Protein 8Z1E (pdb70)

Organism: Human cytomegalovirus (strain AD169) (NCBI:txid10360)

Foldseek 3Di:
DVVLVVLLVLLVVLLVLLVVLLVVLVVLVVLLCVQPWALLLVLLLVLLSVLLVQLSVLVNQQSPSPCFPVDALLNLLVSQLSNQLSVLLNQQSVLVLLVLQLVCVLVPHGGHVSDDVVSNVVSVVSSVVSNVVSNVLSVVSSVAKDADDLHGGTGGALVCLVVVCVSSCCRRCNPSVVVSVVVVVVQCPDPSNPLNVLSVVLVVVVSVLSCVQPPQQSVLSNVCVPVDVDDPSRVVNSVNVVSNSNCSRVSSVCSQVSSHSCSVVSSVVSVVVVVPPD/DVVLVVLLVVLVVLLVLLVVLLVVLVVLVVLLCVQPFALLLVLLLVLLSVLLVQLSVLVNQQSCSPCFPVCALLNLLVSQLSNQLSVLLNQQSVLVLLVLQLVCVLVPHGGHVRDDPVSNVVSVVSSVVSNVVSNVLSVVSSVFKDADDLHGGTDGDLVCLVVVCVSSCCRRPNPSVVVVVVVVVVQCPDPSNPLNVLSVVLVVVVSVLSCVQPCQQSVLSNVCVPVDVDDPSRVVNSVSVVSNSNCSRVSSVCSQVSSHSCSVVSSVVSVVVVVPPD/DVVLVVLLVVLVVLLVLLVVLLVVLVVLVVLLCVQPFALLLVLLLVLLSVLLVQLSVLVNQQSPSPCFPVCALQNLLVSQLSNQLSVLLNQQSVLVLLVLQLVCVLVPHGGHVRDDPVSNVVSVVSSVVSNVVSNVLSVVSSVFKDADDLHGGTDGDLVCLVVVCVSSCCRRPNPSVVVVVVVVVVQCPDPSNPLNVLSVVLVVVVSVLSVQQPCQQSVLSNVCVPVDVDDPSRVVNSVSVVSNSNCSRVSSVCSQVSSHSCSVVSSVVSVVVVVPPD

Secondary structure (DSSP, 8-state):
-HHHHHHHHHHHHHHHHHHHHHHHHHHHHHHTTSS---HHHHHHHHHHHHHHHHHHHHHHHHTTSS-TTT--HHHHHHHHHHHHHHHHHHHHHHHHHHHHHHHHHHTT--SGGG--HHHHHHHHHHHHHHHHHHHHHTHHHHSS-EE-SSSSSEE--GGGHHHHHHHHHIIIIIHHHHHHHHHHHHHTTSSTTTTSHHHHHHHHHHHHHHHHHHHHHHHHHHHHHHH----HHHHHHHHHHHHHHTHHHHTTHHHHHTSSSSHHHHHHHHHHHHHHT-/-HHHHHHHHHHHHHHHHHHHHHHHHHHHHHHTTSS---HHHHHHHHHHHHHHHHHHHHHHHHTTSS-TTT--HHHHHHHHHHHHHHHHHHHHHHHHHHHHHHHHHHHT--SGGG--HHHHHHHHHHHHHHHHHHHHHHHHHHTT-EE-SSSSSEE--GGGHHHHHHHHHIIIIIHHHHHHHHHHHHHHTSSTTTTTHHHHHHHHHHHHHHHHHHHHHHHHHHHHHHH----HHHHHHHHHHHHHHTHHHHTTHHHHHTTSSSHHHHHHHHHHHHHHT-/-HHHHHHHHHHHHHHHHHHHHHHHHHHHHHHTTSS---HHHHHHHHHHHHHHHHHHHHHHHHTTSS-TTS--HHHHHHHHHHHHHHHHHHHHHHHHHHHHHHHHHHTT--SGGG--HHHHHHHHHHHHHHHHHHHHHHHHHHTT-EE-SSSSSEE--GGGHHHHHHHHHIIIIIHHHHHHHHHHHHHHTSSTTTTSHHHHHHHHHHHHHHHHHHHHHHHHHHHHHHH----HHHHHHHHHHHHHHTHHHHTTHHHHHTTSS-HHHHHHHHHHHHHHT-

InterPro domains:
  IPR017452 GPCR, rhodopsin-like, 7TM [PS50262] (53-295)
  IPR057757 UL78-like, Herpesvirus [PF25707] (33-412)

Sequence (834 aa):
SADRAASDLLIGMFGSVSLVNLLTIIGCLWVLRVTRPPVSVMIFTWNLVLSQFFSILATMLSKGIMLRGALNLSLCRLVLFVDDVGLYSTALFFLFLILDRLSAISYGRDLWHHETRENAGVALYAVAFAWVLSIVAAVPTAATGSLDYRWLGCQIPIQYAAVDLTIKMWFLLGAPMIAVLANVVELAYSDRRDHVWSYVGRVCTFYVTCLMLFVPYYCFRVLRGVLQGFGIMDYVELATRTLLTMRLGILPLFIIAFFSREPTKDLDDSFDYLVERCSADRAASDLLIGMFGSVSLVNLLTIIGCLWVLRVTRPPVSVMIFTWNLVLSQFFSILATMLSKGIMLRGALNLSLCRLVLFVDDVGLYSTALFFLFLILDRLSAISYGRDLWHHETRENAGVALYAVAFAWVLSIVAAVPTAATGSLDYRWLGCQIPIQYAAVDLTIKMWFLLGAPMIAVLANVVELAYSDRRDHVWSYVGRVCTFYVTCLMLFVPYYCFRVLRGVLQGFGIMDYVELATRTLLTMRLGILPLFIIAFFSREPTKDLDDSFDYLVERCSADRAASDLLIGMFGSVSLVNLLTIIGCLWVLRVTRPPVSVMIFTWNLVLSQFFSILATMLSKGIMLRGALNLSLCRLVLFVDDVGLYSTALFFLFLILDRLSAISYGRDLWHHETRENAGVALYAVAFAWVLSIVAAVPTAATGSLDYRWLGCQIPIQYAAVDLTIKMWFLLGAPMIAVLANVVELAYSDRRDHVWSYVGRVCTFYVTCLMLFVPYYCFRVLRGVLQGFGIMDYVELATRTLLTMRLGILPLFIIAFFSREPTKDLDDSFDYLVERC

Solvent-accessible surface area: 32072 Å² total; per-residue (Å²): 112,84,64,66,63,61,20,34,135,64,11,19,99,53,3,67,78,4,71,91,42,2,104,82,7,57,33,17,10,148,34,1,115,47,47,138,20,6,64,0,0,72,30,1,2,93,28,0,12,86,0,3,85,75,3,7,84,1,10,24,36,9,28,0,56,142,55,128,85,55,16,91,84,86,68,0,57,104,10,16,39,40,18,5,5,0,5,1,0,9,11,1,0,0,0,1,0,0,5,7,2,0,4,0,2,11,49,40,52,19,92,119,104,70,35,63,192,59,3,18,22,12,2,107,37,0,7,53,7,0,47,51,3,0,73,7,3,0,10,13,11,14,19,21,1,32,51,13,179,91,33,74,12,3,26,19,30,67,138,91,4,36,57,11,4,31,20,6,17,20,0,8,5,0,12,0,3,12,20,2,2,24,27,5,5,12,3,2,4,1,107,48,39,103,112,1,44,60,0,8,41,38,2,30,67,4,5,61,21,8,28,113,6,8,31,48,8,18,13,20,14,9,58,40,34,47,105,164,119,48,39,142,56,9,91,52,8,36,52,12,68,15,64,9,4,67,9,1,13,55,5,0,102,26,0,23,22,0,10,31,82,86,15,105,58,31,45,59,62,1,112,65,112,34,112,87,88,103,113,83,63,69,60,62,16,33,134,64,9,20,97,57,3,70,80,4,73,92,42,2,106,83,9,56,34,12,10,148,22,1,110,45,46,136,17,9,65,0,0,75,29,2,2,94,28,0,12,86,0,3,85,73,2,7,80,2,0,24,36,2,27,0,57,145,53,125,86,66,17,95,83,86,70,0,54,104,5,13,38,39,14,6,6,0,6,0,0,10,12,1,0,1,0,1,0,0,5,6,3,0,3,0,2,12,50,42,54,17,91,125,104,70,39,52,192,59,3,20,23,12,2,109,32,0,11,49,4,0,46,52,3,0,71,8,2,0,10,12,7,16,22,21,1,32,53,17,179,98,25,73,10,10,28,22,30,65,142,92,4,34,56,8,5,30,16,7,15,22,0,9,5,0,12,1,5,13,22,3,2,23,21,5,4,9,2,2,3,1,105,43,37,102,113,2,43,60,0,6,40,40,2,29,67,5,6,70,14,7,28,103,4,9,30,49,18,19,13,24,16,7,55,44,33,47,100,160,116,50,37,143,50,9,87,56,6,35,56,13,47,15,63,10,2,66,7,0,13,50,5,0,100,27,0,24,21,0,12,31,86,83,11,103,60,29,40,60,62,1,93,61,109,68,112,85,88,92,117,85,71,64,60,61,16,32,130,65,8,21,94,52,4,68,81,4,73,91,44,2,107,83,10,59,33,21,10,150,23,1,112,49,47,132,11,8,61,0,0,74,30,1,2,94,27,0,11,81,0,2,89,72,3,8,83,1,7,23,38,7,33,0,55,145,52,124,86,66,16,94,86,85,75,0,55,104,6,14,38,37,20,5,6,0,5,1,0,9,12,1,0,1,0,2,0,0,5,6,3,0,3,0,0,4,50,36,52,16,88,131,106,69,38,51,192,60,3,20,22,11,2,110,38,0,7,53,7,0,45,53,1,0,73,8,3,0,11,13,8,16,25,22,1,31,50,16,177,94,24,72,9,5,20,20,31,65,137,93,8,37,55,20,5,32,18,6,16,21,0,8,5,0,12,1,3,14,20,4,3,23,20,4,5,12,2,3,3,1,104,38,38,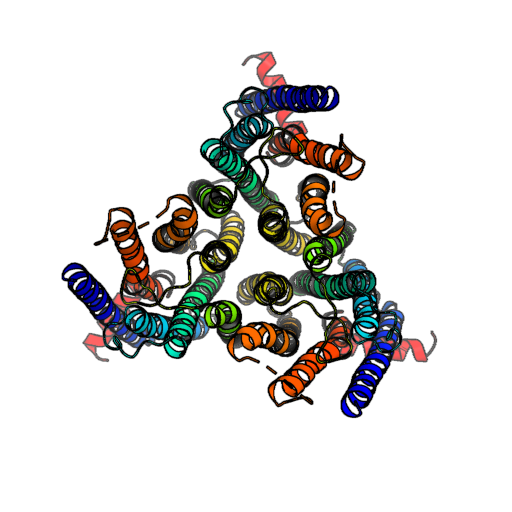116,79,1,43,62,1,6,44,39,4,30,67,6,6,62,23,7,33,108,6,6,31,46,14,17,13,25,21,10,58,42,32,48,96,162,112,50,34,147,52,10,85,56,8,34,58,12,59,17,59,10,2,76,8,0,13,55,4,0,104,26,0,23,19,0,10,31,78,85,13,104,58,30,46,60,61,1,112,61,111,68,103,86,87,96

B-factor: mean 86.21, std 21.49, range [36.6, 154.12]

Radius of gyration: 27.65 Å; Cα contacts (8 Å, |Δi|>4): 1024; chains: 3; bounding box: 77×76×58 Å

Structure (mmCIF, N/CA/C/O backbone):
data_8Z1E
#
_entry.id   8Z1E
#
_cell.length_a   1.00
_cell.length_b   1.00
_cell.length_c   1.00
_cell.angle_alpha   90.00
_cell.angle_beta   90.00
_cell.angle_gamma   90.00
#
_symmetry.space_group_name_H-M   'P 1'
#
loop_
_atom_site.group_PDB
_atom_site.id
_atom_site.type_symbol
_atom_site.label_atom_id
_atom_site.label_alt_id
_atom_site.label_comp_id
_atom_site.label_asym_id
_atom_site.label_entity_id
_atom_site.label_seq_id
_atom_site.pdbx_PDB_ins_code
_atom_site.Cartn_x
_atom_site.Cartn_y
_atom_site.Cartn_z
_atom_site.occupancy
_atom_site.B_iso_or_equiv
_atom_site.auth_seq_id
_atom_site.auth_comp_id
_atom_site.auth_asym_id
_atom_site.auth_atom_id
_atom_site.pdbx_PDB_model_num
ATOM 1 N N . SER A 1 1 ? 164.272 117.323 165.768 1.00 129.83 34 SER A N 1
ATOM 2 C CA . SER A 1 1 ? 164.713 118.417 164.910 1.00 129.78 34 SER A CA 1
ATOM 3 C C . SER A 1 1 ? 165.505 117.891 163.718 1.00 130.17 34 SER A C 1
ATOM 4 O O . SER A 1 1 ? 165.903 118.656 162.840 1.00 128.71 34 SER A O 1
ATOM 7 N N . ALA A 1 2 ? 165.737 116.576 163.700 1.00 132.71 35 ALA A N 1
ATOM 8 C CA . ALA A 1 2 ? 166.445 115.965 162.580 1.00 132.74 35 ALA A CA 1
ATOM 9 C C . ALA A 1 2 ? 165.653 116.078 161.284 1.00 132.78 35 ALA A C 1
ATOM 10 O O . ALA A 1 2 ? 166.238 116.309 160.220 1.00 131.35 35 ALA A O 1
ATOM 12 N N . ASP A 1 3 ? 164.330 115.912 161.352 1.00 132.40 36 ASP A N 1
ATOM 13 C CA . ASP A 1 3 ? 163.505 116.035 160.155 1.00 132.06 36 ASP A CA 1
ATOM 14 C C . ASP A 1 3 ? 163.533 117.456 159.607 1.00 130.38 36 ASP A C 1
ATOM 15 O O . ASP A 1 3 ? 163.506 117.659 158.387 1.00 130.40 36 ASP A O 1
ATOM 20 N N . ARG A 1 4 ? 163.580 118.454 160.494 1.00 125.61 37 ARG A N 1
ATOM 21 C CA . ARG A 1 4 ? 163.637 119.842 160.044 1.00 123.86 37 ARG A CA 1
ATOM 22 C C . ARG A 1 4 ? 164.908 120.113 159.249 1.00 124.35 37 ARG A C 1
ATOM 23 O O . ARG A 1 4 ? 164.876 120.821 158.236 1.00 125.80 37 ARG A O 1
ATOM 31 N N . ALA A 1 5 ? 166.040 119.566 159.699 1.00 128.08 38 ALA A N 1
ATOM 32 C CA . ALA A 1 5 ? 167.285 119.726 158.956 1.00 128.67 38 ALA A CA 1
ATOM 33 C C . ALA A 1 5 ? 167.196 119.071 157.583 1.00 128.84 38 ALA A C 1
ATOM 34 O O . ALA A 1 5 ? 167.698 119.618 156.594 1.00 127.74 38 ALA A O 1
ATOM 36 N N . ALA A 1 6 ? 166.567 117.896 157.505 1.00 126.46 39 ALA A N 1
ATOM 37 C CA . ALA A 1 6 ? 166.368 117.248 156.213 1.00 125.57 39 ALA A CA 1
ATOM 38 C C . ALA A 1 6 ? 165.429 118.061 155.330 1.00 125.53 39 ALA A C 1
ATOM 39 O O . ALA A 1 6 ? 165.586 118.088 154.104 1.00 127.03 39 ALA A O 1
ATOM 41 N N . SER A 1 7 ? 164.441 118.723 155.937 1.00 122.14 40 SER A N 1
ATOM 42 C CA . SER A 1 7 ? 163.528 119.562 155.168 1.00 120.44 40 SER A CA 1
ATOM 43 C C . SER A 1 7 ? 164.265 120.720 154.509 1.00 119.35 40 SER A C 1
ATOM 44 O O . SER A 1 7 ? 163.989 121.065 153.354 1.00 118.76 40 SER A O 1
ATOM 47 N N . ASP A 1 8 ? 165.202 121.338 155.231 1.00 120.74 41 ASP A N 1
ATOM 48 C CA . ASP A 1 8 ? 165.990 122.420 154.650 1.00 119.11 41 ASP A CA 1
ATOM 49 C C . ASP A 1 8 ? 166.842 121.919 153.491 1.00 120.59 41 ASP A C 1
ATOM 50 O O . ASP A 1 8 ? 166.997 122.612 152.478 1.00 122.37 41 ASP A O 1
ATOM 55 N N . LEU A 1 9 ? 167.410 120.718 153.625 1.00 124.30 42 LEU A N 1
ATOM 56 C CA . LEU A 1 9 ? 168.232 120.162 152.555 1.00 125.58 42 LEU A CA 1
ATOM 57 C C . LEU A 1 9 ? 167.408 119.902 151.300 1.00 125.04 42 LEU A C 1
ATOM 58 O O . LEU A 1 9 ? 167.864 120.174 150.183 1.00 120.33 42 LEU A O 1
ATOM 63 N N . LEU A 1 10 ? 166.196 119.368 151.462 1.00 123.63 43 LEU A N 1
ATOM 64 C CA . LEU A 1 10 ? 165.349 119.085 150.306 1.00 120.54 43 LEU A CA 1
ATOM 65 C C . LEU A 1 10 ? 164.941 120.371 149.597 1.00 121.19 43 LEU A C 1
ATOM 66 O O . LEU A 1 10 ? 164.985 120.455 148.364 1.00 122.83 43 LEU A O 1
ATOM 71 N N . ILE A 1 11 ? 164.538 121.386 150.363 1.00 118.72 44 ILE A N 1
ATOM 72 C CA . ILE A 1 11 ? 164.151 122.658 149.762 1.00 117.58 44 ILE A CA 1
ATOM 73 C C . ILE A 1 11 ? 165.368 123.367 149.181 1.00 118.85 44 ILE A C 1
ATOM 74 O O . ILE A 1 11 ? 165.304 123.944 148.089 1.00 121.08 44 ILE A O 1
ATOM 79 N N . GLY A 1 12 ? 166.493 123.336 149.898 1.00 122.29 45 GLY A N 1
ATOM 80 C CA . GLY A 1 12 ? 167.699 123.969 149.389 1.00 123.63 45 GLY A CA 1
ATOM 81 C C . GLY A 1 12 ? 168.198 123.333 148.106 1.00 126.67 45 GLY A C 1
ATOM 82 O O . GLY A 1 12 ? 168.627 124.029 147.182 1.00 125.86 45 GLY A O 1
ATOM 83 N N . MET A 1 13 ? 168.155 122.000 148.033 1.00 124.95 46 MET A N 1
ATOM 84 C CA . MET A 1 13 ? 168.550 121.313 146.808 1.00 124.24 46 MET A CA 1
ATOM 85 C C . MET A 1 13 ? 167.607 121.650 145.659 1.00 121.70 46 MET A C 1
ATOM 86 O O . MET A 1 13 ? 168.053 121.864 144.525 1.00 119.41 46 MET A O 1
ATOM 91 N N . PHE A 1 14 ? 166.301 121.703 145.934 1.00 115.74 47 PHE A N 1
ATOM 92 C CA . PHE A 1 14 ? 165.339 122.061 144.897 1.00 116.12 47 PHE A CA 1
ATOM 93 C C . PHE A 1 14 ? 165.563 123.485 144.403 1.00 118.78 47 PHE A C 1
ATOM 94 O O . PHE A 1 14 ? 165.477 123.753 143.199 1.00 120.54 47 PHE A O 1
ATOM 102 N N . GLY A 1 15 ? 165.846 124.413 145.319 1.00 112.14 48 GLY A N 1
ATOM 103 C CA . GLY A 1 15 ? 166.101 125.784 144.911 1.00 109.72 48 GLY A CA 1
ATOM 104 C C . GLY A 1 15 ? 167.370 125.930 144.095 1.00 113.43 48 GLY A C 1
ATOM 105 O O . GLY A 1 15 ? 167.401 126.670 143.108 1.00 113.44 48 GLY A O 1
ATOM 106 N N . SER A 1 16 ? 168.436 125.235 144.497 1.00 115.18 49 SER A N 1
ATOM 107 C CA . SER A 1 16 ? 169.673 125.269 143.723 1.00 115.19 49 SER A CA 1
ATOM 108 C C . SER A 1 16 ? 169.478 124.639 142.350 1.00 116.06 49 SER A C 1
ATOM 109 O O . SER A 1 16 ? 170.015 125.130 141.350 1.00 112.29 49 SER A O 1
ATOM 112 N N . VAL A 1 17 ? 168.720 123.542 142.284 1.00 108.47 50 VAL A N 1
ATOM 113 C CA . VAL A 1 17 ? 168.389 122.943 140.994 1.00 105.26 50 VAL A CA 1
ATOM 114 C C . VAL A 1 17 ? 167.546 123.905 140.166 1.00 103.36 50 VAL A C 1
ATOM 115 O O . VAL A 1 17 ? 167.780 124.083 138.964 1.00 103.33 50 VAL A O 1
ATOM 119 N N . SER A 1 18 ? 166.559 124.546 140.797 1.00 102.09 51 SER A N 1
ATOM 120 C CA . SER A 1 18 ? 165.714 125.497 140.082 1.00 100.83 51 SER A CA 1
ATOM 121 C C . SER A 1 18 ? 166.513 126.705 139.611 1.00 99.34 51 SER A C 1
ATOM 122 O O . SER A 1 18 ? 166.279 127.223 138.513 1.00 101.88 51 SER A O 1
ATOM 125 N N . LEU A 1 19 ? 167.453 127.176 140.434 1.00 95.39 52 LEU A N 1
ATOM 126 C CA . LEU A 1 19 ? 168.290 128.303 140.035 1.00 95.28 52 LEU A CA 1
ATOM 127 C C . LEU A 1 19 ? 169.137 127.957 138.818 1.00 97.42 52 LEU A C 1
ATOM 128 O O . LEU A 1 19 ? 169.308 128.786 137.917 1.00 98.59 52 LEU A O 1
ATOM 133 N N . VAL A 1 20 ? 169.682 126.738 138.777 1.00 96.58 53 VAL A N 1
ATOM 134 C CA . VAL A 1 20 ? 170.450 126.301 137.614 1.00 98.86 53 VAL A CA 1
ATOM 135 C C . VAL A 1 20 ? 169.559 126.249 136.379 1.00 98.32 53 VAL A C 1
ATOM 136 O O . VAL A 1 20 ? 169.959 126.672 135.287 1.00 92.04 53 VAL A O 1
ATOM 140 N N . ASN A 1 21 ? 168.336 125.734 136.533 1.00 98.10 54 ASN A N 1
ATOM 141 C CA . ASN A 1 21 ? 167.410 125.667 135.407 1.00 91.06 54 ASN A CA 1
ATOM 142 C C . ASN A 1 21 ? 167.079 127.056 134.877 1.00 90.31 54 ASN A C 1
ATOM 143 O O . ASN A 1 21 ? 167.026 127.266 133.660 1.00 95.81 54 ASN A O 1
ATOM 148 N N . LEU A 1 22 ? 166.853 128.018 135.775 1.00 86.21 55 LEU A N 1
ATOM 149 C CA . LEU A 1 22 ? 166.539 129.376 135.342 1.00 86.85 55 LEU A CA 1
ATOM 150 C C . LEU A 1 22 ? 167.698 129.993 134.569 1.00 88.99 55 LEU A C 1
ATOM 151 O O . LEU A 1 22 ? 167.483 130.684 133.566 1.00 88.30 55 LEU A O 1
ATOM 156 N N . LEU A 1 23 ? 168.932 129.760 135.021 1.00 88.76 56 LEU A N 1
ATOM 157 C CA . LEU A 1 23 ? 170.091 130.274 134.299 1.00 86.29 56 LEU A CA 1
ATOM 158 C C . LEU A 1 23 ? 170.202 129.642 132.918 1.00 84.92 56 LEU A C 1
ATOM 159 O O . LEU A 1 23 ? 170.633 130.295 131.960 1.00 84.44 56 LEU A O 1
ATOM 164 N N . THR A 1 24 ? 169.829 128.366 132.798 1.00 89.81 57 THR A N 1
ATOM 165 C CA . THR A 1 24 ? 169.800 127.725 131.487 1.00 92.88 57 THR A CA 1
ATOM 166 C C . THR A 1 24 ? 168.777 128.388 130.574 1.00 89.43 57 THR A C 1
ATOM 167 O O . THR A 1 24 ? 169.036 128.592 129.383 1.00 89.65 57 THR A O 1
ATOM 171 N N . ILE A 1 25 ? 167.606 128.734 131.116 1.00 85.70 58 ILE A N 1
ATOM 172 C CA . ILE A 1 25 ? 166.592 129.419 130.320 1.00 85.89 58 ILE A CA 1
ATOM 173 C C . ILE A 1 25 ? 167.087 130.795 129.893 1.00 87.93 58 ILE A C 1
ATOM 174 O O . ILE A 1 25 ? 166.855 131.227 128.758 1.00 96.25 58 ILE A O 1
ATOM 179 N N . ILE A 1 26 ? 167.769 131.507 130.794 1.00 78.80 59 ILE A N 1
ATOM 180 C CA . ILE A 1 26 ? 168.324 132.813 130.448 1.00 79.92 59 ILE A CA 1
ATOM 181 C C . ILE A 1 26 ? 169.332 132.674 129.316 1.00 86.44 59 ILE A C 1
ATOM 182 O O . ILE A 1 26 ? 169.325 133.448 128.351 1.00 86.83 59 ILE A O 1
ATOM 187 N N . GLY A 1 27 ? 170.216 131.679 129.416 1.00 88.21 60 GLY A N 1
ATOM 188 C CA . GLY A 1 27 ? 171.150 131.424 128.332 1.00 86.63 60 GLY A CA 1
ATOM 189 C C . GLY A 1 27 ? 170.459 130.962 127.065 1.00 86.74 60 GLY A C 1
ATOM 190 O O . GLY A 1 27 ? 170.824 131.374 125.961 1.00 87.92 60 GLY A O 1
ATOM 191 N N . CYS A 1 28 ? 169.452 130.097 127.205 1.00 87.80 61 CYS A N 1
ATOM 192 C CA . CYS A 1 28 ? 168.721 129.615 126.037 1.00 87.88 61 CYS A CA 1
ATOM 193 C C . CYS A 1 28 ? 167.964 130.745 125.351 1.00 88.04 61 CYS A C 1
ATOM 194 O O . CYS A 1 28 ? 167.905 130.801 124.118 1.00 92.06 61 CYS A O 1
ATOM 197 N N . LEU A 1 29 ? 167.370 131.650 126.132 1.00 83.84 62 LEU A N 1
ATOM 198 C CA . LEU A 1 29 ? 166.702 132.806 125.542 1.00 82.96 62 LEU A CA 1
ATOM 199 C C . LEU A 1 29 ? 167.703 133.726 124.855 1.00 87.79 62 LEU A C 1
ATOM 200 O O . LEU A 1 29 ? 167.389 134.345 123.832 1.00 92.08 62 LEU A O 1
ATOM 205 N N . TRP A 1 30 ? 168.913 133.836 125.410 1.00 93.69 63 TRP A N 1
ATOM 206 C CA . TRP A 1 30 ? 169.931 134.689 124.806 1.00 97.79 63 TRP A CA 1
ATOM 207 C C . TRP A 1 30 ? 170.347 134.171 123.435 1.00 99.76 63 TRP A C 1
ATOM 208 O O . TRP A 1 30 ? 170.488 134.952 122.486 1.00 99.77 63 TRP A O 1
ATOM 219 N N . VAL A 1 31 ? 170.545 132.856 123.307 1.00 95.72 64 VAL A N 1
ATOM 220 C CA . VAL A 1 31 ? 170.948 132.281 122.024 1.00 93.78 64 VAL A CA 1
ATOM 221 C C . VAL A 1 31 ? 169.796 132.166 121.043 1.00 93.36 64 VAL A C 1
ATOM 222 O O . VAL A 1 31 ? 170.028 131.869 119.865 1.00 95.67 64 VAL A O 1
ATOM 226 N N . LEU A 1 32 ? 168.561 132.386 121.490 1.00 88.85 65 LEU A N 1
ATOM 227 C CA . LEU A 1 32 ? 167.406 132.362 120.603 1.00 86.06 65 LEU A CA 1
ATOM 228 C C . LEU A 1 32 ? 167.170 133.695 119.907 1.00 92.10 65 LEU A C 1
ATOM 229 O O . LEU A 1 32 ? 166.244 133.796 119.096 1.00 93.08 65 LEU A O 1
ATOM 234 N N . ARG A 1 33 ? 167.977 134.716 120.204 1.00 101.17 66 ARG A N 1
ATOM 235 C CA . ARG A 1 33 ? 167.801 136.017 119.572 1.00 101.75 66 ARG A CA 1
ATOM 236 C C . ARG A 1 33 ? 168.239 136.020 118.114 1.00 104.65 66 ARG A C 1
ATOM 237 O O . ARG A 1 33 ? 167.845 136.923 117.367 1.00 102.51 66 ARG A O 1
ATOM 245 N N . VAL A 1 34 ? 169.045 135.043 117.692 1.00 103.65 67 VAL A N 1
ATOM 246 C CA . VAL A 1 34 ? 169.461 134.983 116.294 1.00 99.83 67 VAL A CA 1
ATOM 247 C C . VAL A 1 34 ? 168.268 134.680 115.396 1.00 98.67 67 VAL A C 1
ATOM 248 O O . VAL A 1 34 ? 168.134 135.249 114.306 1.00 100.12 67 VAL A O 1
ATOM 252 N N . THR A 1 35 ? 167.387 133.782 115.832 1.00 98.15 68 THR A N 1
ATOM 253 C CA . THR A 1 35 ? 166.080 133.606 115.201 1.00 102.08 68 THR A CA 1
ATOM 254 C C . THR A 1 35 ? 165.191 134.717 115.737 1.00 101.84 68 THR A C 1
ATOM 255 O O . THR A 1 35 ? 164.320 134.499 116.581 1.00 101.99 68 THR A O 1
ATOM 259 N N . ARG A 1 36 ? 165.431 135.929 115.235 1.00 103.20 69 ARG A N 1
ATOM 260 C CA . ARG A 1 36 ? 164.901 137.181 115.763 1.00 103.11 69 ARG A CA 1
ATOM 261 C C . ARG A 1 36 ? 163.397 137.116 115.998 1.00 102.66 69 ARG A C 1
ATOM 262 O O . ARG A 1 36 ? 162.610 137.080 115.044 1.00 102.81 69 ARG A O 1
ATOM 270 N N . PRO A 1 37 ? 162.969 137.099 117.257 1.00 90.46 70 PRO A N 1
ATOM 271 C CA . PRO A 1 37 ? 161.547 137.008 117.563 1.00 91.63 70 PRO A CA 1
ATOM 272 C C . PRO A 1 37 ? 160.925 138.389 117.647 1.00 89.69 70 PRO A C 1
ATOM 273 O O . PRO A 1 37 ? 161.643 139.400 117.672 1.00 91.04 70 PRO A O 1
ATOM 277 N N . PRO A 1 38 ? 159.598 138.481 117.681 1.00 79.38 71 PRO A N 1
ATOM 278 C CA . PRO A 1 38 ? 158.958 139.786 117.863 1.00 79.21 71 PRO A CA 1
ATOM 279 C C . PRO A 1 38 ? 159.281 140.377 119.226 1.00 78.64 71 PRO A C 1
ATOM 280 O O . PRO A 1 38 ? 159.555 139.668 120.197 1.00 81.60 71 PRO A O 1
ATOM 284 N N . VAL A 1 39 ? 159.256 141.711 119.281 1.00 76.98 72 VAL A N 1
ATOM 285 C CA . VAL A 1 39 ? 159.522 142.414 120.533 1.00 73.60 72 VAL A CA 1
ATOM 286 C C . VAL A 1 39 ? 158.490 142.041 121.588 1.00 76.45 72 VAL A C 1
ATOM 287 O O . VAL A 1 39 ? 158.796 142.011 122.786 1.00 80.22 72 VAL A O 1
ATOM 291 N N . SER A 1 40 ? 157.261 141.734 121.165 1.00 69.84 73 SER A N 1
ATOM 292 C CA . SER A 1 40 ? 156.225 141.337 122.114 1.00 66.90 73 SER A CA 1
ATOM 293 C C . SER A 1 40 ? 156.615 140.069 122.864 1.00 68.89 73 SER A C 1
ATOM 294 O O . SER A 1 40 ? 156.405 139.968 124.077 1.00 74.39 73 SER A O 1
ATOM 297 N N . VAL A 1 41 ? 157.179 139.087 122.157 1.00 70.15 74 VAL A N 1
ATOM 298 C CA . VAL A 1 41 ? 157.635 137.865 122.815 1.00 62.67 74 VAL A CA 1
ATOM 299 C C . VAL A 1 41 ? 158.799 138.166 123.751 1.00 64.13 74 VAL A C 1
ATOM 300 O O . VAL A 1 41 ? 158.870 137.640 124.869 1.00 70.59 74 VAL A O 1
ATOM 304 N N . MET A 1 42 ? 159.726 139.021 123.313 1.00 77.58 75 MET A N 1
ATOM 305 C CA . MET A 1 42 ? 160.893 139.341 124.130 1.00 74.61 75 MET A CA 1
ATOM 306 C C . MET A 1 42 ? 160.487 140.031 125.427 1.00 78.68 75 MET A C 1
ATOM 307 O O . MET A 1 42 ? 161.055 139.761 126.491 1.00 81.34 75 MET A O 1
ATOM 312 N N . ILE A 1 43 ? 159.508 140.934 125.355 1.00 66.52 76 ILE A N 1
ATOM 313 C CA . ILE A 1 43 ? 159.063 141.649 126.550 1.00 58.93 76 ILE A CA 1
ATOM 314 C C . ILE A 1 43 ? 158.443 140.680 127.550 1.00 58.75 76 ILE A C 1
ATOM 315 O O . ILE A 1 43 ? 158.725 140.735 128.752 1.00 67.44 76 ILE A O 1
ATOM 320 N N . PHE A 1 44 ? 157.590 139.774 127.066 1.00 55.48 77 PHE A N 1
ATOM 321 C CA . PHE A 1 44 ? 156.911 138.843 127.963 1.00 48.85 77 PHE A CA 1
ATOM 322 C C . PHE A 1 44 ? 157.879 137.827 128.555 1.00 61.72 77 PHE A C 1
ATOM 323 O O . PHE A 1 44 ? 157.837 137.548 129.758 1.00 73.27 77 PHE A O 1
ATOM 331 N N . THR A 1 45 ? 158.755 137.256 127.724 1.00 66.68 78 THR A N 1
ATOM 332 C CA . THR A 1 45 ? 159.656 136.212 128.202 1.00 56.25 78 THR A CA 1
ATOM 333 C C . THR A 1 45 ? 160.659 136.754 129.212 1.00 62.18 78 THR A C 1
ATOM 334 O O . THR A 1 45 ? 160.933 136.107 130.229 1.00 67.93 78 THR A O 1
ATOM 338 N N . TRP A 1 46 ? 161.224 137.935 128.949 1.00 67.18 79 TRP A N 1
ATOM 339 C CA . TRP A 1 46 ? 162.216 138.493 129.863 1.00 62.84 79 TRP A CA 1
ATOM 340 C C . TRP A 1 46 ? 161.583 138.910 131.184 1.00 64.14 79 TRP A C 1
ATOM 341 O O . TRP A 1 46 ? 162.210 138.792 132.242 1.00 67.05 79 TRP A O 1
ATOM 352 N N . ASN A 1 47 ? 160.345 139.405 131.144 1.00 60.93 80 ASN A N 1
ATOM 353 C CA . ASN A 1 47 ? 159.647 139.728 132.384 1.00 52.88 80 ASN A CA 1
ATOM 354 C C . ASN A 1 47 ? 159.299 138.467 133.161 1.00 58.54 80 ASN A C 1
ATOM 355 O O . ASN A 1 47 ? 159.251 138.485 134.396 1.00 69.13 80 ASN A O 1
ATOM 360 N N . LEU A 1 48 ? 159.043 137.363 132.455 1.00 58.37 81 LEU A N 1
ATOM 361 C CA . LEU A 1 48 ? 158.839 136.087 133.131 1.00 57.07 81 LEU A CA 1
ATOM 362 C C . LEU A 1 48 ? 160.098 135.653 133.868 1.00 62.81 81 LEU A C 1
ATOM 363 O O . LEU A 1 48 ? 160.026 135.171 135.003 1.00 71.17 81 LEU A O 1
ATOM 368 N N . VAL A 1 49 ? 161.263 135.825 133.239 1.00 57.86 82 VAL A N 1
ATOM 369 C CA . VAL A 1 49 ? 162.524 135.452 133.875 1.00 50.64 82 VAL A CA 1
ATOM 370 C C . VAL A 1 49 ? 162.735 136.257 135.150 1.00 64.93 82 VAL A C 1
ATOM 371 O O . VAL A 1 49 ? 163.144 135.716 136.185 1.00 73.13 82 VAL A O 1
ATOM 375 N N . LEU A 1 50 ? 162.453 137.561 135.100 1.00 66.57 83 LEU A N 1
ATOM 376 C CA . LEU A 1 50 ? 162.553 138.386 136.299 1.00 63.63 83 LEU A CA 1
ATOM 377 C C . LEU A 1 50 ? 161.558 137.936 137.361 1.00 68.18 83 LEU A C 1
ATOM 378 O O . LEU A 1 50 ? 161.877 137.923 138.556 1.00 73.65 83 LEU A O 1
ATOM 383 N N . SER A 1 51 ? 160.342 137.572 136.946 1.00 65.31 84 SER A N 1
ATOM 384 C CA . SER A 1 51 ? 159.339 137.112 137.901 1.00 61.18 84 SER A CA 1
ATOM 385 C C . SER A 1 51 ? 159.753 135.800 138.557 1.00 68.50 84 SER A C 1
ATOM 386 O O . SER A 1 51 ? 159.559 135.615 139.764 1.00 73.23 84 SER A O 1
ATOM 389 N N . GLN A 1 52 ? 160.317 134.873 137.778 1.00 67.12 85 GLN A N 1
ATOM 390 C CA . GLN A 1 52 ? 160.753 133.600 138.345 1.00 64.18 85 GLN A CA 1
ATOM 391 C C . GLN A 1 52 ? 161.890 133.796 139.338 1.00 70.49 85 GLN A C 1
ATOM 392 O O . GLN A 1 52 ? 161.963 133.095 140.354 1.00 78.08 85 GLN A O 1
ATOM 398 N N . PHE A 1 53 ? 162.795 134.736 139.056 1.00 68.21 86 PHE A N 1
ATOM 399 C CA . PHE A 1 53 ? 163.912 134.981 139.963 1.00 73.41 86 PHE A CA 1
ATOM 400 C C . PHE A 1 53 ? 163.425 135.496 141.311 1.00 79.03 86 PHE A C 1
ATOM 401 O O . PHE A 1 53 ? 163.964 135.120 142.358 1.00 78.79 86 PHE A O 1
ATOM 409 N N . PHE A 1 54 ? 162.413 136.367 141.306 1.00 82.20 87 PHE A N 1
ATOM 410 C CA . PHE A 1 54 ? 161.848 136.849 142.562 1.00 74.78 87 PHE A CA 1
ATOM 411 C C . PHE A 1 54 ? 161.217 135.714 143.356 1.00 72.55 87 PHE A C 1
ATOM 412 O O . PHE A 1 54 ? 161.389 135.630 144.577 1.00 80.09 87 PHE A O 1
ATOM 420 N N . SER A 1 55 ? 160.476 134.833 142.679 1.00 76.40 88 SER A N 1
ATOM 421 C CA . SER A 1 55 ? 159.835 133.719 143.371 1.00 77.05 88 SER A CA 1
ATOM 422 C C . SER A 1 55 ? 160.866 132.754 143.941 1.00 76.85 88 SER A C 1
ATOM 423 O O . SER A 1 55 ? 160.708 132.258 145.062 1.00 85.33 88 SER A O 1
ATOM 426 N N . ILE A 1 56 ? 161.926 132.469 143.181 1.00 76.46 89 ILE A N 1
ATOM 427 C CA . ILE A 1 56 ? 162.966 131.559 143.657 1.00 75.69 89 ILE A CA 1
ATOM 428 C C . ILE A 1 56 ? 163.685 132.158 144.860 1.00 77.09 89 ILE A C 1
ATOM 429 O O . ILE A 1 56 ? 163.929 131.478 145.864 1.00 77.91 89 ILE A O 1
ATOM 434 N N . LEU A 1 57 ? 164.035 133.443 144.774 1.00 81.66 90 LEU A N 1
ATOM 435 C CA . LEU A 1 57 ? 164.762 134.090 145.861 1.00 79.29 90 LEU A CA 1
ATOM 436 C C . LEU A 1 57 ? 163.919 134.170 147.128 1.00 82.15 90 LEU A C 1
ATOM 437 O O . LEU A 1 57 ? 164.424 133.949 148.234 1.00 85.64 90 LEU A O 1
ATOM 442 N N . ALA A 1 58 ? 162.630 134.489 146.988 1.00 84.42 91 ALA A N 1
ATOM 443 C CA . ALA A 1 58 ? 161.779 134.646 148.163 1.00 79.23 91 ALA A CA 1
ATOM 444 C C . ALA A 1 58 ? 161.414 133.298 148.773 1.00 81.29 91 ALA A C 1
ATOM 445 O O . ALA A 1 58 ? 161.219 133.197 149.990 1.00 88.81 91 ALA A O 1
ATOM 447 N N . THR A 1 59 ? 161.304 132.256 147.946 1.00 85.01 92 THR A N 1
ATOM 448 C CA . THR A 1 59 ? 160.977 130.931 148.467 1.00 86.10 92 THR A CA 1
ATOM 449 C C . THR A 1 59 ? 162.072 130.419 149.394 1.00 87.43 92 THR A C 1
ATOM 450 O O . THR A 1 59 ? 161.784 129.824 150.439 1.00 92.12 92 THR A O 1
ATOM 454 N N . MET A 1 60 ? 163.337 130.649 149.032 1.00 94.82 93 MET A N 1
ATOM 455 C CA . MET A 1 60 ? 164.439 130.234 149.894 1.00 94.92 93 MET A CA 1
ATOM 456 C C . MET A 1 60 ? 164.388 130.953 151.236 1.00 100.29 93 MET A C 1
ATOM 457 O O . MET A 1 60 ? 164.607 130.340 152.287 1.00 103.86 93 MET A O 1
ATOM 462 N N . LEU A 1 61 ? 164.101 132.256 151.222 1.00 89.43 94 LEU A N 1
ATOM 463 C CA . LEU A 1 61 ? 163.957 132.990 152.474 1.00 88.18 94 LEU A CA 1
ATOM 464 C C . LEU A 1 61 ? 162.703 132.567 153.228 1.00 87.92 94 LEU A C 1
ATOM 465 O O . LEU A 1 61 ? 162.692 132.580 154.464 1.00 90.01 94 LEU A O 1
ATOM 470 N N . SER A 1 62 ? 161.642 132.197 152.506 1.00 91.26 95 SER A N 1
ATOM 471 C CA . SER A 1 62 ? 160.416 131.749 153.158 1.00 90.64 95 SER A CA 1
ATOM 472 C C . SER A 1 62 ? 160.643 130.463 153.942 1.00 93.23 95 SER A C 1
ATOM 473 O O . SER A 1 62 ? 160.120 130.305 155.051 1.00 99.90 95 SER A O 1
ATOM 476 N N . LYS A 1 63 ? 161.418 129.533 153.384 1.00 105.10 96 LYS A N 1
ATOM 477 C CA . LYS A 1 63 ? 161.725 128.290 154.081 1.00 105.25 96 LYS A CA 1
ATOM 478 C C . LYS A 1 63 ? 162.783 128.468 155.160 1.00 105.25 96 LYS A C 1
ATOM 479 O O . LYS A 1 63 ? 163.041 127.520 155.910 1.00 104.97 96 LYS A O 1
ATOM 481 N N . GLY A 1 64 ? 163.394 129.644 155.259 1.00 117.02 97 GLY A N 1
ATOM 482 C CA . GLY A 1 64 ? 164.429 129.876 156.250 1.00 118.09 97 GLY A CA 1
ATOM 483 C C . GLY A 1 64 ? 165.691 129.071 156.027 1.00 121.71 97 GLY A C 1
ATOM 484 O O . GLY A 1 64 ? 166.233 128.500 156.982 1.00 123.09 97 GLY A O 1
ATOM 485 N N . ILE A 1 65 ? 166.168 129.001 154.783 1.00 122.67 98 ILE A N 1
ATOM 486 C CA . ILE A 1 65 ? 167.389 128.252 154.495 1.00 122.97 98 ILE A CA 1
ATOM 487 C C . ILE A 1 65 ? 168.583 128.894 155.189 1.00 126.14 98 ILE A C 1
ATOM 488 O O . ILE A 1 65 ? 169.420 128.207 155.788 1.00 126.60 98 ILE A O 1
ATOM 493 N N . MET A 1 66 ? 168.680 130.221 155.123 1.00 137.89 99 MET A N 1
ATOM 494 C CA . MET A 1 66 ? 169.798 130.941 155.720 1.00 138.25 99 MET A CA 1
ATOM 495 C C . MET A 1 66 ? 169.393 132.061 156.666 1.00 137.20 99 MET A C 1
ATOM 496 O O . MET A 1 66 ? 170.283 132.699 157.242 1.00 138.28 99 MET A O 1
ATOM 501 N N . LEU A 1 67 ? 168.100 132.326 156.851 1.00 135.12 100 LEU A N 1
ATOM 502 C CA . LEU A 1 67 ? 167.644 133.419 157.698 1.00 137.18 100 LEU A CA 1
ATOM 503 C C . LEU A 1 67 ? 167.007 132.940 158.998 1.00 137.15 100 LEU A C 1
ATOM 504 O O . LEU A 1 67 ? 166.270 133.705 159.632 1.00 137.35 100 LEU A O 1
ATOM 509 N N . ARG A 1 68 ? 167.265 131.701 159.406 1.00 142.55 101 ARG A N 1
ATOM 510 C CA . ARG A 1 68 ? 166.731 131.209 160.668 1.00 143.96 101 ARG A CA 1
ATOM 511 C C . ARG A 1 68 ? 167.342 131.970 161.838 1.00 143.89 101 ARG A C 1
ATOM 512 O O . ARG A 1 68 ? 168.539 132.270 161.851 1.00 142.77 101 ARG A O 1
ATOM 520 N N . GLY A 1 69 ? 166.507 132.283 162.826 1.00 141.33 102 GLY A N 1
ATOM 521 C CA . GLY A 1 69 ? 166.948 133.042 163.979 1.00 142.54 102 GLY A CA 1
ATOM 522 C C . GLY A 1 69 ? 166.600 134.511 163.873 1.00 142.82 102 GLY A C 1
ATOM 523 O O . GLY A 1 69 ? 166.202 135.136 164.861 1.00 143.35 102 GLY A O 1
ATOM 524 N N . ALA A 1 70 ? 166.747 135.074 162.676 1.00 128.65 103 ALA A N 1
ATOM 525 C CA . ALA A 1 70 ? 166.407 136.465 162.416 1.00 127.58 103 ALA A CA 1
ATOM 526 C C . ALA A 1 70 ? 165.038 136.629 161.771 1.00 126.73 103 ALA A C 1
ATOM 527 O O . ALA A 1 70 ? 164.639 137.759 161.476 1.00 126.21 103 ALA A O 1
ATOM 529 N N . LEU A 1 71 ? 164.311 135.536 161.549 1.00 120.93 104 LEU A N 1
ATOM 530 C CA . LEU A 1 71 ? 163.008 135.583 160.887 1.00 120.56 104 LEU A CA 1
ATOM 531 C C . LEU A 1 71 ? 161.972 136.086 161.884 1.00 119.74 104 LEU A C 1
ATOM 532 O O . LEU A 1 71 ? 161.397 135.321 162.659 1.00 120.69 104 LEU A O 1
ATOM 537 N N . ASN A 1 72 ? 161.734 137.392 161.865 1.00 118.15 105 ASN A N 1
ATOM 538 C CA . ASN A 1 72 ? 160.735 138.018 162.711 1.00 117.38 105 ASN A CA 1
ATOM 539 C C . ASN A 1 72 ? 159.442 138.208 161.920 1.00 119.75 105 ASN A C 1
ATOM 540 O O . ASN A 1 72 ? 159.311 137.753 160.780 1.00 122.98 105 ASN A O 1
ATOM 545 N N . LEU A 1 73 ? 158.466 138.880 162.534 1.00 110.78 106 LEU A N 1
ATOM 546 C CA . LEU A 1 73 ? 157.212 139.156 161.840 1.00 110.94 106 LEU A CA 1
ATOM 547 C C . LEU A 1 73 ? 157.427 140.083 160.651 1.00 110.45 106 LEU A C 1
ATOM 548 O O . LEU A 1 73 ? 156.821 139.891 159.590 1.00 110.56 106 LEU A O 1
ATOM 553 N N . SER A 1 74 ? 158.281 141.097 160.809 1.00 102.90 107 SER A N 1
ATOM 554 C CA . SER A 1 74 ? 158.508 142.055 159.732 1.00 102.55 107 SER A CA 1
ATOM 555 C C . SER A 1 74 ? 159.121 141.380 158.510 1.00 99.96 107 SER A C 1
ATOM 556 O O . SER A 1 74 ? 158.703 141.629 157.374 1.00 96.47 107 SER A O 1
ATOM 559 N N . LEU A 1 75 ? 160.119 140.521 158.725 1.00 98.49 108 LEU A N 1
ATOM 560 C CA . LEU A 1 75 ? 160.760 139.846 157.602 1.00 93.66 108 LEU A CA 1
ATOM 561 C C . LEU A 1 75 ? 159.842 138.797 156.988 1.00 95.79 108 LEU A C 1
ATOM 562 O O . LEU A 1 75 ? 159.827 138.614 155.766 1.00 104.50 108 LEU A O 1
ATOM 567 N N . CYS A 1 76 ? 159.072 138.094 157.822 1.00 93.28 109 CYS A N 1
ATOM 568 C CA . CYS A 1 76 ? 158.152 137.085 157.305 1.00 94.17 109 CYS A CA 1
ATOM 569 C C . CYS A 1 76 ? 157.073 137.717 156.434 1.00 93.24 109 CYS A C 1
ATOM 570 O O . CYS A 1 76 ? 156.713 137.171 155.385 1.00 93.47 109 CYS A O 1
ATOM 573 N N . ARG A 1 77 ? 156.541 138.866 156.855 1.00 84.17 110 ARG A N 1
ATOM 574 C CA . ARG A 1 77 ? 155.554 139.563 156.038 1.00 83.12 110 ARG A CA 1
ATOM 575 C C . ARG A 1 77 ? 156.167 140.057 154.733 1.00 84.77 110 ARG A C 1
ATOM 576 O O . ARG A 1 77 ? 155.536 139.980 153.673 1.00 83.94 110 ARG A O 1
ATOM 584 N N . LEU A 1 78 ? 157.396 140.576 154.793 1.00 83.24 111 LEU A N 1
ATOM 585 C CA . LEU A 1 78 ? 158.054 141.066 153.585 1.00 76.51 111 LEU A CA 1
ATOM 586 C C . LEU A 1 78 ? 158.372 139.929 152.623 1.00 71.66 111 LEU A C 1
ATOM 587 O O . LEU A 1 78 ? 158.203 140.071 151.406 1.00 77.03 111 LEU A O 1
ATOM 592 N N . VAL A 1 79 ? 158.841 138.795 153.147 1.00 71.90 112 VAL A N 1
ATOM 593 C CA . VAL A 1 79 ? 159.191 137.666 152.290 1.00 68.73 112 VAL A CA 1
ATOM 594 C C . VAL A 1 79 ? 157.947 137.088 151.628 1.00 72.70 112 VAL A C 1
ATOM 595 O O . VAL A 1 79 ? 157.952 136.779 150.430 1.00 80.13 112 VAL A O 1
ATOM 599 N N . LEU A 1 80 ? 156.861 136.934 152.390 1.00 72.41 113 LEU A N 1
ATOM 600 C CA . LEU A 1 80 ? 155.625 136.406 151.821 1.00 76.26 113 LEU A CA 1
ATOM 601 C C . LEU A 1 80 ? 155.064 137.338 150.755 1.00 81.71 113 LEU A C 1
ATOM 602 O O . LEU A 1 80 ? 154.413 136.887 149.806 1.00 78.62 113 LEU A O 1
ATOM 607 N N . PHE A 1 81 ? 155.296 138.643 150.901 1.00 76.12 114 PHE A N 1
ATOM 608 C CA . PHE A 1 81 ? 154.854 139.593 149.886 1.00 67.66 114 PHE A CA 1
ATOM 609 C C . PHE A 1 81 ? 155.606 139.386 148.578 1.00 68.83 114 PHE A C 1
ATOM 610 O O . PHE A 1 81 ? 155.004 139.350 147.499 1.00 74.57 114 PHE A O 1
ATOM 618 N N . VAL A 1 82 ? 156.931 139.244 148.657 1.00 64.63 115 VAL A N 1
ATOM 619 C CA . VAL A 1 82 ? 157.742 139.105 147.450 1.00 60.36 115 VAL A CA 1
ATOM 620 C C . VAL A 1 82 ? 157.435 137.790 146.746 1.00 69.15 115 VAL A C 1
ATOM 621 O O . VAL A 1 82 ? 157.370 137.729 145.513 1.00 81.11 115 VAL A O 1
ATOM 625 N N . ASP A 1 83 ? 157.240 136.718 147.517 1.00 72.00 116 ASP A N 1
ATOM 626 C CA . ASP A 1 83 ? 156.971 135.415 146.917 1.00 73.44 116 ASP A CA 1
ATOM 627 C C . ASP A 1 83 ? 155.646 135.415 146.164 1.00 72.41 116 ASP A C 1
ATOM 628 O O . ASP A 1 83 ? 155.547 134.837 145.076 1.00 76.45 116 ASP A O 1
ATOM 633 N N . ASP A 1 84 ? 154.618 136.056 146.724 1.00 69.21 117 ASP A N 1
ATOM 634 C CA . ASP A 1 84 ? 153.327 136.102 146.045 1.00 64.65 117 ASP A CA 1
ATOM 635 C C . ASP A 1 84 ? 153.343 137.060 144.861 1.00 69.31 117 ASP A C 1
ATOM 636 O O . ASP A 1 84 ? 152.564 136.884 143.918 1.00 76.22 117 ASP A O 1
ATOM 641 N N . VAL A 1 85 ? 154.209 138.076 144.888 1.00 62.25 118 VAL A N 1
ATOM 642 C CA . VAL A 1 85 ? 154.337 138.969 143.738 1.00 57.18 118 VAL A CA 1
ATOM 643 C C . VAL A 1 85 ? 154.822 138.190 142.522 1.00 62.28 118 VAL A C 1
ATOM 644 O O . VAL A 1 85 ? 154.279 138.322 141.419 1.00 69.83 118 VAL A O 1
ATOM 648 N N . GLY A 1 86 ? 155.850 137.360 142.708 1.00 57.00 119 GLY A N 1
ATOM 649 C CA . GLY A 1 86 ? 156.293 136.497 141.627 1.00 59.20 119 GLY A CA 1
ATOM 650 C C . GLY A 1 86 ? 155.264 135.444 141.264 1.00 59.60 119 GLY A C 1
ATOM 651 O O . GLY A 1 86 ? 155.129 135.068 140.098 1.00 68.45 119 GLY A O 1
ATOM 652 N N . LEU A 1 87 ? 154.532 134.945 142.263 1.00 62.22 120 LEU A N 1
ATOM 653 C CA . LEU A 1 87 ? 153.498 133.947 142.007 1.00 52.60 120 LEU A CA 1
ATOM 654 C C . LEU A 1 87 ? 152.374 134.525 141.155 1.00 58.08 120 LEU A C 1
ATOM 655 O O . LEU A 1 87 ? 151.880 133.870 140.231 1.00 66.72 120 LEU A O 1
ATOM 660 N N . TYR A 1 88 ? 151.951 135.755 141.458 1.00 64.09 121 TYR A N 1
ATOM 661 C CA . TYR A 1 88 ? 150.863 136.367 140.703 1.00 58.96 121 TYR A CA 1
ATOM 662 C C . TYR A 1 88 ? 151.338 136.862 139.342 1.00 58.79 121 TYR A C 1
ATOM 663 O O . TYR A 1 88 ? 150.601 136.778 138.353 1.00 62.54 121 TYR A O 1
ATOM 672 N N . SER A 1 89 ? 152.562 137.393 139.275 1.00 54.17 122 SER A N 1
ATOM 673 C CA . SER A 1 89 ? 153.076 137.909 138.010 1.00 51.55 122 SER A CA 1
ATOM 674 C C . SER A 1 89 ? 153.240 136.797 136.983 1.00 64.63 122 SER A C 1
ATOM 675 O O . SER A 1 89 ? 152.935 136.985 135.800 1.00 76.11 122 SER A O 1
ATOM 678 N N . THR A 1 90 ? 153.726 135.632 137.416 1.00 57.00 123 THR A N 1
ATOM 679 C CA . THR A 1 90 ? 153.943 134.523 136.493 1.00 48.98 123 THR A CA 1
ATOM 680 C C . THR A 1 90 ? 152.633 134.082 135.851 1.00 53.76 123 THR A C 1
ATOM 681 O O . THR A 1 90 ? 152.580 133.806 134.647 1.00 65.37 123 THR A O 1
ATOM 685 N N . ALA A 1 91 ? 151.560 134.020 136.640 1.00 50.51 124 ALA A N 1
ATOM 686 C CA . ALA A 1 91 ? 150.260 133.636 136.098 1.00 51.59 124 ALA A CA 1
ATOM 687 C C . ALA A 1 91 ? 149.775 134.645 135.064 1.00 52.48 124 ALA A C 1
ATOM 688 O O . ALA A 1 91 ? 149.209 134.269 134.032 1.00 66.27 124 ALA A O 1
ATOM 690 N N . LEU A 1 92 ? 149.982 135.936 135.330 1.00 47.69 125 LEU A N 1
ATOM 691 C CA . LEU A 1 92 ? 149.533 136.963 134.394 1.00 47.24 125 LEU A CA 1
ATOM 692 C C . LEU A 1 92 ? 150.429 137.027 133.164 1.00 51.38 125 LEU A C 1
ATOM 693 O O . LEU A 1 92 ? 149.937 137.186 132.041 1.00 63.41 125 LEU A O 1
ATOM 698 N N . PHE A 1 93 ? 151.746 136.917 133.352 1.00 46.63 126 PHE A N 1
ATOM 699 C CA . PHE A 1 93 ? 152.659 136.947 132.213 1.00 43.00 126 PHE A CA 1
ATOM 700 C C . PHE A 1 93 ? 152.436 135.754 131.294 1.00 57.33 126 PHE A C 1
ATOM 701 O O . PHE A 1 93 ? 152.469 135.893 130.066 1.00 64.05 126 PHE A O 1
ATOM 709 N N . PHE A 1 94 ? 152.218 134.570 131.869 1.00 56.97 127 PHE A N 1
ATOM 710 C CA . PHE A 1 94 ? 151.961 133.391 131.050 1.00 43.62 127 PHE A CA 1
ATOM 711 C C . PHE A 1 94 ? 150.632 133.508 130.318 1.00 51.71 127 PHE A C 1
ATOM 712 O O . PHE A 1 94 ? 150.508 133.074 129.168 1.00 64.98 127 PHE A O 1
ATOM 720 N N . LEU A 1 95 ? 149.621 134.085 130.971 1.00 43.96 128 LEU A N 1
ATOM 721 C CA . LEU A 1 95 ? 148.325 134.261 130.324 1.00 41.54 128 LEU A CA 1
ATOM 722 C C . LEU A 1 95 ? 148.429 135.207 129.135 1.00 51.04 128 LEU A C 1
ATOM 723 O O . LEU A 1 95 ? 147.864 134.946 128.067 1.00 69.71 128 LEU A O 1
ATOM 728 N N . PHE A 1 96 ? 149.152 136.316 129.301 1.00 44.75 129 PHE A N 1
ATOM 729 C CA . PHE A 1 96 ? 149.280 137.279 128.213 1.00 43.30 129 PHE A CA 1
ATOM 730 C C . PHE A 1 96 ? 150.165 136.740 127.097 1.00 48.18 129 PHE A C 1
ATOM 731 O O . PHE A 1 96 ? 149.909 137.001 125.916 1.00 58.78 129 PHE A O 1
ATOM 739 N N . LEU A 1 97 ? 151.215 135.995 127.449 1.00 47.60 130 LEU A N 1
ATOM 740 C CA . LEU A 1 97 ? 152.063 135.388 126.429 1.00 47.84 130 LEU A CA 1
ATOM 741 C C . LEU A 1 97 ? 151.290 134.359 125.613 1.00 56.95 130 LEU A C 1
ATOM 742 O O . LEU A 1 97 ? 151.450 134.278 124.390 1.00 64.92 130 LEU A O 1
ATOM 747 N N . ILE A 1 98 ? 150.452 133.560 126.275 1.00 55.34 131 ILE A N 1
ATOM 748 C CA . ILE A 1 98 ? 149.644 132.571 125.566 1.00 42.69 131 ILE A CA 1
ATOM 749 C C . ILE A 1 98 ? 148.650 133.261 124.641 1.00 54.43 131 ILE A C 1
ATOM 750 O O . ILE A 1 98 ? 148.491 132.881 123.475 1.00 66.56 131 ILE A O 1
ATOM 755 N N . LEU A 1 99 ? 147.967 134.291 125.148 1.00 53.20 132 LEU A N 1
ATOM 756 C CA . LEU A 1 99 ? 146.977 134.995 124.338 1.00 51.05 132 LEU A CA 1
ATOM 757 C C . LEU A 1 99 ? 147.630 135.716 123.165 1.00 54.56 132 LEU A C 1
ATOM 758 O O . LEU A 1 99 ? 147.074 135.750 122.061 1.00 48.21 132 LEU A O 1
ATOM 763 N N . ASP A 1 100 ? 148.803 136.311 123.388 1.00 53.59 133 ASP A N 1
ATOM 764 C CA . ASP A 1 100 ? 149.508 136.993 122.308 1.00 58.35 133 ASP A CA 1
ATOM 765 C C . ASP A 1 100 ? 149.921 136.013 121.217 1.00 70.44 133 ASP A C 1
ATOM 766 O O . ASP A 1 100 ? 149.788 136.303 120.023 1.00 74.04 133 ASP A O 1
ATOM 771 N N . ARG A 1 101 ? 150.423 134.841 121.610 1.00 61.69 134 ARG A N 1
ATOM 772 C CA . ARG A 1 101 ? 150.905 133.881 120.623 1.00 57.52 134 ARG A CA 1
ATOM 773 C C . ARG A 1 101 ? 149.755 133.164 119.930 1.00 59.76 134 ARG A C 1
ATOM 774 O O . ARG A 1 101 ? 149.852 132.832 118.744 1.00 61.28 134 ARG A O 1
ATOM 782 N N . LEU A 1 102 ? 148.662 132.906 120.651 1.00 56.65 135 LEU A N 1
ATOM 783 C CA . LEU A 1 102 ? 147.513 132.249 120.036 1.00 46.63 135 LEU A CA 1
ATOM 784 C C . LEU A 1 102 ? 146.917 133.111 118.930 1.00 65.93 135 LEU A C 1
ATOM 785 O O . LEU A 1 102 ? 146.546 132.608 117.865 1.00 71.87 135 LEU A O 1
ATOM 790 N N . SER A 1 103 ? 146.816 134.419 119.170 1.00 71.64 136 SER A N 1
ATOM 791 C CA . SER A 1 103 ? 146.285 135.321 118.153 1.00 64.27 136 SER A CA 1
ATOM 792 C C . SER A 1 103 ? 147.273 135.500 117.008 1.00 63.00 136 SER A C 1
ATOM 793 O O . SER A 1 103 ? 146.883 135.547 115.836 1.00 66.74 136 SER A O 1
ATOM 796 N N . ALA A 1 104 ? 148.563 135.612 117.332 1.00 52.68 137 ALA A N 1
ATOM 797 C CA . ALA A 1 104 ? 149.570 135.839 116.300 1.00 50.71 137 ALA A CA 1
ATOM 798 C C . ALA A 1 104 ? 149.706 134.636 115.376 1.00 57.98 137 ALA A C 1
ATOM 799 O O . ALA A 1 104 ? 149.779 134.790 114.152 1.00 63.62 137 ALA A O 1
ATOM 801 N N . ILE A 1 105 ? 149.746 133.430 115.944 1.00 67.77 138 ILE A N 1
ATOM 802 C CA . ILE A 1 105 ? 149.927 132.230 115.133 1.00 66.91 138 ILE A CA 1
ATOM 803 C C . ILE A 1 105 ? 148.681 131.948 114.301 1.00 69.57 138 ILE A C 1
ATOM 804 O O . ILE A 1 105 ? 148.776 131.537 113.138 1.00 72.00 138 ILE A O 1
ATOM 809 N N . SER A 1 106 ? 147.496 132.168 114.877 1.00 65.97 139 SER A N 1
ATOM 810 C CA . SER A 1 106 ? 146.257 131.871 114.164 1.00 61.11 139 SER A CA 1
ATOM 811 C C . SER A 1 106 ? 146.116 132.726 112.911 1.00 70.23 139 SER A C 1
ATOM 812 O O . SER A 1 106 ? 145.680 132.236 111.863 1.00 78.45 139 SER A O 1
ATOM 815 N N . TYR A 1 107 ? 146.481 134.002 112.996 1.00 71.60 140 TYR A N 1
ATOM 816 C CA . TYR A 1 107 ? 146.368 134.902 111.857 1.00 66.84 140 TYR A CA 1
ATOM 817 C C . TYR A 1 107 ? 147.543 134.792 110.896 1.00 71.38 140 TYR A C 1
ATOM 818 O O . TYR A 1 107 ? 147.553 135.486 109.874 1.00 77.90 140 TYR A O 1
ATOM 827 N N . GLY A 1 108 ? 148.525 133.945 111.193 1.00 71.34 141 GLY A N 1
ATOM 828 C CA . GLY A 1 108 ? 149.660 133.765 110.313 1.00 74.07 141 GLY A CA 1
ATOM 829 C C . GLY A 1 108 ? 150.739 134.813 110.431 1.00 76.95 141 GLY A C 1
ATOM 830 O O . GLY A 1 108 ? 151.633 134.855 109.579 1.00 83.11 141 GLY A O 1
ATOM 831 N N . ARG A 1 109 ? 150.690 135.661 111.454 1.00 77.71 142 ARG A N 1
ATOM 832 C CA . ARG A 1 109 ? 151.675 136.720 111.659 1.00 79.16 142 ARG A CA 1
ATOM 833 C C . ARG A 1 109 ? 152.308 136.525 113.033 1.00 79.90 142 ARG A C 1
ATOM 834 O O . ARG A 1 109 ? 151.860 137.104 114.025 1.00 84.69 142 ARG A O 1
ATOM 842 N N . ASP A 1 110 ? 153.361 135.709 113.086 1.00 84.73 143 ASP A N 1
ATOM 843 C CA . ASP A 1 110 ? 154.069 135.429 114.326 1.00 81.69 143 ASP A CA 1
ATOM 844 C C . ASP A 1 110 ? 155.571 135.654 114.226 1.00 88.71 143 ASP A C 1
ATOM 845 O O . ASP A 1 110 ? 156.287 135.383 115.197 1.00 89.24 143 ASP A O 1
ATOM 850 N N . LEU A 1 111 ? 156.068 136.134 113.090 1.00 94.64 144 LEU A N 1
ATOM 851 C CA . LEU A 1 111 ? 157.492 136.353 112.902 1.00 93.51 144 LEU A CA 1
ATOM 852 C C . LEU A 1 111 ? 157.846 137.807 113.213 1.00 92.55 144 LEU A C 1
ATOM 853 O O . LEU A 1 111 ? 156.985 138.627 113.541 1.00 96.43 144 LEU A O 1
ATOM 858 N N . TRP A 1 112 ? 159.139 138.130 113.118 1.00 95.95 145 TRP A N 1
ATOM 859 C CA . TRP A 1 112 ? 159.586 139.486 113.424 1.00 94.19 145 TRP A CA 1
ATOM 860 C C . TRP A 1 112 ? 158.980 140.505 112.467 1.00 99.90 145 TRP A C 1
ATOM 861 O O . TRP A 1 112 ? 158.510 141.566 112.893 1.00 102.02 145 TRP A O 1
ATOM 872 N N . HIS A 1 113 ? 158.979 140.200 111.169 1.00 96.25 146 HIS A N 1
ATOM 873 C CA . HIS A 1 113 ? 158.548 141.138 110.142 1.00 93.30 146 HIS A CA 1
ATOM 874 C C . HIS A 1 113 ? 157.037 141.237 110.031 1.00 95.55 146 HIS A C 1
ATOM 875 O O . HIS A 1 113 ? 156.533 141.986 109.187 1.00 99.22 146 HIS A O 1
ATOM 882 N N . HIS A 1 114 ? 156.308 140.497 110.862 1.00 98.40 147 HIS A N 1
ATOM 883 C CA . HIS A 1 114 ? 154.856 140.521 110.857 1.00 96.21 147 HIS A CA 1
ATOM 884 C C . HIS A 1 114 ? 154.269 141.326 112.006 1.00 97.85 147 HIS A C 1
ATOM 885 O O . HIS A 1 114 ? 153.043 141.344 112.166 1.00 102.69 147 HIS A O 1
ATOM 892 N N . GLU A 1 115 ? 155.097 141.988 112.807 1.00 96.12 148 GLU A N 1
ATOM 893 C CA . GLU A 1 115 ? 154.637 142.791 113.927 1.00 99.57 148 GLU A CA 1
ATOM 894 C C . GLU A 1 115 ? 154.935 144.263 113.676 1.00 102.17 148 GLU A C 1
ATOM 895 O O . GLU A 1 115 ? 155.800 144.619 112.871 1.00 104.68 148 GLU A O 1
ATOM 901 N N . THR A 1 116 ? 154.202 145.117 114.378 1.00 100.24 149 THR A N 1
ATOM 902 C CA . THR A 1 116 ? 154.336 146.562 114.268 1.00 97.87 149 THR A CA 1
ATOM 903 C C . THR A 1 116 ? 154.676 147.150 115.634 1.00 98.63 149 THR A C 1
ATOM 904 O O . THR A 1 116 ? 154.821 146.435 116.628 1.00 96.72 149 THR A O 1
ATOM 908 N N . ARG A 1 117 ? 154.810 148.478 115.671 1.00 95.32 150 ARG A N 1
ATOM 909 C CA . ARG A 1 117 ? 155.066 149.159 116.935 1.00 94.97 150 ARG A CA 1
ATOM 910 C C . ARG A 1 117 ? 153.893 149.005 117.892 1.00 95.13 150 ARG A C 1
ATOM 911 O O . ARG A 1 117 ? 154.094 148.875 119.105 1.00 99.00 150 ARG A O 1
ATOM 919 N N . GLU A 1 118 ? 152.666 149.020 117.369 1.00 91.75 151 GLU A N 1
ATOM 920 C CA . GLU A 1 118 ? 151.493 148.932 118.230 1.00 90.73 151 GLU A CA 1
ATOM 921 C C . GLU A 1 118 ? 151.407 147.576 118.919 1.00 91.70 151 GLU A C 1
ATOM 922 O O . GLU A 1 118 ? 150.924 147.479 120.053 1.00 94.32 151 GLU A O 1
ATOM 928 N N . ASN A 1 119 ? 151.859 146.514 118.247 1.00 89.64 152 ASN A N 1
ATOM 929 C CA . ASN A 1 119 ? 151.905 145.204 118.891 1.00 87.96 152 ASN A CA 1
ATOM 930 C C . ASN A 1 119 ? 152.859 145.211 120.078 1.00 90.28 152 ASN A C 1
ATOM 931 O O . ASN A 1 119 ? 152.554 144.644 121.133 1.00 88.52 152 ASN A O 1
ATOM 936 N N . ALA A 1 120 ? 154.023 145.846 119.923 1.00 85.57 153 ALA A N 1
ATOM 937 C CA . ALA A 1 120 ? 154.965 145.948 121.032 1.00 84.12 153 ALA A CA 1
ATOM 938 C C . ALA A 1 120 ? 154.435 146.869 122.123 1.00 80.01 153 ALA A C 1
ATOM 939 O O . ALA A 1 120 ? 154.688 146.645 123.312 1.00 86.51 153 ALA A O 1
ATOM 941 N N . GLY A 1 121 ? 153.705 147.917 121.737 1.00 73.64 154 GLY A N 1
ATOM 942 C CA . GLY A 1 121 ? 153.163 148.834 122.727 1.00 79.34 154 GLY A CA 1
ATOM 943 C C . GLY A 1 121 ? 152.143 148.180 123.638 1.00 78.09 154 GLY A C 1
ATOM 944 O O . GLY A 1 121 ? 152.099 148.460 124.838 1.00 79.92 154 GLY A O 1
ATOM 945 N N . VAL A 1 122 ? 151.303 147.306 123.080 1.00 74.08 155 VAL A N 1
ATOM 946 C CA . VAL A 1 122 ? 150.328 146.586 123.894 1.00 76.16 155 VAL A CA 1
ATOM 947 C C . VAL A 1 122 ? 151.035 145.666 124.879 1.00 82.25 155 VAL A C 1
ATOM 948 O O . VAL A 1 122 ? 150.643 145.564 126.049 1.00 83.02 155 VAL A O 1
ATOM 952 N N . ALA A 1 123 ? 152.089 144.983 124.425 1.00 75.38 156 ALA A N 1
ATOM 953 C CA . ALA A 1 123 ? 152.831 144.089 125.307 1.00 68.56 156 ALA A CA 1
ATOM 954 C C . ALA A 1 123 ? 153.480 144.853 126.453 1.00 73.12 156 ALA A C 1
ATOM 955 O O . ALA A 1 123 ? 153.493 144.380 127.595 1.00 82.44 156 ALA A O 1
ATOM 957 N N . LEU A 1 124 ? 154.033 146.034 126.168 1.00 72.19 157 LEU A N 1
ATOM 958 C CA . LEU A 1 124 ? 154.654 146.832 127.220 1.00 67.45 157 LEU A CA 1
ATOM 959 C C . LEU A 1 124 ? 153.629 147.284 128.251 1.00 67.00 157 LEU A C 1
ATOM 960 O O . LEU A 1 124 ? 153.894 147.248 129.458 1.00 75.71 157 LEU A O 1
ATOM 965 N N . TYR A 1 125 ? 152.452 147.719 127.797 1.00 68.30 158 TYR A N 1
ATOM 966 C CA . TYR A 1 125 ? 151.422 148.162 128.730 1.00 69.11 158 TYR A CA 1
ATOM 967 C C . TYR A 1 125 ? 150.825 146.986 129.492 1.00 71.86 158 TYR A C 1
ATOM 968 O O . TYR A 1 125 ? 150.477 147.113 130.672 1.00 83.35 158 TYR A O 1
ATOM 977 N N . ALA A 1 126 ? 150.692 145.833 128.833 1.00 60.47 159 ALA A N 1
ATOM 978 C CA . ALA A 1 126 ? 150.176 144.649 129.513 1.00 60.55 159 ALA A CA 1
ATOM 979 C C . ALA A 1 126 ? 151.122 144.189 130.613 1.00 74.16 159 ALA A C 1
ATOM 980 O O . ALA A 1 126 ? 150.680 143.758 131.684 1.00 81.33 159 ALA A O 1
ATOM 982 N N . VAL A 1 127 ? 152.431 144.261 130.362 1.00 65.66 160 VAL A N 1
ATOM 983 C CA . VAL A 1 127 ? 153.411 143.887 131.378 1.00 57.59 160 VAL A CA 1
ATOM 984 C C . VAL A 1 127 ? 153.365 144.863 132.547 1.00 68.27 160 VAL A C 1
ATOM 985 O O . VAL A 1 127 ? 153.419 144.462 133.716 1.00 74.79 160 VAL A O 1
ATOM 989 N N . ALA A 1 128 ? 153.258 146.160 132.249 1.00 64.10 161 ALA A N 1
ATOM 990 C CA . ALA A 1 128 ? 153.231 147.161 133.310 1.00 55.30 161 ALA A CA 1
ATOM 991 C C . ALA A 1 128 ? 152.042 146.950 134.237 1.00 60.41 161 ALA A C 1
ATOM 992 O O . ALA A 1 128 ? 152.179 147.033 135.462 1.00 69.26 161 ALA A O 1
ATOM 994 N N . PHE A 1 129 ? 150.866 146.667 133.673 1.00 57.85 162 PHE A N 1
ATOM 995 C CA . PHE A 1 129 ? 149.707 146.370 134.509 1.00 63.28 162 PHE A CA 1
ATOM 996 C C . PHE A 1 129 ? 149.906 145.095 135.319 1.00 70.95 162 PHE A C 1
ATOM 997 O O . PHE A 1 129 ? 149.577 145.055 136.510 1.00 80.92 162 PHE A O 1
ATOM 1005 N N . ALA A 1 130 ? 150.433 144.040 134.695 1.00 54.40 163 ALA A N 1
ATOM 1006 C CA . ALA A 1 130 ? 150.575 142.770 135.400 1.00 55.00 163 ALA A CA 1
ATOM 1007 C C . ALA A 1 130 ? 151.519 142.901 136.589 1.00 55.98 163 ALA A C 1
ATOM 1008 O O . ALA A 1 130 ? 151.333 142.235 137.614 1.00 60.52 163 ALA A O 1
ATOM 1010 N N . TRP A 1 131 ? 152.543 143.748 136.471 1.00 55.00 164 TRP A N 1
ATOM 1011 C CA . TRP A 1 131 ? 153.422 144.004 137.607 1.00 50.72 164 TRP A CA 1
ATOM 1012 C C . TRP A 1 131 ? 152.690 144.767 138.705 1.00 55.57 164 TRP A C 1
ATOM 1013 O O . TRP A 1 131 ? 152.840 144.463 139.893 1.00 64.10 164 TRP A O 1
ATOM 1024 N N . VAL A 1 132 ? 151.892 145.766 138.323 1.00 62.11 165 VAL A N 1
ATOM 1025 C CA . VAL A 1 132 ? 151.198 146.586 139.312 1.00 60.47 165 VAL A CA 1
ATOM 1026 C C . VAL A 1 132 ? 150.094 145.791 139.999 1.00 57.85 165 VAL A C 1
ATOM 1027 O O . VAL A 1 132 ? 149.914 145.883 141.219 1.00 67.97 165 VAL A O 1
ATOM 1031 N N . LEU A 1 133 ? 149.334 145.006 139.232 1.00 58.49 166 LEU A N 1
ATOM 1032 C CA . LEU A 1 133 ? 148.268 144.206 139.830 1.00 64.89 166 LEU A CA 1
ATOM 1033 C C . LEU A 1 133 ? 148.828 143.181 140.807 1.00 71.70 166 LEU A C 1
ATOM 1034 O O . LEU A 1 133 ? 148.222 142.914 141.850 1.00 73.60 166 LEU A O 1
ATOM 1039 N N . SER A 1 134 ? 149.979 142.589 140.480 1.00 59.38 167 SER A N 1
ATOM 1040 C CA . SER A 1 134 ? 150.601 141.631 141.387 1.00 46.68 167 SER A CA 1
ATOM 1041 C C . SER A 1 134 ? 150.993 142.290 142.703 1.00 58.68 167 SER A C 1
ATOM 1042 O O . SER A 1 134 ? 150.827 141.698 143.775 1.00 65.92 167 SER A O 1
ATOM 1045 N N . ILE A 1 135 ? 151.524 143.513 142.642 1.00 58.05 168 ILE A N 1
ATOM 1046 C CA . ILE A 1 135 ? 151.861 144.240 143.864 1.00 52.39 168 ILE A CA 1
ATOM 1047 C C . ILE A 1 135 ? 150.603 144.521 144.676 1.00 57.79 168 ILE A C 1
ATOM 1048 O O . ILE A 1 135 ? 150.587 144.371 145.903 1.00 74.59 168 ILE A O 1
ATOM 1053 N N . VAL A 1 136 ? 149.530 144.938 144.001 1.00 54.58 169 VAL A N 1
ATOM 1054 C CA . VAL A 1 136 ? 148.280 145.232 144.696 1.00 55.52 169 VAL A CA 1
ATOM 1055 C C . VAL A 1 136 ? 147.678 143.961 145.281 1.00 61.03 169 VAL A C 1
ATOM 1056 O O . VAL A 1 136 ? 147.238 143.940 146.437 1.00 70.71 169 VAL A O 1
ATOM 1060 N N . ALA A 1 137 ? 147.650 142.881 144.497 1.00 65.85 170 ALA A N 1
ATOM 1061 C CA . ALA A 1 137 ? 147.071 141.630 144.971 1.00 62.14 170 ALA A CA 1
ATOM 1062 C C . ALA A 1 137 ? 147.880 141.003 146.097 1.00 64.80 170 ALA A C 1
ATOM 1063 O O . ALA A 1 137 ? 147.319 140.248 146.898 1.00 67.76 170 ALA A O 1
ATOM 1065 N N . ALA A 1 138 ? 149.177 141.291 146.175 1.00 65.27 171 ALA A N 1
ATOM 1066 C CA . ALA A 1 138 ? 150.015 140.777 147.248 1.00 61.82 171 ALA A CA 1
ATOM 1067 C C . ALA A 1 138 ? 150.061 141.700 148.457 1.00 63.71 171 ALA A C 1
ATOM 1068 O O . ALA A 1 138 ? 150.737 141.377 149.438 1.00 72.48 171 ALA A O 1
ATOM 1070 N N . VAL A 1 139 ? 149.386 142.848 148.401 1.00 68.60 172 VAL A N 1
ATOM 1071 C CA . VAL A 1 139 ? 149.292 143.708 149.581 1.00 72.58 172 VAL A CA 1
ATOM 1072 C C . VAL A 1 139 ? 148.523 143.041 150.718 1.00 77.05 172 VAL A C 1
ATOM 1073 O O . VAL A 1 139 ? 148.998 143.090 151.864 1.00 81.14 172 VAL A O 1
ATOM 1077 N N . PRO A 1 140 ? 147.352 142.421 150.493 1.00 74.49 173 PRO A N 1
ATOM 1078 C CA . PRO A 1 140 ? 146.660 141.774 151.624 1.00 74.48 173 PRO A CA 1
ATOM 1079 C C . PRO A 1 140 ? 147.477 140.695 152.313 1.00 81.38 173 PRO A C 1
ATOM 1080 O O . PRO A 1 140 ? 147.406 140.568 153.541 1.00 83.53 173 PRO A O 1
ATOM 1084 N N . THR A 1 141 ? 148.253 139.912 151.563 1.00 85.87 174 THR A N 1
ATOM 1085 C CA . THR A 1 141 ? 149.062 138.867 152.177 1.00 84.01 174 THR A CA 1
ATOM 1086 C C . THR A 1 141 ? 150.335 139.404 152.812 1.00 76.17 174 THR A C 1
ATOM 1087 O O . THR A 1 141 ? 151.010 138.660 153.532 1.00 77.36 174 THR A O 1
ATOM 1091 N N . ALA A 1 142 ? 150.684 140.665 152.560 1.00 70.84 175 ALA A N 1
ATOM 1092 C CA . ALA A 1 142 ? 151.795 141.300 153.254 1.00 73.66 175 ALA A CA 1
ATOM 1093 C C . ALA A 1 142 ? 151.401 141.831 154.623 1.00 76.94 175 ALA A C 1
ATOM 1094 O O . ALA A 1 142 ? 152.286 142.141 155.427 1.00 83.53 175 ALA A O 1
ATOM 1096 N N . ALA A 1 143 ? 150.104 141.945 154.905 1.00 83.63 176 ALA A N 1
ATOM 1097 C CA . ALA A 1 143 ? 149.612 142.431 156.185 1.00 86.35 176 ALA A CA 1
ATOM 1098 C C . ALA A 1 143 ? 149.014 141.322 157.041 1.00 85.37 176 ALA A C 1
ATOM 1099 O O . ALA A 1 143 ? 148.364 141.613 158.050 1.00 85.06 176 ALA A O 1
ATOM 1101 N N . THR A 1 144 ? 149.209 140.058 156.661 1.00 93.36 177 THR A N 1
ATOM 1102 C CA . THR A 1 144 ? 148.658 138.954 157.435 1.00 93.19 177 THR A CA 1
ATOM 1103 C C . THR A 1 144 ? 149.643 137.805 157.618 1.00 93.75 177 THR A C 1
ATOM 1104 O O . THR A 1 144 ? 149.264 136.777 158.190 1.00 96.65 177 THR A O 1
ATOM 1108 N N . GLY A 1 145 ? 150.884 137.940 157.158 1.00 92.18 178 GLY A N 1
ATOM 1109 C CA . GLY A 1 145 ? 151.855 136.883 157.346 1.00 90.02 178 GLY A CA 1
ATOM 1110 C C . GLY A 1 145 ? 152.256 136.721 158.798 1.00 95.14 178 GLY A C 1
ATOM 1111 O O . GLY A 1 145 ? 152.172 137.643 159.610 1.00 101.93 178 GLY A O 1
ATOM 1112 N N . SER A 1 146 ? 152.702 135.512 159.131 1.00 88.96 179 SER A N 1
ATOM 1113 C CA . SER A 1 146 ? 153.102 135.199 160.495 1.00 91.74 179 SER A CA 1
ATOM 1114 C C . SER A 1 146 ? 154.092 134.045 160.464 1.00 95.23 179 SER A C 1
ATOM 1115 O O . SER A 1 146 ? 154.212 133.328 159.469 1.00 96.96 179 SER A O 1
ATOM 1118 N N . LEU A 1 147 ? 154.804 133.875 161.573 1.00 101.68 180 LEU A N 1
ATOM 1119 C CA . LEU A 1 147 ? 155.787 132.807 161.674 1.00 98.11 180 LEU A CA 1
ATOM 1120 C C . LEU A 1 147 ? 155.103 131.451 161.791 1.00 103.22 180 LEU A C 1
ATOM 1121 O O . LEU A 1 147 ? 154.057 131.317 162.431 1.00 105.77 180 LEU A O 1
ATOM 1126 N N . ASP A 1 148 ? 155.701 130.443 161.163 1.00 110.75 181 ASP A N 1
ATOM 1127 C CA . ASP A 1 148 ? 155.256 129.066 161.316 1.00 106.54 181 ASP A CA 1
ATOM 1128 C C . ASP A 1 148 ? 155.959 128.441 162.513 1.00 107.91 181 ASP A C 1
ATOM 1129 O O . ASP A 1 148 ? 157.152 128.666 162.733 1.00 112.33 181 ASP A O 1
ATOM 1131 N N . TYR A 1 149 ? 155.210 127.661 163.293 1.00 113.86 182 TYR A N 1
ATOM 1132 C CA . TYR A 1 149 ? 155.743 127.078 164.514 1.00 115.79 182 TYR A CA 1
ATOM 1133 C C . TYR A 1 149 ? 155.894 125.566 164.463 1.00 115.58 182 TYR A C 1
ATOM 1134 O O . TYR A 1 149 ? 156.673 125.017 165.248 1.00 112.51 182 TYR A O 1
ATOM 1143 N N . ARG A 1 150 ? 155.175 124.880 163.574 1.00 117.95 183 ARG A N 1
ATOM 1144 C CA . ARG A 1 150 ? 155.447 123.465 163.346 1.00 115.21 183 ARG A CA 1
ATOM 1145 C C . ARG A 1 150 ? 156.813 123.287 162.697 1.00 114.03 183 ARG A C 1
ATOM 1146 O O . ARG A 1 150 ? 157.694 122.613 163.242 1.00 116.03 183 ARG A O 1
ATOM 1154 N N . TRP A 1 151 ? 157.006 123.892 161.531 1.00 112.29 184 TRP A N 1
ATOM 1155 C CA . TRP A 1 151 ? 158.317 124.030 160.920 1.00 114.14 184 TRP A CA 1
ATOM 1156 C C . TRP A 1 151 ? 158.882 125.408 161.245 1.00 117.29 184 TRP A C 1
ATOM 1157 O O . TRP A 1 151 ? 158.221 126.249 161.856 1.00 120.16 184 TRP A O 1
ATOM 1168 N N . LEU A 1 152 ? 160.127 125.635 160.829 1.00 120.16 185 LEU A N 1
ATOM 1169 C CA . LEU A 1 152 ? 160.818 126.889 161.102 1.00 119.22 185 LEU A CA 1
ATOM 1170 C C . LEU A 1 152 ? 160.815 127.827 159.899 1.00 117.77 185 LEU A C 1
ATOM 1171 O O . LEU A 1 152 ? 161.784 128.562 159.682 1.00 121.10 185 LEU A O 1
ATOM 1176 N N . GLY A 1 153 ? 159.745 127.818 159.119 1.00 104.45 186 GLY A N 1
ATOM 1177 C CA . GLY A 1 153 ? 159.621 128.647 157.933 1.00 104.04 186 GLY A CA 1
ATOM 1178 C C . GLY A 1 153 ? 158.837 129.915 158.197 1.00 103.07 186 GLY A C 1
ATOM 1179 O O . GLY A 1 153 ? 158.963 130.539 159.257 1.00 104.16 186 GLY A O 1
ATOM 1180 N N . CYS A 1 154 ? 158.019 130.300 157.220 1.00 97.24 187 CYS A N 1
ATOM 1181 C CA . CYS A 1 154 ? 157.225 131.524 157.313 1.00 92.64 187 CYS A CA 1
ATOM 1182 C C . CYS A 1 154 ? 156.018 131.353 156.400 1.00 92.28 187 CYS A C 1
ATOM 1183 O O . CYS A 1 154 ? 156.165 131.375 155.174 1.00 94.67 187 CYS A O 1
ATOM 1186 N N . GLN A 1 155 ? 154.838 131.176 156.992 1.00 92.21 188 GLN A N 1
ATOM 1187 C CA . GLN A 1 155 ? 153.637 130.846 156.237 1.00 94.42 188 GLN A CA 1
ATOM 1188 C C . GLN A 1 155 ? 152.447 131.630 156.772 1.00 94.69 188 GLN A C 1
ATOM 1189 O O . GLN A 1 155 ? 152.411 132.018 157.942 1.00 96.76 188 GLN A O 1
ATOM 1195 N N . ILE A 1 156 ? 151.476 131.857 155.897 1.00 87.60 189 ILE A N 1
ATOM 1196 C CA . ILE A 1 156 ? 150.252 132.572 156.280 1.00 84.11 189 ILE A CA 1
ATOM 1197 C C . ILE A 1 156 ? 149.463 131.721 157.269 1.00 88.60 189 ILE A C 1
ATOM 1198 O O . ILE A 1 156 ? 149.380 130.492 157.091 1.00 92.83 189 ILE A O 1
ATOM 1203 N N . PRO A 1 157 ? 148.891 132.306 158.323 1.00 86.69 190 PRO A N 1
ATOM 1204 C CA . PRO A 1 157 ? 148.163 131.506 159.317 1.00 84.99 190 PRO A CA 1
ATOM 1205 C C . PRO A 1 157 ? 146.973 130.779 158.710 1.00 84.50 190 PRO A C 1
ATOM 1206 O O . PRO A 1 157 ? 146.527 131.054 157.594 1.00 87.76 190 PRO A O 1
ATOM 1210 N N . ILE A 1 158 ? 146.449 129.825 159.483 1.00 93.50 191 ILE A N 1
ATOM 1211 C CA . ILE A 1 158 ? 145.366 128.977 158.999 1.00 96.52 191 ILE A CA 1
ATOM 1212 C C . ILE A 1 158 ? 144.019 129.690 158.996 1.00 96.01 191 ILE A C 1
ATOM 1213 O O . ILE A 1 158 ? 143.111 129.276 158.265 1.00 93.29 191 ILE A O 1
ATOM 1218 N N . GLN A 1 159 ? 143.858 130.755 159.786 1.00 92.00 192 GLN A N 1
ATOM 1219 C CA . GLN A 1 159 ? 142.592 131.476 159.799 1.00 90.35 192 GLN A CA 1
ATOM 1220 C C . GLN A 1 159 ? 142.364 132.266 158.518 1.00 93.15 192 GLN A C 1
ATOM 1221 O O . GLN A 1 159 ? 141.216 132.598 158.205 1.00 100.37 192 GLN A O 1
ATOM 1227 N N . TYR A 1 160 ? 143.425 132.574 157.776 1.00 87.07 193 TYR A N 1
ATOM 1228 C CA . TYR A 1 160 ? 143.322 133.256 156.495 1.00 84.21 193 TYR A CA 1
ATOM 1229 C C . TYR A 1 160 ? 143.501 132.309 155.316 1.00 83.66 193 TYR A C 1
ATOM 1230 O O . TYR A 1 160 ? 143.662 132.771 154.183 1.00 88.96 193 TYR A O 1
ATOM 1239 N N . ALA A 1 161 ? 143.485 130.996 155.560 1.00 79.13 194 ALA A N 1
ATOM 1240 C CA . ALA A 1 161 ? 143.690 130.035 154.482 1.00 78.62 194 ALA A CA 1
ATOM 1241 C C . ALA A 1 161 ? 142.562 130.095 153.459 1.00 83.98 194 ALA A C 1
ATOM 1242 O O . ALA A 1 161 ? 142.803 129.972 152.253 1.00 86.87 194 ALA A O 1
ATOM 1244 N N . ALA A 1 162 ? 141.323 130.269 153.923 1.00 82.67 195 ALA A N 1
ATOM 1245 C CA . ALA A 1 162 ? 140.189 130.335 153.007 1.00 79.05 195 ALA A CA 1
ATOM 1246 C C . ALA A 1 162 ? 140.300 131.539 152.080 1.00 79.04 195 ALA A C 1
ATOM 1247 O O . ALA A 1 162 ? 140.013 131.444 150.881 1.00 82.43 195 ALA A O 1
ATOM 1249 N N . VAL A 1 163 ? 140.709 132.687 152.623 1.00 76.73 196 VAL A N 1
ATOM 1250 C CA . VAL A 1 163 ? 140.885 133.877 151.797 1.00 75.74 196 VAL A CA 1
ATOM 1251 C C . VAL A 1 163 ? 142.075 133.709 150.862 1.00 80.17 196 VAL A C 1
ATOM 1252 O O . VAL A 1 163 ? 142.039 134.144 149.705 1.00 78.27 196 VAL A O 1
ATOM 1256 N N . ASP A 1 164 ? 143.150 133.084 151.348 1.00 82.43 197 ASP A N 1
ATOM 1257 C CA . ASP A 1 164 ? 144.340 132.896 150.523 1.00 72.80 197 ASP A CA 1
ATOM 1258 C C . ASP A 1 164 ? 144.049 132.006 149.322 1.00 72.68 197 ASP A C 1
ATOM 1259 O O . ASP A 1 164 ? 144.524 132.274 148.212 1.00 81.30 197 ASP A O 1
ATOM 1264 N N . LEU A 1 165 ? 143.278 130.935 149.524 1.00 65.96 198 LEU A N 1
ATOM 1265 C CA . LEU A 1 165 ? 142.948 130.043 148.417 1.00 67.54 198 LEU A CA 1
ATOM 1266 C C . LEU A 1 165 ? 142.089 130.746 147.375 1.00 71.70 198 LEU A C 1
ATOM 1267 O O . LEU A 1 165 ? 142.270 130.539 146.170 1.00 80.34 198 LEU A O 1
ATOM 1272 N N . THR A 1 166 ? 141.144 131.578 147.819 1.00 71.99 199 THR A N 1
ATOM 1273 C CA . THR A 1 166 ? 140.241 132.247 146.887 1.00 70.30 199 THR A CA 1
ATOM 1274 C C . THR A 1 166 ? 141.003 133.175 145.949 1.00 72.23 199 THR A C 1
ATOM 1275 O O . THR A 1 166 ? 140.764 133.182 144.736 1.00 84.10 199 THR A O 1
ATOM 1279 N N . ILE A 1 167 ? 141.930 133.964 146.493 1.00 61.04 200 ILE A N 1
ATOM 1280 C CA . ILE A 1 167 ? 142.721 134.863 145.656 1.00 63.02 200 ILE A CA 1
ATOM 1281 C C . ILE A 1 167 ? 143.638 134.068 144.738 1.00 65.24 200 ILE A C 1
ATOM 1282 O O . ILE A 1 167 ? 143.780 134.385 143.551 1.00 67.73 200 ILE A O 1
ATOM 1287 N N . LYS A 1 168 ? 144.278 133.025 145.272 1.00 70.22 201 LYS A N 1
ATOM 1288 C CA . LYS A 1 168 ? 145.188 132.219 144.465 1.00 66.09 201 LYS A CA 1
ATOM 1289 C C . LYS A 1 168 ? 144.447 131.486 143.354 1.00 69.39 201 LYS A C 1
ATOM 1290 O O . LYS A 1 168 ? 144.945 131.388 142.227 1.00 76.79 201 LYS A O 1
ATOM 1296 N N . MET A 1 169 ? 143.259 130.957 143.653 1.00 71.08 202 MET A N 1
ATOM 1297 C CA . MET A 1 169 ? 142.503 130.213 142.649 1.00 67.27 202 MET A CA 1
ATOM 1298 C C . MET A 1 169 ? 142.127 131.102 141.471 1.00 72.07 202 MET A C 1
ATOM 1299 O O . MET A 1 169 ? 142.235 130.692 140.309 1.00 77.25 202 MET A O 1
ATOM 1304 N N . TRP A 1 170 ? 141.682 132.328 141.751 1.00 61.66 203 TRP A N 1
ATOM 1305 C CA . TRP A 1 170 ? 141.300 133.245 140.681 1.00 58.72 203 TRP A CA 1
ATOM 1306 C C . TRP A 1 170 ? 142.509 133.656 139.850 1.00 60.68 203 TRP A C 1
ATOM 1307 O O . TRP A 1 170 ? 142.443 133.714 138.617 1.00 70.94 203 TRP A O 1
ATOM 1318 N N . PHE A 1 171 ? 143.627 133.954 140.514 1.00 63.05 204 PHE A N 1
ATOM 1319 C CA . PHE A 1 171 ? 144.806 134.440 139.806 1.00 66.64 204 PHE A CA 1
ATOM 1320 C C . PHE A 1 171 ? 145.489 133.354 138.988 1.00 67.79 204 PHE A C 1
ATOM 1321 O O . PHE A 1 171 ? 145.927 133.625 137.866 1.00 70.51 204 PHE A O 1
ATOM 1329 N N . LEU A 1 172 ? 145.595 132.139 139.520 1.00 64.24 205 LEU A N 1
ATOM 1330 C CA . LEU A 1 172 ? 146.339 131.069 138.867 1.00 64.48 205 LEU A CA 1
ATOM 1331 C C . LEU A 1 172 ? 145.522 130.306 137.834 1.00 68.80 205 LEU A C 1
ATOM 1332 O O . LEU A 1 172 ? 146.031 130.017 136.748 1.00 81.23 205 LEU A O 1
ATOM 1337 N N . LEU A 1 173 ? 144.268 129.960 138.143 1.00 68.48 206 LEU A N 1
ATOM 1338 C CA . LEU A 1 173 ? 143.453 129.210 137.195 1.00 75.60 206 LEU A CA 1
ATOM 1339 C C . LEU A 1 173 ? 142.025 129.731 137.079 1.00 77.62 206 LEU A C 1
ATOM 1340 O O . LEU A 1 173 ? 141.243 129.169 136.303 1.00 77.94 206 LEU A O 1
ATOM 1345 N N . GLY A 1 174 ? 141.652 130.769 137.818 1.00 73.67 207 GLY A N 1
ATOM 1346 C CA . GLY A 1 174 ? 140.307 131.295 137.712 1.00 67.17 207 GLY A CA 1
ATOM 1347 C C . GLY A 1 174 ? 140.107 132.154 136.482 1.00 68.86 207 GLY A C 1
ATOM 1348 O O . GLY A 1 174 ? 139.327 131.804 135.591 1.00 73.51 207 GLY A O 1
ATOM 1349 N N . ALA A 1 175 ? 140.806 133.283 136.422 1.00 66.00 208 ALA A N 1
ATOM 1350 C CA . ALA A 1 175 ? 140.707 134.199 135.293 1.00 61.39 208 ALA A CA 1
ATOM 1351 C C . ALA A 1 175 ? 141.540 133.754 134.091 1.00 71.08 208 ALA A C 1
ATOM 1352 O O . ALA A 1 175 ? 141.013 133.727 132.972 1.00 77.01 208 ALA A O 1
ATOM 1354 N N . PRO A 1 176 ? 142.829 133.414 134.253 1.00 78.01 209 PRO A N 1
ATOM 1355 C CA . PRO A 1 176 ? 143.625 133.067 133.062 1.00 78.68 209 PRO A CA 1
ATOM 1356 C C . PRO A 1 176 ? 143.123 131.843 132.321 1.00 66.31 209 PRO A C 1
ATOM 1357 O O . PRO A 1 176 ? 143.244 131.777 131.092 1.00 72.16 209 PRO A O 1
ATOM 1361 N N . MET A 1 177 ? 142.563 130.865 133.032 1.00 70.61 210 MET A N 1
ATOM 1362 C CA . MET A 1 177 ? 142.191 129.615 132.381 1.00 79.50 210 MET A CA 1
ATOM 1363 C C . MET A 1 177 ? 140.807 129.709 131.750 1.00 79.47 210 MET A C 1
ATOM 1364 O O . MET A 1 177 ? 140.514 129.005 130.778 1.00 84.43 210 MET A O 1
ATOM 1369 N N . ILE A 1 178 ? 139.940 130.569 132.291 1.00 69.25 211 ILE A N 1
ATOM 1370 C CA . ILE A 1 178 ? 138.665 130.843 131.633 1.00 70.14 211 ILE A CA 1
ATOM 1371 C C . ILE A 1 178 ? 138.887 131.661 130.367 1.00 76.52 211 ILE A C 1
ATOM 1372 O O . ILE A 1 178 ? 138.293 131.385 129.318 1.00 76.98 211 ILE A O 1
ATOM 1377 N N . ALA A 1 179 ? 139.750 132.679 130.444 1.00 72.39 212 ALA A N 1
ATOM 1378 C CA . ALA A 1 179 ? 140.013 133.523 129.283 1.00 65.99 212 ALA A CA 1
ATOM 1379 C C . ALA A 1 179 ? 140.671 132.734 128.158 1.00 70.30 212 ALA A C 1
ATOM 1380 O O . ALA A 1 179 ? 140.341 132.923 126.982 1.00 68.85 212 ALA A O 1
ATOM 1382 N N . VAL A 1 180 ? 141.613 131.853 128.499 1.00 69.88 213 VAL A N 1
ATOM 1383 C CA . VAL A 1 180 ? 142.260 131.026 127.484 1.00 57.96 213 VAL A CA 1
ATOM 1384 C C . VAL A 1 180 ? 141.258 130.058 126.867 1.00 63.14 213 VAL A C 1
ATOM 1385 O O . VAL A 1 180 ? 141.223 129.873 125.644 1.00 76.55 213 VAL A O 1
ATOM 1389 N N . LEU A 1 181 ? 140.424 129.431 127.699 1.00 60.85 214 LEU A N 1
ATOM 1390 C CA . LEU A 1 181 ? 139.431 128.492 127.186 1.00 58.72 214 LEU A CA 1
ATOM 1391 C C . LEU A 1 181 ? 138.398 129.195 126.315 1.00 67.47 214 LEU A C 1
ATOM 1392 O O . LEU A 1 181 ? 137.943 128.636 125.311 1.00 80.13 214 LEU A O 1
ATOM 1397 N N . ALA A 1 182 ? 138.007 130.416 126.688 1.00 57.30 215 ALA A N 1
ATOM 1398 C CA . ALA A 1 182 ? 137.050 131.163 125.879 1.00 53.03 215 ALA A CA 1
ATOM 1399 C C . ALA A 1 182 ? 137.617 131.472 124.499 1.00 64.24 215 ALA A C 1
ATOM 1400 O O . ALA A 1 182 ? 136.904 131.387 123.493 1.00 75.19 215 ALA A O 1
ATOM 1402 N N . ASN A 1 183 ? 138.898 131.842 124.433 1.00 65.35 216 ASN A N 1
ATOM 1403 C CA . ASN A 1 183 ? 139.522 132.117 123.143 1.00 61.03 216 ASN A CA 1
ATOM 1404 C C . ASN A 1 183 ? 139.693 130.843 122.326 1.00 66.18 216 ASN A C 1
ATOM 1405 O O . ASN A 1 183 ? 139.468 130.843 121.110 1.00 73.80 216 ASN A O 1
ATOM 1410 N N . VAL A 1 184 ? 140.096 129.749 122.975 1.00 63.98 217 VAL A N 1
ATOM 1411 C CA . VAL A 1 184 ? 140.321 128.495 122.261 1.00 53.12 217 VAL A CA 1
ATOM 1412 C C . VAL A 1 184 ? 139.014 127.958 121.690 1.00 64.46 217 VAL A C 1
ATOM 1413 O O . VAL A 1 184 ? 138.973 127.468 120.554 1.00 78.98 217 VAL A O 1
ATOM 1417 N N . VAL A 1 185 ? 137.928 128.041 122.462 1.00 69.66 218 VAL A N 1
ATOM 1418 C CA . VAL A 1 185 ? 136.635 127.548 121.992 1.00 67.81 218 VAL A CA 1
ATOM 1419 C C . VAL A 1 185 ? 136.197 128.306 120.745 1.00 61.47 218 VAL A C 1
ATOM 1420 O O . VAL A 1 185 ? 135.716 127.709 119.774 1.00 64.02 218 VAL A O 1
ATOM 1424 N N . GLU A 1 186 ? 136.357 129.630 120.751 1.00 70.22 219 GLU A N 1
ATOM 1425 C CA . GLU A 1 186 ? 136.080 130.414 119.552 1.00 72.56 219 GLU A CA 1
ATOM 1426 C C . GLU A 1 186 ? 137.024 130.036 118.418 1.00 72.60 219 GLU A C 1
ATOM 1427 O O . GLU A 1 186 ? 136.613 129.958 117.255 1.00 75.44 219 GLU A O 1
ATOM 1433 N N . LEU A 1 187 ? 138.297 129.796 118.740 1.00 72.54 220 LEU A N 1
ATOM 1434 C CA . LEU A 1 187 ? 139.286 129.454 117.725 1.00 69.24 220 LEU A CA 1
ATOM 1435 C C . LEU A 1 187 ? 139.040 128.080 117.115 1.00 67.14 220 LEU A C 1
ATOM 1436 O O . LEU A 1 187 ? 139.470 127.825 115.985 1.00 70.82 220 LEU A O 1
ATOM 1441 N N . ALA A 1 188 ? 138.358 127.189 117.837 1.00 63.76 221 ALA A N 1
ATOM 1442 C CA . ALA A 1 188 ? 138.157 125.829 117.352 1.00 61.71 221 ALA A CA 1
ATOM 1443 C C . ALA A 1 188 ? 137.185 125.757 116.182 1.00 73.10 221 ALA A C 1
ATOM 1444 O O . ALA A 1 188 ? 137.189 124.759 115.455 1.00 71.92 221 ALA A O 1
ATOM 1446 N N . TYR A 1 189 ? 136.354 126.779 115.984 1.00 74.28 222 TYR A N 1
ATOM 1447 C CA . TYR A 1 189 ? 135.369 126.784 114.912 1.00 63.99 222 TYR A CA 1
ATOM 1448 C C . TYR A 1 189 ? 135.652 127.827 113.842 1.00 68.98 222 TYR A C 1
ATOM 1449 O O . TYR A 1 189 ? 134.830 128.001 112.936 1.00 77.54 222 TYR A O 1
ATOM 1458 N N . SER A 1 190 ? 136.778 128.525 113.918 1.00 75.06 223 SER A N 1
ATOM 1459 C CA . SER A 1 190 ? 137.105 129.557 112.949 1.00 72.93 223 SER A CA 1
ATOM 1460 C C . SER A 1 190 ? 137.956 128.984 111.819 1.00 70.79 223 SER A C 1
ATOM 1461 O O . SER A 1 190 ? 138.462 127.862 111.890 1.00 73.81 223 SER A O 1
ATOM 1464 N N . ASP A 1 191 ? 138.103 129.774 110.755 1.00 84.21 224 ASP A N 1
ATOM 1465 C CA . ASP A 1 191 ? 138.954 129.372 109.642 1.00 84.98 224 ASP A CA 1
ATOM 1466 C C . ASP A 1 191 ? 140.432 129.413 110.004 1.00 91.91 224 ASP A C 1
ATOM 1467 O O . ASP A 1 191 ? 141.235 128.730 109.360 1.00 91.89 224 ASP A O 1
ATOM 1472 N N . ARG A 1 192 ? 140.805 130.194 111.018 1.00 89.09 225 ARG A N 1
ATOM 1473 C CA . ARG A 1 192 ? 142.191 130.283 111.477 1.00 81.82 225 ARG A CA 1
ATOM 1474 C C . ARG A 1 192 ? 142.443 129.208 112.537 1.00 79.47 225 ARG A C 1
ATOM 1475 O O . ARG A 1 192 ? 142.790 129.472 113.689 1.00 86.18 225 ARG A O 1
ATOM 1483 N N . ARG A 1 193 ? 142.268 127.960 112.107 1.00 80.77 226 ARG A N 1
ATOM 1484 C CA . ARG A 1 193 ? 142.295 126.813 113.006 1.00 82.93 226 ARG A CA 1
ATOM 1485 C C . ARG A 1 193 ? 143.355 125.775 112.659 1.00 89.39 226 ARG A C 1
ATOM 1486 O O . ARG A 1 193 ? 143.791 125.047 113.560 1.00 93.26 226 ARG A O 1
ATOM 1494 N N . ASP A 1 194 ? 143.819 125.715 111.409 1.00 93.55 227 ASP A N 1
ATOM 1495 C CA . ASP A 1 194 ? 144.675 124.613 110.979 1.00 95.28 227 ASP A CA 1
ATOM 1496 C C . ASP A 1 194 ? 145.987 124.571 111.755 1.00 97.61 227 ASP A C 1
ATOM 1497 O O . ASP A 1 194 ? 146.441 123.493 112.159 1.00 99.49 227 ASP A O 1
ATOM 1502 N N . HIS A 1 195 ? 146.611 125.725 111.979 1.00 96.12 228 HIS A N 1
ATOM 1503 C CA . HIS A 1 195 ? 147.950 125.792 112.557 1.00 94.84 228 HIS A CA 1
ATOM 1504 C C . HIS A 1 195 ? 147.945 126.348 113.979 1.00 96.36 228 HIS A C 1
ATOM 1505 O O . HIS A 1 195 ? 148.847 127.089 114.371 1.00 102.52 228 HIS A O 1
ATOM 1512 N N . VAL A 1 196 ? 146.936 125.995 114.774 1.00 79.12 229 VAL A N 1
ATOM 1513 C CA . VAL A 1 196 ? 146.857 126.426 116.164 1.00 74.31 229 VAL A CA 1
ATOM 1514 C C . VAL A 1 196 ? 146.808 125.262 117.138 1.00 82.43 229 VAL A C 1
ATOM 1515 O O . VAL A 1 196 ? 146.974 125.474 118.343 1.00 87.37 229 VAL A O 1
ATOM 1519 N N . TRP A 1 197 ? 146.587 124.038 116.660 1.00 82.03 230 TRP A N 1
ATOM 1520 C CA . TRP A 1 197 ? 146.400 122.913 117.568 1.00 77.33 230 TRP A CA 1
ATOM 1521 C C . TRP A 1 197 ? 147.710 122.431 118.175 1.00 79.47 230 TRP A C 1
ATOM 1522 O O . TRP A 1 197 ? 147.702 121.836 119.258 1.00 77.58 230 TRP A O 1
ATOM 1533 N N . SER A 1 198 ? 148.836 122.667 117.500 1.00 76.67 231 SER A N 1
ATOM 1534 C CA . SER A 1 198 ? 150.127 122.365 118.108 1.00 71.04 231 SER A CA 1
ATOM 1535 C C . SER A 1 198 ? 150.372 123.243 119.328 1.00 70.99 231 SER A C 1
ATOM 1536 O O . SER A 1 198 ? 150.912 122.780 120.339 1.00 71.00 231 SER A O 1
ATOM 1539 N N . TYR A 1 199 ? 149.982 124.517 119.248 1.00 68.13 232 TYR A N 1
ATOM 1540 C CA . TYR A 1 199 ? 150.144 125.420 120.382 1.00 64.94 232 TYR A CA 1
ATOM 1541 C C . TYR A 1 199 ? 149.098 125.156 121.459 1.00 67.93 232 TYR A C 1
ATOM 1542 O O . TYR A 1 199 ? 149.382 125.296 122.654 1.00 77.50 232 TYR A O 1
ATOM 1551 N N . VAL A 1 200 ? 147.882 124.781 121.055 1.00 63.31 233 VAL A N 1
ATOM 1552 C CA . VAL A 1 200 ? 146.819 124.524 122.023 1.00 63.48 233 VAL A CA 1
ATOM 1553 C C . VAL A 1 200 ? 147.166 123.319 122.889 1.00 69.35 233 VAL A C 1
ATOM 1554 O O . VAL A 1 200 ? 146.848 123.279 124.084 1.00 74.58 233 VAL A O 1
ATOM 1558 N N . GLY A 1 201 ? 147.833 122.322 122.307 1.00 65.52 234 GLY A N 1
ATOM 1559 C CA . GLY A 1 201 ? 148.272 121.186 123.099 1.00 65.48 234 GLY A CA 1
ATOM 1560 C C . GLY A 1 201 ? 149.272 121.572 124.171 1.00 67.64 234 GLY A C 1
ATOM 1561 O O . GLY A 1 201 ? 149.372 120.912 125.207 1.00 73.41 234 GLY A O 1
ATOM 1562 N N . ARG A 1 202 ? 150.029 122.647 123.936 1.00 65.86 235 ARG A N 1
ATOM 1563 C CA . ARG A 1 202 ? 151.007 123.092 124.924 1.00 66.67 235 ARG A CA 1
ATOM 1564 C C . ARG A 1 202 ? 150.340 123.829 126.079 1.00 65.12 235 ARG A C 1
ATOM 1565 O O . ARG A 1 202 ? 150.790 123.733 127.226 1.00 71.90 235 ARG A O 1
ATOM 1573 N N . VAL A 1 203 ? 149.270 124.577 125.801 1.00 55.92 236 VAL A N 1
ATOM 1574 C CA . VAL A 1 203 ? 148.608 125.310 126.875 1.00 60.77 236 VAL A CA 1
ATOM 1575 C C . VAL A 1 203 ? 147.707 124.385 127.680 1.00 74.93 236 VAL A C 1
ATOM 1576 O O . VAL A 1 203 ? 147.343 124.700 128.819 1.00 79.76 236 VAL A O 1
ATOM 1580 N N . CYS A 1 204 ? 147.332 123.237 127.114 1.00 76.43 237 CYS A N 1
ATOM 1581 C CA . CYS A 1 204 ? 146.519 122.278 127.856 1.00 66.61 237 CYS A CA 1
ATOM 1582 C C . CYS A 1 204 ? 147.341 121.587 128.936 1.00 71.29 237 CYS A C 1
ATOM 1583 O O . CYS A 1 204 ? 146.885 121.428 130.074 1.00 82.45 237 CYS A O 1
ATOM 1586 N N . THR A 1 205 ? 148.561 121.164 128.597 1.00 61.38 238 THR A N 1
ATOM 1587 C CA . THR A 1 205 ? 149.416 120.517 129.586 1.00 69.66 238 THR A CA 1
ATOM 1588 C C . THR A 1 205 ? 150.003 121.520 130.569 1.00 73.56 238 THR A C 1
ATOM 1589 O O . THR A 1 205 ? 150.388 121.142 131.681 1.00 71.52 238 THR A O 1
ATOM 1593 N N . PHE A 1 206 ? 150.090 122.794 130.181 1.00 66.54 239 PHE A N 1
ATOM 1594 C CA . PHE A 1 206 ? 150.634 123.801 131.085 1.00 56.75 239 PHE A CA 1
ATOM 1595 C C . PHE A 1 206 ? 149.681 124.081 132.238 1.00 61.50 239 PHE A C 1
ATOM 1596 O O . PHE A 1 206 ? 150.100 124.134 133.400 1.00 76.47 239 PHE A O 1
ATOM 1604 N N . TYR A 1 207 ? 148.394 124.265 131.939 1.00 59.40 240 TYR A N 1
ATOM 1605 C CA . TYR A 1 207 ? 147.434 124.560 132.997 1.00 62.91 240 TYR A CA 1
ATOM 1606 C C . TYR A 1 207 ? 147.116 123.325 133.826 1.00 66.95 240 TYR A C 1
ATOM 1607 O O . TYR A 1 207 ? 146.737 123.448 134.996 1.00 75.99 240 TYR A O 1
ATOM 1616 N N . VAL A 1 208 ? 147.253 122.133 133.242 1.00 62.03 241 VAL A N 1
ATOM 1617 C CA . VAL A 1 208 ? 147.162 120.909 134.033 1.00 57.86 241 VAL A CA 1
ATOM 1618 C C . VAL A 1 208 ? 148.316 120.837 135.024 1.00 70.45 241 VAL A C 1
ATOM 1619 O O . VAL A 1 208 ? 148.131 120.475 136.192 1.00 74.84 241 VAL A O 1
ATOM 1623 N N . THR A 1 209 ? 149.525 121.186 134.574 1.00 68.91 242 THR A N 1
ATOM 1624 C CA . THR A 1 209 ? 150.676 121.204 135.471 1.00 64.62 242 THR A CA 1
ATOM 1625 C C . THR A 1 209 ? 150.491 122.228 136.584 1.00 66.41 242 THR A C 1
ATOM 1626 O O . THR A 1 209 ? 150.809 121.955 137.747 1.00 77.72 242 THR A O 1
ATOM 1630 N N . CYS A 1 210 ? 149.981 123.414 136.247 1.00 63.69 243 CYS A N 1
ATOM 1631 C CA . CYS A 1 210 ? 149.685 124.409 137.273 1.00 64.05 243 CYS A CA 1
ATOM 1632 C C . CYS A 1 210 ? 148.605 123.909 138.222 1.00 69.25 243 CYS A C 1
ATOM 1633 O O . CYS A 1 210 ? 148.650 124.180 139.427 1.00 72.85 243 CYS A O 1
ATOM 1636 N N . LEU A 1 211 ? 147.621 123.181 137.693 1.00 71.05 244 LEU A N 1
ATOM 1637 C CA . LEU A 1 211 ? 146.560 122.632 138.530 1.00 62.66 244 LEU A CA 1
ATOM 1638 C C . LEU A 1 211 ? 147.108 121.601 139.509 1.00 66.18 244 LEU A C 1
ATOM 1639 O O . LEU A 1 211 ? 146.687 121.544 140.669 1.00 73.46 244 LEU A O 1
ATOM 1644 N N . MET A 1 212 ? 148.051 120.773 139.055 1.00 67.25 245 MET A N 1
ATOM 1645 C CA . MET A 1 212 ? 148.580 119.715 139.910 1.00 73.46 245 MET A CA 1
ATOM 1646 C C . MET A 1 212 ? 149.527 120.258 140.972 1.00 78.33 245 MET A C 1
ATOM 1647 O O . MET A 1 212 ? 149.688 119.641 142.030 1.00 82.96 245 MET A O 1
ATOM 1652 N N . LEU A 1 213 ? 150.166 121.400 140.712 1.00 74.42 246 LEU A N 1
ATOM 1653 C CA . LEU A 1 213 ? 151.155 121.923 141.647 1.00 68.58 246 LEU A CA 1
ATOM 1654 C C . LEU A 1 213 ? 150.544 122.855 142.687 1.00 73.41 246 LEU A C 1
ATOM 1655 O O . LEU A 1 213 ? 150.971 122.844 143.846 1.00 72.91 246 LEU A O 1
ATOM 1660 N N . PHE A 1 214 ? 149.554 123.659 142.301 1.00 75.71 247 PHE A N 1
ATOM 1661 C CA . PHE A 1 214 ? 149.025 124.696 143.178 1.00 73.58 247 PHE A CA 1
ATOM 1662 C C . PHE A 1 214 ? 147.861 124.212 144.035 1.00 75.87 247 PHE A C 1
ATOM 1663 O O . PHE A 1 214 ? 147.757 124.594 145.205 1.00 85.20 247 PHE A O 1
ATOM 1671 N N . VAL A 1 215 ? 146.981 123.385 143.470 1.00 73.14 248 VAL A N 1
ATOM 1672 C CA . VAL A 1 215 ? 145.760 122.997 144.181 1.00 73.12 248 VAL A CA 1
ATOM 1673 C C . VAL A 1 215 ? 146.044 122.246 145.479 1.00 81.29 248 VAL A C 1
ATOM 1674 O O . VAL A 1 215 ? 145.469 122.616 146.516 1.00 80.76 248 VAL A O 1
ATOM 1678 N N . PRO A 1 216 ? 146.888 121.201 145.506 1.00 78.33 2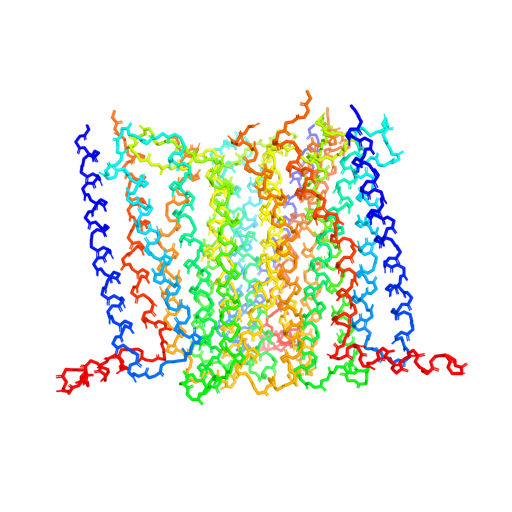49 PRO A N 1
ATOM 1679 C CA . PRO A 1 216 ? 146.992 120.399 146.740 1.00 71.52 249 PRO A CA 1
ATOM 1680 C C . PRO A 1 216 ? 147.419 121.180 147.972 1.00 68.85 249 PRO A C 1
ATOM 1681 O O . PRO A 1 216 ? 146.906 120.914 149.066 1.00 76.21 249 PRO A O 1
ATOM 1685 N N . TYR A 1 217 ? 148.342 122.134 147.839 1.00 73.75 250 TYR A N 1
ATOM 1686 C CA . TYR A 1 217 ? 148.856 122.817 149.023 1.00 78.31 250 TYR A CA 1
ATOM 1687 C C . TYR A 1 217 ? 147.810 123.738 149.637 1.00 80.91 250 TYR A C 1
ATOM 1688 O O . TYR A 1 217 ? 147.576 123.706 150.850 1.00 87.48 250 TYR A O 1
ATOM 1697 N N . TYR A 1 218 ? 147.170 124.571 148.815 1.00 75.10 251 TYR A N 1
ATOM 1698 C CA . TYR A 1 218 ? 146.224 125.543 149.353 1.00 75.90 251 TYR A CA 1
ATOM 1699 C C . TYR A 1 218 ? 144.925 124.884 149.793 1.00 82.30 251 TYR A C 1
ATOM 1700 O O . TYR A 1 218 ? 144.300 125.336 150.759 1.00 82.49 251 TYR A O 1
ATOM 1709 N N . CYS A 1 219 ? 144.500 123.823 149.102 1.00 80.56 252 CYS A N 1
ATOM 1710 C CA . CYS A 1 219 ? 143.307 123.099 149.526 1.00 75.49 252 CYS A CA 1
ATOM 1711 C C . CYS A 1 219 ? 143.530 122.407 150.864 1.00 79.78 252 CYS A C 1
ATOM 1712 O O . CYS A 1 219 ? 142.626 122.358 151.706 1.00 83.51 252 CYS A O 1
ATOM 1715 N N . PHE A 1 220 ? 144.728 121.859 151.077 1.00 78.61 253 PHE A N 1
ATOM 1716 C CA . PHE A 1 220 ? 145.027 121.208 152.348 1.00 82.24 253 PHE A CA 1
ATOM 1717 C C . PHE A 1 220 ? 145.055 122.211 153.494 1.00 86.04 253 PHE A C 1
ATOM 1718 O O . PHE A 1 220 ? 144.631 121.895 154.611 1.00 87.74 253 PHE A O 1
ATOM 1726 N N . ARG A 1 221 ? 145.563 123.420 153.240 1.00 85.67 254 ARG A N 1
ATOM 1727 C CA . ARG A 1 221 ? 145.630 124.430 154.292 1.00 79.82 254 ARG A CA 1
ATOM 1728 C C . ARG A 1 221 ? 144.240 124.782 154.806 1.00 85.75 254 ARG A C 1
ATOM 1729 O O . ARG A 1 221 ? 144.040 124.950 156.014 1.00 89.24 254 ARG A O 1
ATOM 1737 N N . VAL A 1 222 ? 143.268 124.905 153.901 1.00 80.58 255 VAL A N 1
ATOM 1738 C CA . VAL A 1 222 ? 141.890 125.138 154.317 1.00 77.57 255 VAL A CA 1
ATOM 1739 C C . VAL A 1 222 ? 141.347 123.927 155.065 1.00 77.86 255 VAL A C 1
ATOM 1740 O O . VAL A 1 222 ? 140.689 124.063 156.103 1.00 78.35 255 VAL A O 1
ATOM 1744 N N . LEU A 1 223 ? 141.622 122.723 154.557 1.00 87.52 256 LEU A N 1
ATOM 1745 C CA . LEU A 1 223 ? 141.097 121.512 155.179 1.00 88.61 256 LEU A CA 1
ATOM 1746 C C . LEU A 1 223 ? 141.737 121.242 156.535 1.00 95.78 256 LEU A C 1
ATOM 1747 O O . LEU A 1 223 ? 141.131 120.576 157.380 1.00 99.64 256 LEU A O 1
ATOM 1752 N N . ARG A 1 224 ? 142.954 121.741 156.762 1.00 99.31 257 ARG A N 1
ATOM 1753 C CA . ARG A 1 224 ? 143.617 121.524 158.043 1.00 92.84 257 ARG A CA 1
ATOM 1754 C C . ARG A 1 224 ? 142.913 122.239 159.188 1.00 95.08 257 ARG A C 1
ATOM 1755 O O . ARG A 1 224 ? 143.124 121.877 160.350 1.00 98.50 257 ARG A O 1
ATOM 1763 N N . GLY A 1 225 ? 142.081 123.238 158.890 1.00 101.75 258 GLY A N 1
ATOM 1764 C CA . GLY A 1 225 ? 141.356 123.939 159.934 1.00 102.21 258 GLY A CA 1
ATOM 1765 C C . GLY A 1 225 ? 140.253 123.124 160.575 1.00 102.67 258 GLY A C 1
ATOM 1766 O O . GLY A 1 225 ? 139.852 123.426 161.704 1.00 106.18 258 GLY A O 1
ATOM 1767 N N . VAL A 1 226 ? 139.753 122.101 159.883 1.00 98.41 259 VAL A N 1
ATOM 1768 C CA . VAL A 1 226 ? 138.708 121.250 160.424 1.00 98.94 259 VAL A CA 1
ATOM 1769 C C . VAL A 1 226 ? 139.209 119.848 160.754 1.00 101.81 259 VAL A C 1
ATOM 1770 O O . VAL A 1 226 ? 138.655 119.203 161.651 1.00 106.31 259 VAL A O 1
ATOM 1774 N N . LEU A 1 227 ? 140.236 119.354 160.058 1.00 101.56 260 LEU A N 1
ATOM 1775 C CA . LEU A 1 227 ? 140.787 118.044 160.379 1.00 99.60 260 LEU A CA 1
ATOM 1776 C C . LEU A 1 227 ? 141.632 118.069 161.645 1.00 101.10 260 LEU A C 1
ATOM 1777 O O . LEU A 1 227 ? 141.841 117.013 162.252 1.00 102.74 260 LEU A O 1
ATOM 1782 N N . GLN A 1 228 ? 142.114 119.242 162.049 1.00 110.95 261 GLN A N 1
ATOM 1783 C CA . GLN A 1 228 ? 142.926 119.405 163.254 1.00 113.79 261 GLN A CA 1
ATOM 1784 C C . GLN A 1 228 ? 144.154 118.498 163.241 1.00 112.29 261 GLN A C 1
ATOM 1785 O O . GLN A 1 228 ? 145.226 118.883 163.707 1.00 109.60 261 GLN A O 1
ATOM 1791 N N . GLY A 1 236 ? 156.213 115.668 168.936 1.00 116.62 269 GLY A N 1
ATOM 1792 C CA . GLY A 1 236 ? 156.816 115.674 167.616 1.00 118.33 269 GLY A CA 1
ATOM 1793 C C . GLY A 1 236 ? 155.805 115.838 166.498 1.00 117.67 269 GLY A C 1
ATOM 1794 O O . GLY A 1 236 ? 154.632 116.115 166.746 1.00 117.17 269 GLY A O 1
ATOM 1795 N N . PHE A 1 237 ? 156.264 115.666 165.262 1.00 113.23 270 PHE A N 1
ATOM 1796 C CA . PHE A 1 237 ? 155.382 115.793 164.112 1.00 111.67 270 PHE A CA 1
ATOM 1797 C C . PHE A 1 237 ? 154.442 114.596 164.019 1.00 113.61 270 PHE A C 1
ATOM 1798 O O . PHE A 1 237 ? 154.741 113.500 164.500 1.00 115.04 270 PHE A O 1
ATOM 1806 N N . GLY A 1 238 ? 153.315 114.815 163.353 1.00 114.59 271 GLY A N 1
ATOM 1807 C CA . GLY A 1 238 ? 152.358 113.719 163.160 1.00 114.43 271 GLY A CA 1
ATOM 1808 C C . GLY A 1 238 ? 152.104 113.515 161.684 1.00 111.74 271 GLY A C 1
ATOM 1809 O O . GLY A 1 238 ? 152.862 114.048 160.868 1.00 109.13 271 GLY A O 1
ATOM 1810 N N . ILE A 1 239 ? 151.058 112.770 161.362 1.00 110.60 272 ILE A N 1
ATOM 1811 C CA . ILE A 1 239 ? 150.748 112.519 159.958 1.00 110.34 272 ILE A CA 1
ATOM 1812 C C . ILE A 1 239 ? 150.252 113.790 159.278 1.00 111.03 272 ILE A C 1
ATOM 1813 O O . ILE A 1 239 ? 150.536 114.019 158.096 1.00 109.60 272 ILE A O 1
ATOM 1818 N N . MET A 1 240 ? 149.517 114.638 160.001 1.00 112.26 273 MET A N 1
ATOM 1819 C CA . MET A 1 240 ? 149.029 115.885 159.423 1.00 109.00 273 MET A CA 1
ATOM 1820 C C . MET A 1 240 ? 150.145 116.895 159.195 1.00 107.06 273 MET A C 1
ATOM 1821 O O . MET A 1 240 ? 149.940 117.871 158.466 1.00 105.73 273 MET A O 1
ATOM 1826 N N . ASP A 1 241 ? 151.314 116.690 159.800 1.00 107.85 274 ASP A N 1
ATOM 1827 C CA . ASP A 1 241 ? 152.440 117.596 159.613 1.00 104.59 274 ASP A CA 1
ATOM 1828 C C . ASP A 1 241 ? 153.332 117.193 158.448 1.00 107.81 274 ASP A C 1
ATOM 1829 O O . ASP A 1 241 ? 153.876 118.068 157.764 1.00 108.70 274 ASP A O 1
ATOM 1834 N N . TYR A 1 242 ? 153.501 115.891 158.210 1.00 108.10 275 TYR A N 1
ATOM 1835 C CA . TYR A 1 242 ? 154.335 115.450 157.097 1.00 105.87 275 TYR A CA 1
ATOM 1836 C C . TYR A 1 242 ? 153.628 115.648 155.762 1.00 104.72 275 TYR A C 1
ATOM 1837 O O . TYR A 1 242 ? 154.273 115.955 154.753 1.00 101.69 275 TYR A O 1
ATOM 1846 N N . VAL A 1 243 ? 152.306 115.469 155.733 1.00 101.48 276 VAL A N 1
ATOM 1847 C CA . VAL A 1 243 ? 151.561 115.707 154.501 1.00 99.17 276 VAL A CA 1
ATOM 1848 C C . VAL A 1 243 ? 151.586 117.187 154.140 1.00 99.33 276 VAL A C 1
ATOM 1849 O O . VAL A 1 243 ? 151.562 117.544 152.955 1.00 102.28 276 VAL A O 1
ATOM 1853 N N . GLU A 1 244 ? 151.639 118.071 155.140 1.00 95.90 277 GLU A N 1
ATOM 1854 C CA . GLU A 1 244 ? 151.788 119.494 154.857 1.00 90.64 277 GLU A CA 1
ATOM 1855 C C . GLU A 1 244 ? 153.107 119.775 154.152 1.00 95.68 277 GLU A C 1
ATOM 1856 O O . GLU A 1 244 ? 153.156 120.558 153.198 1.00 105.29 277 GLU A O 1
ATOM 1862 N N . LEU A 1 245 ? 154.191 119.147 154.612 1.00 93.03 278 LEU A N 1
ATOM 1863 C CA . LEU A 1 245 ? 155.467 119.276 153.918 1.00 93.75 278 LEU A CA 1
ATOM 1864 C C . LEU A 1 245 ? 155.419 118.613 152.547 1.00 92.47 278 LEU A C 1
ATOM 1865 O O . LEU A 1 245 ? 155.959 119.149 151.573 1.00 89.21 278 LEU A O 1
ATOM 1870 N N . ALA A 1 246 ? 154.775 117.446 152.452 1.00 85.61 279 ALA A N 1
ATOM 1871 C CA . ALA A 1 246 ? 154.692 116.748 151.174 1.00 84.30 279 ALA A CA 1
ATOM 1872 C C . ALA A 1 246 ? 153.920 117.565 150.147 1.00 84.71 279 ALA A C 1
ATOM 1873 O O . ALA A 1 246 ? 154.291 117.606 148.969 1.00 86.20 279 ALA A O 1
ATOM 1875 N N . THR A 1 247 ? 152.841 118.219 150.573 1.00 82.02 280 THR A N 1
ATOM 1876 C CA . THR A 1 247 ? 152.062 119.057 149.672 1.00 80.78 280 THR A CA 1
ATOM 1877 C C . THR A 1 247 ? 152.682 120.431 149.458 1.00 79.97 280 THR A C 1
ATOM 1878 O O . THR A 1 247 ? 152.259 121.145 148.543 1.00 84.65 280 THR A O 1
ATOM 1882 N N . ARG A 1 248 ? 153.668 120.816 150.268 1.00 88.25 281 ARG A N 1
ATOM 1883 C CA . ARG A 1 248 ? 154.347 122.095 150.098 1.00 86.01 281 ARG A CA 1
ATOM 1884 C C . ARG A 1 248 ? 155.534 121.989 149.150 1.00 88.06 281 ARG A C 1
ATOM 1885 O O . ARG A 1 248 ? 155.805 122.927 148.392 1.00 93.02 281 ARG A O 1
ATOM 1893 N N . THR A 1 249 ? 156.245 120.858 149.168 1.00 85.87 282 THR A N 1
ATOM 1894 C CA . THR A 1 249 ? 157.357 120.674 148.241 1.00 86.56 282 THR A CA 1
ATOM 1895 C C . THR A 1 249 ? 156.874 120.692 146.797 1.00 90.34 282 THR A C 1
ATOM 1896 O O . THR A 1 249 ? 157.582 121.176 145.907 1.00 92.80 282 THR A O 1
ATOM 1900 N N . LEU A 1 250 ? 155.669 120.172 146.546 1.00 90.28 283 LEU A N 1
ATOM 1901 C CA . LEU A 1 250 ? 155.094 120.245 145.206 1.00 82.13 283 LEU A CA 1
ATOM 1902 C C . LEU A 1 250 ? 154.983 121.689 144.735 1.00 80.25 283 LEU A C 1
ATOM 1903 O O . LEU A 1 250 ? 155.192 121.983 143.553 1.00 88.89 283 LEU A O 1
ATOM 1908 N N . LEU A 1 251 ? 154.651 122.604 145.647 1.00 73.83 284 LEU A N 1
ATOM 1909 C CA . LEU A 1 251 ? 154.643 124.021 145.301 1.00 76.33 284 LEU A CA 1
ATOM 1910 C C . LEU A 1 251 ? 156.048 124.513 144.977 1.00 79.75 284 LEU A C 1
ATOM 1911 O O . LEU A 1 251 ? 156.228 125.376 144.112 1.00 90.91 284 LEU A O 1
ATOM 1916 N N . THR A 1 252 ? 157.058 123.975 145.665 1.00 79.38 285 THR A N 1
ATOM 1917 C CA . THR A 1 252 ? 158.432 124.397 145.416 1.00 79.71 285 THR A CA 1
ATOM 1918 C C . THR A 1 252 ? 158.941 123.903 144.067 1.00 83.90 285 THR A C 1
ATOM 1919 O O . THR A 1 252 ? 159.768 124.573 143.439 1.00 94.07 285 THR A O 1
ATOM 1923 N N . MET A 1 253 ? 158.464 122.745 143.601 1.00 90.01 286 MET A N 1
ATOM 1924 C CA . MET A 1 253 ? 158.877 122.243 142.295 1.00 88.72 286 MET A CA 1
ATOM 1925 C C . MET A 1 253 ? 158.405 123.122 141.146 1.00 88.82 286 MET A C 1
ATOM 1926 O O . MET A 1 253 ? 158.886 122.946 140.022 1.00 94.86 286 MET A O 1
ATOM 1931 N N . ARG A 1 254 ? 157.477 124.050 141.392 1.00 73.61 287 ARG A N 1
ATOM 1932 C CA . ARG A 1 254 ? 157.057 124.976 140.349 1.00 72.82 287 ARG A CA 1
ATOM 1933 C C . ARG A 1 254 ? 158.196 125.870 139.880 1.00 80.53 287 ARG A C 1
ATOM 1934 O O . ARG A 1 254 ? 158.140 126.387 138.760 1.00 85.25 287 ARG A O 1
ATOM 1942 N N . LEU A 1 255 ? 159.227 126.060 140.705 1.00 85.07 288 LEU A N 1
ATOM 1943 C CA . LEU A 1 255 ? 160.359 126.893 140.321 1.00 84.36 288 LEU A CA 1
ATOM 1944 C C . LEU A 1 255 ? 161.262 126.225 139.294 1.00 87.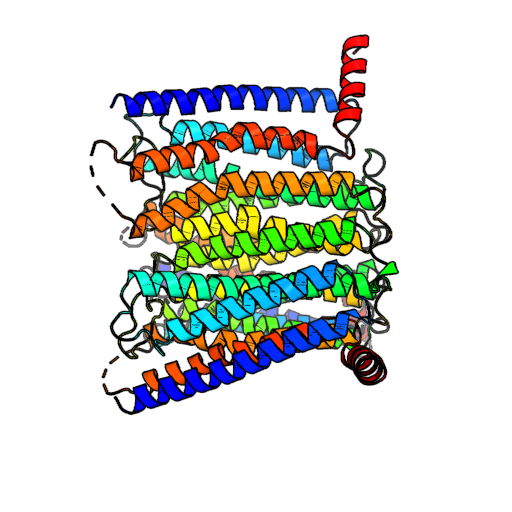25 288 LEU A C 1
ATOM 1945 O O . LEU A 1 255 ? 162.082 126.914 138.678 1.00 87.56 288 LEU A O 1
ATOM 1950 N N . GLY A 1 256 ? 161.142 124.914 139.100 1.00 81.84 289 GLY A N 1
ATOM 1951 C CA . GLY A 1 256 ? 161.957 124.217 138.126 1.00 84.11 289 GLY A CA 1
ATOM 1952 C C . GLY A 1 256 ? 161.170 123.709 136.937 1.00 84.58 289 GLY A C 1
ATOM 1953 O O . GLY A 1 256 ? 161.750 123.236 135.955 1.00 83.91 289 GLY A O 1
ATOM 1954 N N . ILE A 1 257 ? 159.847 123.800 137.012 1.00 73.21 290 ILE A N 1
ATOM 1955 C CA . ILE A 1 257 ? 158.965 123.339 135.946 1.00 73.42 290 ILE A CA 1
ATOM 1956 C C . ILE A 1 257 ? 158.427 124.504 135.126 1.00 79.23 290 ILE A C 1
ATOM 1957 O O . ILE A 1 257 ? 158.433 124.460 133.896 1.00 83.50 290 ILE A O 1
ATOM 1962 N N . LEU A 1 258 ? 157.952 125.552 135.797 1.00 76.36 291 LEU A N 1
ATOM 1963 C CA . LEU A 1 258 ? 157.437 126.718 135.083 1.00 70.66 291 LEU A CA 1
ATOM 1964 C C . LEU A 1 258 ? 158.462 127.378 134.166 1.00 68.08 291 LEU A C 1
ATOM 1965 O O . LEU A 1 258 ? 158.084 127.746 133.041 1.00 70.03 291 LEU A O 1
ATOM 1970 N N . PRO A 1 259 ? 159.729 127.575 134.556 1.00 71.79 292 PRO A N 1
ATOM 1971 C CA . PRO A 1 259 ? 160.688 128.162 133.604 1.00 72.50 292 PRO A CA 1
ATOM 1972 C C . PRO A 1 259 ? 160.856 127.351 132.332 1.00 70.60 292 PRO A C 1
ATOM 1973 O O . PRO A 1 259 ? 161.192 127.920 131.287 1.00 72.36 292 PRO A O 1
ATOM 1977 N N . LEU A 1 260 ? 160.641 126.035 132.387 1.00 70.14 293 LEU A N 1
ATOM 1978 C CA . LEU A 1 260 ? 160.702 125.225 131.178 1.00 64.64 293 LEU A CA 1
ATOM 1979 C C . LEU A 1 260 ? 159.582 125.559 130.203 1.00 64.49 293 LEU A C 1
ATOM 1980 O O . LEU A 1 260 ? 159.714 125.278 129.008 1.00 73.17 293 LEU A O 1
ATOM 1985 N N . PHE A 1 261 ? 158.488 126.148 130.682 1.00 61.36 294 PHE A N 1
ATOM 1986 C CA . PHE A 1 261 ? 157.382 126.538 129.820 1.00 63.45 294 PHE A CA 1
ATOM 1987 C C . PHE A 1 261 ? 157.576 127.907 129.186 1.00 73.25 294 PHE A C 1
ATOM 1988 O O . PHE A 1 261 ? 156.769 128.297 128.335 1.00 85.87 294 PHE A O 1
ATOM 1996 N N . ILE A 1 262 ? 158.613 128.647 129.582 1.00 68.31 295 ILE A N 1
ATOM 1997 C CA . ILE A 1 262 ? 158.917 129.911 128.918 1.00 59.82 295 ILE A CA 1
ATOM 1998 C C . ILE A 1 262 ? 159.310 129.663 127.468 1.00 67.59 295 ILE A C 1
ATOM 1999 O O . ILE A 1 262 ? 158.873 130.377 126.558 1.00 70.70 295 ILE A O 1
ATOM 2004 N N . ILE A 1 263 ? 160.137 128.645 127.231 1.00 72.96 296 ILE A N 1
ATOM 2005 C CA . ILE A 1 263 ? 160.533 128.313 125.867 1.00 73.28 296 ILE A CA 1
ATOM 2006 C C . ILE A 1 263 ? 159.431 127.541 125.150 1.00 75.76 296 ILE A C 1
ATOM 2007 O O . ILE A 1 263 ? 159.325 127.607 123.921 1.00 82.57 296 ILE A O 1
ATOM 2012 N N . ALA A 1 264 ? 158.598 126.805 125.890 1.00 58.53 297 ALA A N 1
ATOM 2013 C CA . ALA A 1 264 ? 157.511 126.063 125.261 1.00 55.35 297 ALA A CA 1
ATOM 2014 C C . ALA A 1 264 ? 156.515 126.993 124.585 1.00 66.24 297 ALA A C 1
ATOM 2015 O O . ALA A 1 264 ? 155.870 126.606 123.604 1.00 74.84 297 ALA A O 1
ATOM 2017 N N . PHE A 1 265 ? 156.375 128.216 125.090 1.00 62.38 298 PHE A N 1
ATOM 2018 C CA . PHE A 1 265 ? 155.487 129.215 124.514 1.00 63.18 298 PHE A CA 1
ATOM 2019 C C . PHE A 1 265 ? 156.235 130.261 123.698 1.00 63.64 298 PHE A C 1
ATOM 2020 O O . PHE A 1 265 ? 155.643 131.277 123.321 1.00 68.34 298 PHE A O 1
ATOM 2028 N N . PHE A 1 266 ? 157.522 130.038 123.423 1.00 68.41 299 PHE A N 1
ATOM 2029 C CA . PHE A 1 266 ? 158.323 131.047 122.739 1.00 67.42 299 PHE A CA 1
ATOM 2030 C C . PHE A 1 266 ? 157.830 131.290 121.318 1.00 80.11 299 PHE A C 1
ATOM 2031 O O . PHE A 1 266 ? 157.736 132.442 120.878 1.00 85.92 299 PHE A O 1
ATOM 2039 N N . SER A 1 267 ? 157.511 130.227 120.585 1.00 83.66 300 SER A N 1
ATOM 2040 C CA . SER A 1 267 ? 157.081 130.354 119.198 1.00 82.09 300 SER A CA 1
ATOM 2041 C C . SER A 1 267 ? 156.232 129.140 118.838 1.00 84.78 300 SER A C 1
ATOM 2042 O O . SER A 1 267 ? 155.808 128.375 119.710 1.00 83.32 300 SER A O 1
ATOM 2045 N N . ARG A 1 268 ? 155.976 128.971 117.539 1.00 89.47 301 ARG A N 1
ATOM 2046 C CA . ARG A 1 268 ? 155.128 127.876 117.080 1.00 86.74 301 ARG A CA 1
ATOM 2047 C C . ARG A 1 268 ? 155.783 126.523 117.334 1.00 91.07 301 ARG A C 1
ATOM 2048 O O . ARG A 1 268 ? 155.160 125.617 117.900 1.00 87.52 301 ARG A O 1
ATOM 2056 N N . GLU A 1 269 ? 157.040 126.367 116.924 1.00 98.47 302 GLU A N 1
ATOM 2057 C CA . GLU A 1 269 ? 157.796 125.129 117.114 1.00 97.26 302 GLU A CA 1
ATOM 2058 C C . GLU A 1 269 ? 159.147 125.479 117.721 1.00 95.43 302 GLU A C 1
ATOM 2059 O O . GLU A 1 269 ? 160.163 125.537 117.016 1.00 97.50 302 GLU A O 1
ATOM 2065 N N . PRO A 1 270 ? 159.191 125.733 119.031 1.00 92.66 303 PRO A N 1
ATOM 2066 C CA . PRO A 1 270 ? 160.466 126.117 119.658 1.00 92.81 303 PRO A CA 1
ATOM 2067 C C . PRO A 1 270 ? 161.545 125.055 119.554 1.00 96.45 303 PRO A C 1
ATOM 2068 O O . PRO A 1 270 ? 162.729 125.399 119.456 1.00 96.82 303 PRO A O 1
ATOM 2072 N N . THR A 1 271 ? 161.177 123.771 119.572 1.00 100.78 304 THR A N 1
ATOM 2073 C CA . THR A 1 271 ? 162.179 122.714 119.520 1.00 98.65 304 THR A CA 1
ATOM 2074 C C . THR A 1 271 ? 162.887 122.647 118.172 1.00 101.52 304 THR A C 1
ATOM 2075 O O . THR A 1 271 ? 163.974 122.067 118.088 1.00 103.85 304 THR A O 1
ATOM 2079 N N . LYS A 1 272 ? 162.302 123.226 117.124 1.00 103.77 305 LYS A N 1
ATOM 2080 C CA . LYS A 1 272 ? 162.949 123.274 115.818 1.00 100.84 305 LYS A CA 1
ATOM 2081 C C . LYS A 1 272 ? 163.737 124.561 115.619 1.00 101.88 305 LYS A C 1
ATOM 2082 O O . LYS A 1 272 ? 164.827 124.536 115.036 1.00 105.56 305 LYS A O 1
ATOM 2084 N N . ASP A 1 273 ? 163.203 125.690 116.091 1.00 105.23 306 ASP A N 1
ATOM 2085 C CA . ASP A 1 273 ? 163.932 126.950 115.995 1.00 105.29 306 ASP A CA 1
ATOM 2086 C C . ASP A 1 273 ? 165.166 126.944 116.888 1.00 106.27 306 ASP A C 1
ATOM 2087 O O . ASP A 1 273 ? 166.192 127.540 116.542 1.00 107.43 306 ASP A O 1
ATOM 2089 N N . LEU A 1 274 ? 165.081 126.283 118.044 1.00 107.22 307 LEU A N 1
ATOM 2090 C CA . LEU A 1 274 ? 166.225 126.218 118.947 1.00 107.51 307 LEU A CA 1
ATOM 2091 C C . LEU A 1 274 ? 167.385 125.455 118.320 1.00 108.39 307 LEU A C 1
ATOM 2092 O O . LEU A 1 274 ? 168.548 125.840 118.483 1.00 109.87 307 LEU A O 1
ATOM 2097 N N . ASP A 1 275 ? 167.088 124.366 117.605 1.00 103.30 308 ASP A N 1
ATOM 2098 C CA . ASP A 1 275 ? 168.147 123.591 116.967 1.00 103.52 308 ASP A CA 1
ATOM 2099 C C . ASP A 1 275 ? 168.882 124.417 115.920 1.00 106.52 308 ASP A C 1
ATOM 2100 O O . ASP A 1 275 ? 170.114 124.365 115.830 1.00 108.70 308 ASP A O 1
ATOM 2102 N N . ASP A 1 276 ? 168.142 125.185 115.115 1.00 112.62 309 ASP A N 1
ATOM 2103 C CA . ASP A 1 276 ? 168.779 126.048 114.126 1.00 113.35 309 ASP A CA 1
ATOM 2104 C C . ASP A 1 276 ? 169.617 127.130 114.795 1.00 113.88 309 ASP A C 1
ATOM 2105 O O . ASP A 1 276 ? 170.719 127.446 114.331 1.00 113.28 309 ASP A O 1
ATOM 2107 N N . SER A 1 277 ? 169.107 127.715 115.881 1.00 112.74 310 SER A N 1
ATOM 2108 C CA . SER A 1 277 ? 169.860 128.742 116.594 1.00 109.94 310 SER A CA 1
ATOM 2109 C C . SER A 1 277 ? 171.130 128.172 117.211 1.00 112.50 310 SER A C 1
ATOM 2110 O O . SER A 1 277 ? 172.193 128.801 117.150 1.00 113.47 310 SER A O 1
ATOM 2113 N N . PHE A 1 278 ? 171.041 126.984 117.813 1.00 119.63 311 PHE A N 1
ATOM 2114 C CA . PHE A 1 278 ? 172.205 126.405 118.476 1.00 117.47 311 PHE A CA 1
ATOM 2115 C C . PHE A 1 278 ? 173.231 125.908 117.466 1.00 118.70 311 PHE A C 1
ATOM 2116 O O . PHE A 1 278 ? 174.438 126.089 117.660 1.00 119.40 311 PHE A O 1
ATOM 2124 N N . ASP A 1 279 ? 172.771 125.274 116.384 1.00 124.50 312 ASP A N 1
ATOM 2125 C CA . ASP A 1 279 ? 173.695 124.781 115.367 1.00 125.20 312 ASP A CA 1
ATOM 2126 C C . ASP A 1 279 ? 174.432 125.919 114.675 1.00 124.52 312 ASP A C 1
ATOM 2127 O O . ASP A 1 279 ? 175.633 125.804 114.406 1.00 126.13 312 ASP A O 1
ATOM 2129 N N . TYR A 1 280 ? 173.737 127.017 114.374 1.00 122.38 313 TYR A N 1
ATOM 2130 C CA . TYR A 1 280 ? 174.394 128.150 113.733 1.00 123.00 313 TYR A CA 1
ATOM 2131 C C . TYR A 1 280 ? 175.349 128.859 114.685 1.00 126.75 313 TYR A C 1
ATOM 2132 O O . TYR A 1 280 ? 176.414 129.321 114.261 1.00 127.34 313 TYR A O 1
ATOM 2141 N N . LEU A 1 281 ? 174.987 128.958 115.967 1.00 129.52 314 LEU A N 1
ATOM 2142 C CA . LEU A 1 281 ? 175.832 129.647 116.935 1.00 128.03 314 LEU A CA 1
ATOM 2143 C C . LEU A 1 281 ? 177.168 128.946 117.145 1.00 128.87 314 LEU A C 1
ATOM 2144 O O . LEU A 1 281 ? 178.205 129.614 117.229 1.00 128.39 314 LEU A O 1
ATOM 2146 N N . VAL A 1 282 ? 177.170 127.614 117.234 1.00 131.85 315 VAL A N 1
ATOM 2147 C CA . VAL A 1 282 ? 178.415 126.894 117.475 1.00 131.19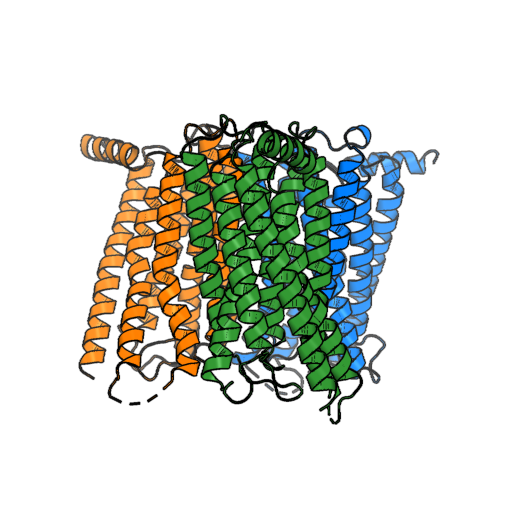 315 VAL A CA 1
ATOM 2148 C C . VAL A 1 282 ? 179.301 126.864 116.238 1.00 132.41 315 VAL A C 1
ATOM 2149 O O . VAL A 1 282 ? 180.496 126.565 116.347 1.00 131.27 315 VAL A O 1
ATOM 2153 N N . GLU A 1 283 ? 178.752 127.165 115.061 1.00 140.09 316 GLU A N 1
ATOM 2154 C CA . GLU A 1 283 ? 179.545 127.107 113.838 1.00 139.49 316 GLU A CA 1
ATOM 2155 C C . GLU A 1 283 ? 180.468 128.315 113.717 1.00 140.14 316 GLU A C 1
ATOM 2156 O O . GLU A 1 283 ? 181.695 128.181 113.775 1.00 140.68 316 GLU A O 1
ATOM 2158 N N . ARG A 1 284 ? 179.894 129.505 113.549 1.00 141.04 317 ARG A N 1
ATOM 2159 C CA . ARG A 1 284 ? 180.674 130.726 113.395 1.00 141.33 317 ARG A CA 1
ATOM 2160 C C . ARG A 1 284 ? 180.440 131.721 114.520 1.00 142.81 317 ARG A C 1
ATOM 2161 O O . ARG A 1 284 ? 181.405 132.194 115.133 1.00 141.33 317 ARG A O 1
ATOM 2163 N N . CYS A 1 285 ? 179.187 132.057 114.808 1.00 146.29 318 CYS A N 1
ATOM 2164 C CA . CYS A 1 285 ? 178.873 133.037 115.844 1.00 144.63 318 CYS A CA 1
ATOM 2165 C C . CYS A 1 285 ? 177.686 132.587 116.688 1.00 144.60 318 CYS A C 1
ATOM 2166 O O . CYS A 1 285 ? 176.580 133.111 116.548 1.00 143.88 318 CYS A O 1
ATOM 2169 N N . SER B 1 1 ? 106.284 123.470 165.771 1.00 136.08 34 SER B N 1
ATOM 2170 C CA . SER B 1 1 ? 107.053 122.567 164.922 1.00 137.05 34 SER B CA 1
ATOM 2171 C C . SER B 1 1 ? 106.238 122.127 163.711 1.00 137.58 34 SER B C 1
ATOM 2172 O O . SER B 1 1 ? 106.737 121.415 162.841 1.00 135.15 34 SER B O 1
ATOM 2175 N N . ALA B 1 2 ? 104.973 122.553 163.668 1.00 139.82 35 ALA B N 1
ATOM 2176 C CA . ALA B 1 2 ? 104.122 122.225 162.529 1.00 138.53 35 ALA B CA 1
ATOM 2177 C C . ALA B 1 2 ? 104.610 122.895 161.252 1.00 138.37 35 ALA B C 1
ATOM 2178 O O . ALA B 1 2 ? 104.528 122.299 160.171 1.00 138.06 35 ALA B O 1
ATOM 2180 N N . ASP B 1 3 ? 105.111 124.128 161.352 1.00 135.33 36 ASP B N 1
ATOM 2181 C CA . ASP B 1 3 ? 105.624 124.819 160.174 1.00 135.23 36 ASP B CA 1
ATOM 2182 C C . ASP B 1 3 ? 106.850 124.114 159.609 1.00 134.41 36 ASP B C 1
ATOM 2183 O O . ASP B 1 3 ? 107.044 124.074 158.389 1.00 135.36 36 ASP B O 1
ATOM 2188 N N . ARG B 1 4 ? 107.694 123.558 160.483 1.00 126.87 37 ARG B N 1
ATOM 2189 C CA . ARG B 1 4 ? 108.875 122.838 160.016 1.00 125.43 37 ARG B CA 1
ATOM 2190 C C . ARG B 1 4 ? 108.487 121.622 159.185 1.00 126.05 37 ARG B C 1
ATOM 2191 O O . ARG B 1 4 ? 109.116 121.335 158.160 1.00 127.81 37 ARG B O 1
ATOM 2199 N N . ALA B 1 5 ? 107.456 120.891 159.615 1.00 128.21 38 ALA B N 1
ATOM 2200 C CA . ALA B 1 5 ? 106.987 119.747 158.840 1.00 127.69 38 ALA B CA 1
ATOM 2201 C C . ALA B 1 5 ? 106.433 120.186 157.491 1.00 129.22 38 ALA B C 1
ATOM 2202 O O . ALA B 1 5 ? 106.647 119.514 156.475 1.00 130.17 38 ALA B O 1
ATOM 2204 N N . ALA B 1 6 ? 105.709 121.308 157.463 1.00 128.75 39 ALA B N 1
ATOM 2205 C CA . ALA B 1 6 ? 105.202 121.831 156.198 1.00 128.90 39 ALA B CA 1
ATOM 2206 C C . ALA B 1 6 ? 106.342 122.229 155.270 1.00 128.86 39 ALA B C 1
ATOM 2207 O O . ALA B 1 6 ? 106.291 121.965 154.063 1.00 128.79 39 ALA B O 1
ATOM 2209 N N . SER B 1 7 ? 107.378 122.871 155.815 1.00 122.70 40 SER B N 1
ATOM 2210 C CA . SER B 1 7 ? 108.544 123.215 155.008 1.00 119.83 40 SER B CA 1
ATOM 2211 C C . SER B 1 7 ? 109.249 121.963 154.502 1.00 119.99 40 SER B C 1
ATOM 2212 O O . SER B 1 7 ? 109.731 121.929 153.364 1.00 122.76 40 SER B O 1
ATOM 2215 N N . ASP B 1 8 ? 109.327 120.927 155.340 1.00 120.64 41 ASP B N 1
ATOM 2216 C CA . ASP B 1 8 ? 109.932 119.670 154.914 1.00 121.27 41 ASP B CA 1
ATOM 2217 C C . ASP B 1 8 ? 109.146 119.041 153.771 1.00 121.56 41 ASP B C 1
ATOM 2218 O O . ASP B 1 8 ? 109.733 118.515 152.818 1.00 121.41 41 ASP B O 1
ATOM 2223 N N . LEU B 1 9 ? 107.814 119.081 153.851 1.00 126.09 42 LEU B N 1
ATOM 2224 C CA . LEU B 1 9 ? 106.989 118.520 152.787 1.00 127.32 42 LEU B CA 1
ATOM 2225 C C . LEU B 1 9 ? 107.129 119.316 151.495 1.00 127.99 42 LEU B C 1
ATOM 2226 O O . LEU B 1 9 ? 107.184 118.736 150.403 1.00 123.87 42 LEU B O 1
ATOM 2231 N N . LEU B 1 10 ? 107.177 120.647 151.597 1.00 126.48 43 LEU B N 1
ATOM 2232 C CA . LEU B 1 10 ? 107.279 121.478 150.400 1.00 122.34 43 LEU B CA 1
ATOM 2233 C C . LEU B 1 10 ? 108.597 121.245 149.671 1.00 121.96 43 LEU B C 1
ATOM 2234 O O . LEU B 1 10 ? 108.623 121.148 148.439 1.00 124.65 43 LEU B O 1
ATOM 2239 N N . ILE B 1 11 ? 109.702 121.159 150.415 1.00 118.48 44 ILE B N 1
ATOM 2240 C CA . ILE B 1 11 ? 110.997 120.909 149.791 1.00 117.78 44 ILE B CA 1
ATOM 2241 C C . ILE B 1 11 ? 111.027 119.522 149.160 1.00 120.64 44 ILE B C 1
ATOM 2242 O O . ILE B 1 11 ? 111.514 119.347 148.036 1.00 122.24 44 ILE B O 1
ATOM 2247 N N . GLY B 1 12 ? 110.503 118.518 149.866 1.00 121.89 45 GLY B N 1
ATOM 2248 C CA . GLY B 1 12 ? 110.471 117.175 149.310 1.00 122.85 45 GLY B CA 1
ATOM 2249 C C . GLY B 1 12 ? 109.616 117.077 148.061 1.00 125.45 45 GLY B C 1
ATOM 2250 O O . GLY B 1 12 ? 109.969 116.376 147.109 1.00 124.94 45 GLY B O 1
ATOM 2251 N N . MET B 1 13 ? 108.475 117.771 148.051 1.00 122.03 46 MET B N 1
ATOM 2252 C CA . MET B 1 13 ? 107.625 117.780 146.865 1.00 120.05 46 MET B CA 1
ATOM 2253 C C . MET B 1 13 ? 108.337 118.426 145.683 1.00 119.51 46 MET B C 1
ATOM 2254 O O . MET B 1 13 ? 108.254 117.930 144.552 1.00 118.57 46 MET B O 1
ATOM 2259 N N . PHE B 1 14 ? 109.042 119.534 145.925 1.00 112.45 47 PHE B N 1
ATOM 2260 C CA . PHE B 1 14 ? 109.780 120.193 144.852 1.00 111.89 47 PHE B CA 1
ATOM 2261 C C . PHE B 1 14 ? 110.876 119.290 144.300 1.00 115.72 47 PHE B C 1
ATOM 2262 O O . PHE B 1 14 ? 111.082 119.222 143.083 1.00 117.39 47 PHE B O 1
ATOM 2270 N N . GLY B 1 15 ? 111.593 118.591 145.182 1.00 108.87 48 GLY B N 1
ATOM 2271 C CA . GLY B 1 15 ? 112.652 117.708 144.723 1.00 107.19 48 GLY B CA 1
ATOM 2272 C C . GLY B 1 15 ? 112.134 116.509 143.954 1.00 110.13 48 GLY B C 1
ATOM 2273 O O . GLY B 1 15 ? 112.726 116.103 142.950 1.00 112.12 48 GLY B O 1
ATOM 2274 N N . SER B 1 16 ? 111.030 115.918 144.417 1.00 108.74 49 SER B N 1
ATOM 2275 C CA . SER B 1 16 ? 110.431 114.806 143.688 1.00 108.09 49 SER B CA 1
ATOM 2276 C C . SER B 1 16 ? 109.957 115.250 142.310 1.00 111.56 49 SER B C 1
ATOM 2277 O O . SER B 1 16 ? 110.102 114.514 141.327 1.00 110.03 49 SER B O 1
ATOM 2280 N N . VAL B 1 17 ? 109.381 116.451 142.223 1.00 102.26 50 VAL B N 1
ATOM 2281 C CA . VAL B 1 17 ? 109.047 117.022 140.922 1.00 100.07 50 VAL B CA 1
ATOM 2282 C C . VAL B 1 17 ? 110.313 117.266 140.112 1.00 98.87 50 VAL B C 1
ATOM 2283 O O . VAL B 1 17 ? 110.372 116.961 138.914 1.00 98.12 50 VAL B O 1
ATOM 2287 N N . SER B 1 18 ? 111.349 117.811 140.755 1.00 96.11 51 SER B N 1
ATOM 2288 C CA . SER B 1 18 ? 112.604 118.077 140.057 1.00 94.91 51 SER B CA 1
ATOM 2289 C C . SER B 1 18 ? 113.271 116.786 139.601 1.00 93.20 51 SER B C 1
ATOM 2290 O O . SER B 1 18 ? 113.848 116.730 138.508 1.00 95.64 51 SER B O 1
ATOM 2293 N N . LEU B 1 19 ? 113.215 115.741 140.429 1.00 93.04 52 LEU B N 1
ATOM 2294 C CA . LEU B 1 19 ? 113.800 114.460 140.045 1.00 91.94 52 LEU B CA 1
ATOM 2295 C C . LEU B 1 19 ? 113.102 113.879 138.822 1.00 92.66 52 LEU B C 1
ATOM 2296 O O . LEU B 1 19 ? 113.756 113.322 137.933 1.00 94.65 52 LEU B O 1
ATOM 2301 N N . VAL B 1 20 ? 111.774 113.996 138.762 1.00 91.12 53 VAL B N 1
ATOM 2302 C CA . VAL B 1 20 ? 111.036 113.533 137.590 1.00 95.45 53 VAL B CA 1
ATOM 2303 C C . VAL B 1 20 ? 111.429 114.346 136.363 1.00 96.72 53 VAL B C 1
ATOM 2304 O O . VAL B 1 20 ? 111.596 113.801 135.265 1.00 91.20 53 VAL B O 1
ATOM 2308 N N . ASN B 1 21 ? 111.588 115.662 136.531 1.00 95.31 54 ASN B N 1
ATOM 2309 C CA . ASN B 1 21 ? 111.991 116.511 135.415 1.00 88.51 54 ASN B CA 1
ATOM 2310 C C . ASN B 1 21 ? 113.361 116.114 134.882 1.00 88.93 54 ASN B C 1
ATOM 2311 O O . ASN B 1 21 ? 113.567 116.056 133.665 1.00 93.44 54 ASN B O 1
ATOM 2316 N N . LEU B 1 22 ? 114.311 115.834 135.778 1.00 86.20 55 LEU B N 1
ATOM 2317 C CA . LEU B 1 22 ? 115.649 115.444 135.341 1.00 84.86 55 LEU B CA 1
ATOM 2318 C C . LEU B 1 22 ? 115.618 114.134 134.564 1.00 87.08 55 LEU B C 1
ATOM 2319 O O . LEU B 1 22 ? 116.325 113.985 133.561 1.00 86.24 55 LEU B O 1
ATOM 2324 N N . LEU B 1 23 ? 114.811 113.171 135.015 1.00 89.42 56 LEU B N 1
ATOM 2325 C CA . LEU B 1 23 ? 114.687 111.913 134.287 1.00 87.58 56 LEU B CA 1
ATOM 2326 C C . LEU B 1 23 ? 114.077 112.135 132.909 1.00 86.09 56 LEU B C 1
ATOM 2327 O O . LEU B 1 23 ? 114.425 111.439 131.947 1.00 86.49 56 LEU B O 1
ATOM 2332 N N . THR B 1 24 ? 113.156 113.095 132.795 1.00 86.88 57 THR B N 1
ATOM 2333 C CA . THR B 1 24 ? 112.607 113.440 131.489 1.00 90.15 57 THR B CA 1
ATOM 2334 C C . THR B 1 24 ? 113.683 114.017 130.577 1.00 86.10 57 THR B C 1
ATOM 2335 O O . THR B 1 24 ? 113.717 113.717 129.377 1.00 86.49 57 THR B O 1
ATOM 2339 N N . ILE B 1 25 ? 114.572 114.847 131.128 1.00 85.03 58 ILE B N 1
ATOM 2340 C CA . ILE B 1 25 ? 115.668 115.394 130.333 1.00 85.43 58 ILE B CA 1
ATOM 2341 C C . ILE B 1 25 ? 116.607 114.282 129.883 1.00 86.30 58 ILE B C 1
ATOM 2342 O O . ILE B 1 25 ? 117.088 114.281 128.744 1.00 95.93 58 ILE B O 1
ATOM 2347 N N . ILE B 1 26 ? 116.888 113.323 130.769 1.00 78.90 59 ILE B N 1
ATOM 2348 C CA . ILE B 1 26 ? 117.740 112.195 130.403 1.00 80.98 59 ILE B CA 1
ATOM 2349 C C . ILE B 1 26 ? 117.108 111.400 129.269 1.00 88.82 59 ILE B C 1
ATOM 2350 O O . ILE B 1 26 ? 117.781 111.029 128.299 1.00 86.54 59 ILE B O 1
ATOM 2355 N N . GLY B 1 27 ? 115.807 111.127 129.370 1.00 91.24 60 GLY B N 1
ATOM 2356 C CA . GLY B 1 27 ? 115.118 110.454 128.281 1.00 86.08 60 GLY B CA 1
ATOM 2357 C C . GLY B 1 27 ? 115.064 111.295 127.021 1.00 87.54 60 GLY B C 1
ATOM 2358 O O . GLY B 1 27 ? 115.207 110.777 125.911 1.00 89.96 60 GLY B O 1
ATOM 2359 N N . CYS B 1 28 ? 114.852 112.604 127.175 1.00 86.50 61 CYS B N 1
ATOM 2360 C CA . CYS B 1 28 ? 114.832 113.493 126.018 1.00 85.52 61 CYS B CA 1
ATOM 2361 C C . CYS B 1 28 ? 116.194 113.545 125.339 1.00 87.67 61 CYS B C 1
ATOM 2362 O O . CYS B 1 28 ? 116.282 113.562 124.107 1.00 91.19 61 CYS B O 1
ATOM 2365 N N . LEU B 1 29 ? 117.271 113.582 126.128 1.00 85.43 62 LEU B N 1
ATOM 2366 C CA . LEU B 1 29 ? 118.610 113.557 125.548 1.00 82.17 62 LEU B CA 1
ATOM 2367 C C . LEU B 1 29 ? 118.885 112.227 124.858 1.00 86.88 62 LEU B C 1
ATOM 2368 O O . LEU B 1 29 ? 119.580 112.181 123.837 1.00 93.31 62 LEU B O 1
ATOM 2373 N N . TRP B 1 30 ? 118.356 111.132 125.409 1.00 94.45 63 TRP B N 1
ATOM 2374 C CA . TRP B 1 30 ? 118.570 109.821 124.804 1.00 99.07 63 TRP B CA 1
ATOM 2375 C C . TRP B 1 30 ? 117.921 109.730 123.429 1.00 101.11 63 TRP B C 1
ATOM 2376 O O . TRP B 1 30 ? 118.523 109.206 122.485 1.00 102.98 63 TRP B O 1
ATOM 2387 N N . VAL B 1 31 ? 116.693 110.238 123.293 1.00 95.80 64 VAL B N 1
ATOM 2388 C CA . VAL B 1 31 ? 116.000 110.182 122.006 1.00 94.20 64 VAL B CA 1
ATOM 2389 C C . VAL B 1 31 ? 116.479 111.246 121.034 1.00 95.16 64 VAL B C 1
ATOM 2390 O O . VAL B 1 31 ? 116.116 111.197 119.853 1.00 98.60 64 VAL B O 1
ATOM 2394 N N . LEU B 1 32 ? 117.279 112.206 121.494 1.00 91.91 65 LEU B N 1
ATOM 2395 C CA . LEU B 1 32 ? 117.842 113.223 120.616 1.00 90.23 65 LEU B CA 1
ATOM 2396 C C . LEU B 1 32 ? 119.126 112.769 119.937 1.00 93.53 65 LEU B C 1
ATOM 2397 O O . LEU B 1 32 ? 119.679 113.522 119.128 1.00 95.84 65 LEU B O 1
ATOM 2402 N N . ARG B 1 33 ? 119.613 111.565 120.243 1.00 100.34 66 ARG B N 1
ATOM 2403 C CA . ARG B 1 33 ? 120.841 111.075 119.630 1.00 103.55 66 ARG B CA 1
ATOM 2404 C C . ARG B 1 33 ? 120.647 110.682 118.171 1.00 106.55 66 ARG B C 1
ATOM 2405 O O . ARG B 1 33 ? 121.635 110.580 117.436 1.00 104.82 66 ARG B O 1
ATOM 2413 N N . VAL B 1 34 ? 119.405 110.453 117.738 1.00 105.28 67 VAL B N 1
ATOM 2414 C CA . VAL B 1 34 ? 119.165 110.093 116.343 1.00 102.73 67 VAL B CA 1
ATOM 2415 C C . VAL B 1 34 ? 119.502 111.262 115.426 1.00 102.16 67 VAL B C 1
ATOM 2416 O O . VAL B 1 34 ? 120.100 111.078 114.358 1.00 103.00 67 VAL B O 1
ATOM 2420 N N . THR B 1 35 ? 119.129 112.477 115.820 1.00 102.57 68 THR B N 1
ATOM 2421 C CA . THR B 1 35 ? 119.598 113.687 115.149 1.00 106.32 68 THR B CA 1
ATOM 2422 C C . THR B 1 35 ? 121.022 113.923 115.630 1.00 104.75 68 THR B C 1
ATOM 2423 O O . THR B 1 35 ? 121.256 114.578 116.646 1.00 104.14 68 THR B O 1
ATOM 2427 N N . ARG B 1 36 ? 121.982 113.371 114.881 1.00 103.25 69 ARG B N 1
ATOM 2428 C CA . ARG B 1 36 ? 123.381 113.249 115.280 1.00 101.00 69 ARG B CA 1
ATOM 2429 C C . ARG B 1 36 ? 123.935 114.555 115.833 1.00 102.60 69 ARG B C 1
ATOM 2430 O O . ARG B 1 36 ? 124.129 115.520 115.083 1.00 104.80 69 ARG B O 1
ATOM 2438 N N . PRO B 1 37 ? 124.198 114.623 117.134 1.00 93.29 70 PRO B N 1
ATOM 2439 C CA . PRO B 1 37 ? 124.779 115.828 117.711 1.00 92.71 70 PRO B CA 1
ATOM 2440 C C . PRO B 1 37 ? 126.292 115.732 117.747 1.00 90.56 70 PRO B C 1
ATOM 2441 O O . PRO B 1 37 ? 126.853 114.626 117.717 1.00 91.94 70 PRO B O 1
ATOM 2445 N N . PRO B 1 38 ? 126.991 116.861 117.800 1.00 79.38 71 PRO B N 1
ATOM 2446 C CA . PRO B 1 38 ? 128.447 116.815 117.946 1.00 77.89 71 PRO B CA 1
ATOM 2447 C C . PRO B 1 38 ? 128.842 116.249 119.300 1.00 80.03 71 PRO B C 1
ATOM 2448 O O . PRO B 1 38 ? 128.104 116.336 120.283 1.00 84.68 71 PRO B O 1
ATOM 2452 N N . VAL B 1 39 ? 130.032 115.643 119.333 1.00 78.04 72 VAL B N 1
ATOM 2453 C CA . VAL B 1 39 ? 130.540 115.074 120.578 1.00 74.24 72 VAL B CA 1
ATOM 2454 C C . VAL B 1 39 ? 130.715 116.158 121.632 1.00 77.04 72 VAL B C 1
ATOM 2455 O O . VAL B 1 39 ? 130.552 115.903 122.832 1.00 81.40 72 VAL B O 1
ATOM 2459 N N . SER B 1 40 ? 131.028 117.385 121.207 1.00 74.38 73 SER B N 1
ATOM 2460 C CA . SER B 1 40 ? 131.178 118.484 122.156 1.00 72.03 73 SER B CA 1
ATOM 2461 C C . SER B 1 40 ? 129.881 118.744 122.911 1.00 73.06 73 SER B C 1
ATOM 2462 O O . SER B 1 40 ? 129.896 118.962 124.128 1.00 79.97 73 SER B O 1
ATOM 2465 N N . VAL B 1 41 ? 128.748 118.727 122.207 1.00 70.69 74 VAL B N 1
ATOM 2466 C CA . VAL B 1 41 ? 127.459 118.919 122.868 1.00 65.45 74 VAL B CA 1
ATOM 2467 C C . VAL B 1 41 ? 127.156 117.748 123.794 1.00 67.88 74 VAL B C 1
ATOM 2468 O O . VAL B 1 41 ? 126.665 117.934 124.914 1.00 75.58 74 VAL B O 1
ATOM 2472 N N . MET B 1 42 ? 127.448 116.525 123.346 1.00 77.56 75 MET B N 1
ATOM 2473 C CA . MET B 1 42 ? 127.164 115.345 124.158 1.00 77.62 75 MET B CA 1
ATOM 2474 C C . MET B 1 42 ? 127.973 115.355 125.449 1.00 80.96 75 MET B C 1
ATOM 2475 O O . MET B 1 42 ? 127.466 114.991 126.516 1.00 79.82 75 MET B O 1
ATOM 2480 N N . ILE B 1 43 ? 129.240 115.763 125.369 1.00 70.65 76 ILE B N 1
ATOM 2481 C CA . ILE B 1 43 ? 130.090 115.795 126.557 1.00 60.00 76 ILE B CA 1
ATOM 2482 C C . ILE B 1 43 ? 129.564 116.813 127.562 1.00 62.91 76 ILE B C 1
ATOM 2483 O O . ILE B 1 43 ? 129.496 116.546 128.767 1.00 73.69 76 ILE B O 1
ATOM 2488 N N . PHE B 1 44 ? 129.176 117.995 127.079 1.00 57.81 77 PHE B N 1
ATOM 2489 C CA . PHE B 1 44 ? 128.708 119.044 127.980 1.00 51.97 77 PHE B CA 1
ATOM 2490 C C . PHE B 1 44 ? 127.343 118.709 128.569 1.00 64.85 77 PHE B C 1
ATOM 2491 O O . PHE B 1 44 ? 127.121 118.881 129.773 1.00 75.57 77 PHE B O 1
ATOM 2499 N N . THR B 1 45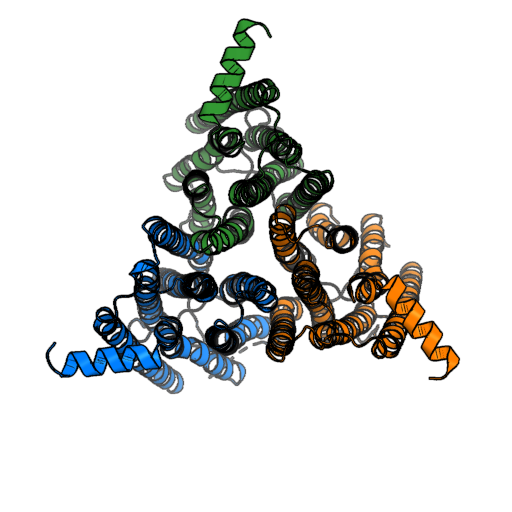 ? 126.414 118.236 127.736 1.00 67.88 78 THR B N 1
ATOM 2500 C CA . THR B 1 45 ? 125.058 117.977 128.212 1.00 58.17 78 THR B CA 1
ATOM 2501 C C . THR B 1 45 ? 125.022 116.831 129.216 1.00 62.84 78 THR B C 1
ATOM 2502 O O . THR B 1 45 ? 124.311 116.907 130.224 1.00 67.32 78 THR B O 1
ATOM 2506 N N . TRP B 1 46 ? 125.773 115.759 128.957 1.00 69.80 79 TRP B N 1
ATOM 2507 C CA . TRP B 1 46 ? 125.769 114.623 129.875 1.00 66.39 79 TRP B CA 1
ATOM 2508 C C . TRP B 1 46 ? 126.441 114.975 131.195 1.00 67.69 79 TRP B C 1
ATOM 2509 O O . TRP B 1 46 ? 126.011 114.513 132.258 1.00 68.98 79 TRP B O 1
ATOM 2520 N N . ASN B 1 47 ? 127.501 115.785 131.150 1.00 64.10 80 ASN B N 1
ATOM 2521 C CA . ASN B 1 47 ? 128.122 116.245 132.387 1.00 55.18 80 ASN B CA 1
ATOM 2522 C C . ASN B 1 47 ? 127.206 117.191 133.149 1.00 61.57 80 ASN B C 1
ATOM 2523 O O . ASN B 1 47 ? 127.259 117.242 134.383 1.00 69.78 80 ASN B O 1
ATOM 2528 N N . LEU B 1 48 ? 126.373 117.954 132.438 1.00 59.95 81 LEU B N 1
ATOM 2529 C CA . LEU B 1 48 ? 125.372 118.776 133.108 1.00 56.87 81 LEU B CA 1
ATOM 2530 C C . LEU B 1 48 ? 124.372 117.913 133.862 1.00 63.70 81 LEU B C 1
ATOM 2531 O O . LEU B 1 48 ? 124.004 118.226 134.999 1.00 71.07 81 LEU B O 1
ATOM 2536 N N . VAL B 1 49 ? 123.928 116.814 133.246 1.00 61.38 82 VAL B N 1
ATOM 2537 C CA . VAL B 1 49 ? 122.966 115.924 133.891 1.00 55.73 82 VAL B CA 1
ATOM 2538 C C . VAL B 1 49 ? 123.553 115.342 135.170 1.00 67.09 82 VAL B C 1
ATOM 2539 O O . VAL B 1 49 ? 122.875 115.261 136.202 1.00 71.61 82 VAL B O 1
ATOM 2543 N N . LEU B 1 50 ? 124.822 114.933 135.125 1.00 70.19 83 LEU B N 1
ATOM 2544 C CA . LEU B 1 50 ? 125.473 114.403 136.319 1.00 65.87 83 LEU B CA 1
ATOM 2545 C C . LEU B 1 50 ? 125.560 115.456 137.417 1.00 67.92 83 LEU B C 1
ATOM 2546 O O . LEU B 1 50 ? 125.347 115.153 138.596 1.00 76.90 83 LEU B O 1
ATOM 2551 N N . SER B 1 51 ? 125.877 116.700 137.050 1.00 66.45 84 SER B N 1
ATOM 2552 C CA . SER B 1 51 ? 125.972 117.764 138.045 1.00 68.36 84 SER B CA 1
ATOM 2553 C C . SER B 1 51 ? 124.613 118.073 138.661 1.00 73.98 84 SER B C 1
ATOM 2554 O O . SER B 1 51 ? 124.517 118.331 139.867 1.00 77.76 84 SER B O 1
ATOM 2557 N N . GLN B 1 52 ? 123.551 118.063 137.850 1.00 68.09 85 GLN B N 1
ATOM 2558 C CA . GLN B 1 52 ? 122.214 118.309 138.383 1.00 65.06 85 GLN B CA 1
ATOM 2559 C C . GLN B 1 52 ? 121.803 117.222 139.367 1.00 70.10 85 GLN B C 1
ATOM 2560 O O . GLN B 1 52 ? 121.159 117.506 140.383 1.00 75.01 85 GLN B O 1
ATOM 2566 N N . PHE B 1 53 ? 122.156 115.968 139.076 1.00 70.31 86 PHE B N 1
ATOM 2567 C CA . PHE B 1 53 ? 121.820 114.877 139.986 1.00 74.86 86 PHE B CA 1
ATOM 2568 C C . PHE B 1 53 ? 122.532 115.035 141.323 1.00 77.53 86 PHE B C 1
ATOM 2569 O O . PHE B 1 53 ? 121.956 114.747 142.378 1.00 79.79 86 PHE B O 1
ATOM 2577 N N . PHE B 1 54 ? 123.790 115.480 141.298 1.00 77.86 87 PHE B N 1
ATOM 2578 C CA . PHE B 1 54 ? 124.508 115.732 142.543 1.00 72.97 87 PHE B CA 1
ATOM 2579 C C . PHE B 1 54 ? 123.849 116.846 143.344 1.00 72.24 87 PHE B C 1
ATOM 2580 O O . PHE B 1 54 ? 123.708 116.743 144.568 1.00 77.76 87 PHE B O 1
ATOM 2588 N N . SER B 1 55 ? 123.442 117.925 142.671 1.00 79.34 88 SER B N 1
ATOM 2589 C CA . SER B 1 55 ? 122.812 119.040 143.369 1.00 78.68 88 SER B CA 1
ATOM 2590 C C . SER B 1 55 ? 121.461 118.640 143.948 1.00 78.75 88 SER B C 1
ATOM 2591 O O . SER B 1 55 ? 121.118 119.032 145.069 1.00 87.33 88 SER B O 1
ATOM 2594 N N . ILE B 1 56 ? 120.676 117.866 143.195 1.00 79.55 89 ILE B N 1
ATOM 2595 C CA . ILE B 1 56 ? 119.368 117.430 143.680 1.00 77.65 89 ILE B CA 1
ATOM 2596 C C . ILE B 1 56 ? 119.528 116.512 144.886 1.00 78.06 89 ILE B C 1
ATOM 2597 O O . ILE B 1 56 ? 118.827 116.653 145.895 1.00 80.26 89 ILE B O 1
ATOM 2602 N N . LEU B 1 57 ? 120.456 115.557 144.797 1.00 82.52 90 LEU B N 1
ATOM 2603 C CA . LEU B 1 57 ? 120.648 114.602 145.884 1.00 82.94 90 LEU B CA 1
ATOM 2604 C C . LEU B 1 57 ? 121.157 115.287 147.147 1.00 86.40 90 LEU B C 1
ATOM 2605 O O . LEU B 1 57 ? 120.719 114.963 148.257 1.00 90.26 90 LEU B O 1
ATOM 2610 N N . ALA B 1 58 ? 122.085 116.234 146.999 1.00 86.91 91 ALA B N 1
ATOM 2611 C CA . ALA B 1 58 ? 122.670 116.881 148.169 1.00 81.63 91 ALA B CA 1
ATOM 2612 C C . ALA B 1 58 ? 121.707 117.878 148.799 1.00 83.90 91 ALA B C 1
ATOM 2613 O O . ALA B 1 58 ? 121.748 118.103 150.014 1.00 90.67 91 ALA B O 1
ATOM 2615 N N . THR B 1 59 ? 120.840 118.494 147.991 1.00 88.66 92 THR B N 1
ATOM 2616 C CA . THR B 1 59 ? 119.900 119.476 148.525 1.00 89.92 92 THR B CA 1
ATOM 2617 C C . THR B 1 59 ? 118.937 118.836 149.518 1.00 91.30 92 THR B C 1
ATOM 2618 O O . THR B 1 59 ? 118.654 119.409 150.577 1.00 96.34 92 THR B O 1
ATOM 2622 N N . MET B 1 60 ? 118.429 117.645 149.198 1.00 94.58 93 MET B N 1
ATOM 2623 C CA . MET B 1 60 ? 117.482 116.985 150.090 1.00 96.72 93 MET B CA 1
ATOM 2624 C C . MET B 1 60 ? 118.149 116.575 151.396 1.00 103.15 93 MET B C 1
ATOM 2625 O O . MET B 1 60 ? 117.547 116.684 152.470 1.00 105.42 93 MET B O 1
ATOM 2630 N N . LEU B 1 61 ? 119.393 116.101 151.325 1.00 92.53 94 LEU B N 1
ATOM 2631 C CA . LEU B 1 61 ? 120.136 115.825 152.549 1.00 90.03 94 LEU B CA 1
ATOM 2632 C C . LEU B 1 61 ? 120.432 117.108 153.314 1.00 90.61 94 LEU B C 1
ATOM 2633 O O . LEU B 1 61 ? 120.474 117.097 154.550 1.00 93.69 94 LEU B O 1
ATOM 2638 N N . SER B 1 62 ? 120.641 118.217 152.600 1.00 93.59 95 SER B N 1
ATOM 2639 C CA . SER B 1 62 ? 120.849 119.503 153.259 1.00 92.98 95 SER B CA 1
ATOM 2640 C C . SER B 1 62 ? 119.600 119.949 154.009 1.00 96.80 95 SER B C 1
ATOM 2641 O O . SER B 1 62 ? 119.696 120.506 155.108 1.00 105.75 95 SER B O 1
ATOM 2644 N N . LYS B 1 63 ? 118.421 119.715 153.432 1.00 105.03 96 LYS B N 1
ATOM 2645 C CA . LYS B 1 63 ? 117.173 120.087 154.085 1.00 106.12 96 LYS B CA 1
ATOM 2646 C C . LYS B 1 63 ? 116.748 119.091 155.154 1.00 105.81 96 LYS B C 1
ATOM 2647 O O . LYS B 1 63 ? 115.756 119.341 155.847 1.00 105.59 96 LYS B O 1
ATOM 2649 N N . GLY B 1 64 ? 117.465 117.982 155.306 1.00 119.59 97 GLY B N 1
ATOM 2650 C CA . GLY B 1 64 ? 117.100 116.981 156.293 1.00 121.22 97 GLY B CA 1
ATOM 2651 C C . GLY B 1 64 ? 115.792 116.277 156.007 1.00 124.16 97 GLY B C 1
ATOM 2652 O O . GLY B 1 64 ? 114.972 116.110 156.919 1.00 126.22 97 GLY B O 1
ATOM 2653 N N . ILE B 1 65 ? 115.570 115.869 154.756 1.00 122.73 98 ILE B N 1
ATOM 2654 C CA . ILE B 1 65 ? 114.333 115.173 154.407 1.00 124.07 98 ILE B CA 1
ATOM 2655 C C . ILE B 1 65 ? 114.237 113.851 155.158 1.00 128.14 98 ILE B C 1
ATOM 2656 O O . ILE B 1 65 ? 113.184 113.500 155.704 1.00 128.96 98 ILE B O 1
ATOM 2661 N N . MET B 1 66 ? 115.336 113.098 155.200 1.00 141.19 99 MET B N 1
ATOM 2662 C CA . MET B 1 66 ? 115.348 111.793 155.849 1.00 142.31 99 MET B CA 1
ATOM 2663 C C . MET B 1 66 ? 116.513 111.572 156.802 1.00 142.52 99 MET B C 1
ATOM 2664 O O . MET B 1 66 ? 116.601 110.484 157.384 1.00 144.25 99 MET B O 1
ATOM 2669 N N . LEU B 1 67 ? 117.404 112.546 156.986 1.00 137.22 100 LEU B N 1
ATOM 2670 C CA . LEU B 1 67 ? 118.558 112.388 157.859 1.00 138.61 100 LEU B CA 1
ATOM 2671 C C . LEU B 1 67 ? 118.462 113.225 159.130 1.00 138.03 100 LEU B C 1
ATOM 2672 O O . LEU B 1 67 ? 119.493 113.502 159.755 1.00 137.63 100 LEU B O 1
ATOM 2677 N N . ARG B 1 68 ? 117.260 113.636 159.524 1.00 140.14 101 ARG B N 1
ATOM 2678 C CA . ARG B 1 68 ? 117.104 114.392 160.758 1.00 140.55 101 ARG B CA 1
ATOM 2679 C C . ARG B 1 68 ? 117.460 113.526 161.960 1.00 140.38 101 ARG B C 1
ATOM 2680 O O . ARG B 1 68 ? 117.084 112.353 162.036 1.00 140.56 101 ARG B O 1
ATOM 2688 N N . GLY B 1 69 ? 118.192 114.113 162.903 1.00 141.65 102 GLY B N 1
ATOM 2689 C CA . GLY B 1 69 ? 118.636 113.389 164.077 1.00 143.15 102 GLY B CA 1
ATOM 2690 C C . GLY B 1 69 ? 120.067 112.907 163.959 1.00 143.76 102 GLY B C 1
ATOM 2691 O O . GLY B 1 69 ? 120.814 112.912 164.942 1.00 143.35 102 GLY B O 1
ATOM 2692 N N . ALA B 1 70 ? 120.458 112.484 162.759 1.00 133.34 103 ALA B N 1
ATOM 2693 C CA . ALA B 1 70 ? 121.814 112.028 162.492 1.00 131.84 103 ALA B CA 1
ATOM 2694 C C . ALA B 1 70 ? 122.672 113.084 161.810 1.00 131.19 103 ALA B C 1
ATOM 2695 O O . ALA B 1 70 ? 123.828 112.802 161.477 1.00 130.06 103 ALA B O 1
ATOM 2697 N N . LEU B 1 71 ? 122.142 114.286 161.597 1.00 123.67 104 LEU B N 1
ATOM 2698 C CA . LEU B 1 71 ? 122.867 115.351 160.905 1.00 122.08 104 LEU B CA 1
ATOM 2699 C C . LEU B 1 71 ? 123.831 116.003 161.887 1.00 122.41 104 LEU B C 1
ATOM 2700 O O . LEU B 1 71 ? 123.484 116.939 162.608 1.00 124.36 104 LEU B O 1
ATOM 2705 N N . ASN B 1 72 ? 125.062 115.500 161.916 1.00 120.03 105 ASN B N 1
ATOM 2706 C CA . ASN B 1 72 ? 126.103 116.063 162.760 1.00 118.87 105 ASN B CA 1
ATOM 2707 C C . ASN B 1 72 ? 126.911 117.083 161.957 1.00 120.58 105 ASN B C 1
ATOM 2708 O O . ASN B 1 72 ? 126.574 117.418 160.819 1.00 124.31 105 ASN B O 1
ATOM 2713 N N . LEU B 1 73 ? 127.990 117.595 162.552 1.00 109.81 106 LEU B N 1
ATOM 2714 C CA . LEU B 1 73 ? 128.844 118.542 161.841 1.00 110.23 106 LEU B CA 1
ATOM 2715 C C . LEU B 1 73 ? 129.556 117.878 160.670 1.00 108.93 106 LEU B C 1
ATOM 2716 O O . LEU B 1 73 ? 129.718 118.489 159.608 1.00 107.62 106 LEU B O 1
ATOM 2721 N N . SER B 1 74 ? 129.997 116.630 160.847 1.00 105.01 107 SER B N 1
ATOM 2722 C CA . SER B 1 74 ? 130.704 115.932 159.778 1.00 104.35 107 SER B CA 1
ATOM 2723 C C . SER B 1 74 ? 129.803 115.729 158.566 1.00 102.78 107 SER B C 1
ATOM 2724 O O . SER B 1 74 ? 130.229 115.920 157.421 1.00 99.07 107 SER B O 1
ATOM 2727 N N . LEU B 1 75 ? 128.550 115.337 158.800 1.00 100.45 108 LEU B N 1
ATOM 2728 C CA . LEU B 1 75 ? 127.616 115.156 157.694 1.00 95.35 108 LEU B CA 1
ATOM 2729 C C . LEU B 1 75 ? 127.207 116.495 157.096 1.00 95.87 108 LEU B C 1
ATOM 2730 O O . LEU B 1 75 ? 126.987 116.601 155.884 1.00 101.64 108 LEU B O 1
ATOM 2735 N N . CYS B 1 76 ? 127.094 117.528 157.933 1.00 98.00 109 CYS B N 1
ATOM 2736 C CA . CYS B 1 76 ? 126.686 118.841 157.442 1.00 98.73 109 CYS B CA 1
ATOM 2737 C C . CYS B 1 76 ? 127.723 119.418 156.486 1.00 97.70 109 CYS B C 1
ATOM 2738 O O . CYS B 1 76 ? 127.376 119.989 155.445 1.00 98.23 109 CYS B O 1
ATOM 2741 N N . ARG B 1 77 ? 129.006 119.284 156.827 1.00 85.95 110 ARG B N 1
ATOM 2742 C CA . ARG B 1 77 ? 130.060 119.795 155.958 1.00 82.73 110 ARG B CA 1
ATOM 2743 C C . ARG B 1 77 ? 130.128 119.014 154.651 1.00 85.30 110 ARG B C 1
ATOM 2744 O O . ARG B 1 77 ? 130.326 119.598 153.580 1.00 84.89 110 ARG B O 1
ATOM 2752 N N . LEU B 1 78 ? 129.977 117.689 154.721 1.00 82.08 111 LEU B N 1
ATOM 2753 C CA . LEU B 1 78 ? 130.037 116.870 153.515 1.00 78.22 111 LEU B CA 1
ATOM 2754 C C . LEU B 1 78 ? 128.881 117.180 152.573 1.00 74.88 111 LEU B C 1
ATOM 2755 O O . LEU B 1 78 ? 129.071 117.268 151.354 1.00 78.44 111 LEU B O 1
ATOM 2760 N N . VAL B 1 79 ? 127.674 117.340 153.118 1.00 72.03 112 VAL B N 1
ATOM 2761 C CA . VAL B 1 79 ? 126.510 117.613 152.281 1.00 69.20 112 VAL B CA 1
ATOM 2762 C C . VAL B 1 79 ? 126.626 118.985 151.627 1.00 73.60 112 VAL B C 1
ATOM 2763 O O . VAL B 1 79 ? 126.338 119.145 150.435 1.00 83.41 112 VAL B O 1
ATOM 2767 N N . LEU B 1 80 ? 127.052 119.994 152.390 1.00 74.28 113 LEU B N 1
ATOM 2768 C CA . LEU B 1 80 ? 127.204 121.332 151.829 1.00 78.03 113 LEU B CA 1
ATOM 2769 C C . LEU B 1 80 ? 128.289 121.365 150.761 1.00 85.85 113 LEU B C 1
ATOM 2770 O O . LEU B 1 80 ? 128.212 122.151 149.810 1.00 83.96 113 LEU B O 1
ATOM 2775 N N . PHE B 1 81 ? 129.316 120.525 150.907 1.00 76.21 114 PHE B N 1
ATOM 2776 C CA . PHE B 1 81 ? 130.361 120.453 149.891 1.00 67.20 114 PHE B CA 1
ATOM 2777 C C . PHE B 1 81 ? 129.823 119.885 148.584 1.00 66.18 114 PHE B C 1
ATOM 2778 O O . PHE B 1 81 ? 130.099 120.422 147.506 1.00 75.06 114 PHE B O 1
ATOM 2786 N N . VAL B 1 82 ? 129.050 118.800 148.661 1.00 62.83 115 VAL B N 1
ATOM 2787 C CA . VAL B 1 82 ? 128.535 118.160 147.453 1.00 61.89 115 VAL B CA 1
ATOM 2788 C C . VAL B 1 82 ? 127.544 119.075 146.746 1.00 70.61 115 VAL B C 1
ATOM 2789 O O . VAL B 1 82 ? 127.500 119.133 145.511 1.00 80.40 115 VAL B O 1
ATOM 2793 N N . ASP B 1 83 ? 126.734 119.803 147.518 1.00 75.02 116 ASP B N 1
ATOM 2794 C CA . ASP B 1 83 ? 125.741 120.694 146.925 1.00 75.18 116 ASP B CA 1
ATOM 2795 C C . ASP B 1 83 ? 126.423 121.786 146.108 1.00 77.26 116 ASP B C 1
ATOM 2796 O O . ASP B 1 83 ? 126.031 122.052 144.965 1.00 84.20 116 ASP B O 1
ATOM 2801 N N . ASP B 1 84 ? 127.467 122.407 146.661 1.00 70.88 117 ASP B N 1
ATOM 2802 C CA . ASP B 1 84 ? 128.138 123.488 145.946 1.00 69.75 117 ASP B CA 1
ATOM 2803 C C . ASP B 1 84 ? 128.930 122.965 144.755 1.00 71.49 117 ASP B C 1
ATOM 2804 O O . ASP B 1 84 ? 129.134 123.692 143.777 1.00 78.31 117 ASP B O 1
ATOM 2809 N N . VAL B 1 85 ? 129.399 121.717 144.821 1.00 63.39 118 VAL B N 1
ATOM 2810 C CA . VAL B 1 85 ? 130.099 121.130 143.681 1.00 61.87 118 VAL B CA 1
ATOM 2811 C C . VAL B 1 85 ? 129.170 121.064 142.475 1.00 63.97 118 VAL B C 1
ATOM 2812 O O . VAL B 1 85 ? 129.543 121.446 141.360 1.00 66.84 118 VAL B O 1
ATOM 2816 N N . GLY B 1 86 ? 127.942 120.589 142.683 1.00 61.89 119 GLY B N 1
ATOM 2817 C CA . GLY B 1 86 ? 126.951 120.648 141.622 1.00 65.36 119 GLY B CA 1
ATOM 2818 C C . GLY B 1 86 ? 126.543 122.070 141.288 1.00 64.07 119 GLY B C 1
ATOM 2819 O O . GLY B 1 86 ? 126.279 122.396 140.129 1.00 73.93 119 GLY B O 1
ATOM 2820 N N . LEU B 1 87 ? 126.480 122.933 142.304 1.00 62.90 120 LEU B N 1
ATOM 2821 C CA . LEU B 1 87 ? 126.129 124.333 142.081 1.00 57.75 120 LEU B CA 1
ATOM 2822 C C . LEU B 1 87 ? 127.183 125.036 141.234 1.00 61.82 120 LEU B C 1
ATOM 2823 O O . LEU B 1 87 ? 126.854 125.811 140.329 1.00 69.74 120 LEU B O 1
ATOM 2828 N N . TYR B 1 88 ? 128.462 124.782 141.519 1.00 69.57 121 TYR B N 1
ATOM 2829 C CA . TYR B 1 88 ? 129.531 125.439 140.775 1.00 61.25 121 TYR B CA 1
ATOM 2830 C C . TYR B 1 88 ? 129.720 124.814 139.398 1.00 61.58 121 TYR B C 1
ATOM 2831 O O . TYR B 1 88 ? 129.994 125.521 138.421 1.00 62.13 121 TYR B O 1
ATOM 2840 N N . SER B 1 89 ? 129.590 123.488 139.302 1.00 61.83 122 SER B N 1
ATOM 2841 C CA . SER B 1 89 ? 129.801 122.812 138.025 1.00 55.51 122 SER B CA 1
ATOM 2842 C C . SER B 1 89 ? 128.756 123.225 136.998 1.00 66.27 122 SER B C 1
ATOM 2843 O O . SER B 1 89 ? 129.071 123.391 135.814 1.00 74.07 122 SER B O 1
ATOM 2846 N N . THR B 1 90 ? 127.505 123.389 137.431 1.00 58.91 123 THR B N 1
ATOM 2847 C CA . THR B 1 90 ? 126.435 123.749 136.506 1.00 50.76 123 THR B CA 1
ATOM 2848 C C . THR B 1 90 ? 126.708 125.098 135.851 1.00 54.34 123 THR B C 1
ATOM 2849 O O . THR B 1 90 ? 126.487 125.274 134.648 1.00 66.98 123 THR B O 1
ATOM 2853 N N . ALA B 1 91 ? 127.202 126.063 136.630 1.00 50.05 124 ALA B N 1
ATOM 2854 C CA . ALA B 1 91 ? 127.509 127.379 136.078 1.00 52.42 124 ALA B CA 1
ATOM 2855 C C . ALA B 1 91 ? 128.611 127.294 135.030 1.00 55.61 124 ALA B C 1
ATOM 2856 O O . ALA B 1 91 ? 128.550 127.963 133.992 1.00 68.15 124 ALA B O 1
ATOM 2858 N N . LEU B 1 92 ? 129.636 126.479 135.288 1.00 53.64 125 LEU B N 1
ATOM 2859 C CA . LEU B 1 92 ? 130.739 126.360 134.339 1.00 54.48 125 LEU B CA 1
ATOM 2860 C C . LEU B 1 92 ? 130.340 125.545 133.116 1.00 54.09 125 LEU B C 1
ATOM 2861 O O . LEU B 1 92 ? 130.706 125.891 131.988 1.00 64.60 125 LEU B O 1
ATOM 2866 N N . PHE B 1 93 ? 129.599 124.452 133.318 1.00 48.68 126 PHE B N 1
ATOM 2867 C CA . PHE B 1 93 ? 129.164 123.639 132.187 1.00 46.41 126 PHE B CA 1
ATOM 2868 C C . PHE B 1 93 ? 128.223 124.416 131.278 1.00 55.46 126 PHE B C 1
ATOM 2869 O O . PHE B 1 93 ? 128.307 124.312 130.049 1.00 63.49 126 PHE B O 1
ATOM 2877 N N . PHE B 1 94 ? 127.310 125.193 131.863 1.00 51.54 127 PHE B N 1
ATOM 2878 C CA . PHE B 1 94 ? 126.410 126.010 131.056 1.00 42.14 127 PHE B CA 1
ATOM 2879 C C . PHE B 1 94 ? 127.171 127.110 130.329 1.00 52.03 127 PHE B C 1
ATOM 2880 O O . PHE B 1 94 ? 126.845 127.448 129.186 1.00 66.63 127 PHE B O 1
ATOM 2888 N N . LEU B 1 95 ? 128.183 127.688 130.979 1.00 45.93 128 LEU B N 1
ATOM 2889 C CA . LEU B 1 95 ? 128.982 128.725 130.334 1.00 40.96 128 LEU B CA 1
ATOM 2890 C C . LEU B 1 95 ? 129.740 128.169 129.135 1.00 50.47 128 LEU B C 1
ATOM 2891 O O . LEU B 1 95 ? 129.773 128.786 128.065 1.00 71.19 128 LEU B O 1
ATOM 2896 N N . PHE B 1 96 ? 130.358 126.998 129.296 1.00 45.96 129 PHE B N 1
ATOM 2897 C CA . PHE B 1 96 ? 131.127 126.417 128.201 1.00 43.25 129 PHE B CA 1
ATOM 2898 C C . PHE B 1 96 ? 130.216 125.930 127.082 1.00 47.63 129 PHE B C 1
ATOM 2899 O O . PHE B 1 96 ? 130.566 126.036 125.902 1.00 58.09 129 PHE B O 1
ATOM 2907 N N . LEU B 1 97 ? 129.048 125.389 127.432 1.00 47.17 130 LEU B N 1
ATOM 2908 C CA . LEU B 1 97 ? 128.093 124.972 126.410 1.00 47.67 130 LEU B CA 1
ATOM 2909 C C . LEU B 1 97 ? 127.598 126.164 125.601 1.00 58.01 130 LEU B C 1
ATOM 2910 O O . LEU B 1 97 ? 127.449 126.074 124.377 1.00 68.67 130 LEU B O 1
ATOM 2915 N N . ILE B 1 98 ? 127.333 127.288 126.269 1.00 55.16 131 ILE B N 1
ATOM 2916 C CA . ILE B 1 98 ? 126.890 128.490 125.566 1.00 41.04 131 ILE B CA 1
ATOM 2917 C C . ILE B 1 98 ? 127.989 129.002 124.644 1.00 52.90 131 ILE B C 1
ATOM 2918 O O . ILE B 1 98 ? 127.742 129.341 123.481 1.00 64.96 131 ILE B O 1
ATOM 2923 N N . LEU B 1 99 ? 129.224 129.062 125.151 1.00 49.20 132 LEU B N 1
ATOM 2924 C CA . LEU B 1 99 ? 130.335 129.553 124.341 1.00 47.03 132 LEU B CA 1
ATOM 2925 C C . LEU B 1 99 ? 130.617 128.627 123.165 1.00 54.76 132 LEU B C 1
ATOM 2926 O O . LEU B 1 99 ? 130.922 129.091 122.060 1.00 49.74 132 LEU B O 1
ATOM 2931 N N . ASP B 1 100 ? 130.533 127.314 123.386 1.00 57.90 133 ASP B N 1
ATOM 2932 C CA . ASP B 1 100 ? 130.764 126.361 122.305 1.00 58.15 133 ASP B CA 1
ATOM 2933 C C . ASP B 1 100 ? 129.714 126.507 121.211 1.00 70.67 133 ASP B C 1
ATOM 2934 O O . ASP B 1 100 ? 130.035 126.474 120.018 1.00 74.20 133 ASP B O 1
ATOM 2939 N N . ARG B 1 101 ? 128.449 126.673 121.600 1.00 61.73 134 ARG B N 1
ATOM 2940 C CA . ARG B 1 101 ? 127.381 126.752 120.609 1.00 53.02 134 ARG B CA 1
ATOM 2941 C C . ARG B 1 101 ? 127.355 128.110 119.920 1.00 55.86 134 ARG B C 1
ATOM 2942 O O . ARG B 1 101 ? 127.034 128.199 118.731 1.00 61.36 134 ARG B O 1
ATOM 2950 N N . LEU B 1 102 ? 127.680 129.180 120.649 1.00 52.83 135 LEU B N 1
ATOM 2951 C CA . LEU B 1 102 ? 127.701 130.507 120.041 1.00 44.33 135 LEU B CA 1
ATOM 2952 C C . LEU B 1 102 ? 128.756 130.589 118.945 1.00 62.70 135 LEU B C 1
ATOM 2953 O O . LEU B 1 102 ? 128.520 131.175 117.882 1.00 67.32 135 LEU B O 1
ATOM 2958 N N . SER B 1 103 ? 129.932 130.009 119.190 1.00 69.48 136 SER B N 1
ATOM 2959 C CA . SER B 1 103 ? 130.988 130.018 118.183 1.00 63.19 136 SER B CA 1
ATOM 2960 C C . SER B 1 103 ? 130.650 129.090 117.024 1.00 62.32 136 SER B C 1
ATOM 2961 O O . SER B 1 103 ? 130.916 129.409 115.859 1.00 67.10 136 SER B O 1
ATOM 2964 N N . ALA B 1 104 ? 130.066 127.929 117.326 1.00 53.73 137 ALA B N 1
ATOM 2965 C CA . ALA B 1 104 ? 129.768 126.957 116.280 1.00 52.45 137 ALA B CA 1
ATOM 2966 C C . ALA B 1 104 ? 128.659 127.449 115.359 1.00 59.74 137 ALA B C 1
ATOM 2967 O O . ALA B 1 104 ? 128.764 127.335 114.133 1.00 64.88 137 ALA B O 1
ATOM 2969 N N . ILE B 1 105 ? 127.585 127.994 115.932 1.00 67.34 138 ILE B N 1
ATOM 2970 C CA . ILE B 1 105 ? 126.454 128.436 115.123 1.00 63.47 138 ILE B CA 1
ATOM 2971 C C . ILE B 1 105 ? 126.831 129.655 114.289 1.00 68.58 138 ILE B C 1
ATOM 2972 O O . ILE B 1 105 ? 126.422 129.779 113.128 1.00 71.56 138 ILE B O 1
ATOM 2977 N N . SER B 1 106 ? 127.617 130.569 114.862 1.00 65.20 139 SER B N 1
ATOM 2978 C CA . SER B 1 106 ? 127.988 131.785 114.143 1.00 61.44 139 SER B CA 1
ATOM 2979 C C . SER B 1 106 ? 128.810 131.470 112.900 1.00 70.27 139 SER B C 1
ATOM 2980 O O . SER B 1 106 ? 128.601 132.070 111.840 1.00 77.35 139 SER B O 1
ATOM 2983 N N . TYR B 1 107 ? 129.746 130.531 113.008 1.00 74.08 140 TYR B N 1
ATOM 2984 C CA . TYR B 1 107 ? 130.600 130.174 111.883 1.00 71.41 140 TYR B CA 1
ATOM 2985 C C . TYR B 1 107 ? 129.927 129.220 110.907 1.00 77.15 140 TYR B C 1
ATOM 2986 O O . TYR B 1 107 ? 130.515 128.912 109.864 1.00 82.11 140 TYR B O 1
ATOM 2995 N N . GLY B 1 108 ? 128.722 128.747 111.212 1.00 78.50 141 GLY B N 1
ATOM 2996 C CA . GLY B 1 108 ? 128.006 127.867 110.315 1.00 79.60 141 GLY B CA 1
ATOM 2997 C C . GLY B 1 108 ? 128.361 126.404 110.423 1.00 81.56 141 GLY B C 1
ATOM 2998 O O . GLY B 1 108 ? 127.908 125.612 109.590 1.00 87.71 141 GLY B O 1
ATOM 2999 N N . ARG B 1 109 ? 129.155 126.016 111.417 1.00 81.34 142 ARG B N 1
ATOM 3000 C CA . ARG B 1 109 ? 129.551 124.625 111.620 1.00 83.29 142 ARG B CA 1
ATOM 3001 C C . ARG B 1 109 ? 129.068 124.194 113.003 1.00 83.34 142 ARG B C 1
ATOM 3002 O O . ARG B 1 109 ? 129.807 124.274 113.986 1.00 85.75 142 ARG B O 1
ATOM 3010 N N . ASP B 1 110 ? 127.822 123.728 113.070 1.00 87.70 143 ASP B N 1
ATOM 3011 C CA . ASP B 1 110 ? 127.231 123.259 114.313 1.00 83.09 143 ASP B CA 1
ATOM 3012 C C . ASP B 1 110 ? 126.650 121.857 114.206 1.00 88.29 143 ASP B C 1
ATOM 3013 O O . ASP B 1 110 ? 126.065 121.369 115.180 1.00 88.06 143 ASP B O 1
ATOM 3018 N N . LEU B 1 111 ? 126.789 121.200 113.060 1.00 95.60 144 LEU B N 1
ATOM 3019 C CA . LEU B 1 111 ? 126.246 119.867 112.860 1.00 93.90 144 LEU B CA 1
ATOM 3020 C C . LEU B 1 111 ? 127.296 118.807 113.185 1.00 94.16 144 LEU B C 1
ATOM 3021 O O . LEU B 1 111 ? 128.453 119.108 113.485 1.00 99.26 144 LEU B O 1
ATOM 3026 N N . TRP B 1 112 ? 126.871 117.542 113.128 1.00 97.76 145 TRP B N 1
ATOM 3027 C CA . TRP B 1 112 ? 127.767 116.443 113.474 1.00 96.95 145 TRP B CA 1
ATOM 3028 C C . TRP B 1 112 ? 128.933 116.341 112.496 1.00 98.97 145 TRP B C 1
ATOM 3029 O O . TRP B 1 112 ? 130.073 116.097 112.907 1.00 98.88 145 TRP B O 1
ATOM 3040 N N . HIS B 1 113 ? 128.670 116.527 111.203 1.00 97.57 146 HIS B N 1
ATOM 3041 C CA . HIS B 1 113 ? 129.698 116.422 110.175 1.00 96.46 146 HIS B CA 1
ATOM 3042 C C . HIS B 1 113 ? 130.519 117.695 110.026 1.00 97.19 146 HIS B C 1
ATOM 3043 O O . HIS B 1 113 ? 131.231 117.847 109.027 1.00 97.48 146 HIS B O 1
ATOM 3050 N N . HIS B 1 114 ? 130.435 118.607 110.992 1.00 100.16 147 HIS B N 1
ATOM 3051 C CA . HIS B 1 114 ? 131.175 119.858 110.952 1.00 97.08 147 HIS B CA 1
ATOM 3052 C C . HIS B 1 114 ? 132.191 119.987 112.076 1.00 98.27 147 HIS B C 1
ATOM 3053 O O . HIS B 1 114 ? 132.832 121.038 112.193 1.00 103.22 147 HIS B O 1
ATOM 3060 N N . GLU B 1 115 ? 132.355 118.961 112.903 1.00 97.40 148 GLU B N 1
ATOM 3061 C CA . GLU B 1 115 ? 133.289 118.988 114.016 1.00 100.04 148 GLU B CA 1
ATOM 3062 C C . GLU B 1 115 ? 134.420 117.996 113.779 1.00 102.72 148 GLU B C 1
ATOM 3063 O O . GLU B 1 115 ? 134.264 116.994 113.076 1.00 105.92 148 GLU B O 1
ATOM 3069 N N . THR B 1 116 ? 135.569 118.296 114.370 1.00 98.78 149 THR B N 1
ATOM 3070 C CA . THR B 1 116 ? 136.766 117.477 114.252 1.00 96.49 149 THR B CA 1
ATOM 3071 C C . THR B 1 116 ? 137.088 116.847 115.603 1.00 98.61 149 THR B C 1
ATOM 3072 O O . THR B 1 116 ? 136.394 117.065 116.599 1.00 96.13 149 THR B O 1
ATOM 3076 N N . ARG B 1 117 ? 138.157 116.047 115.627 1.00 98.01 150 ARG B N 1
ATOM 3077 C CA . ARG B 1 117 ? 138.603 115.454 116.882 1.00 95.32 150 ARG B CA 1
ATOM 3078 C C . ARG B 1 117 ? 139.082 116.520 117.857 1.00 93.68 150 ARG B C 1
ATOM 3079 O O . ARG B 1 117 ? 138.912 116.370 119.072 1.00 99.08 150 ARG B O 1
ATOM 3087 N N . GLU B 1 118 ? 139.680 117.598 117.347 1.00 87.19 151 GLU B N 1
ATOM 3088 C CA . GLU B 1 118 ? 140.183 118.651 118.221 1.00 86.88 151 GLU B CA 1
ATOM 3089 C C . GLU B 1 118 ? 139.047 119.379 118.928 1.00 89.42 151 GLU B C 1
ATOM 3090 O O . GLU B 1 118 ? 139.207 119.828 120.069 1.00 93.73 151 GLU B O 1
ATOM 3096 N N . ASN B 1 119 ? 137.896 119.518 118.265 1.00 87.31 152 ASN B N 1
ATOM 3097 C CA . ASN B 1 119 ? 136.740 120.126 118.918 1.00 85.04 152 ASN B CA 1
ATOM 3098 C C . ASN B 1 119 ? 136.277 119.291 120.103 1.00 89.74 152 ASN B C 1
ATOM 3099 O O . ASN B 1 119 ? 135.946 119.833 121.164 1.00 86.82 152 ASN B O 1
ATOM 3104 N N . ALA B 1 120 ? 136.242 117.966 119.941 1.00 87.44 153 ALA B N 1
ATOM 3105 C CA . ALA B 1 120 ? 135.855 117.093 121.044 1.00 84.23 153 ALA B CA 1
ATOM 3106 C C . ALA B 1 120 ? 136.894 117.114 122.157 1.00 81.36 153 ALA B C 1
ATOM 3107 O O . ALA B 1 120 ? 136.547 117.039 123.341 1.00 87.70 153 ALA B O 1
ATOM 3109 N N . GLY B 1 121 ? 138.175 117.205 121.796 1.00 71.82 154 GLY B N 1
ATOM 3110 C CA . GLY B 1 121 ? 139.220 117.229 122.807 1.00 76.53 154 GLY B CA 1
ATOM 3111 C C . GLY B 1 121 ? 139.139 118.446 123.708 1.00 75.88 154 GLY B C 1
ATOM 3112 O O . GLY B 1 121 ? 139.376 118.354 124.915 1.00 81.40 154 GLY B O 1
ATOM 3113 N N . VAL B 1 122 ? 138.812 119.605 123.133 1.00 68.77 155 VAL B N 1
ATOM 3114 C CA . VAL B 1 122 ? 138.670 120.819 123.933 1.00 74.65 155 VAL B CA 1
ATOM 3115 C C . VAL B 1 122 ? 137.503 120.685 124.902 1.00 80.99 155 VAL B C 1
ATOM 3116 O O . VAL B 1 122 ? 137.595 121.090 126.068 1.00 83.03 155 VAL B O 1
ATOM 3120 N N . ALA B 1 123 ? 136.388 120.116 124.438 1.00 74.54 156 ALA B N 1
ATOM 3121 C CA . ALA B 1 123 ? 135.227 119.945 125.305 1.00 70.22 156 ALA B CA 1
ATOM 3122 C C . ALA B 1 123 ? 135.537 119.017 126.472 1.00 73.32 156 ALA B C 1
ATOM 3123 O O . ALA B 1 123 ? 135.125 119.278 127.608 1.00 82.26 156 ALA B O 1
ATOM 3125 N N . LEU B 1 124 ? 136.255 117.922 126.211 1.00 68.82 157 LEU B N 1
ATOM 3126 C CA . LEU B 1 124 ? 136.648 117.023 127.292 1.00 61.58 157 LEU B CA 1
ATOM 3127 C C . LEU B 1 124 ? 137.610 117.709 128.253 1.00 65.09 157 LEU B C 1
ATOM 3128 O O . LEU B 1 124 ? 137.503 117.546 129.474 1.00 76.14 157 LEU B O 1
ATOM 3133 N N . TYR B 1 125 ? 138.561 118.477 127.719 1.00 69.94 158 TYR B N 1
ATOM 3134 C CA . TYR B 1 125 ? 139.505 119.195 128.569 1.00 70.33 158 TYR B CA 1
ATOM 3135 C C . TYR B 1 125 ? 138.805 120.280 129.378 1.00 72.26 158 TYR B C 1
ATOM 3136 O O . TYR B 1 125 ? 139.137 120.505 130.547 1.00 83.05 158 TYR B O 1
ATOM 3145 N N . ALA B 1 126 ? 137.836 120.969 128.770 1.00 61.88 159 ALA B N 1
ATOM 3146 C CA . ALA B 1 126 ? 137.090 121.992 129.495 1.00 62.71 159 ALA B CA 1
ATOM 3147 C C . ALA B 1 126 ? 136.230 121.377 130.592 1.00 76.49 159 ALA B C 1
ATOM 3148 O O . ALA B 1 126 ? 136.083 121.957 131.674 1.00 84.07 159 ALA B O 1
ATOM 3150 N N . VAL B 1 127 ? 135.644 120.208 130.328 1.00 67.02 160 VAL B N 1
ATOM 3151 C CA . VAL B 1 127 ? 134.811 119.544 131.328 1.00 56.92 160 VAL B CA 1
ATOM 3152 C C . VAL B 1 127 ? 135.656 119.102 132.517 1.00 64.94 160 VAL B C 1
ATOM 3153 O O . VAL B 1 127 ? 135.259 119.260 133.677 1.00 75.77 160 VAL B O 1
ATOM 3157 N N . ALA B 1 128 ? 136.838 118.543 132.244 1.00 62.67 161 ALA B N 1
ATOM 3158 C CA . ALA B 1 128 ? 137.710 118.099 133.326 1.00 58.38 161 ALA B CA 1
ATOM 3159 C C . ALA B 1 128 ? 138.141 119.268 134.202 1.00 61.69 161 ALA B C 1
ATOM 3160 O O . ALA B 1 128 ? 138.191 119.147 135.431 1.00 65.64 161 ALA B O 1
ATOM 3162 N N . PHE B 1 129 ? 138.459 120.410 133.587 1.00 62.22 162 PHE B N 1
ATOM 3163 C CA . PHE B 1 129 ? 138.829 121.590 134.361 1.00 64.62 162 PHE B CA 1
ATOM 3164 C C . PHE B 1 129 ? 137.669 122.080 135.218 1.00 72.01 162 PHE B C 1
ATOM 3165 O O . PHE B 1 129 ? 137.861 122.442 136.385 1.00 83.59 162 PHE B O 1
ATOM 3173 N N . ALA B 1 130 ? 136.459 122.102 134.657 1.00 55.16 163 ALA B N 1
ATOM 3174 C CA . ALA B 1 130 ? 135.313 122.615 135.400 1.00 55.27 163 ALA B CA 1
ATOM 3175 C C . ALA B 1 130 ? 135.006 121.748 136.614 1.00 59.66 163 ALA B C 1
ATOM 3176 O O . ALA B 1 130 ? 134.618 122.261 137.670 1.00 64.20 163 ALA B O 1
ATOM 3178 N N . TRP B 1 131 ? 135.165 120.430 136.482 1.00 53.95 164 TRP B N 1
ATOM 3179 C CA . TRP B 1 131 ? 134.946 119.541 137.619 1.00 49.14 164 TRP B CA 1
ATOM 3180 C C . TRP B 1 131 ? 135.968 119.796 138.720 1.00 56.08 164 TRP B C 1
ATOM 3181 O O . TRP B 1 131 ? 135.621 119.848 139.904 1.00 65.15 164 TRP B O 1
ATOM 3192 N N . VAL B 1 132 ? 137.239 119.959 138.346 1.00 61.94 165 VAL B N 1
ATOM 3193 C CA . VAL B 1 132 ? 138.285 120.157 139.346 1.00 61.04 165 VAL B CA 1
ATOM 3194 C C . VAL B 1 132 ? 138.159 121.529 139.997 1.00 60.66 165 VAL B C 1
ATOM 3195 O O . VAL B 1 132 ? 138.325 121.669 141.214 1.00 72.34 165 VAL B O 1
ATOM 3199 N N . LEU B 1 133 ? 137.870 122.562 139.202 1.00 56.26 166 LEU B N 1
ATOM 3200 C CA . LEU B 1 133 ? 137.708 123.900 139.764 1.00 61.30 166 LEU B CA 1
ATOM 3201 C C . LEU B 1 133 ? 136.525 123.956 140.722 1.00 70.80 166 LEU B C 1
ATOM 3202 O O . LEU B 1 133 ? 136.576 124.658 141.739 1.00 73.34 166 LEU B O 1
ATOM 3207 N N . SER B 1 134 ? 135.447 123.233 140.410 1.00 61.83 167 SER B N 1
ATOM 3208 C CA . SER B 1 134 ? 134.299 123.189 141.308 1.00 50.88 167 SER B CA 1
ATOM 3209 C C . SER B 1 134 ? 134.665 122.554 142.643 1.00 61.41 167 SER B C 1
ATOM 3210 O O . SER B 1 134 ? 134.222 123.016 143.701 1.00 73.24 167 SER B O 1
ATOM 3213 N N . ILE B 1 135 ? 135.465 121.485 142.615 1.00 57.28 168 ILE B N 1
ATOM 3214 C CA . ILE B 1 135 ? 135.901 120.846 143.854 1.00 54.15 168 ILE B CA 1
ATOM 3215 C C . ILE B 1 135 ? 136.747 121.810 144.677 1.00 60.73 168 ILE B C 1
ATOM 3216 O O . ILE B 1 135 ? 136.580 121.927 145.896 1.00 75.34 168 ILE B O 1
ATOM 3221 N N . VAL B 1 136 ? 137.672 122.512 144.019 1.00 55.69 169 VAL B N 1
ATOM 3222 C CA . VAL B 1 136 ? 138.537 123.454 144.725 1.00 60.60 169 VAL B CA 1
ATOM 3223 C C . VAL B 1 136 ? 137.722 124.607 145.298 1.00 66.07 169 VAL B C 1
ATOM 3224 O O . VAL B 1 136 ? 137.916 125.012 146.450 1.00 72.50 169 VAL B O 1
ATOM 3228 N N . ALA B 1 137 ? 136.796 125.153 144.505 1.00 64.94 170 ALA B N 1
ATOM 3229 C CA . ALA B 1 137 ? 135.996 126.281 144.970 1.00 61.41 170 ALA B CA 1
ATOM 3230 C C . ALA B 1 137 ? 135.062 125.886 146.106 1.00 64.08 170 ALA B C 1
ATOM 3231 O O . ALA B 1 137 ? 134.698 126.734 146.928 1.00 69.27 170 ALA B O 1
ATOM 3233 N N . ALA B 1 138 ? 134.661 124.616 146.169 1.00 64.25 171 ALA B N 1
ATOM 3234 C CA . ALA B 1 138 ? 133.780 124.149 147.230 1.00 60.23 171 ALA B CA 1
ATOM 3235 C C . ALA B 1 138 ? 134.533 123.680 148.467 1.00 63.54 171 ALA B C 1
ATOM 3236 O O . ALA B 1 138 ? 133.893 123.367 149.476 1.00 73.53 171 ALA B O 1
ATOM 3238 N N . VAL B 1 139 ? 135.865 123.613 148.410 1.00 71.06 172 VAL B N 1
ATOM 3239 C CA . VAL B 1 139 ? 136.642 123.242 149.595 1.00 74.67 172 VAL B CA 1
ATOM 3240 C C . VAL B 1 139 ? 136.454 124.228 150.744 1.00 77.96 172 VAL B C 1
ATOM 3241 O O . VAL B 1 139 ? 136.254 123.779 151.884 1.00 79.85 172 VAL B O 1
ATOM 3245 N N . PRO B 1 140 ? 136.515 125.554 150.537 1.00 75.90 173 PRO B N 1
ATOM 3246 C CA . PRO B 1 140 ? 136.307 126.462 151.680 1.00 74.97 173 PRO B CA 1
ATOM 3247 C C . PRO B 1 140 ? 134.972 126.269 152.376 1.00 80.51 173 PRO B C 1
ATOM 3248 O O . PRO B 1 140 ? 134.897 126.407 153.603 1.00 81.95 173 PRO B O 1
ATOM 3252 N N . THR B 1 141 ? 133.916 125.949 151.630 1.00 84.99 174 THR B N 1
ATOM 3253 C CA . THR B 1 141 ? 132.610 125.718 152.233 1.00 81.87 174 THR B CA 1
ATOM 3254 C C . THR B 1 141 ? 132.563 124.433 153.050 1.00 76.76 174 THR B C 1
ATOM 3255 O O . THR B 1 141 ? 131.851 124.381 154.059 1.00 84.65 174 THR B O 1
ATOM 3259 N N . ALA B 1 142 ? 133.347 123.421 152.682 1.00 71.35 175 ALA B N 1
ATOM 3260 C CA . ALA B 1 142 ? 133.370 122.182 153.446 1.00 75.63 175 ALA B CA 1
ATOM 3261 C C . ALA B 1 142 ? 134.091 122.332 154.775 1.00 80.23 175 ALA B C 1
ATOM 3262 O O . ALA B 1 142 ? 133.949 121.465 155.644 1.00 87.96 175 ALA B O 1
ATOM 3264 N N . ALA B 1 143 ? 134.863 123.401 154.950 1.00 82.87 176 ALA B N 1
ATOM 3265 C CA . ALA B 1 143 ? 135.560 123.669 156.199 1.00 84.68 176 ALA B CA 1
ATOM 3266 C C . ALA B 1 143 ? 134.858 124.710 157.060 1.00 84.96 176 ALA B C 1
ATOM 3267 O O . ALA B 1 143 ? 135.402 125.102 158.096 1.00 86.28 176 ALA B O 1
ATOM 3269 N N . THR B 1 144 ? 133.671 125.171 156.660 1.00 90.19 177 THR B N 1
ATOM 3270 C CA . THR B 1 144 ? 132.948 126.173 157.429 1.00 89.65 177 THR B CA 1
ATOM 3271 C C . THR B 1 144 ? 131.472 125.856 157.621 1.00 91.24 177 THR B C 1
ATOM 3272 O O . THR B 1 144 ? 130.770 126.651 158.254 1.00 93.59 177 THR B O 1
ATOM 3276 N N . GLY B 1 145 ? 130.980 124.733 157.105 1.00 90.77 178 GLY B N 1
ATOM 3277 C CA . GLY B 1 145 ? 129.581 124.401 157.269 1.00 89.47 178 GLY B CA 1
ATOM 3278 C C . GLY B 1 145 ? 129.219 124.119 158.714 1.00 95.68 178 GLY B C 1
ATOM 3279 O O . GLY B 1 145 ? 130.043 123.703 159.528 1.00 104.26 178 GLY B O 1
ATOM 3280 N N . SER B 1 146 ? 127.950 124.356 159.036 1.00 88.12 179 SER B N 1
ATOM 3281 C CA . SER B 1 146 ? 127.464 124.163 160.395 1.00 88.74 179 SER B CA 1
ATOM 3282 C C . SER B 1 146 ? 125.968 123.888 160.350 1.00 94.26 179 SER B C 1
ATOM 3283 O O . SER B 1 146 ? 125.299 124.135 159.345 1.00 97.82 179 SER B O 1
ATOM 3286 N N . LEU B 1 147 ? 125.453 123.370 161.461 1.00 102.11 180 LEU B N 1
ATOM 3287 C CA . LEU B 1 147 ? 124.047 123.014 161.562 1.00 98.50 180 LEU B CA 1
ATOM 3288 C C . LEU B 1 147 ? 123.168 124.255 161.644 1.00 104.55 180 LEU B C 1
ATOM 3289 O O . LEU B 1 147 ? 123.572 125.299 162.163 1.00 106.09 180 LEU B O 1
ATOM 3294 N N . ASP B 1 148 ? 121.953 124.129 161.120 1.00 113.80 181 ASP B N 1
ATOM 3295 C CA . ASP B 1 148 ? 120.935 125.160 161.263 1.00 109.37 181 ASP B CA 1
ATOM 3296 C C . ASP B 1 148 ? 120.149 124.927 162.545 1.00 108.32 181 ASP B C 1
ATOM 3297 O O . ASP B 1 148 ? 119.837 123.786 162.898 1.00 112.72 181 ASP B O 1
ATOM 3302 N N . TYR B 1 149 ? 119.834 126.017 163.247 1.00 115.07 182 TYR B N 1
ATOM 3303 C CA . TYR B 1 149 ? 119.105 125.924 164.503 1.00 119.41 182 TYR B CA 1
ATOM 3304 C C . TYR B 1 149 ? 117.720 126.549 164.459 1.00 119.50 182 TYR B C 1
ATOM 3305 O O . TYR B 1 149 ? 116.860 126.152 165.251 1.00 116.62 182 TYR B O 1
ATOM 3314 N N . ARG B 1 150 ? 117.480 127.511 163.567 1.00 120.51 183 ARG B N 1
ATOM 3315 C CA . ARG B 1 150 ? 116.116 127.971 163.332 1.00 117.77 183 ARG B CA 1
ATOM 3316 C C . ARG B 1 150 ? 115.293 126.873 162.672 1.00 117.14 183 ARG B C 1
ATOM 3317 O O . ARG B 1 150 ? 114.240 126.472 163.181 1.00 119.99 183 ARG B O 1
ATOM 3325 N N . TRP B 1 151 ? 115.768 126.369 161.540 1.00 112.95 184 TRP B N 1
ATOM 3326 C CA . TRP B 1 151 ? 115.236 125.166 160.921 1.00 113.43 184 TRP B CA 1
ATOM 3327 C C . TRP B 1 151 ? 116.156 123.990 161.228 1.00 117.20 184 TRP B C 1
ATOM 3328 O O . TRP B 1 151 ? 117.214 124.140 161.843 1.00 120.70 184 TRP B O 1
ATOM 3339 N N . LEU B 1 152 ? 115.741 122.804 160.791 1.00 119.14 185 LEU B N 1
ATOM 3340 C CA . LEU B 1 152 ? 116.488 121.576 161.057 1.00 118.73 185 LEU B CA 1
ATOM 3341 C C . LEU B 1 152 ? 117.317 121.138 159.857 1.00 118.02 185 LEU B C 1
ATOM 3342 O O . LEU B 1 152 ? 117.502 119.940 159.626 1.00 120.55 185 LEU B O 1
ATOM 3347 N N . GLY B 1 153 ? 117.832 122.088 159.081 1.00 108.57 186 GLY B N 1
ATOM 3348 C CA . GLY B 1 153 ? 118.617 121.761 157.906 1.00 108.44 186 GLY B CA 1
ATOM 3349 C C . GLY B 1 153 ? 120.101 122.024 158.060 1.00 106.78 186 GLY B C 1
ATOM 3350 O O . GLY B 1 153 ? 120.629 122.017 159.175 1.00 108.00 186 GLY B O 1
ATOM 3351 N N . CYS B 1 154 ? 120.785 122.259 156.942 1.00 99.45 187 CYS B N 1
ATOM 3352 C CA . CYS B 1 154 ? 122.216 122.534 156.941 1.00 91.73 187 CYS B CA 1
ATOM 3353 C C . CYS B 1 154 ? 122.469 123.802 156.140 1.00 95.17 187 CYS B C 1
ATOM 3354 O O . CYS B 1 154 ? 121.976 123.934 155.017 1.00 101.66 187 CYS B O 1
ATOM 3357 N N . GLN B 1 155 ? 123.233 124.728 156.716 1.00 92.73 188 GLN B N 1
ATOM 3358 C CA . GLN B 1 155 ? 123.480 126.012 156.074 1.00 94.36 188 GLN B CA 1
ATOM 3359 C C . GLN B 1 155 ? 124.728 126.651 156.670 1.00 95.63 188 GLN B C 1
ATOM 3360 O O . GLN B 1 155 ? 125.033 126.473 157.852 1.00 98.10 188 GLN B O 1
ATOM 3366 N N . ILE B 1 156 ? 125.447 127.383 155.828 1.00 89.13 189 ILE B N 1
ATOM 3367 C CA . ILE B 1 156 ? 126.704 128.021 156.238 1.00 88.37 189 ILE B CA 1
ATOM 3368 C C . ILE B 1 156 ? 126.399 129.151 157.215 1.00 91.28 189 ILE B C 1
ATOM 3369 O O . ILE B 1 156 ? 125.439 129.912 156.994 1.00 96.34 189 ILE B O 1
ATOM 3374 N N . PRO B 1 157 ? 127.160 129.295 158.302 1.00 83.68 190 PRO B N 1
ATOM 3375 C CA . PRO B 1 157 ? 126.838 130.309 159.312 1.00 80.91 190 PRO B CA 1
ATOM 3376 C C . PRO B 1 157 ? 126.837 131.720 158.743 1.00 83.85 190 PRO B C 1
ATOM 3377 O O . PRO B 1 157 ? 127.502 132.028 157.752 1.00 86.41 190 PRO B O 1
ATOM 3381 N N . ILE B 1 158 ? 126.062 132.585 159.403 1.00 93.65 191 ILE B N 1
ATOM 3382 C CA . ILE B 1 158 ? 125.864 133.952 158.939 1.00 96.05 191 ILE B CA 1
ATOM 3383 C C . ILE B 1 158 ? 127.159 134.758 158.944 1.00 94.66 191 ILE B C 1
ATOM 3384 O O . ILE B 1 158 ? 127.305 135.693 158.148 1.00 91.61 191 ILE B O 1
ATOM 3389 N N . GLN B 1 159 ? 128.113 134.418 159.815 1.00 91.19 192 GLN B N 1
ATOM 3390 C CA . GLN B 1 159 ? 129.374 135.149 159.854 1.00 89.68 192 GLN B CA 1
ATOM 3391 C C . GLN B 1 159 ? 130.197 134.956 158.587 1.00 93.83 192 GLN B C 1
ATOM 3392 O O . GLN B 1 159 ? 131.058 135.791 158.290 1.00 99.34 192 GLN B O 1
ATOM 3398 N N . TYR B 1 160 ? 129.955 133.882 157.838 1.00 89.70 193 TYR B N 1
ATOM 3399 C CA . TYR B 1 160 ? 130.624 133.641 156.568 1.00 84.22 193 TYR B CA 1
ATOM 3400 C C . TYR B 1 160 ? 129.735 133.951 155.371 1.00 83.61 193 TYR B C 1
ATOM 3401 O O . TYR B 1 160 ? 130.075 133.574 154.246 1.00 86.36 193 TYR B O 1
ATOM 3410 N N . ALA B 1 161 ? 128.599 134.620 155.590 1.00 82.81 194 ALA B N 1
ATOM 3411 C CA . ALA B 1 161 ? 127.677 134.898 154.493 1.00 83.04 194 ALA B CA 1
ATOM 3412 C C . ALA B 1 161 ? 128.294 135.840 153.467 1.00 86.12 194 ALA B C 1
ATOM 3413 O O . ALA B 1 161 ? 128.083 135.673 152.260 1.00 87.90 194 ALA B O 1
ATOM 3415 N N . ALA B 1 162 ? 129.048 136.841 153.925 1.00 84.65 195 ALA B N 1
ATOM 3416 C CA . ALA B 1 162 ? 129.660 137.793 153.003 1.00 80.61 195 ALA B CA 1
ATOM 3417 C C . ALA B 1 162 ? 130.659 137.104 152.082 1.00 80.73 195 ALA B C 1
ATOM 3418 O O . ALA B 1 162 ? 130.719 137.395 150.882 1.00 85.61 195 ALA B O 1
ATOM 3420 N N . VAL B 1 163 ? 131.459 136.188 152.631 1.00 75.70 196 VAL B N 1
ATOM 3421 C CA . VAL B 1 163 ? 132.412 135.447 151.811 1.00 73.43 196 VAL B CA 1
ATOM 3422 C C . VAL B 1 163 ? 131.682 134.491 150.876 1.00 76.96 196 VAL B C 1
ATOM 3423 O O . VAL B 1 163 ? 132.090 134.294 149.725 1.00 74.48 196 VAL B O 1
ATOM 3427 N N . ASP B 1 164 ? 130.597 133.877 151.355 1.00 82.12 197 ASP B N 1
ATOM 3428 C CA . ASP B 1 164 ? 129.845 132.941 150.526 1.00 72.94 197 ASP B CA 1
ATOM 3429 C C . ASP B 1 164 ? 129.215 133.641 149.329 1.00 72.04 197 ASP B C 1
ATOM 3430 O O . ASP B 1 164 ? 129.209 133.100 148.217 1.00 79.31 197 ASP B O 1
ATOM 3435 N N . LEU B 1 165 ? 128.670 134.842 149.537 1.00 64.19 198 LEU B N 1
ATOM 3436 C CA . LEU B 1 165 ? 128.060 135.578 148.434 1.00 65.75 198 LEU B CA 1
ATOM 3437 C C . LEU B 1 165 ? 129.097 135.975 147.392 1.00 72.21 198 LEU B C 1
ATOM 3438 O O . LEU B 1 165 ? 128.823 135.935 146.188 1.00 81.28 198 LEU B O 1
ATOM 3443 N N . THR B 1 166 ? 130.293 136.368 147.837 1.00 73.25 199 THR B N 1
ATOM 3444 C CA . THR B 1 166 ? 131.326 136.810 146.905 1.00 70.91 199 THR B CA 1
ATOM 3445 C C . THR B 1 166 ? 131.734 135.687 145.960 1.00 74.90 199 THR B C 1
ATOM 3446 O O . THR B 1 166 ? 131.864 135.895 144.748 1.00 86.05 199 THR B O 1
ATOM 3450 N N . ILE B 1 167 ? 131.938 134.482 146.497 1.00 66.24 200 ILE B N 1
ATOM 3451 C CA . ILE B 1 167 ? 132.313 133.350 145.655 1.00 64.97 200 ILE B CA 1
ATOM 3452 C C . ILE B 1 167 ? 131.167 132.974 144.725 1.00 68.52 200 ILE B C 1
ATOM 3453 O O . ILE B 1 167 ? 131.375 132.708 143.535 1.00 73.67 200 ILE B O 1
ATOM 3458 N N . LYS B 1 168 ? 129.941 132.942 145.252 1.00 70.24 201 LYS B N 1
ATOM 3459 C CA . LYS B 1 168 ? 128.790 132.579 144.432 1.00 67.49 201 LYS B CA 1
ATOM 3460 C C . LYS B 1 168 ? 128.536 133.610 143.338 1.00 71.04 201 LYS B C 1
ATOM 3461 O O . LYS B 1 168 ? 128.204 133.251 142.203 1.00 75.92 201 LYS B O 1
ATOM 3467 N N . MET B 1 169 ? 128.679 134.897 143.662 1.00 72.26 202 MET B N 1
ATOM 3468 C CA . MET B 1 169 ? 128.424 135.943 142.675 1.00 67.41 202 MET B CA 1
ATOM 3469 C C . MET B 1 169 ? 129.390 135.846 141.501 1.00 73.43 202 MET B C 1
ATOM 3470 O O . MET B 1 169 ? 128.981 135.964 140.340 1.00 79.68 202 MET B O 1
ATOM 3475 N N . TRP B 1 170 ? 130.676 135.633 141.781 1.00 64.58 203 TRP B N 1
ATOM 3476 C CA . TRP B 1 170 ? 131.662 135.516 140.711 1.00 62.02 203 TRP B CA 1
ATOM 3477 C C . TRP B 1 170 ? 131.457 134.234 139.915 1.00 62.08 203 TRP B C 1
ATOM 3478 O O . TRP B 1 170 ? 131.592 134.219 138.686 1.00 70.33 203 TRP B O 1
ATOM 3489 N N . PHE B 1 171 ? 131.135 133.139 140.604 1.00 64.71 204 PHE B N 1
ATOM 3490 C CA . PHE B 1 171 ? 131.064 131.843 139.943 1.00 65.95 204 PHE B CA 1
ATOM 3491 C C . PHE B 1 171 ? 129.787 131.672 139.132 1.00 66.90 204 PHE B C 1
ATOM 3492 O O . PHE B 1 171 ? 129.812 131.007 138.091 1.00 68.70 204 PHE B O 1
ATOM 3500 N N . LEU B 1 172 ? 128.675 132.253 139.578 1.00 67.73 205 LEU B N 1
ATOM 3501 C CA . LEU B 1 172 ? 127.384 132.086 138.920 1.00 66.69 205 LEU B CA 1
ATOM 3502 C C . LEU B 1 172 ? 127.051 133.208 137.948 1.00 68.13 205 LEU B C 1
ATOM 3503 O O . LEU B 1 172 ? 126.449 132.951 136.902 1.00 78.23 205 LEU B O 1
ATOM 3508 N N . LEU B 1 173 ? 127.416 134.450 138.268 1.00 68.13 206 LEU B N 1
ATOM 3509 C CA . LEU B 1 173 ? 127.069 135.578 137.416 1.00 72.54 206 LEU B CA 1
ATOM 3510 C C . LEU B 1 173 ? 128.237 136.504 137.109 1.00 77.55 206 LEU B C 1
ATOM 3511 O O . LEU B 1 173 ? 128.162 137.247 136.128 1.00 79.15 206 LEU B O 1
ATOM 3516 N N . GLY B 1 174 ? 129.302 136.491 137.904 1.00 75.28 207 GLY B N 1
ATOM 3517 C CA . GLY B 1 174 ? 130.412 137.390 137.670 1.00 67.47 207 GLY B CA 1
ATOM 3518 C C . GLY B 1 174 ? 131.231 137.031 136.449 1.00 69.96 207 GLY B C 1
ATOM 3519 O O . GLY B 1 174 ? 131.279 137.792 135.480 1.00 74.18 207 GLY B O 1
ATOM 3520 N N . ALA B 1 175 ? 131.878 135.871 136.482 1.00 68.50 208 ALA B N 1
ATOM 3521 C CA . ALA B 1 175 ? 132.740 135.433 135.391 1.00 63.85 208 ALA B CA 1
ATOM 3522 C C . ALA B 1 175 ? 131.968 134.855 134.205 1.00 72.32 208 ALA B C 1
ATOM 3523 O O . ALA B 1 175 ? 132.233 135.254 133.064 1.00 80.12 208 ALA B O 1
ATOM 3525 N N . PRO B 1 176 ? 131.029 133.916 134.405 1.00 76.13 209 PRO B N 1
ATOM 3526 C CA . PRO B 1 176 ? 130.400 133.280 133.233 1.00 78.12 209 PRO B CA 1
ATOM 3527 C C . PRO B 1 176 ? 129.646 134.239 132.331 1.00 68.77 209 PRO B C 1
ATOM 3528 O O . PRO B 1 176 ? 129.609 134.031 131.113 1.00 78.95 209 PRO B O 1
ATOM 3532 N N . MET B 1 177 ? 129.041 135.289 132.884 1.00 66.54 210 MET B N 1
ATOM 3533 C CA . MET B 1 177 ? 128.186 136.134 132.060 1.00 78.59 210 MET B CA 1
ATOM 3534 C C . MET B 1 177 ? 128.906 137.391 131.586 1.00 80.23 210 MET B C 1
ATOM 3535 O O . MET B 1 177 ? 128.438 138.053 130.653 1.00 82.50 210 MET B O 1
ATOM 3540 N N . ILE B 1 178 ? 130.039 137.737 132.200 1.00 72.95 211 ILE B N 1
ATOM 3541 C CA . ILE B 1 178 ? 130.899 138.763 131.614 1.00 71.18 211 ILE B CA 1
ATOM 3542 C C . ILE B 1 178 ? 131.567 138.228 130.354 1.00 77.08 211 ILE B C 1
ATOM 3543 O O . ILE B 1 178 ? 131.652 138.923 129.334 1.00 79.41 211 ILE B O 1
ATOM 3548 N N . ALA B 1 179 ? 132.043 136.982 130.403 1.00 71.96 212 ALA B N 1
ATOM 3549 C CA . ALA B 1 179 ? 132.639 136.366 129.221 1.00 67.36 212 ALA B CA 1
ATOM 3550 C C . ALA B 1 179 ? 131.609 136.180 128.115 1.00 68.28 212 ALA B C 1
ATOM 3551 O O . ALA B 1 179 ? 131.917 136.365 126.932 1.00 67.91 212 ALA B O 1
ATOM 3553 N N . VAL B 1 180 ? 130.382 135.800 128.479 1.00 67.81 213 VAL B N 1
ATOM 3554 C CA . VAL B 1 180 ? 129.326 135.640 127.484 1.00 59.99 213 VAL B CA 1
ATOM 3555 C C . VAL B 1 180 ? 128.958 136.987 126.874 1.00 66.01 213 VAL B C 1
ATOM 3556 O O . VAL B 1 180 ? 128.796 137.109 125.654 1.00 75.82 213 VAL B O 1
ATOM 3560 N N . LEU B 1 181 ? 128.829 138.020 127.710 1.00 66.59 214 LEU B N 1
ATOM 3561 C CA . LEU B 1 181 ? 128.473 139.342 127.202 1.00 60.77 214 LEU B CA 1
ATOM 3562 C C . LEU B 1 181 ? 129.579 139.918 126.327 1.00 68.00 214 LEU B C 1
ATOM 3563 O O . LEU B 1 181 ? 129.300 140.596 125.333 1.00 80.68 214 LEU B O 1
ATOM 3568 N N . ALA B 1 182 ? 130.841 139.670 126.687 1.00 58.70 215 ALA B N 1
ATOM 3569 C CA . ALA B 1 182 ? 131.948 140.146 125.865 1.00 56.46 215 ALA B CA 1
ATOM 3570 C C . ALA B 1 182 ? 131.941 139.483 124.494 1.00 67.05 215 ALA B C 1
ATOM 3571 O O . ALA B 1 182 ? 132.199 140.139 123.477 1.00 75.07 215 ALA B O 1
ATOM 3573 N N . ASN B 1 183 ? 131.658 138.180 124.445 1.00 67.22 216 ASN B N 1
ATOM 3574 C CA . ASN B 1 183 ? 131.595 137.484 123.164 1.00 61.99 216 ASN B CA 1
ATOM 3575 C C . ASN B 1 183 ? 130.397 137.943 122.342 1.00 67.56 216 ASN B C 1
ATOM 3576 O O . ASN B 1 183 ? 130.506 138.128 121.124 1.00 74.81 216 ASN B O 1
ATOM 3581 N N . VAL B 1 184 ? 129.244 138.128 122.989 1.00 65.64 217 VAL B N 1
ATOM 3582 C CA . VAL B 1 184 ? 128.043 138.545 122.272 1.00 54.92 217 VAL B CA 1
ATOM 3583 C C . VAL B 1 184 ? 128.217 139.946 121.699 1.00 65.32 217 VAL B C 1
ATOM 3584 O O . VAL B 1 184 ? 127.806 140.223 120.566 1.00 80.84 217 VAL B O 1
ATOM 3588 N N . VAL B 1 185 ? 128.830 140.850 122.468 1.00 69.48 218 VAL B N 1
ATOM 3589 C CA . VAL B 1 185 ? 129.033 142.219 121.999 1.00 68.22 218 VAL B CA 1
ATOM 3590 C C . VAL B 1 185 ? 129.897 142.230 120.744 1.00 62.53 218 VAL B C 1
ATOM 3591 O O . VAL B 1 185 ? 129.594 142.928 119.769 1.00 63.42 218 VAL B O 1
ATOM 3595 N N . GLU B 1 186 ? 130.985 141.456 120.746 1.00 73.52 219 GLU B N 1
ATOM 3596 C CA . GLU B 1 186 ? 131.803 141.327 119.545 1.00 74.24 219 GLU B CA 1
ATOM 3597 C C . GLU B 1 186 ? 131.037 140.645 118.420 1.00 75.08 219 GLU B C 1
ATOM 3598 O O . GLU B 1 186 ? 131.167 141.035 117.254 1.00 76.56 219 GLU B O 1
ATOM 3604 N N . LEU B 1 187 ? 130.237 139.628 118.748 1.00 72.94 220 LEU B N 1
ATOM 3605 C CA . LEU B 1 187 ? 129.459 138.928 117.732 1.00 68.52 220 LEU B CA 1
ATOM 3606 C C . LEU B 1 187 ? 128.387 139.822 117.121 1.00 66.28 220 LEU B C 1
ATOM 3607 O O . LEU B 1 187 ? 127.986 139.608 115.972 1.00 70.72 220 LEU B O 1
ATOM 3612 N N . ALA B 1 188 ? 127.914 140.820 117.868 1.00 64.43 221 ALA B N 1
ATOM 3613 C CA . ALA B 1 188 ? 126.825 141.664 117.394 1.00 63.70 221 ALA B CA 1
ATOM 3614 C C . ALA B 1 188 ? 127.234 142.556 116.229 1.00 73.84 221 ALA B C 1
ATOM 3615 O O . ALA B 1 188 ? 126.371 142.955 115.441 1.00 74.24 221 ALA B O 1
ATOM 3617 N N . TYR B 1 189 ? 128.519 142.883 116.103 1.00 72.62 222 TYR B N 1
ATOM 3618 C CA . TYR B 1 189 ? 129.000 143.754 115.041 1.00 63.20 222 TYR B CA 1
ATOM 3619 C C . TYR B 1 189 ? 129.759 143.012 113.951 1.00 65.34 222 TYR B C 1
ATOM 3620 O O . TYR B 1 189 ? 130.361 143.658 113.088 1.00 71.24 222 TYR B O 1
ATOM 3629 N N . SER B 1 190 ? 129.754 141.685 113.965 1.00 75.64 223 SER B N 1
ATOM 3630 C CA . SER B 1 190 ? 130.494 140.909 112.985 1.00 75.74 223 SER B CA 1
ATOM 3631 C C . SER B 1 190 ? 129.580 140.462 111.848 1.00 73.17 223 SER B C 1
ATOM 3632 O O . SER B 1 190 ? 128.354 140.565 111.919 1.00 76.41 223 SER B O 1
ATOM 3635 N N . ASP B 1 191 ? 130.200 139.965 110.776 1.00 82.12 224 ASP B N 1
ATOM 3636 C CA . ASP B 1 191 ? 129.436 139.426 109.658 1.00 83.76 224 ASP B CA 1
ATOM 3637 C C . ASP B 1 191 ? 128.741 138.120 110.016 1.00 90.05 224 ASP B C 1
ATOM 3638 O O . ASP B 1 191 ? 127.689 137.813 109.445 1.00 88.91 224 ASP B O 1
ATOM 3643 N N . ARG B 1 192 ? 129.306 137.349 110.945 1.00 88.45 225 ARG B N 1
ATOM 3644 C CA . ARG B 1 192 ? 128.699 136.103 111.416 1.00 81.28 225 ARG B CA 1
ATOM 3645 C C . ARG B 1 192 ? 127.691 136.424 112.520 1.00 78.70 225 ARG B C 1
ATOM 3646 O O . ARG B 1 192 ? 127.875 136.118 113.698 1.00 82.29 225 ARG B O 1
ATOM 3654 N N . ARG B 1 193 ? 126.598 137.061 112.103 1.00 82.24 226 ARG B N 1
ATOM 3655 C CA . ARG B 1 193 ? 125.613 137.605 113.029 1.00 82.14 226 ARG B CA 1
ATOM 3656 C C . ARG B 1 193 ? 124.174 137.222 112.710 1.00 88.93 226 ARG B C 1
ATOM 3657 O O . ARG B 1 193 ? 123.354 137.168 113.636 1.00 94.41 226 ARG B O 1
ATOM 3665 N N . ASP B 1 194 ? 123.849 136.907 111.454 1.00 92.73 227 ASP B N 1
ATOM 3666 C CA . ASP B 1 194 ? 122.453 136.749 111.055 1.00 96.11 227 ASP B CA 1
ATOM 3667 C C . ASP B 1 194 ? 121.765 135.619 111.813 1.00 96.68 227 ASP B C 1
ATOM 3668 O O . ASP B 1 194 ? 120.619 135.768 112.252 1.00 97.13 227 ASP B O 1
ATOM 3673 N N . HIS B 1 195 ? 122.441 134.485 111.980 1.00 94.55 228 HIS B N 1
ATOM 3674 C CA . HIS B 1 195 ? 121.824 133.278 112.523 1.00 95.75 228 HIS B CA 1
ATOM 3675 C C . HIS B 1 195 ? 122.259 132.993 113.958 1.00 95.85 228 HIS B C 1
ATOM 3676 O O . HIS B 1 195 ? 122.355 131.838 114.371 1.00 102.00 228 HIS B O 1
ATOM 3683 N N . VAL B 1 196 ? 122.518 134.037 114.742 1.00 79.05 229 VAL B N 1
ATOM 3684 C CA . VAL B 1 196 ? 122.911 133.870 116.137 1.00 76.69 229 VAL B CA 1
ATOM 3685 C C . VAL B 1 196 ? 121.941 134.518 117.112 1.00 82.84 229 VAL B C 1
ATOM 3686 O O . VAL B 1 196 ? 122.032 134.246 118.318 1.00 85.71 229 VAL B O 1
ATOM 3690 N N . TRP B 1 197 ? 121.017 135.359 116.646 1.00 83.91 230 TRP B N 1
ATOM 3691 C CA . TRP B 1 197 ? 120.154 136.088 117.567 1.00 77.11 230 TRP B CA 1
ATOM 3692 C C . TRP B 1 197 ? 119.073 135.204 118.172 1.00 79.73 230 TRP B C 1
ATOM 3693 O O . TRP B 1 197 ? 118.563 135.514 119.254 1.00 78.58 230 TRP B O 1
ATOM 3704 N N . SER B 1 198 ? 118.706 134.113 117.498 1.00 75.95 231 SER B N 1
ATOM 3705 C CA . SER B 1 198 ? 117.796 133.151 118.107 1.00 69.64 231 SER B CA 1
ATOM 3706 C C . SER B 1 198 ? 118.432 132.501 119.328 1.00 70.02 231 SER B C 1
ATOM 3707 O O . SER B 1 198 ? 117.765 132.286 120.347 1.00 70.40 231 SER B O 1
ATOM 3710 N N . TYR B 1 199 ? 119.724 132.180 119.242 1.00 68.68 232 TYR B N 1
ATOM 3711 C CA . TYR B 1 199 ? 120.425 131.589 120.377 1.00 68.56 232 TYR B CA 1
ATOM 3712 C C . TYR B 1 199 ? 120.728 132.629 121.449 1.00 69.10 232 TYR B C 1
ATOM 3713 O O . TYR B 1 199 ? 120.705 132.318 122.645 1.00 79.62 232 TYR B O 1
ATOM 3722 N N . VAL B 1 200 ? 121.022 133.865 121.041 1.00 65.74 233 VAL B N 1
ATOM 3723 C CA . VAL B 1 200 ? 121.339 134.915 122.006 1.00 66.24 233 VAL B CA 1
ATOM 3724 C C . VAL B 1 200 ? 120.123 135.228 122.870 1.00 71.71 233 VAL B C 1
ATOM 3725 O O . VAL B 1 200 ? 120.250 135.526 124.064 1.00 76.41 233 VAL B O 1
ATOM 3729 N N . GLY B 1 201 ? 118.926 135.157 122.288 1.00 68.34 234 GLY B N 1
ATOM 3730 C CA . GLY B 1 201 ? 117.724 135.356 123.079 1.00 67.43 234 GLY B CA 1
ATOM 3731 C C . GLY B 1 201 ? 117.548 134.297 124.151 1.00 69.77 234 GLY B C 1
ATOM 3732 O O . GLY B 1 201 ? 116.933 134.548 125.190 1.00 77.16 234 GLY B O 1
ATOM 3733 N N . ARG B 1 202 ? 118.081 133.097 123.912 1.00 68.48 235 ARG B N 1
ATOM 3734 C CA . ARG B 1 202 ? 117.966 132.027 124.898 1.00 67.82 235 ARG B CA 1
ATOM 3735 C C . ARG B 1 202 ? 118.945 132.221 126.050 1.00 67.76 235 ARG B C 1
ATOM 3736 O O . ARG B 1 202 ? 118.637 131.879 127.197 1.00 75.48 235 ARG B O 1
ATOM 3744 N N . VAL B 1 203 ? 120.134 132.758 125.767 1.00 58.43 236 VAL B N 1
ATOM 3745 C CA . VAL B 1 203 ? 121.106 132.949 126.838 1.00 62.34 236 VAL B CA 1
ATOM 3746 C C . VAL B 1 203 ? 120.768 134.190 127.653 1.00 76.88 236 VAL B C 1
ATOM 3747 O O . VAL B 1 203 ? 121.210 134.327 128.800 1.00 81.00 236 VAL B O 1
ATOM 3751 N N . CYS B 1 204 ? 119.986 135.111 127.087 1.00 77.77 237 CYS B N 1
ATOM 3752 C CA . CYS B 1 204 ? 119.573 136.292 127.838 1.00 68.96 237 CYS B CA 1
ATOM 3753 C C . CYS B 1 204 ? 118.563 135.926 128.918 1.00 73.11 237 CYS B C 1
ATOM 3754 O O . CYS B 1 204 ? 118.663 136.388 130.060 1.00 83.44 237 CYS B O 1
ATOM 3757 N N . THR B 1 205 ? 117.577 135.093 128.574 1.00 61.41 238 THR B N 1
ATOM 3758 C CA . THR B 1 205 ? 116.584 134.684 129.562 1.00 69.07 238 THR B CA 1
ATOM 3759 C C . THR B 1 205 ? 117.148 133.660 130.538 1.00 73.31 238 THR B C 1
ATOM 3760 O O . THR B 1 205 ? 116.619 133.507 131.645 1.00 70.91 238 THR B O 1
ATOM 3764 N N . PHE B 1 206 ? 118.207 132.947 130.150 1.00 67.82 239 PHE B N 1
ATOM 3765 C CA . PHE B 1 206 ? 118.804 131.970 131.054 1.00 59.86 239 PHE B CA 1
ATOM 3766 C C . PHE B 1 206 ? 119.512 132.653 132.215 1.00 62.46 239 PHE B C 1
ATOM 3767 O O . PHE B 1 206 ? 119.339 132.262 133.374 1.00 77.74 239 PHE B O 1
ATOM 3775 N N . TYR B 1 207 ? 120.317 133.677 131.924 1.00 60.07 240 TYR B N 1
ATOM 3776 C CA . TYR B 1 207 ? 121.044 134.356 132.989 1.00 64.58 240 TYR B CA 1
ATOM 3777 C C . TYR B 1 207 ? 120.127 135.243 133.818 1.00 68.02 240 TYR B C 1
ATOM 3778 O O . TYR B 1 207 ? 120.409 135.492 134.994 1.00 77.39 240 TYR B O 1
ATOM 3787 N N . VAL B 1 208 ? 119.035 135.733 133.227 1.00 66.07 241 VAL B N 1
ATOM 3788 C CA . VAL B 1 208 ? 118.021 136.432 134.013 1.00 61.33 241 VAL B CA 1
ATOM 3789 C C . VAL B 1 208 ? 117.371 135.473 135.001 1.00 71.59 241 VAL B C 1
ATOM 3790 O O . VAL B 1 208 ? 117.143 135.818 136.168 1.00 73.50 241 VAL B O 1
ATOM 3794 N N . THR B 1 209 ? 117.064 134.253 134.552 1.00 71.14 242 THR B N 1
ATOM 3795 C CA . THR B 1 209 ? 116.505 133.249 135.451 1.00 66.88 242 THR B CA 1
ATOM 3796 C C . THR B 1 209 ? 117.485 132.899 136.563 1.00 70.02 242 THR B C 1
ATOM 3797 O O . THR B 1 209 ? 117.096 132.782 137.730 1.00 79.78 242 THR B O 1
ATOM 3801 N N . CYS B 1 210 ? 118.764 132.732 136.221 1.00 67.05 243 CYS B N 1
ATOM 3802 C CA . CYS B 1 210 ? 119.774 132.481 137.244 1.00 65.13 243 CYS B CA 1
ATOM 3803 C C . CYS B 1 210 ? 119.922 133.679 138.172 1.00 68.50 243 CYS B C 1
ATOM 3804 O O . CYS B 1 210 ? 120.143 133.519 139.377 1.00 72.30 243 CYS B O 1
ATOM 3807 N N . LEU B 1 211 ? 119.809 134.890 137.623 1.00 74.85 244 LEU B N 1
ATOM 3808 C CA . LEU B 1 211 ? 119.933 136.095 138.435 1.00 66.86 244 LEU B CA 1
ATOM 3809 C C . LEU B 1 211 ? 118.804 136.194 139.455 1.00 68.52 244 LEU B C 1
ATOM 3810 O O . LEU B 1 211 ? 119.025 136.583 140.606 1.00 73.09 244 LEU B O 1
ATOM 3815 N N . MET B 1 212 ? 117.582 135.845 139.048 1.00 72.73 245 MET B N 1
ATOM 3816 C CA . MET B 1 212 ? 116.434 136.005 139.934 1.00 77.63 245 MET B CA 1
ATOM 3817 C C . MET B 1 212 ? 116.249 134.824 140.879 1.00 80.95 245 MET B C 1
ATOM 3818 O O . MET B 1 212 ? 115.370 134.875 141.745 1.00 84.48 245 MET B O 1
ATOM 3823 N N . LEU B 1 213 ? 117.053 133.770 140.742 1.00 77.50 246 LEU B N 1
ATOM 3824 C CA . LEU B 1 213 ? 116.950 132.622 141.634 1.00 72.32 246 LEU B CA 1
ATOM 3825 C C . LEU B 1 213 ? 118.044 132.593 142.691 1.00 78.59 246 LEU B C 1
ATOM 3826 O O . LEU B 1 213 ? 117.786 132.175 143.826 1.00 78.03 246 LEU B O 1
ATOM 3831 N N . PHE B 1 214 ? 119.257 133.026 142.351 1.00 78.12 247 PHE B N 1
ATOM 3832 C CA . PHE B 1 214 ? 120.394 132.978 143.262 1.00 74.72 247 PHE B CA 1
ATOM 3833 C C . PHE B 1 214 ? 120.554 134.246 144.088 1.00 77.04 247 PHE B C 1
ATOM 3834 O O . PHE B 1 214 ? 120.936 134.171 145.259 1.00 84.79 247 PHE B O 1
ATOM 3842 N N . VAL B 1 215 ? 120.279 135.411 143.497 1.00 76.19 248 VAL B N 1
ATOM 3843 C CA . VAL B 1 215 ? 120.499 136.674 144.204 1.00 76.04 248 VAL B CA 1
ATOM 3844 C C . VAL B 1 215 ? 119.648 136.80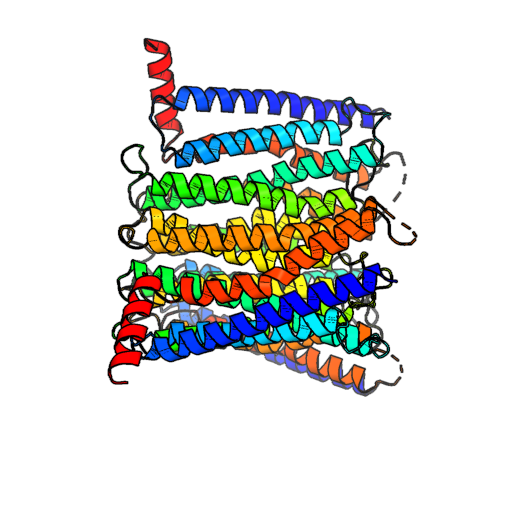1 145.464 1.00 84.23 248 VAL B C 1
ATOM 3845 O O . VAL B 1 215 ? 120.200 137.154 146.519 1.00 84.14 248 VAL B O 1
ATOM 3849 N N . PRO B 1 216 ? 118.330 136.544 145.441 1.00 79.35 249 PRO B N 1
ATOM 3850 C CA . PRO B 1 216 ? 117.522 136.840 146.640 1.00 72.56 249 PRO B CA 1
ATOM 3851 C C . PRO B 1 216 ? 117.965 136.106 147.895 1.00 73.06 249 PRO B C 1
ATOM 3852 O O . PRO B 1 216 ? 117.845 136.657 148.995 1.00 78.30 249 PRO B O 1
ATOM 3856 N N . TYR B 1 217 ? 118.473 134.879 147.772 1.00 77.37 250 TYR B N 1
ATOM 3857 C CA . TYR B 1 217 ? 118.826 134.116 148.966 1.00 76.34 250 TYR B CA 1
ATOM 3858 C C . TYR B 1 217 ? 120.124 134.618 149.585 1.00 79.05 250 TYR B C 1
ATOM 3859 O O . TYR B 1 217 ? 120.155 134.996 150.761 1.00 89.62 250 TYR B O 1
ATOM 3868 N N . TYR B 1 218 ? 121.209 134.621 148.810 1.00 75.75 251 TYR B N 1
ATOM 3869 C CA . TYR B 1 218 ? 122.512 134.970 149.367 1.00 78.78 251 TYR B CA 1
ATOM 3870 C C . TYR B 1 218 ? 122.574 136.431 149.794 1.00 84.11 251 TYR B C 1
ATOM 3871 O O . TYR B 1 218 ? 123.242 136.755 150.782 1.00 84.33 251 TYR B O 1
ATOM 3880 N N . CYS B 1 219 ? 121.897 137.322 149.067 1.00 82.27 252 CYS B N 1
ATOM 3881 C CA . CYS B 1 219 ? 121.850 138.721 149.479 1.00 78.23 252 CYS B CA 1
ATOM 3882 C C . CYS B 1 219 ? 121.123 138.876 150.808 1.00 82.83 252 CYS B C 1
ATOM 3883 O O . CYS B 1 219 ? 121.534 139.673 151.660 1.00 86.24 252 CYS B O 1
ATOM 3886 N N . PHE B 1 220 ? 120.035 138.129 151.004 1.00 80.69 253 PHE B N 1
ATOM 3887 C CA . PHE B 1 220 ? 119.326 138.187 152.278 1.00 82.70 253 PHE B CA 1
ATOM 3888 C C . PHE B 1 220 ? 120.178 137.635 153.414 1.00 85.78 253 PHE B C 1
ATOM 3889 O O . PHE B 1 220 ? 120.115 138.134 154.542 1.00 89.96 253 PHE B O 1
ATOM 3897 N N . ARG B 1 221 ? 120.967 136.591 153.140 1.00 84.23 254 ARG B N 1
ATOM 3898 C CA . ARG B 1 221 ? 121.822 136.014 154.173 1.00 81.37 254 ARG B CA 1
ATOM 3899 C C . ARG B 1 221 ? 122.827 137.030 154.701 1.00 87.21 254 ARG B C 1
ATOM 3900 O O . ARG B 1 221 ? 123.058 137.112 155.912 1.00 87.13 254 ARG B O 1
ATOM 3908 N N . VAL B 1 222 ? 123.437 137.809 153.808 1.00 83.15 255 VAL B N 1
ATOM 3909 C CA . VAL B 1 222 ? 124.361 138.849 154.247 1.00 80.90 255 VAL B CA 1
ATOM 3910 C C . VAL B 1 222 ? 123.614 139.933 155.013 1.00 79.90 255 VAL B C 1
ATOM 3911 O O . VAL B 1 222 ? 124.083 140.417 156.050 1.00 79.90 255 VAL B O 1
ATOM 3915 N N . LEU B 1 223 ? 122.435 140.322 154.523 1.00 85.82 256 LEU B N 1
ATOM 3916 C CA . LEU B 1 223 ? 121.682 141.399 155.156 1.00 88.27 256 LEU B CA 1
ATOM 3917 C C . LEU B 1 223 ? 121.137 140.994 156.519 1.00 95.98 256 LEU B C 1
ATOM 3918 O O . LEU B 1 223 ? 120.887 141.861 157.364 1.00 98.90 256 LEU B O 1
ATOM 3923 N N . ARG B 1 224 ? 120.942 139.694 156.755 1.00 101.45 257 ARG B N 1
ATOM 3924 C CA . ARG B 1 224 ? 120.406 139.246 158.036 1.00 94.34 257 ARG B CA 1
ATOM 3925 C C . ARG B 1 224 ? 121.370 139.501 159.187 1.00 95.98 257 ARG B C 1
ATOM 3926 O O . ARG B 1 224 ? 120.945 139.507 160.347 1.00 98.16 257 ARG B O 1
ATOM 3934 N N . GLY B 1 225 ? 122.655 139.713 158.896 1.00 101.32 258 GLY B N 1
ATOM 3935 C CA . GLY B 1 225 ? 123.619 139.988 159.946 1.00 101.56 258 GLY B CA 1
ATOM 3936 C C . GLY B 1 225 ? 123.447 141.340 160.604 1.00 103.30 258 GLY B C 1
ATOM 3937 O O . GLY B 1 225 ? 123.916 141.533 161.730 1.00 107.43 258 GLY B O 1
ATOM 3938 N N . VAL B 1 226 ? 122.789 142.279 159.929 1.00 97.93 259 VAL B N 1
ATOM 3939 C CA . VAL B 1 226 ? 122.550 143.602 160.488 1.00 97.23 259 VAL B CA 1
ATOM 3940 C C . VAL B 1 226 ? 121.076 143.865 160.769 1.00 100.28 259 VAL B C 1
ATOM 3941 O O . VAL B 1 226 ? 120.770 144.701 161.633 1.00 104.88 259 VAL B O 1
ATOM 3945 N N . LEU B 1 227 ? 120.157 143.191 160.075 1.00 101.83 260 LEU B N 1
ATOM 3946 C CA . LEU B 1 227 ? 118.738 143.360 160.362 1.00 100.57 260 LEU B CA 1
ATOM 3947 C C . LEU B 1 227 ? 118.324 142.660 161.649 1.00 104.85 260 LEU B C 1
ATOM 3948 O O . LEU B 1 227 ? 117.328 143.060 162.261 1.00 105.08 260 LEU B O 1
ATOM 3953 N N . GLN B 1 228 ? 119.063 141.633 162.064 1.00 117.89 261 GLN B N 1
ATOM 3954 C CA . GLN B 1 228 ? 118.784 140.888 163.291 1.00 118.32 261 GLN B CA 1
ATOM 3955 C C . GLN B 1 228 ? 117.366 140.324 163.305 1.00 117.30 261 GLN B C 1
ATOM 3956 O O . GLN B 1 228 ? 117.151 139.167 163.666 1.00 114.53 261 GLN B O 1
ATOM 3962 N N . GLY B 1 236 ? 109.035 131.228 168.938 1.00 119.65 269 GLY B N 1
ATOM 3963 C CA . GLY B 1 236 ? 108.758 130.662 167.631 1.00 120.62 269 GLY B CA 1
ATOM 3964 C C . GLY B 1 236 ? 109.369 131.456 166.493 1.00 120.70 269 GLY B C 1
ATOM 3965 O O . GLY B 1 236 ? 110.193 132.343 166.716 1.00 119.62 269 GLY B O 1
ATOM 3966 N N . PHE B 1 237 ? 108.965 131.134 165.268 1.00 119.06 270 PHE B N 1
ATOM 3967 C CA . PHE B 1 237 ? 109.480 131.833 164.102 1.00 117.40 270 PHE B CA 1
ATOM 3968 C C . PHE B 1 237 ? 108.900 133.240 164.016 1.00 118.30 270 PHE B C 1
ATOM 3969 O O . PHE B 1 237 ? 107.799 133.517 164.497 1.00 120.92 270 PHE B O 1
ATOM 3977 N N . GLY B 1 238 ? 109.652 134.113 163.357 1.00 113.46 271 GLY B N 1
ATOM 3978 C CA . GLY B 1 238 ? 109.175 135.487 163.163 1.00 113.71 271 GLY B CA 1
ATOM 3979 C C . GLY B 1 238 ? 109.169 135.821 161.689 1.00 112.96 271 GLY B C 1
ATOM 3980 O O . GLY B 1 238 ? 109.349 134.912 160.870 1.00 110.00 271 GLY B O 1
ATOM 3981 N N . ILE B 1 239 ? 108.974 137.091 161.370 1.00 111.94 272 ILE B N 1
ATOM 3982 C CA . ILE B 1 239 ? 108.911 137.487 159.968 1.00 111.31 272 ILE B CA 1
ATOM 3983 C C . ILE B 1 239 ? 110.260 137.286 159.288 1.00 111.62 272 ILE B C 1
ATOM 3984 O O . ILE B 1 239 ? 110.319 136.927 158.106 1.00 111.01 272 ILE B O 1
ATOM 3989 N N . MET B 1 240 ? 111.361 137.501 160.013 1.00 112.96 273 MET B N 1
ATOM 3990 C CA . MET B 1 240 ? 112.686 137.317 159.433 1.00 110.67 273 MET B CA 1
ATOM 3991 C C . MET B 1 240 ? 113.014 135.851 159.184 1.00 109.53 273 MET B C 1
ATOM 3992 O O . MET B 1 240 ? 113.925 135.558 158.402 1.00 107.84 273 MET B O 1
ATOM 3997 N N . ASP B 1 241 ? 112.302 134.927 159.829 1.00 110.97 274 ASP B N 1
ATOM 3998 C CA . ASP B 1 241 ? 112.534 133.504 159.617 1.00 106.35 274 ASP B CA 1
ATOM 3999 C C . ASP B 1 241 ? 111.717 132.940 158.465 1.00 107.37 274 ASP B C 1
ATOM 4000 O O . ASP B 1 241 ? 112.171 132.007 157.793 1.00 109.16 274 ASP B O 1
ATOM 4005 N N . TYR B 1 242 ? 110.521 133.480 158.221 1.00 106.22 275 TYR B N 1
ATOM 4006 C CA . TYR B 1 242 ? 109.702 132.988 157.119 1.00 104.49 275 TYR B CA 1
ATOM 4007 C C . TYR B 1 242 ? 110.214 133.497 155.778 1.00 103.77 275 TYR B C 1
ATOM 4008 O O . TYR B 1 242 ? 110.139 132.786 154.769 1.00 102.03 275 TYR B O 1
ATOM 4017 N N . VAL B 1 243 ? 110.730 134.728 155.742 1.00 104.67 276 VAL B N 1
ATOM 4018 C CA . VAL B 1 243 ? 111.303 135.247 154.505 1.00 103.57 276 VAL B CA 1
ATOM 4019 C C . VAL B 1 243 ? 112.559 134.470 154.131 1.00 102.87 276 VAL B C 1
ATOM 4020 O O . VAL B 1 243 ? 112.839 134.265 152.943 1.00 107.97 276 VAL B O 1
ATOM 4024 N N . GLU B 1 244 ? 113.334 134.023 155.124 1.00 95.56 277 GLU B N 1
ATOM 4025 C CA . GLU B 1 244 ? 114.482 133.170 154.836 1.00 92.63 277 GLU B CA 1
ATOM 4026 C C . GLU B 1 244 ? 114.043 131.872 154.174 1.00 95.02 277 GLU B C 1
ATOM 4027 O O . GLU B 1 244 ? 114.675 131.409 153.218 1.00 103.75 277 GLU B O 1
ATOM 4033 N N . LEU B 1 245 ? 112.964 131.266 154.673 1.00 94.08 278 LEU B N 1
ATOM 4034 C CA . LEU B 1 245 ? 112.411 130.085 154.018 1.00 94.91 278 LEU B CA 1
ATOM 4035 C C . LEU B 1 245 ? 111.872 130.426 152.635 1.00 94.46 278 LEU B C 1
ATOM 4036 O O . LEU B 1 245 ? 112.066 129.665 151.680 1.00 90.65 278 LEU B O 1
ATOM 4041 N N . ALA B 1 246 ? 111.192 131.569 152.509 1.00 87.99 279 ALA B N 1
ATOM 4042 C CA . ALA B 1 246 ? 110.618 131.953 151.223 1.00 85.64 279 ALA B CA 1
ATOM 4043 C C . ALA B 1 246 ? 111.701 132.167 150.175 1.00 84.86 279 ALA B C 1
ATOM 4044 O O . ALA B 1 246 ? 111.543 131.764 149.017 1.00 86.02 279 ALA B O 1
ATOM 4046 N N . THR B 1 247 ? 112.808 132.799 150.560 1.00 81.94 280 THR B N 1
ATOM 4047 C CA . THR B 1 247 ? 113.913 133.012 149.636 1.00 80.01 280 THR B CA 1
ATOM 4048 C C . THR B 1 247 ? 114.803 131.786 149.486 1.00 79.45 280 THR B C 1
ATOM 4049 O O . THR B 1 247 ? 115.665 131.772 148.601 1.00 84.61 280 THR B O 1
ATOM 4053 N N . ARG B 1 248 ? 114.620 130.765 150.324 1.00 90.45 281 ARG B N 1
ATOM 4054 C CA . ARG B 1 248 ? 115.364 129.519 150.188 1.00 86.16 281 ARG B CA 1
ATOM 4055 C C . ARG B 1 248 ? 114.716 128.562 149.199 1.00 89.34 281 ARG B C 1
ATOM 4056 O O . ARG B 1 248 ? 115.428 127.862 148.470 1.00 91.26 281 ARG B O 1
ATOM 4064 N N . THR B 1 249 ? 113.382 128.519 149.154 1.00 90.35 282 THR B N 1
ATOM 4065 C CA . THR B 1 249 ? 112.707 127.670 148.178 1.00 88.45 282 THR B CA 1
ATOM 4066 C C . THR B 1 249 ? 112.997 128.131 146.756 1.00 87.87 282 THR B C 1
ATOM 4067 O O . THR B 1 249 ? 113.106 127.308 145.841 1.00 88.86 282 THR B O 1
ATOM 4071 N N . LEU B 1 250 ? 113.127 129.446 146.552 1.00 90.23 283 LEU B N 1
ATOM 4072 C CA . LEU B 1 250 ? 113.498 129.958 145.236 1.00 83.80 283 LEU B CA 1
ATOM 4073 C C . LEU B 1 250 ? 114.823 129.369 144.774 1.00 83.04 283 LEU B C 1
ATOM 4074 O O . LEU B 1 250 ? 115.003 129.079 143.586 1.00 91.73 283 LEU B O 1
ATOM 4079 N N . LEU B 1 251 ? 115.766 129.186 145.700 1.00 76.45 284 LEU B N 1
ATOM 4080 C CA . LEU B 1 251 ? 116.995 128.476 145.378 1.00 77.80 284 LEU B CA 1
ATOM 4081 C C . LEU B 1 251 ? 116.735 127.020 145.020 1.00 81.73 284 LEU B C 1
ATOM 4082 O O . LEU B 1 251 ? 117.369 126.498 144.099 1.00 90.47 284 LEU B O 1
ATOM 4087 N N . THR B 1 252 ? 115.816 126.357 145.722 1.00 82.91 285 THR B N 1
ATOM 4088 C CA . THR B 1 252 ? 115.499 124.961 145.447 1.00 82.13 285 THR B CA 1
ATOM 4089 C C . THR B 1 252 ? 114.800 124.767 144.108 1.00 85.75 285 THR B C 1
ATOM 4090 O O . THR B 1 252 ? 114.961 123.712 143.484 1.00 93.72 285 THR B O 1
ATOM 4094 N N . MET B 1 253 ? 114.038 125.759 143.642 1.00 90.26 286 MET B N 1
ATOM 4095 C CA . MET B 1 253 ? 113.371 125.643 142.350 1.00 87.32 286 MET B CA 1
ATOM 4096 C C . MET B 1 253 ? 114.343 125.623 141.180 1.00 86.37 286 MET B C 1
ATOM 4097 O O . MET B 1 253 ? 113.926 125.307 140.061 1.00 93.24 286 MET B O 1
ATOM 4102 N N . ARG B 1 254 ? 115.617 125.957 141.401 1.00 73.78 287 ARG B N 1
ATOM 4103 C CA . ARG B 1 254 ? 116.600 125.861 140.329 1.00 74.74 287 ARG B CA 1
ATOM 4104 C C . ARG B 1 254 ? 116.810 124.424 139.874 1.00 80.93 287 ARG B C 1
ATOM 4105 O O . ARG B 1 254 ? 117.281 124.202 138.754 1.00 86.94 287 ARG B O 1
ATOM 4113 N N . LEU B 1 255 ? 116.465 123.445 140.711 1.00 83.55 288 LEU B N 1
ATOM 4114 C CA . LEU B 1 255 ? 116.617 122.044 140.343 1.00 84.05 288 LEU B CA 1
ATOM 4115 C C . LEU B 1 255 ? 115.588 121.588 139.318 1.00 88.53 288 LEU B C 1
ATOM 4116 O O . LEU B 1 255 ? 115.753 120.508 138.742 1.00 88.05 288 LEU B O 1
ATOM 4121 N N . GLY B 1 256 ? 114.538 122.371 139.081 1.00 86.50 289 GLY B N 1
ATOM 4122 C CA . GLY B 1 256 ? 113.529 122.005 138.107 1.00 86.14 289 GLY B CA 1
ATOM 4123 C C . GLY B 1 256 ? 113.494 122.925 136.905 1.00 86.85 289 GLY B C 1
ATOM 4124 O O . GLY B 1 256 ? 112.856 122.612 135.895 1.00 86.63 289 GLY B O 1
ATOM 4125 N N . ILE B 1 257 ? 114.174 124.061 137.000 1.00 71.86 290 ILE B N 1
ATOM 4126 C CA . ILE B 1 257 ? 114.217 125.044 135.923 1.00 71.97 290 ILE B CA 1
ATOM 4127 C C . ILE B 1 257 ? 115.496 124.919 135.106 1.00 79.13 290 ILE B C 1
ATOM 4128 O O . ILE B 1 257 ? 115.460 124.944 133.876 1.00 83.68 290 ILE B O 1
ATOM 4133 N N . LEU B 1 258 ? 116.638 124.788 135.779 1.00 75.81 291 LEU B N 1
ATOM 4134 C CA . LEU B 1 258 ? 117.905 124.638 135.068 1.00 70.11 291 LEU B CA 1
ATOM 4135 C C . LEU B 1 258 ? 117.960 123.409 134.165 1.00 70.03 291 LEU B C 1
ATOM 4136 O O . LEU B 1 258 ? 118.466 123.539 133.037 1.00 70.08 291 LEU B O 1
ATOM 4141 N N . PRO B 1 259 ? 117.496 122.219 134.570 1.00 72.53 292 PRO B N 1
ATOM 4142 C CA . PRO B 1 259 ? 117.529 121.082 133.633 1.00 72.31 292 PRO B CA 1
ATOM 4143 C C . PRO B 1 259 ? 116.749 121.325 132.354 1.00 70.81 292 PRO B C 1
ATOM 4144 O O . PRO B 1 259 ? 117.080 120.737 131.317 1.00 69.82 292 PRO B O 1
ATOM 4148 N N . LEU B 1 260 ? 115.717 122.170 132.392 1.00 72.86 293 LEU B N 1
ATOM 4149 C CA . LEU B 1 260 ? 114.987 122.503 131.175 1.00 63.86 293 LEU B CA 1
ATOM 4150 C C . LEU B 1 260 ? 115.834 123.304 130.196 1.00 64.68 293 LEU B C 1
ATOM 4151 O O . LEU B 1 260 ? 115.522 123.323 129.001 1.00 73.74 293 LEU B O 1
ATOM 4156 N N . PHE B 1 261 ? 116.890 123.963 130.670 1.00 62.98 294 PHE B N 1
ATOM 4157 C CA . PHE B 1 261 ? 117.759 124.750 129.808 1.00 65.35 294 PHE B CA 1
ATOM 4158 C C . PHE B 1 261 ? 118.844 123.923 129.135 1.00 76.59 294 PHE B C 1
ATOM 4159 O O . PHE B 1 261 ? 119.547 124.447 128.264 1.00 87.49 294 PHE B O 1
ATOM 4167 N N . ILE B 1 262 ? 119.008 122.656 129.519 1.00 71.09 295 ILE B N 1
ATOM 4168 C CA . ILE B 1 262 ? 119.966 121.795 128.832 1.00 60.85 295 ILE B CA 1
ATOM 4169 C C . ILE B 1 262 ? 119.539 121.577 127.387 1.00 67.91 295 ILE B C 1
ATOM 4170 O O . ILE B 1 262 ? 120.353 121.667 126.461 1.00 69.43 295 ILE B O 1
ATOM 4175 N N . ILE B 1 263 ? 118.255 121.290 127.173 1.00 72.45 296 ILE B N 1
ATOM 4176 C CA . ILE B 1 263 ? 117.735 121.152 125.817 1.00 71.17 296 ILE B CA 1
ATOM 4177 C C . ILE B 1 263 ? 117.683 122.501 125.108 1.00 76.02 296 ILE B C 1
ATOM 4178 O O . ILE B 1 263 ? 117.935 122.579 123.900 1.00 84.89 296 ILE B O 1
ATOM 4183 N N . ALA B 1 264 ? 117.372 123.579 125.833 1.00 58.70 297 ALA B N 1
ATOM 4184 C CA . ALA B 1 264 ? 117.283 124.895 125.206 1.00 58.21 297 ALA B CA 1
ATOM 4185 C C . ALA B 1 264 ? 118.605 125.311 124.574 1.00 64.45 297 ALA B C 1
ATOM 4186 O O . ALA B 1 264 ? 118.614 126.096 123.619 1.00 71.88 297 ALA B O 1
ATOM 4188 N N . PHE B 1 265 ? 119.723 124.804 125.087 1.00 59.33 298 PHE B N 1
ATOM 4189 C CA . PHE B 1 265 ? 121.040 125.073 124.530 1.00 65.50 298 PHE B CA 1
ATOM 4190 C C . PHE B 1 265 ? 121.582 123.905 123.716 1.00 65.80 298 PHE B C 1
ATOM 4191 O O . PHE B 1 265 ? 122.763 123.909 123.357 1.00 65.68 298 PHE B O 1
ATOM 4199 N N . PHE B 1 266 ? 120.748 122.905 123.423 1.00 70.53 299 PHE B N 1
ATOM 4200 C CA . PHE B 1 266 ? 121.228 121.713 122.731 1.00 66.82 299 PHE B CA 1
ATOM 4201 C C . PHE B 1 266 ? 121.701 122.034 121.319 1.00 77.56 299 PHE B C 1
ATOM 4202 O O . PHE B 1 266 ? 122.745 121.537 120.882 1.00 85.12 299 PHE B O 1
ATOM 4210 N N . SER B 1 267 ? 120.954 122.857 120.591 1.00 83.05 300 SER B N 1
ATOM 4211 C CA . SER B 1 267 ? 121.289 123.180 119.209 1.00 84.59 300 SER B CA 1
ATOM 4212 C C . SER B 1 267 ? 120.646 124.517 118.854 1.00 86.66 300 SER B C 1
ATOM 4213 O O . SER B 1 267 ? 120.180 125.253 119.730 1.00 86.90 300 SER B O 1
ATOM 4216 N N . ARG B 1 268 ? 120.627 124.832 117.557 1.00 87.67 301 ARG B N 1
ATOM 4217 C CA . ARG B 1 268 ? 120.085 126.110 117.105 1.00 85.75 301 ARG B CA 1
ATOM 4218 C C . ARG B 1 268 ? 118.585 126.196 117.359 1.00 89.95 301 ARG B C 1
ATOM 4219 O O . ARG B 1 268 ? 118.097 127.176 117.933 1.00 83.58 301 ARG B O 1
ATOM 4227 N N . GLU B 1 269 ? 117.836 125.177 116.940 1.00 98.41 302 GLU B N 1
ATOM 4228 C CA . GLU B 1 269 ? 116.385 125.119 117.125 1.00 97.50 302 GLU B CA 1
ATOM 4229 C C . GLU B 1 269 ? 116.033 123.769 117.735 1.00 95.12 302 GLU B C 1
ATOM 4230 O O . GLU B 1 269 ? 115.585 122.854 117.031 1.00 96.22 302 GLU B O 1
ATOM 4236 N N . PRO B 1 270 ? 116.235 123.608 119.045 1.00 90.36 303 PRO B N 1
ATOM 4237 C CA . PRO B 1 270 ? 115.941 122.311 119.675 1.00 89.73 303 PRO B CA 1
ATOM 4238 C C . PRO B 1 270 ? 114.482 121.904 119.587 1.00 94.30 303 PRO B C 1
ATOM 4239 O O . PRO B 1 270 ? 114.189 120.704 119.514 1.00 95.88 303 PRO B O 1
ATOM 4243 N N . THR B 1 271 ? 113.554 122.864 119.592 1.00 98.63 304 THR B N 1
ATOM 4244 C CA . THR B 1 271 ? 112.137 122.515 119.560 1.00 95.13 304 THR B CA 1
ATOM 4245 C C . THR B 1 271 ? 111.731 121.916 118.218 1.00 96.94 304 THR B C 1
ATOM 4246 O O . THR B 1 271 ? 110.725 121.201 118.142 1.00 96.55 304 THR B O 1
ATOM 4250 N N . LYS B 1 272 ? 112.491 122.189 117.158 1.00 102.62 305 LYS B N 1
ATOM 4251 C CA . LYS B 1 272 ? 112.212 121.610 115.850 1.00 99.89 305 LYS B CA 1
ATOM 4252 C C . LYS B 1 272 ? 112.917 120.275 115.654 1.00 100.83 305 LYS B C 1
ATOM 4253 O O . LYS B 1 272 ? 112.344 119.353 115.063 1.00 103.79 305 LYS B O 1
ATOM 4255 N N . ASP B 1 273 ? 114.155 120.154 116.137 1.00 106.85 306 ASP B N 1
ATOM 4256 C CA . ASP B 1 273 ? 114.869 118.886 116.035 1.00 107.31 306 ASP B CA 1
ATOM 4257 C C . ASP B 1 273 ? 114.242 117.826 116.931 1.00 107.60 306 ASP B C 1
ATOM 4258 O O . ASP B 1 273 ? 114.237 116.639 116.587 1.00 107.53 306 ASP B O 1
ATOM 4260 N N . LEU B 1 274 ? 113.718 118.235 118.089 1.00 106.48 307 LEU B N 1
ATOM 4261 C CA . LEU B 1 274 ? 113.093 117.280 118.998 1.00 106.97 307 LEU B CA 1
ATOM 4262 C C . LEU B 1 274 ? 111.849 116.657 118.378 1.00 109.98 307 LEU B C 1
ATOM 4263 O O . LEU B 1 274 ? 111.600 115.458 118.547 1.00 110.31 307 LEU B O 1
ATOM 4268 N N . ASP B 1 275 ? 111.051 117.456 117.665 1.00 108.01 308 ASP B N 1
ATOM 4269 C CA . ASP B 1 275 ? 109.846 116.928 117.034 1.00 106.46 308 ASP B CA 1
ATOM 4270 C C . ASP B 1 275 ? 110.187 115.878 115.986 1.00 108.19 308 ASP B C 1
ATOM 4271 O O . ASP B 1 275 ? 109.522 114.839 115.897 1.00 110.44 308 ASP B O 1
ATOM 4273 N N . ASP B 1 276 ? 111.220 116.132 115.178 1.00 113.83 309 ASP B N 1
ATOM 4274 C CA . ASP B 1 276 ? 111.636 115.151 114.180 1.00 116.36 309 ASP B CA 1
ATOM 4275 C C . ASP B 1 276 ? 112.145 113.876 114.840 1.00 116.97 309 ASP B C 1
ATOM 4276 O O . ASP B 1 276 ? 111.857 112.768 114.372 1.00 115.44 309 ASP B O 1
ATOM 4278 N N . SER B 1 277 ? 112.910 114.013 115.926 1.00 116.03 310 SER B N 1
ATOM 4279 C CA . SER B 1 277 ? 113.417 112.839 116.628 1.00 114.06 310 SER B CA 1
ATOM 4280 C C . SER B 1 277 ? 112.285 112.025 117.242 1.00 116.32 310 SER B C 1
ATOM 4281 O O . SER B 1 277 ? 112.288 110.792 117.164 1.00 117.23 310 SER B O 1
ATOM 4284 N N . PHE B 1 278 ? 111.310 112.696 117.859 1.00 121.41 311 PHE B N 1
ATOM 4285 C CA . PHE B 1 278 ? 110.207 111.978 118.492 1.00 119.44 311 PHE B CA 1
ATOM 4286 C C . PHE B 1 278 ? 109.285 111.348 117.456 1.00 120.80 311 PHE B C 1
ATOM 4287 O O . PHE B 1 278 ? 108.812 110.221 117.644 1.00 122.22 311 PHE B O 1
ATOM 4295 N N . ASP B 1 279 ? 109.012 112.061 116.360 1.00 124.06 312 ASP B N 1
ATOM 4296 C CA . ASP B 1 279 ? 108.148 111.514 115.319 1.00 125.60 312 ASP B CA 1
ATOM 4297 C C . ASP B 1 279 ? 108.754 110.274 114.677 1.00 126.50 312 ASP B C 1
ATOM 4298 O O . ASP B 1 279 ? 108.039 109.301 114.415 1.00 127.13 312 ASP B O 1
ATOM 4300 N N . TYR B 1 280 ? 110.063 110.289 114.415 1.00 127.40 313 TYR B N 1
ATOM 4301 C CA . TYR B 1 280 ? 110.710 109.114 113.842 1.00 128.51 313 TYR B CA 1
ATOM 4302 C C . TYR B 1 280 ? 110.855 107.999 114.870 1.00 130.90 313 TYR B C 1
ATOM 4303 O O . TYR B 1 280 ? 110.838 106.817 114.506 1.00 132.12 313 TYR B O 1
ATOM 4312 N N . LEU B 1 281 ? 110.999 108.352 116.149 1.00 131.58 314 LEU B N 1
ATOM 4313 C CA . LEU B 1 281 ? 111.128 107.341 117.194 1.00 130.80 314 LEU B CA 1
ATOM 4314 C C . LEU B 1 281 ? 109.862 106.499 117.308 1.00 131.40 314 LEU B C 1
ATOM 4315 O O . LEU B 1 281 ? 109.935 105.272 117.442 1.00 131.51 314 LEU B O 1
ATOM 4320 N N . VAL B 1 282 ? 108.691 107.139 117.251 1.00 131.84 315 VAL B N 1
ATOM 4321 C CA . VAL B 1 282 ? 107.440 106.411 117.426 1.00 131.82 315 VAL B CA 1
ATOM 4322 C C . VAL B 1 282 ? 106.998 105.718 116.145 1.00 133.08 315 VAL B C 1
ATOM 4323 O O . VAL B 1 282 ? 106.090 104.879 116.184 1.00 133.54 315 VAL B O 1
ATOM 4327 N N . GLU B 1 283 ? 107.611 106.040 115.006 1.00 136.48 316 GLU B N 1
ATOM 4328 C CA . GLU B 1 283 ? 107.179 105.449 113.745 1.00 136.08 316 GLU B CA 1
ATOM 4329 C C . GLU B 1 283 ? 107.752 104.047 113.564 1.00 137.21 316 GLU B C 1
ATOM 4330 O O . GLU B 1 283 ? 107.012 103.057 113.560 1.00 136.37 316 GLU B O 1
ATOM 4332 N N . ARG B 1 284 ? 109.071 103.944 113.414 1.00 142.84 317 ARG B N 1
ATOM 4333 C CA . ARG B 1 284 ? 109.732 102.656 113.241 1.00 143.13 317 ARG B CA 1
ATOM 4334 C C . ARG B 1 284 ? 110.702 102.339 114.367 1.00 142.93 317 ARG B C 1
ATOM 4335 O O . ARG B 1 284 ? 110.613 101.265 114.973 1.00 142.48 317 ARG B O 1
ATOM 4337 N N . CYS B 1 285 ? 111.629 103.244 114.666 1.00 144.56 318 CYS B N 1
ATOM 4338 C CA . CYS B 1 285 ? 112.615 103.022 115.719 1.00 144.38 318 CYS B CA 1
ATOM 4339 C C . CYS B 1 285 ? 112.872 104.305 116.500 1.00 143.93 318 CYS B C 1
ATOM 4340 O O . CYS B 1 285 ? 113.983 104.837 116.489 1.00 142.44 318 CYS B O 1
ATOM 4343 N N . SER C 1 1 ? 140.795 170.549 165.717 1.00 129.81 34 SER R N 1
ATOM 4344 C CA . SER C 1 1 ? 139.644 170.368 164.840 1.00 130.23 34 SER R CA 1
ATOM 4345 C C . SER C 1 1 ? 139.711 171.317 163.648 1.00 132.12 34 SER R C 1
ATOM 4346 O O . SER C 1 1 ? 138.864 171.267 162.757 1.00 130.23 34 SER R O 1
ATOM 4349 N N . ALA C 1 2 ? 140.722 172.190 163.646 1.00 136.53 35 ALA R N 1
ATOM 4350 C CA . ALA C 1 2 ? 140.900 173.111 162.529 1.00 134.62 35 ALA R CA 1
ATOM 4351 C C . ALA C 1 2 ? 141.217 172.373 161.236 1.00 133.82 35 ALA R C 1
ATOM 4352 O O . ALA C 1 2 ? 140.699 172.736 160.174 1.00 133.18 35 ALA R O 1
ATOM 4354 N N . ASP C 1 3 ? 142.063 171.342 161.302 1.00 133.00 36 ASP R N 1
ATOM 4355 C CA . ASP C 1 3 ? 142.369 170.559 160.109 1.00 133.04 36 ASP R CA 1
ATOM 4356 C C . ASP C 1 3 ? 141.149 169.779 159.636 1.00 131.43 36 ASP R C 1
ATOM 4357 O O . ASP C 1 3 ? 140.972 169.559 158.432 1.00 132.76 36 ASP R O 1
ATOM 4362 N N . ARG C 1 4 ? 140.301 169.345 160.572 1.00 123.80 37 ARG R N 1
ATOM 4363 C CA . ARG C 1 4 ? 139.088 168.624 160.199 1.00 123.03 37 ARG R CA 1
ATOM 4364 C C . ARG C 1 4 ? 138.156 169.502 159.374 1.00 123.78 37 ARG R C 1
ATOM 4365 O O . ARG C 1 4 ? 137.559 169.041 158.395 1.00 123.89 37 ARG R O 1
ATOM 4373 N N . ALA C 1 5 ? 138.016 170.773 159.759 1.00 127.16 38 ALA R N 1
ATOM 4374 C CA . ALA C 1 5 ? 137.188 171.693 158.985 1.00 127.81 38 ALA R CA 1
ATOM 4375 C C . ALA C 1 5 ? 137.798 171.965 157.616 1.00 127.50 38 ALA R C 1
ATOM 4376 O O . ALA C 1 5 ? 137.075 172.116 156.625 1.00 126.91 38 ALA R O 1
ATOM 4378 N N . ALA C 1 6 ? 139.130 172.042 157.545 1.00 124.07 39 ALA R N 1
ATOM 4379 C CA . ALA C 1 6 ? 139.792 172.260 156.263 1.00 123.10 39 ALA R CA 1
ATOM 4380 C C . ALA C 1 6 ? 139.555 171.092 155.314 1.00 124.53 39 ALA R C 1
ATOM 4381 O O . ALA C 1 6 ? 139.346 171.292 154.112 1.00 127.12 39 ALA R O 1
ATOM 4383 N N . SER C 1 7 ? 139.592 169.863 155.835 1.00 121.36 40 SER R N 1
ATOM 4384 C CA . SER C 1 7 ? 139.306 168.698 155.005 1.00 119.92 40 SER R CA 1
ATOM 4385 C C . SER C 1 7 ? 137.875 168.731 154.486 1.00 119.56 40 SER R C 1
ATOM 4386 O O . SER C 1 7 ? 137.608 168.323 153.350 1.00 120.84 40 SER R O 1
ATOM 4389 N N . ASP C 1 8 ? 136.939 169.205 155.311 1.00 122.31 41 ASP R N 1
ATOM 4390 C CA . ASP C 1 8 ? 135.554 169.333 154.869 1.00 123.00 41 ASP R CA 1
ATOM 4391 C C . ASP C 1 8 ? 135.433 170.323 153.717 1.00 122.00 41 ASP R C 1
ATOM 4392 O O . ASP C 1 8 ? 134.689 170.084 152.759 1.00 122.58 41 ASP R O 1
ATOM 4397 N N . LEU C 1 9 ? 136.155 171.443 153.797 1.00 122.86 42 LEU R N 1
ATOM 4398 C CA . LEU C 1 9 ? 136.113 172.432 152.724 1.00 123.67 42 LEU R CA 1
ATOM 4399 C C . LEU C 1 9 ? 136.729 171.877 151.444 1.00 125.26 42 LEU R C 1
ATOM 4400 O O . LEU C 1 9 ? 136.186 172.072 150.350 1.00 122.71 42 LEU R O 1
ATOM 4405 N N . LEU C 1 10 ? 137.861 171.178 151.562 1.00 124.75 43 LEU R N 1
ATOM 4406 C CA . LEU C 1 10 ? 138.534 170.650 150.378 1.00 121.93 43 LEU R CA 1
ATOM 4407 C C . LEU C 1 10 ? 137.673 169.616 149.664 1.00 121.02 43 LEU R C 1
ATOM 4408 O O . LEU C 1 10 ? 137.572 169.627 148.431 1.00 121.88 43 LEU R O 1
ATOM 4413 N N . ILE C 1 11 ? 137.045 168.714 150.420 1.00 117.11 44 ILE R N 1
ATOM 4414 C CA . ILE C 1 11 ? 136.180 167.710 149.809 1.00 116.76 44 ILE R CA 1
ATOM 4415 C C . ILE C 1 11 ? 134.949 168.367 149.196 1.00 119.18 44 ILE R C 1
ATOM 4416 O O . ILE C 1 11 ? 134.536 168.025 148.082 1.00 120.86 44 ILE R O 1
ATOM 4421 N N . GLY C 1 12 ? 134.349 169.322 149.909 1.00 122.76 45 GLY R N 1
ATOM 4422 C CA . GLY C 1 12 ? 133.188 170.014 149.371 1.00 123.68 45 GLY R CA 1
ATOM 4423 C C . GLY C 1 12 ? 133.504 170.799 148.112 1.00 125.14 45 GLY R C 1
ATOM 4424 O O . GLY C 1 12 ? 132.694 170.852 147.183 1.00 125.50 45 GLY R O 1
ATOM 4425 N N . MET C 1 13 ? 134.682 171.426 148.068 1.00 121.95 46 MET R N 1
ATOM 4426 C CA . MET C 1 13 ? 135.087 172.157 146.871 1.00 123.49 46 MET R CA 1
ATOM 4427 C C . MET C 1 13 ? 135.251 171.218 145.682 1.00 122.59 46 MET R C 1
ATOM 4428 O O . MET C 1 13 ? 134.852 171.550 144.559 1.00 119.93 46 MET R O 1
ATOM 4433 N N . PHE C 1 14 ? 135.838 170.040 145.910 1.00 113.06 47 PHE R N 1
ATOM 4434 C CA . PHE C 1 14 ? 136.007 169.074 144.830 1.00 112.24 47 PHE R CA 1
ATOM 4435 C C . PHE C 1 14 ? 134.661 168.603 144.294 1.00 115.66 47 PHE R C 1
ATOM 4436 O O . PHE C 1 14 ? 134.485 168.456 143.079 1.00 117.80 47 PHE R O 1
ATOM 4444 N N . GLY C 1 15 ? 133.700 168.356 145.185 1.00 108.60 48 GLY R N 1
ATOM 4445 C CA . GLY C 1 15 ? 132.387 167.919 144.740 1.00 106.86 48 GLY R CA 1
ATOM 4446 C C . GLY C 1 15 ? 131.643 168.984 143.958 1.00 107.86 48 GLY R C 1
ATOM 4447 O O . GLY C 1 15 ? 130.989 168.685 142.955 1.00 109.58 48 GLY R O 1
ATOM 4448 N N . SER C 1 16 ? 131.723 170.238 144.409 1.00 106.82 49 SER R N 1
ATOM 4449 C CA . SER C 1 16 ? 131.103 171.328 143.663 1.00 108.43 49 SER R CA 1
ATOM 4450 C C . SER C 1 16 ? 131.744 171.481 142.290 1.00 109.89 49 SER R C 1
ATOM 4451 O O . SER C 1 16 ? 131.050 171.720 141.295 1.00 105.25 49 SER R O 1
ATOM 4454 N N . VAL C 1 17 ? 133.070 171.354 142.218 1.00 104.25 50 VAL R N 1
ATOM 4455 C CA . VAL C 1 17 ? 133.749 171.349 140.926 1.00 103.62 50 VAL R CA 1
ATOM 4456 C C . VAL C 1 17 ? 133.310 170.144 140.104 1.00 102.12 50 VAL R C 1
ATOM 4457 O O . VAL C 1 17 ? 133.035 170.257 138.903 1.00 102.09 50 VAL R O 1
ATOM 4461 N N . SER C 1 18 ? 133.227 168.972 140.741 1.00 97.69 51 SER R N 1
ATOM 4462 C CA . SER C 1 18 ? 132.810 167.767 140.031 1.00 95.55 51 SER R CA 1
ATOM 4463 C C . SER C 1 18 ? 131.356 167.859 139.583 1.00 95.61 51 SER R C 1
ATOM 4464 O O . SER C 1 18 ? 131.004 167.378 138.500 1.00 97.88 51 SER R O 1
ATOM 4467 N N . LEU C 1 19 ? 130.496 168.461 140.408 1.00 94.05 52 LEU R N 1
ATOM 4468 C CA . LEU C 1 19 ? 129.095 168.619 140.029 1.00 92.22 52 LEU R CA 1
ATOM 4469 C C . LEU C 1 19 ? 128.953 169.503 138.797 1.00 94.25 52 LEU R C 1
ATOM 4470 O O . LEU C 1 19 ? 128.140 169.216 137.911 1.00 95.81 52 LEU R O 1
ATOM 4475 N N . VAL C 1 20 ? 129.731 170.585 138.726 1.00 96.16 53 VAL R N 1
ATOM 4476 C CA . VAL C 1 20 ? 129.710 171.441 137.543 1.00 99.76 53 VAL R CA 1
ATOM 4477 C C . VAL C 1 20 ? 130.215 170.677 136.326 1.00 98.77 53 VAL R C 1
ATOM 4478 O O . VAL C 1 20 ? 129.665 170.799 135.225 1.00 92.12 53 VAL R O 1
ATOM 4482 N N . ASN C 1 21 ? 131.270 169.877 136.505 1.00 97.64 54 ASN R N 1
ATOM 4483 C CA . ASN C 1 21 ? 131.801 169.091 135.397 1.00 90.94 54 ASN R CA 1
ATOM 4484 C C . ASN C 1 21 ? 130.767 168.104 134.872 1.00 93.29 54 ASN R C 1
ATOM 4485 O O . ASN C 1 21 ? 130.601 167.958 133.656 1.00 99.54 54 ASN R O 1
ATOM 4490 N N . LEU C 1 22 ? 130.056 167.421 135.773 1.00 87.76 55 LEU R N 1
ATOM 4491 C CA . LEU C 1 22 ? 129.046 166.459 135.342 1.00 88.20 55 LEU R CA 1
ATOM 4492 C C . LEU C 1 22 ? 127.919 167.142 134.578 1.00 90.73 55 LEU R C 1
ATOM 4493 O O . LEU C 1 22 ? 127.429 166.608 133.576 1.00 89.85 55 LEU R O 1
ATOM 4498 N N . LEU C 1 23 ? 127.490 168.320 135.038 1.00 90.69 56 LEU R N 1
ATOM 4499 C CA . LEU C 1 23 ? 126.466 169.065 134.314 1.00 88.29 56 LEU R CA 1
ATOM 4500 C C . LEU C 1 23 ? 126.962 169.475 132.933 1.00 86.88 56 LEU R C 1
ATOM 4501 O O . LEU C 1 23 ? 126.184 169.517 131.973 1.00 86.52 56 LEU R O 1
ATOM 4506 N N . THR C 1 24 ? 128.253 169.792 132.817 1.00 88.63 57 THR R N 1
ATOM 4507 C CA . THR C 1 24 ? 128.828 170.081 131.508 1.00 91.28 57 THR R CA 1
ATOM 4508 C C . THR C 1 24 ? 128.794 168.849 130.611 1.00 87.60 57 THR R C 1
ATOM 4509 O O . THR C 1 24 ? 128.523 168.955 129.410 1.00 89.75 57 THR R O 1
ATOM 4513 N N . ILE C 1 25 ? 129.067 167.671 131.178 1.00 83.57 58 ILE R N 1
ATOM 4514 C CA . ILE C 1 25 ? 129.000 166.438 130.398 1.00 85.10 58 ILE R CA 1
ATOM 4515 C C . ILE C 1 25 ? 127.572 166.181 129.936 1.00 86.07 58 ILE R C 1
ATOM 4516 O O . ILE C 1 25 ? 127.338 165.759 128.797 1.00 96.64 58 ILE R O 1
ATOM 4521 N N . ILE C 1 26 ? 126.596 166.422 130.814 1.00 79.38 59 ILE R N 1
ATOM 4522 C CA . ILE C 1 26 ? 125.193 166.263 130.437 1.00 82.26 59 ILE R CA 1
ATOM 4523 C C . ILE C 1 26 ? 124.841 167.218 129.304 1.00 88.30 59 ILE R C 1
ATOM 4524 O O . ILE C 1 26 ? 124.191 166.838 128.324 1.00 89.39 59 ILE R O 1
ATOM 4529 N N . GLY C 1 27 ? 125.270 168.476 129.423 1.00 89.58 60 GLY R N 1
ATOM 4530 C CA . GLY C 1 27 ? 125.045 169.426 128.346 1.00 88.42 60 GLY R CA 1
ATOM 4531 C C . GLY C 1 27 ? 125.793 169.058 127.080 1.00 88.52 60 GLY R C 1
ATOM 4532 O O . GLY C 1 27 ? 125.268 169.198 125.973 1.00 89.39 60 GLY R O 1
ATOM 4533 N N . CYS C 1 28 ? 127.034 168.585 127.225 1.00 85.05 61 CYS R N 1
ATOM 4534 C CA . CYS C 1 28 ? 127.809 168.167 126.062 1.00 82.92 61 CYS R CA 1
ATOM 4535 C C . CYS C 1 28 ? 127.172 166.967 125.374 1.00 85.70 61 CYS R C 1
ATOM 4536 O O . CYS C 1 28 ? 127.156 166.887 124.141 1.00 90.15 61 CYS R O 1
ATOM 4539 N N . LEU C 1 29 ? 126.648 166.018 126.154 1.00 86.53 62 LEU R N 1
ATOM 4540 C CA . LEU C 1 29 ? 125.968 164.870 125.564 1.00 85.71 62 LEU R CA 1
ATOM 4541 C C . LEU C 1 29 ? 124.679 165.291 124.869 1.00 89.33 62 LEU R C 1
ATOM 4542 O O . LEU C 1 29 ? 124.302 164.714 123.843 1.00 94.81 62 LEU R O 1
ATOM 4547 N N . TRP C 1 30 ? 123.985 166.289 125.421 1.00 91.70 63 TRP R N 1
ATOM 4548 C CA . TRP C 1 30 ? 122.738 166.747 124.815 1.00 96.04 63 TRP R CA 1
ATOM 4549 C C . TRP C 1 30 ? 122.979 167.362 123.442 1.00 98.51 63 TRP R C 1
ATOM 4550 O O . TRP C 1 30 ? 122.232 167.093 122.495 1.00 98.92 63 TRP R O 1
ATOM 4561 N N . VAL C 1 31 ? 124.021 168.189 123.312 1.00 92.85 64 VAL R N 1
ATOM 4562 C CA . VAL C 1 31 ? 124.320 168.818 122.027 1.00 91.35 64 VAL R CA 1
ATOM 4563 C C . VAL C 1 31 ? 124.993 167.870 121.051 1.00 92.04 64 VAL R C 1
ATOM 4564 O O . VAL C 1 31 ? 125.151 168.218 119.875 1.00 95.31 64 VAL R O 1
ATOM 4568 N N . LEU C 1 32 ? 125.396 166.684 121.501 1.00 89.97 65 LEU R N 1
ATOM 4569 C CA . LEU C 1 32 ? 125.999 165.689 120.625 1.00 88.95 65 LEU R CA 1
ATOM 4570 C C . LEU C 1 32 ? 124.967 164.822 119.919 1.00 93.71 65 LEU R C 1
ATOM 4571 O O . LEU C 1 32 ? 125.350 163.952 119.129 1.00 95.91 65 LEU R O 1
ATOM 4576 N N . ARG C 1 33 ? 123.676 165.032 120.183 1.00 100.88 66 ARG R N 1
ATOM 4577 C CA . ARG C 1 33 ? 122.642 164.223 119.551 1.00 101.96 66 ARG R CA 1
ATOM 4578 C C . ARG C 1 33 ? 122.422 164.593 118.090 1.00 105.11 66 ARG R C 1
ATOM 4579 O O . ARG C 1 33 ? 121.844 163.793 117.345 1.00 102.55 66 ARG R O 1
ATOM 4587 N N . VAL C 1 34 ? 122.857 165.782 117.664 1.00 105.24 67 VAL R N 1
ATOM 4588 C CA . VAL C 1 34 ? 122.701 166.165 116.264 1.00 102.13 67 VAL R CA 1
ATOM 4589 C C . VAL C 1 34 ? 123.536 165.259 115.367 1.00 100.71 67 VAL R C 1
ATOM 4590 O O . VAL C 1 34 ? 123.074 164.815 114.309 1.00 101.71 67 VAL R O 1
ATOM 4594 N N . THR C 1 35 ? 124.771 164.969 115.769 1.00 100.33 68 THR R N 1
ATOM 4595 C CA . THR C 1 35 ? 125.577 163.938 115.118 1.00 105.42 68 THR R CA 1
ATOM 4596 C C . THR C 1 35 ? 125.065 162.600 115.630 1.00 105.54 68 THR R C 1
ATOM 4597 O O . THR C 1 35 ? 125.549 162.067 116.629 1.00 104.49 68 THR R O 1
ATOM 4601 N N . ARG C 1 36 ? 124.064 162.059 114.928 1.00 106.50 69 ARG R N 1
ATOM 4602 C CA . ARG C 1 36 ? 123.271 160.913 115.360 1.00 102.06 69 ARG R CA 1
ATOM 4603 C C . ARG C 1 36 ? 124.144 159.763 115.845 1.00 103.31 69 ARG R C 1
ATOM 4604 O O . ARG C 1 36 ? 124.831 159.118 115.043 1.00 106.23 69 ARG R O 1
ATOM 4612 N N . PRO C 1 37 ? 124.146 159.481 117.144 1.00 94.32 70 PRO R N 1
ATOM 4613 C CA . PRO C 1 37 ? 124.914 158.355 117.659 1.00 95.08 70 PRO R CA 1
ATOM 4614 C C . PRO C 1 37 ? 124.060 157.103 117.711 1.00 92.56 70 PRO R C 1
ATOM 4615 O O . PRO C 1 37 ? 122.823 157.185 117.686 1.00 94.82 70 PRO R O 1
ATOM 4619 N N . PRO C 1 38 ? 124.675 155.926 117.773 1.00 81.13 71 PRO R N 1
ATOM 4620 C CA . PRO C 1 38 ? 123.891 154.699 117.932 1.00 81.35 71 PRO R CA 1
ATOM 4621 C C . PRO C 1 38 ? 123.202 154.663 119.286 1.00 82.47 71 PRO R C 1
ATOM 4622 O O . PRO C 1 38 ? 123.656 155.259 120.265 1.00 87.25 71 PRO R O 1
ATOM 4626 N N . VAL C 1 39 ? 122.071 153.955 119.325 1.00 76.33 72 VAL R N 1
ATOM 4627 C CA . VAL C 1 39 ? 121.326 153.813 120.573 1.00 74.38 72 VAL R CA 1
ATOM 4628 C C . VAL C 1 39 ? 122.170 153.104 121.623 1.00 77.01 72 VAL R C 1
ATOM 4629 O O . VAL C 1 39 ? 122.033 153.368 122.824 1.00 80.55 72 VAL R O 1
ATOM 4633 N N . SER C 1 40 ? 123.064 152.210 121.194 1.00 75.05 73 SER R N 1
ATOM 4634 C CA . SER C 1 40 ? 123.937 151.521 122.138 1.00 69.97 73 SER R CA 1
ATOM 4635 C C . SER C 1 40 ? 124.823 152.504 122.892 1.00 72.81 73 SER R C 1
ATOM 4636 O O . SER C 1 40 ? 125.001 152.384 124.109 1.00 83.18 73 SER R O 1
ATOM 4639 N N . VAL C 1 41 ? 125.390 153.484 122.185 1.00 69.81 74 VAL R N 1
ATOM 4640 C CA . VAL C 1 41 ? 126.200 154.504 122.845 1.00 64.29 74 VAL R CA 1
ATOM 4641 C C . VAL C 1 41 ? 125.339 155.350 123.773 1.00 67.55 74 VAL R C 1
ATOM 4642 O O . VAL C 1 41 ? 125.746 155.684 124.892 1.00 74.81 74 VAL R O 1
ATOM 4646 N N . MET C 1 42 ? 124.132 155.705 123.326 1.00 76.99 75 MET R N 1
ATOM 4647 C CA . MET C 1 42 ? 123.252 156.543 124.135 1.00 75.66 75 MET R CA 1
ATOM 4648 C C . MET C 1 42 ? 122.865 155.847 125.434 1.00 78.89 75 MET R C 1
ATOM 4649 O O . MET C 1 42 ? 122.808 156.477 126.496 1.00 81.27 75 MET R O 1
ATOM 4654 N N . ILE C 1 43 ? 122.585 154.544 125.366 1.00 68.58 76 ILE R N 1
ATOM 4655 C CA . ILE C 1 43 ? 122.191 153.803 126.562 1.00 61.25 76 ILE R CA 1
ATOM 4656 C C . ILE C 1 43 ? 123.338 153.759 127.564 1.00 63.34 76 ILE R C 1
ATOM 4657 O O . ILE C 1 43 ? 123.149 153.993 128.763 1.00 70.90 76 ILE R O 1
ATOM 4662 N N . PHE C 1 44 ? 124.550 153.465 127.086 1.00 59.82 77 PHE R N 1
ATOM 4663 C CA . PHE C 1 44 ? 125.690 153.341 127.989 1.00 51.99 77 PHE R CA 1
ATOM 4664 C C . PHE C 1 44 ? 126.092 154.690 128.574 1.00 64.54 77 PHE R C 1
ATOM 4665 O O . PHE C 1 44 ? 126.378 154.793 129.772 1.00 76.41 77 PHE R O 1
ATOM 4673 N N . THR C 1 45 ? 126.127 155.734 127.743 1.00 66.84 78 THR R N 1
ATOM 4674 C CA . THR C 1 45 ? 126.575 157.040 128.217 1.00 59.50 78 THR R CA 1
ATOM 4675 C C . THR C 1 45 ? 125.604 157.634 129.229 1.00 65.34 78 THR R C 1
ATOM 4676 O O . THR C 1 45 ? 126.027 158.196 130.245 1.00 71.67 78 THR R O 1
ATOM 4680 N N . TRP C 1 46 ? 124.298 157.529 128.969 1.00 70.67 79 TRP R N 1
ATOM 4681 C CA . TRP C 1 46 ? 123.320 158.100 129.889 1.00 66.96 79 TRP R CA 1
ATOM 4682 C C . TRP C 1 46 ? 123.281 157.333 131.205 1.00 66.57 79 TRP R C 1
ATOM 4683 O O . TRP C 1 46 ? 123.109 157.932 132.272 1.00 69.76 79 TRP R O 1
ATOM 4694 N N . ASN C 1 47 ? 123.432 156.009 131.150 1.00 62.74 80 ASN R N 1
ATOM 4695 C CA . ASN C 1 47 ? 123.512 155.231 132.382 1.00 56.09 80 ASN R CA 1
ATOM 4696 C C . ASN C 1 47 ? 124.789 155.547 133.147 1.00 58.74 80 ASN R C 1
ATOM 4697 O O . ASN C 1 47 ? 124.812 155.482 134.381 1.00 66.12 80 ASN R O 1
ATOM 4702 N N . LEU C 1 48 ? 125.866 155.879 132.431 1.00 58.66 81 LEU R N 1
ATOM 4703 C CA . LEU C 1 48 ? 127.084 156.326 133.098 1.00 56.20 81 LEU R CA 1
ATOM 4704 C C . LEU C 1 48 ? 126.849 157.628 133.851 1.00 65.10 81 LEU R C 1
ATOM 4705 O O . LEU C 1 48 ? 127.288 157.778 134.995 1.00 72.41 81 LEU R O 1
ATOM 4710 N N . VAL C 1 49 ? 126.142 158.574 133.227 1.00 64.52 82 VAL R N 1
ATOM 4711 C CA . VAL C 1 49 ? 125.878 159.862 133.863 1.00 57.07 82 VAL R CA 1
ATOM 4712 C C . VAL C 1 49 ? 125.074 159.670 135.142 1.00 66.34 82 VAL R C 1
ATOM 4713 O O . VAL C 1 49 ? 125.345 160.311 136.166 1.00 71.93 82 VAL R O 1
ATOM 4717 N N . LEU C 1 50 ? 124.078 158.783 135.107 1.00 69.00 83 LEU R N 1
ATOM 4718 C CA . LEU C 1 50 ? 123.295 158.503 136.305 1.00 64.67 83 LEU R CA 1
ATOM 4719 C C . LEU C 1 50 ? 124.161 157.895 137.402 1.00 69.99 83 LEU R C 1
ATOM 4720 O O . LEU C 1 50 ? 123.990 158.213 138.585 1.00 77.85 83 LEU R O 1
ATOM 4725 N N . SER C 1 51 ? 125.094 157.015 137.031 1.00 66.60 84 SER R N 1
ATOM 4726 C CA . SER C 1 51 ? 125.960 156.390 138.025 1.00 65.91 84 SER R CA 1
ATOM 4727 C C . SER C 1 51 ? 126.895 157.407 138.671 1.00 71.26 84 SER R C 1
ATOM 4728 O O . SER C 1 51 ? 127.140 157.350 139.882 1.00 76.76 84 SE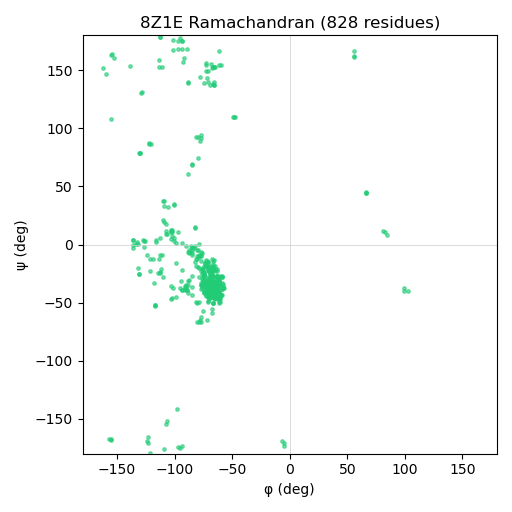R R O 1
ATOM 4731 N N . GLN C 1 52 ? 127.436 158.340 137.882 1.00 64.56 85 GLN R N 1
ATOM 4732 C CA . GLN C 1 52 ? 128.305 159.368 138.451 1.00 62.93 85 GLN R CA 1
ATOM 4733 C C . GLN C 1 52 ? 127.543 160.260 139.421 1.00 70.62 85 GLN R C 1
ATOM 4734 O O . GLN C 1 52 ? 128.091 160.682 140.447 1.00 77.37 85 GLN R O 1
ATOM 4740 N N . PHE C 1 53 ? 126.283 160.569 139.110 1.00 69.87 86 PHE R N 1
ATOM 4741 C CA . PHE C 1 53 ? 125.485 161.396 140.009 1.00 72.70 86 PHE R CA 1
ATOM 4742 C C . PHE C 1 53 ? 125.272 160.703 141.349 1.00 76.62 86 PHE R C 1
ATOM 4743 O O . PHE C 1 53 ? 125.306 161.350 142.403 1.00 77.37 86 PHE R O 1
ATOM 4751 N N . PHE C 1 54 ? 125.040 159.389 141.329 1.00 76.51 87 PHE R N 1
ATOM 4752 C CA . PHE C 1 54 ? 124.915 158.643 142.577 1.00 69.87 87 PHE R CA 1
ATOM 4753 C C . PHE C 1 54 ? 126.215 158.673 143.369 1.00 68.84 87 PHE R C 1
ATOM 4754 O O . PHE C 1 54 ? 126.201 158.848 144.593 1.00 80.53 87 PHE R O 1
ATOM 4762 N N . SER C 1 55 ? 127.350 158.499 142.689 1.00 71.97 88 SER R N 1
ATOM 4763 C CA . SER C 1 55 ? 128.634 158.504 143.380 1.00 73.01 88 SER R CA 1
ATOM 4764 C C . SER C 1 55 ? 128.954 159.882 143.946 1.00 72.90 88 SER R C 1
ATOM 4765 O O . SER C 1 55 ? 129.485 159.995 145.057 1.00 81.45 88 SER R O 1
ATOM 4768 N N . ILE C 1 56 ? 128.647 160.940 143.194 1.00 75.59 89 ILE R N 1
ATOM 4769 C CA . ILE C 1 56 ? 128.909 162.297 143.670 1.00 74.00 89 ILE R CA 1
ATOM 4770 C C . ILE C 1 56 ? 128.047 162.609 144.887 1.00 73.38 89 ILE R C 1
ATOM 4771 O O . ILE C 1 56 ? 128.524 163.157 145.887 1.00 76.02 89 ILE R O 1
ATOM 4776 N N . LEU C 1 57 ? 126.760 162.260 144.819 1.00 81.64 90 LEU R N 1
ATOM 4777 C CA . LEU C 1 57 ? 125.852 162.553 145.923 1.00 83.40 90 LEU R CA 1
ATOM 4778 C C . LEU C 1 57 ? 126.208 161.748 147.167 1.00 85.85 90 LEU R C 1
ATOM 4779 O O . LEU C 1 57 ? 126.163 162.271 148.286 1.00 88.89 90 LEU R O 1
ATOM 4784 N N . ALA C 1 58 ? 126.563 160.473 146.993 1.00 85.02 91 ALA R N 1
ATOM 4785 C CA . ALA C 1 58 ? 126.858 159.627 148.145 1.00 78.79 91 ALA R CA 1
ATOM 4786 C C . ALA C 1 58 ? 128.197 159.986 148.776 1.00 82.90 91 ALA R C 1
ATOM 4787 O O . ALA C 1 58 ? 128.365 159.867 149.995 1.00 90.75 91 ALA R O 1
ATOM 4789 N N . THR C 1 59 ? 129.166 160.417 147.964 1.00 85.15 92 THR R N 1
ATOM 4790 C CA . THR C 1 59 ? 130.479 160.767 148.499 1.00 84.15 92 THR R CA 1
ATOM 4791 C C . THR C 1 59 ? 130.387 161.946 149.460 1.00 86.05 92 THR R C 1
ATOM 4792 O O . THR C 1 59 ? 131.013 161.939 150.527 1.00 90.81 92 THR R O 1
ATOM 4796 N N . MET C 1 60 ? 129.602 162.966 149.104 1.00 92.53 93 MET R N 1
ATOM 4797 C CA . MET C 1 60 ? 129.465 164.128 149.975 1.00 93.28 93 MET R CA 1
ATOM 4798 C C . MET C 1 60 ? 128.766 163.763 151.278 1.00 99.25 93 MET R C 1
ATOM 4799 O O . MET C 1 60 ? 129.140 164.251 152.350 1.00 103.69 93 MET R O 1
ATOM 4804 N N . LEU C 1 61 ? 127.748 162.904 151.209 1.00 89.96 94 LEU R N 1
ATOM 4805 C CA . LEU C 1 61 ? 127.133 162.406 152.433 1.00 89.44 94 LEU R CA 1
ATOM 4806 C C . LEU C 1 61 ? 128.098 161.529 153.220 1.00 88.44 94 LEU R C 1
ATOM 4807 O O . LEU C 1 61 ? 128.074 161.537 154.456 1.00 89.48 94 LEU R O 1
ATOM 4812 N N . SER C 1 62 ? 128.948 160.769 152.524 1.00 92.24 95 SER R N 1
ATOM 4813 C CA . SER C 1 62 ? 129.950 159.954 153.202 1.00 91.50 95 SER R CA 1
ATOM 4814 C C . SER C 1 62 ? 130.960 160.810 153.954 1.00 93.84 95 SER R C 1
ATOM 4815 O O . SER C 1 62 ? 131.354 160.462 155.072 1.00 100.40 95 SER R O 1
ATOM 4818 N N . LYS C 1 63 ? 131.391 161.924 153.362 1.00 103.66 96 LYS R N 1
ATOM 4819 C CA . LYS C 1 63 ? 132.333 162.817 154.025 1.00 104.72 96 LYS R CA 1
ATOM 4820 C C . LYS C 1 63 ? 131.681 163.661 155.111 1.00 104.02 96 LYS R C 1
ATOM 4821 O O . LYS C 1 63 ? 132.395 164.362 155.835 1.00 102.74 96 LYS R O 1
ATOM 4823 N N . GLY C 1 64 ? 130.360 163.611 155.243 1.00 115.50 97 GLY R N 1
ATOM 4824 C CA . GLY C 1 64 ? 129.673 164.420 156.234 1.00 115.60 97 GLY R CA 1
ATOM 4825 C C . GLY C 1 64 ? 129.741 165.908 155.971 1.00 119.24 97 GLY R C 1
ATOM 4826 O O . GLY C 1 64 ? 130.007 166.685 156.897 1.00 121.91 97 GLY R O 1
ATOM 4827 N N . ILE C 1 65 ? 129.519 166.326 154.723 1.00 119.92 98 ILE R N 1
ATOM 4828 C CA . ILE C 1 65 ? 129.559 167.749 154.396 1.00 121.03 98 ILE R CA 1
ATOM 4829 C C . ILE C 1 65 ? 128.467 168.501 155.146 1.00 124.78 98 ILE R C 1
ATOM 4830 O O . ILE C 1 65 ? 128.703 169.586 155.693 1.00 125.36 98 ILE R O 1
ATOM 4835 N N . MET C 1 66 ? 127.258 167.940 155.187 1.00 138.81 99 MET R N 1
ATOM 4836 C CA . MET C 1 66 ? 126.134 168.589 155.847 1.00 139.25 99 MET R CA 1
ATOM 4837 C C . MET C 1 66 ? 125.338 167.677 156.768 1.00 138.59 99 MET R C 1
ATOM 4838 O O . MET C 1 66 ? 124.346 168.136 157.345 1.00 140.25 99 MET R O 1
ATOM 4843 N N . LEU C 1 67 ? 125.730 166.413 156.929 1.00 134.61 100 LEU R N 1
ATOM 4844 C CA . LEU C 1 67 ? 125.002 165.474 157.771 1.00 136.26 100 LEU R CA 1
ATOM 4845 C C . LEU C 1 67 ? 125.730 165.154 159.072 1.00 135.59 100 LEU R C 1
ATOM 4846 O O . LEU C 1 67 ? 125.406 164.151 159.719 1.00 135.14 100 LEU R O 1
ATOM 4851 N N . ARG C 1 68 ? 126.702 165.971 159.466 1.00 139.10 101 ARG R N 1
ATOM 4852 C CA . ARG C 1 68 ? 127.407 165.737 160.718 1.00 140.64 101 ARG R CA 1
ATOM 4853 C C . ARG C 1 68 ? 126.463 165.905 161.902 1.00 141.05 101 ARG R C 1
ATOM 4854 O O . ARG C 1 68 ? 125.653 166.836 161.947 1.00 141.00 101 ARG R O 1
ATOM 4862 N N . GLY C 1 69 ? 126.571 164.993 162.865 1.00 141.33 102 GLY R N 1
ATOM 4863 C CA . GLY C 1 69 ? 125.711 165.017 164.031 1.00 142.29 102 GLY R CA 1
ATOM 4864 C C . GLY C 1 69 ? 124.600 163.992 163.957 1.00 143.12 102 GLY R C 1
ATOM 4865 O O . GLY C 1 69 ? 124.262 163.357 164.961 1.00 142.73 102 GLY R O 1
ATOM 4866 N N . ALA C 1 70 ? 124.022 163.823 162.770 1.00 132.79 103 ALA R N 1
ATOM 4867 C CA . ALA C 1 70 ? 122.963 162.850 162.544 1.00 131.93 103 ALA R CA 1
ATOM 4868 C C . ALA C 1 70 ? 123.451 161.593 161.838 1.00 131.19 103 ALA R C 1
ATOM 4869 O O . ALA C 1 70 ? 122.631 160.746 161.474 1.00 130.87 103 ALA R O 1
ATOM 4871 N N . LEU C 1 71 ? 124.759 161.451 161.639 1.00 122.00 104 LEU R N 1
ATOM 4872 C CA . LEU C 1 71 ? 125.322 160.305 160.926 1.00 120.71 104 LEU R CA 1
ATOM 4873 C C . LEU C 1 71 ? 125.429 159.133 161.893 1.00 120.79 104 LEU R C 1
ATOM 4874 O O . LEU C 1 71 ? 126.418 158.974 162.609 1.00 122.38 104 LEU R O 1
ATOM 4879 N N . ASN C 1 72 ? 124.393 158.301 161.914 1.00 118.28 105 ASN R N 1
ATOM 4880 C CA . ASN C 1 72 ? 124.362 157.112 162.746 1.00 117.43 105 ASN R CA 1
ATOM 4881 C C . ASN C 1 72 ? 124.823 155.905 161.930 1.00 119.45 105 ASN R C 1
ATOM 4882 O O . ASN C 1 72 ? 125.238 156.029 160.775 1.00 123.39 105 ASN R O 1
ATOM 4887 N N . LEU C 1 73 ? 124.756 154.719 162.539 1.00 107.42 106 LEU R N 1
ATOM 4888 C CA . LEU C 1 73 ? 125.147 153.503 161.832 1.00 106.36 106 LEU R CA 1
ATOM 4889 C C . LEU C 1 73 ? 124.214 153.214 160.663 1.00 106.61 106 LEU R C 1
ATOM 4890 O O . LEU C 1 73 ? 124.666 152.794 159.592 1.00 108.17 106 LEU R O 1
ATOM 4895 N N . SER C 1 74 ? 122.909 153.425 160.851 1.00 103.66 107 SER R N 1
ATOM 4896 C CA . SER C 1 74 ? 121.951 153.153 159.785 1.00 105.73 107 SER R CA 1
ATOM 4897 C C . SER C 1 74 ? 122.201 154.048 158.577 1.00 103.08 107 SER R C 1
ATOM 4898 O O . SER C 1 74 ? 122.160 153.589 157.430 1.00 97.39 107 SER R O 1
ATOM 4901 N N . LEU C 1 75 ? 122.461 155.334 158.817 1.00 99.48 108 LEU R N 1
ATOM 4902 C CA . LEU C 1 75 ? 122.760 156.242 157.715 1.00 94.47 108 LEU R CA 1
ATOM 4903 C C . LEU C 1 75 ? 124.127 155.945 157.113 1.00 95.23 108 LEU R C 1
ATOM 4904 O O . LEU C 1 75 ? 124.323 156.084 155.900 1.00 100.82 108 LEU R O 1
ATOM 4909 N N . CYS C 1 76 ? 125.087 155.541 157.948 1.00 95.64 109 CYS R N 1
ATOM 4910 C CA . CYS C 1 76 ? 126.427 155.251 157.450 1.00 94.54 109 CYS R CA 1
ATOM 4911 C C . CYS C 1 76 ? 126.423 154.052 156.511 1.00 94.83 109 CYS R C 1
ATOM 4912 O O . CYS C 1 76 ? 127.099 154.063 155.475 1.00 95.25 109 CYS R O 1
ATOM 4915 N N . ARG C 1 77 ? 125.676 153.003 156.860 1.00 85.27 110 ARG R N 1
ATOM 4916 C CA . ARG C 1 77 ? 125.610 151.824 156.002 1.00 81.85 110 ARG R CA 1
ATOM 4917 C C . ARG C 1 77 ? 124.912 152.137 154.685 1.00 86.57 110 ARG R C 1
ATOM 4918 O O . ARG C 1 77 ? 125.333 151.663 153.623 1.00 86.48 110 ARG R O 1
ATOM 4926 N N . LEU C 1 78 ? 123.836 152.926 154.735 1.00 83.66 111 LEU R N 1
ATOM 4927 C CA . LEU C 1 78 ? 123.107 153.266 153.517 1.00 76.34 111 LEU R CA 1
ATOM 4928 C C . LEU C 1 78 ? 123.958 154.106 152.573 1.00 73.35 111 LEU R C 1
ATOM 4929 O O . LEU C 1 78 ? 123.951 153.884 151.357 1.00 78.40 111 LEU R O 1
ATOM 4934 N N . VAL C 1 79 ? 124.692 155.080 153.114 1.00 71.60 112 VAL R N 1
ATOM 4935 C CA . VAL C 1 79 ? 125.506 155.952 152.273 1.00 68.11 112 VAL R CA 1
ATOM 4936 C C . VAL C 1 79 ? 126.640 155.169 151.622 1.00 71.58 112 VAL R C 1
ATOM 4937 O O . VAL C 1 79 ? 126.920 155.332 150.429 1.00 81.95 112 VAL R O 1
ATOM 4941 N N . LEU C 1 80 ? 127.308 154.305 152.390 1.00 72.76 113 LEU R N 1
ATOM 4942 C CA . LEU C 1 80 ? 128.398 153.510 151.833 1.00 77.42 113 LEU R CA 1
ATOM 4943 C C . LEU C 1 80 ? 127.889 152.540 150.774 1.00 83.68 113 LEU R C 1
ATOM 4944 O O . LEU C 1 80 ? 128.600 152.234 149.810 1.00 81.27 113 LEU R O 1
ATOM 4949 N N . PHE C 1 81 ? 126.666 152.037 150.943 1.00 73.95 114 PHE R N 1
ATOM 4950 C CA . PHE C 1 81 ? 126.083 151.151 149.941 1.00 65.97 114 PHE R CA 1
ATOM 4951 C C . PHE C 1 81 ? 125.865 151.883 148.622 1.00 69.33 114 PHE R C 1
ATOM 4952 O O . PHE C 1 81 ? 126.173 151.356 147.548 1.00 79.66 114 PHE R O 1
ATOM 4960 N N . VAL C 1 82 ? 125.334 153.106 148.687 1.00 64.09 115 VAL R N 1
ATOM 4961 C CA . VAL C 1 82 ? 125.040 153.859 147.471 1.00 62.89 115 VAL R CA 1
ATOM 4962 C C . VAL C 1 82 ? 126.327 154.240 146.752 1.00 70.57 115 VAL R C 1
ATOM 4963 O O . VAL C 1 82 ? 126.395 154.224 145.517 1.00 81.80 115 VAL R O 1
ATOM 4967 N N . ASP C 1 83 ? 127.370 154.583 147.512 1.00 72.45 116 ASP R N 1
ATOM 4968 C CA . ASP C 1 83 ? 128.625 155.007 146.899 1.00 71.94 116 ASP R CA 1
ATOM 4969 C C . ASP C 1 83 ? 129.251 153.882 146.084 1.00 75.43 116 ASP R C 1
ATOM 4970 O O . ASP C 1 83 ? 129.764 154.116 144.984 1.00 83.90 116 ASP R O 1
ATOM 4975 N N . ASP C 1 84 ? 129.218 152.652 146.603 1.00 66.96 117 ASP R N 1
ATOM 4976 C CA . ASP C 1 84 ? 129.779 151.528 145.859 1.00 63.77 117 ASP R CA 1
ATOM 4977 C C . ASP C 1 84 ? 128.906 151.136 144.675 1.00 71.86 117 ASP R C 1
ATOM 4978 O O . ASP C 1 84 ? 129.424 150.639 143.670 1.00 81.56 117 ASP R O 1
ATOM 4983 N N . VAL C 1 85 ? 127.590 151.338 144.772 1.00 61.91 118 VAL R N 1
ATOM 4984 C CA . VAL C 1 85 ? 126.712 151.044 143.642 1.00 58.27 118 VAL R CA 1
ATOM 4985 C C . VAL C 1 85 ? 127.097 151.899 142.443 1.00 61.62 118 VAL R C 1
ATOM 4986 O O . VAL C 1 85 ? 127.221 151.405 141.317 1.00 64.63 118 VAL R O 1
ATOM 4990 N N . GLY C 1 86 ? 127.303 153.197 142.670 1.00 59.95 119 GLY R N 1
ATOM 4991 C CA . GLY C 1 86 ? 127.810 154.049 141.608 1.00 66.04 119 GLY R CA 1
ATOM 4992 C C . GLY C 1 86 ? 129.235 153.707 141.219 1.00 62.40 119 GLY R C 1
ATOM 4993 O O . GLY C 1 86 ? 129.611 153.808 140.049 1.00 71.89 119 GLY R O 1
ATOM 4994 N N . LEU C 1 87 ? 130.049 153.304 142.196 1.00 58.36 120 LEU R N 1
ATOM 4995 C CA . LEU C 1 87 ? 131.442 152.971 141.917 1.00 56.51 120 LEU R CA 1
ATOM 4996 C C . LEU C 1 87 ? 131.546 151.693 141.092 1.00 62.21 120 LEU R C 1
ATOM 4997 O O . LEU C 1 87 ? 132.357 151.603 140.164 1.00 71.39 120 LEU R O 1
ATOM 5002 N N . TYR C 1 88 ? 130.731 150.687 141.420 1.00 67.74 121 TYR R N 1
ATOM 5003 C CA . TYR C 1 88 ? 130.771 149.432 140.676 1.00 59.46 121 TYR R CA 1
ATOM 5004 C C . TYR C 1 88 ? 130.117 149.575 139.308 1.00 59.35 121 TYR R C 1
ATOM 5005 O O . TYR C 1 88 ? 130.586 148.991 138.325 1.00 62.60 121 TYR R O 1
ATOM 5014 N N . SER C 1 89 ? 129.024 150.338 139.229 1.00 55.52 122 SER R N 1
ATOM 5015 C CA . SER C 1 89 ? 128.335 150.516 137.954 1.00 54.21 122 SER R CA 1
ATOM 5016 C C . SER C 1 89 ? 129.222 151.225 136.940 1.00 66.56 122 SER R C 1
ATOM 5017 O O . SER C 1 89 ? 129.225 150.872 135.755 1.00 78.43 122 SER R O 1
ATOM 5020 N N . THR C 1 90 ? 129.976 152.231 137.385 1.00 58.01 123 THR R N 1
ATOM 5021 C CA . THR C 1 90 ? 130.841 152.975 136.476 1.00 50.31 123 THR R CA 1
ATOM 5022 C C . THR C 1 90 ? 131.884 152.061 135.844 1.00 52.57 123 THR R C 1
ATOM 5023 O O . THR C 1 90 ? 132.163 152.154 134.643 1.00 65.66 123 THR R O 1
ATOM 5027 N N . ALA C 1 91 ? 132.465 151.161 136.638 1.00 47.43 124 ALA R N 1
ATOM 5028 C CA . ALA C 1 91 ? 133.448 150.223 136.105 1.00 51.06 124 ALA R CA 1
ATOM 5029 C C . ALA C 1 91 ? 132.821 149.297 135.072 1.00 51.96 124 ALA R C 1
ATOM 5030 O O . ALA C 1 91 ? 133.432 148.991 134.042 1.00 64.72 124 ALA R O 1
ATOM 5032 N N . LEU C 1 92 ? 131.598 148.830 135.335 1.00 50.57 125 LEU R N 1
ATOM 5033 C CA . LEU C 1 92 ? 130.937 147.925 134.399 1.00 48.87 125 LEU R CA 1
ATOM 5034 C C . LEU C 1 92 ? 130.438 148.665 133.165 1.00 51.48 125 LEU R C 1
ATOM 5035 O O . LEU C 1 92 ? 130.555 148.158 132.044 1.00 64.16 125 LEU R O 1
ATOM 5040 N N . PHE C 1 93 ? 129.868 149.859 133.349 1.00 47.33 126 PHE R N 1
ATOM 5041 C CA . PHE C 1 93 ? 129.384 150.629 132.207 1.00 44.53 126 PHE R CA 1
ATOM 5042 C C . PHE C 1 93 ? 130.529 151.038 131.291 1.00 56.63 126 PHE R C 1
ATOM 5043 O O . PHE C 1 93 ? 130.394 151.005 130.063 1.00 63.58 126 PHE R O 1
ATOM 5051 N N . PHE C 1 94 ? 131.661 151.442 131.870 1.00 52.45 127 PHE R N 1
ATOM 5052 C CA . PHE C 1 94 ? 132.815 151.807 131.056 1.00 39.67 127 PHE R CA 1
ATOM 5053 C C . PHE C 1 94 ? 133.374 150.598 130.319 1.00 50.87 127 PHE R C 1
ATOM 5054 O O . PHE C 1 94 ? 133.813 150.711 129.170 1.00 63.30 127 PHE R O 1
ATOM 5062 N N . LEU C 1 95 ? 133.375 149.432 130.968 1.00 47.06 128 LEU R N 1
ATOM 5063 C CA . LEU C 1 95 ? 133.855 148.219 130.314 1.00 42.30 128 LEU R CA 1
ATOM 5064 C C . LEU C 1 95 ? 132.984 147.859 129.117 1.00 52.84 128 LEU R C 1
ATOM 5065 O O . LEU C 1 95 ? 133.492 147.522 128.042 1.00 69.57 128 LEU R O 1
ATOM 5070 N N . PHE C 1 96 ? 131.662 147.926 129.285 1.00 46.10 129 PHE R N 1
ATOM 5071 C CA . PHE C 1 96 ? 130.764 147.569 128.192 1.00 44.00 129 PHE R CA 1
ATOM 5072 C C . PHE C 1 96 ? 130.792 148.617 127.087 1.00 49.62 129 PHE R C 1
ATOM 5073 O O . PHE C 1 96 ? 130.677 148.279 125.903 1.00 61.06 129 PHE R O 1
ATOM 5081 N N . LEU C 1 97 ? 130.937 149.892 127.451 1.00 44.62 130 LEU R N 1
ATOM 5082 C CA . LEU C 1 97 ? 131.052 150.938 126.439 1.00 46.46 130 LEU R CA 1
ATOM 5083 C C . LEU C 1 97 ? 132.328 150.776 125.624 1.00 58.60 130 LEU R C 1
ATOM 5084 O O . LEU C 1 97 ? 132.320 150.962 124.401 1.00 69.14 130 LEU R O 1
ATOM 5089 N N . ILE C 1 98 ? 133.436 150.436 126.284 1.00 57.03 131 ILE R N 1
ATOM 5090 C CA . ILE C 1 98 ? 134.696 150.227 125.574 1.00 43.35 131 ILE R CA 1
ATOM 5091 C C . ILE C 1 98 ? 134.591 149.021 124.650 1.00 54.45 131 ILE R C 1
ATOM 5092 O O . ILE C 1 98 ? 134.995 149.073 123.482 1.00 65.63 131 ILE R O 1
ATOM 5097 N N . LEU C 1 99 ? 134.042 147.915 125.159 1.00 53.30 132 LEU R N 1
ATOM 5098 C CA . LEU C 1 99 ? 133.934 146.702 124.353 1.00 49.85 132 LEU R CA 1
ATOM 5099 C C . LEU C 1 99 ? 132.992 146.901 123.172 1.00 53.26 132 LEU R C 1
ATOM 5100 O O . LEU C 1 99 ? 133.253 146.403 122.071 1.00 45.90 132 LEU R O 1
ATOM 5105 N N . ASP C 1 100 ? 131.885 147.615 123.386 1.00 52.33 133 ASP R N 1
ATOM 5106 C CA . ASP C 1 100 ? 130.949 147.875 122.297 1.00 55.34 133 ASP R CA 1
ATOM 5107 C C . ASP C 1 100 ? 131.596 148.721 121.208 1.00 68.31 133 ASP R C 1
ATOM 5108 O O . ASP C 1 100 ? 131.423 148.454 120.014 1.00 76.88 133 ASP R O 1
ATOM 5113 N N . ARG C 1 101 ? 132.351 149.747 121.602 1.00 59.62 134 ARG R N 1
ATOM 5114 C CA . ARG C 1 101 ? 132.943 150.645 120.616 1.00 55.17 134 ARG R CA 1
ATOM 5115 C C . ARG C 1 101 ? 134.148 150.010 119.933 1.00 59.31 134 ARG R C 1
ATOM 5116 O O . ARG C 1 101 ? 134.391 150.253 118.746 1.00 63.94 134 ARG R O 1
ATOM 5124 N N . LEU C 1 102 ? 134.919 149.202 120.663 1.00 56.96 135 LEU R N 1
ATOM 5125 C CA . LEU C 1 102 ? 136.069 148.537 120.057 1.00 47.07 135 LEU R CA 1
ATOM 5126 C C . LEU C 1 102 ? 135.629 147.580 118.957 1.00 63.56 135 LEU R C 1
ATOM 5127 O O . LEU C 1 102 ? 136.258 147.502 117.896 1.00 70.47 135 LEU R O 1
ATOM 5132 N N . SER C 1 103 ? 134.547 146.838 119.196 1.00 68.25 136 SER R N 1
ATOM 5133 C CA . SER C 1 103 ? 134.039 145.918 118.184 1.00 66.31 136 SER R CA 1
ATOM 5134 C C . SER C 1 103 ? 133.403 146.674 117.024 1.00 62.35 136 SER R C 1
ATOM 5135 O O . SER C 1 103 ? 133.569 146.300 115.858 1.00 66.36 136 SER R O 1
ATOM 5138 N N . ALA C 1 104 ? 132.662 147.741 117.330 1.00 54.76 137 ALA R N 1
ATOM 5139 C CA . ALA C 1 104 ? 131.970 148.487 116.284 1.00 51.78 137 ALA R CA 1
ATOM 5140 C C . ALA C 1 104 ? 132.951 149.192 115.358 1.00 59.95 137 ALA R C 1
ATOM 5141 O O . ALA C 1 104 ? 132.794 149.155 114.132 1.00 69.43 137 ALA R O 1
ATOM 5143 N N . ILE C 1 105 ? 133.967 149.844 115.924 1.00 68.95 138 ILE R N 1
ATOM 5144 C CA . ILE C 1 105 ? 134.926 150.582 115.109 1.00 70.40 138 ILE R CA 1
ATOM 5145 C C . ILE C 1 105 ? 135.783 149.627 114.286 1.00 73.39 138 ILE R C 1
ATOM 5146 O O . ILE C 1 105 ? 136.105 149.905 113.125 1.00 74.58 138 ILE R O 1
ATOM 5151 N N . SER C 1 106 ? 136.160 148.486 114.869 1.00 69.18 139 SER R N 1
ATOM 5152 C CA . SER C 1 106 ? 137.021 147.541 114.165 1.00 64.56 139 SER R CA 1
ATOM 5153 C C . SER C 1 106 ? 136.345 146.994 112.915 1.00 73.93 139 SER R C 1
ATOM 5154 O O . SER C 1 106 ? 136.986 146.844 111.869 1.00 79.10 139 SER R O 1
ATOM 5157 N N . TYR C 1 107 ? 135.053 146.690 113.002 1.00 75.52 140 TYR R N 1
ATOM 5158 C CA . TYR C 1 107 ? 134.321 146.148 111.866 1.00 69.37 140 TYR R CA 1
ATOM 5159 C C . TYR C 1 107 ? 133.837 147.223 110.905 1.00 75.86 140 TYR R C 1
ATOM 5160 O O . TYR C 1 107 ? 133.248 146.887 109.872 1.00 82.38 140 TYR R O 1
ATOM 5169 N N . GLY C 1 108 ? 134.066 148.497 111.213 1.00 77.15 141 GLY R N 1
ATOM 5170 C CA . GLY C 1 108 ? 133.674 149.571 110.327 1.00 79.84 141 GLY R CA 1
ATOM 5171 C C . GLY C 1 108 ? 132.231 150.002 110.432 1.00 81.96 141 GLY R C 1
ATOM 5172 O O . GLY C 1 108 ? 131.768 150.767 109.578 1.00 87.00 141 GLY R O 1
ATOM 5173 N N . ARG C 1 109 ? 131.503 149.542 111.445 1.00 80.91 142 ARG R N 1
ATOM 5174 C CA . ARG C 1 109 ? 130.099 149.895 111.639 1.00 82.76 142 ARG R CA 1
ATOM 5175 C C . ARG C 1 109 ? 129.955 150.533 113.018 1.00 82.14 142 ARG R C 1
ATOM 5176 O O . ARG C 1 109 ? 129.645 149.857 114.001 1.00 85.59 142 ARG R O 1
ATOM 5184 N N . ASP C 1 110 ? 130.174 151.846 113.083 1.00 87.13 143 ASP R N 1
ATOM 5185 C CA . ASP C 1 110 ? 130.054 152.597 114.323 1.00 83.41 143 ASP R CA 1
ATOM 5186 C C . ASP C 1 110 ? 129.109 153.784 114.214 1.00 89.76 143 ASP R C 1
ATOM 5187 O O . ASP C 1 110 ? 128.965 154.532 115.189 1.00 89.20 143 ASP R O 1
ATOM 5192 N N . LEU C 1 111 ? 128.467 153.981 113.069 1.00 96.77 144 LEU R N 1
ATOM 5193 C CA . LEU C 1 111 ? 127.573 155.108 112.866 1.00 95.83 144 LEU R CA 1
ATOM 5194 C C . LEU C 1 111 ? 126.132 154.715 113.188 1.00 95.85 144 LEU R C 1
ATOM 5195 O O . LEU C 1 111 ? 125.825 153.560 113.487 1.00 99.88 144 LEU R O 1
ATOM 5200 N N . TRP C 1 112 ? 125.241 155.708 113.130 1.00 99.66 145 TRP R N 1
ATOM 5201 C CA . TRP C 1 112 ? 123.842 155.468 113.473 1.00 96.88 145 TRP R CA 1
ATOM 5202 C C . TRP C 1 112 ? 123.182 154.506 112.493 1.00 100.56 145 TRP R C 1
ATOM 5203 O O . TRP C 1 112 ? 122.404 153.636 112.900 1.00 101.75 145 TRP R O 1
ATOM 5214 N N . HIS C 1 113 ? 123.478 154.642 111.200 1.00 98.68 146 HIS R N 1
ATOM 5215 C CA . HIS C 1 113 ? 122.884 153.801 110.170 1.00 96.75 146 HIS R CA 1
ATOM 5216 C C . HIS C 1 113 ? 123.585 152.458 110.023 1.00 96.98 146 HIS R C 1
ATOM 5217 O O . HIS C 1 113 ? 123.370 151.765 109.022 1.00 99.69 146 HIS R O 1
ATOM 5224 N N . HIS C 1 114 ? 124.415 152.077 110.992 1.00 97.98 147 HIS R N 1
ATOM 5225 C CA . HIS C 1 114 ? 125.130 150.811 110.955 1.00 95.36 147 HIS R CA 1
ATOM 5226 C C . HIS C 1 114 ? 124.731 149.868 112.079 1.00 97.26 147 HIS R C 1
ATOM 5227 O O . HIS C 1 114 ? 125.295 148.772 112.177 1.00 101.33 147 HIS R O 1
ATOM 5234 N N . GLU C 1 115 ? 123.784 150.256 112.926 1.00 97.32 148 GLU R N 1
ATOM 5235 C CA . GLU C 1 115 ? 123.334 149.435 114.038 1.00 100.24 148 GLU R CA 1
ATOM 5236 C C . GLU C 1 115 ? 121.910 148.956 113.794 1.00 102.49 148 GLU R C 1
ATOM 5237 O O . GLU C 1 115 ? 121.125 149.592 113.085 1.00 105.38 148 GLU R O 1
ATOM 5243 N N . THR C 1 116 ? 121.587 147.813 114.387 1.00 96.80 149 THR R N 1
ATOM 5244 C CA . THR C 1 116 ? 120.280 147.186 114.254 1.00 95.58 149 THR R CA 1
ATOM 5245 C C . THR C 1 116 ? 119.558 147.223 115.597 1.00 96.60 149 THR R C 1
ATOM 5246 O O . THR C 1 116 ? 120.085 147.706 116.602 1.00 94.02 149 THR R O 1
ATOM 5250 N N . ARG C 1 117 ? 118.327 146.706 115.604 1.00 96.62 150 ARG R N 1
ATOM 5251 C CA . ARG C 1 117 ? 117.577 146.609 116.851 1.00 93.21 150 ARG R CA 1
ATOM 5252 C C . ARG C 1 117 ? 118.243 145.648 117.826 1.00 92.15 150 ARG R C 1
ATOM 5253 O O . ARG C 1 117 ? 118.187 145.862 119.042 1.00 98.03 150 ARG R O 1
ATOM 5261 N N . GLU C 1 118 ? 118.873 144.590 117.314 1.00 88.03 151 GLU R N 1
ATOM 5262 C CA . GLU C 1 118 ? 119.556 143.640 118.186 1.00 88.59 151 GLU R CA 1
ATOM 5263 C C . GLU C 1 118 ? 120.763 144.278 118.862 1.00 89.82 151 GLU R C 1
ATOM 5264 O O . GLU C 1 118 ? 121.112 143.914 119.991 1.00 91.09 151 GLU R O 1
ATOM 5270 N N . ASN C 1 119 ? 121.420 145.222 118.183 1.00 89.72 152 ASN R N 1
ATOM 5271 C CA . ASN C 1 119 ? 122.536 145.933 118.799 1.00 87.04 152 ASN R CA 1
ATOM 5272 C C . ASN C 1 119 ? 122.077 146.729 120.013 1.00 87.49 152 ASN R C 1
ATOM 5273 O O . ASN C 1 119 ? 122.748 146.735 121.051 1.00 84.50 152 ASN R O 1
ATOM 5278 N N . ALA C 1 120 ? 120.933 147.408 119.901 1.00 85.48 153 ALA R N 1
ATOM 5279 C CA . ALA C 1 120 ? 120.414 148.176 121.028 1.00 82.12 153 ALA R CA 1
ATOM 5280 C C . ALA C 1 120 ? 119.893 147.260 122.127 1.00 81.75 153 ALA R C 1
ATOM 5281 O O . ALA C 1 120 ? 119.961 147.600 123.314 1.00 86.71 153 ALA R O 1
ATOM 5283 N N . GLY C 1 121 ? 119.359 146.096 121.752 1.00 76.64 154 GLY R N 1
ATOM 5284 C CA . GLY C 1 121 ? 118.845 145.173 122.751 1.00 78.72 154 GLY R CA 1
ATOM 5285 C C . GLY C 1 121 ? 119.929 144.639 123.667 1.00 79.61 154 GLY R C 1
ATOM 5286 O O . GLY C 1 121 ? 119.712 144.472 124.869 1.00 82.66 154 GLY R O 1
ATOM 5287 N N . VAL C 1 122 ? 121.108 144.354 123.110 1.00 74.43 155 VAL R N 1
ATOM 5288 C CA . VAL C 1 122 ? 122.223 143.884 123.927 1.00 74.44 155 VAL R CA 1
ATOM 5289 C C . VAL C 1 122 ? 122.661 144.967 124.904 1.00 80.80 155 VAL R C 1
ATOM 5290 O O . VAL C 1 122 ? 122.926 144.692 126.081 1.00 84.45 155 VAL R O 1
ATOM 5294 N N . ALA C 1 123 ? 122.741 146.215 124.435 1.00 74.02 156 ALA R N 1
ATOM 5295 C CA . ALA C 1 123 ? 123.163 147.309 125.304 1.00 70.02 156 ALA R CA 1
ATOM 5296 C C . ALA C 1 123 ? 122.184 147.516 126.452 1.00 73.60 156 ALA R C 1
ATOM 5297 O O . ALA C 1 123 ? 122.596 147.747 127.594 1.00 81.64 156 ALA R O 1
ATOM 5299 N N . LEU C 1 124 ? 120.882 147.448 126.168 1.00 70.54 157 LEU R N 1
ATOM 5300 C CA . LEU C 1 124 ? 119.887 147.583 127.227 1.00 65.37 157 LEU R CA 1
ATOM 5301 C C . LEU C 1 124 ? 119.971 146.425 128.212 1.00 64.29 157 LEU R C 1
ATOM 5302 O O . LEU C 1 124 ? 119.859 146.623 129.427 1.00 71.26 157 LEU R O 1
ATOM 5307 N N . TYR C 1 125 ? 120.165 145.206 127.706 1.00 68.79 158 TYR R N 1
ATOM 5308 C CA . TYR C 1 125 ? 120.230 144.042 128.583 1.00 69.26 158 TYR R CA 1
ATOM 5309 C C . TYR C 1 125 ? 121.545 144.003 129.353 1.00 71.90 158 TYR R C 1
ATOM 5310 O O . TYR C 1 125 ? 121.593 143.514 130.488 1.00 82.75 158 TYR R O 1
ATOM 5319 N N . ALA C 1 126 ? 122.624 144.512 128.755 1.00 67.86 159 ALA R N 1
ATOM 5320 C CA . ALA C 1 126 ? 123.895 144.585 129.469 1.00 67.21 159 ALA R CA 1
ATOM 5321 C C . ALA C 1 126 ? 123.850 145.642 130.564 1.00 78.15 159 ALA R C 1
ATOM 5322 O O . ALA C 1 126 ? 124.449 145.467 131.632 1.00 84.82 159 ALA R O 1
ATOM 5324 N N . VAL C 1 127 ? 123.155 146.753 130.313 1.00 66.15 160 VAL R N 1
ATOM 5325 C CA . VAL C 1 127 ? 123.026 147.801 131.323 1.00 56.01 160 VAL R CA 1
ATOM 5326 C C . VAL C 1 127 ? 122.206 147.301 132.506 1.00 68.36 160 VAL R C 1
ATOM 5327 O O . VAL C 1 127 ? 122.537 147.562 133.669 1.00 75.77 160 VAL R O 1
ATOM 5331 N N . ALA C 1 128 ? 121.124 146.570 132.226 1.00 65.92 161 ALA R N 1
ATOM 5332 C CA . ALA C 1 128 ? 120.274 146.066 133.299 1.00 59.69 161 ALA R CA 1
ATOM 5333 C C . ALA C 1 128 ? 121.042 145.126 134.218 1.00 61.12 161 ALA R C 1
ATOM 5334 O O . ALA C 1 128 ? 120.902 145.194 135.444 1.00 66.73 161 ALA R O 1
ATOM 5336 N N . PHE C 1 129 ? 121.859 144.239 133.645 1.00 57.86 162 PHE R N 1
ATOM 5337 C CA . PHE C 1 129 ? 122.678 143.353 134.466 1.00 65.73 162 PHE R CA 1
ATOM 5338 C C . PHE C 1 129 ? 123.696 144.132 135.288 1.00 71.70 162 PHE R C 1
ATOM 5339 O O . PHE C 1 129 ? 123.897 143.843 136.473 1.00 81.18 162 PHE R O 1
ATOM 5347 N N . ALA C 1 130 ? 124.352 145.121 134.678 1.00 54.95 163 ALA R N 1
ATOM 5348 C CA . ALA C 1 130 ? 125.393 145.857 135.388 1.00 54.90 163 ALA R CA 1
ATOM 5349 C C . ALA C 1 130 ? 124.824 146.599 136.590 1.00 60.04 163 ALA R C 1
ATOM 5350 O O . ALA C 1 130 ? 125.503 146.752 137.612 1.00 62.18 163 ALA R O 1
ATOM 5352 N N . TRP C 1 131 ? 123.580 147.069 136.488 1.00 57.82 164 TRP R N 1
ATOM 5353 C CA . TRP C 1 131 ? 122.934 147.703 137.632 1.00 49.60 164 TRP R CA 1
ATOM 5354 C C . TRP C 1 131 ? 122.646 146.687 138.731 1.00 57.26 164 TRP R C 1
ATOM 5355 O O . TRP C 1 131 ? 122.843 146.967 139.918 1.00 67.17 164 TRP R O 1
ATOM 5366 N N . VAL C 1 132 ? 122.177 145.496 138.351 1.00 61.45 165 VAL R N 1
ATOM 5367 C CA . VAL C 1 132 ? 121.827 144.484 139.345 1.00 59.73 165 VAL R CA 1
ATOM 5368 C C . VAL C 1 132 ? 123.078 143.930 140.016 1.00 61.63 165 VAL R C 1
ATOM 5369 O O . VAL C 1 132 ? 123.104 143.720 141.234 1.00 71.00 165 VAL R O 1
ATOM 5373 N N . LEU C 1 133 ? 124.131 143.680 139.234 1.00 62.89 166 LEU R N 1
ATOM 5374 C CA . LEU C 1 133 ? 125.370 143.169 139.813 1.00 64.96 166 LEU R CA 1
ATOM 5375 C C . LEU C 1 133 ? 125.985 144.173 140.779 1.00 71.60 166 LEU R C 1
ATOM 5376 O O . LEU C 1 133 ? 126.533 143.787 141.818 1.00 75.27 166 LEU R O 1
ATOM 5381 N N . SER C 1 134 ? 125.915 145.465 140.449 1.00 58.61 167 SER R N 1
ATOM 5382 C CA . SER C 1 134 ? 126.444 146.489 141.342 1.00 50.28 167 SER R CA 1
ATOM 5383 C C . SER C 1 134 ? 125.692 146.511 142.667 1.00 61.62 167 SER R C 1
ATOM 5384 O O . SER C 1 134 ? 126.300 146.676 143.731 1.00 68.62 167 SER R O 1
ATOM 5387 N N . ILE C 1 135 ? 124.367 146.360 142.622 1.00 60.31 168 ILE R N 1
ATOM 5388 C CA . ILE C 1 135 ? 123.578 146.314 143.851 1.00 55.96 168 ILE R CA 1
ATOM 5389 C C . ILE C 1 135 ? 123.969 145.101 144.685 1.00 61.23 168 ILE R C 1
ATOM 5390 O O . ILE C 1 135 ? 124.124 145.188 145.909 1.00 77.26 168 ILE R O 1
ATOM 5395 N N . VAL C 1 136 ? 124.131 143.948 144.033 1.00 54.51 169 VAL R N 1
ATOM 5396 C CA . VAL C 1 136 ? 124.495 142.729 144.750 1.00 60.48 169 VAL R CA 1
ATOM 5397 C C . VAL C 1 136 ? 125.899 142.846 145.331 1.00 66.11 169 VAL R C 1
ATOM 5398 O O . VAL C 1 136 ? 126.144 142.469 146.483 1.00 73.19 169 VAL R O 1
ATOM 5402 N N . ALA C 1 137 ? 126.841 143.374 144.547 1.00 65.82 170 ALA R N 1
ATOM 5403 C CA . ALA C 1 137 ? 128.216 143.492 145.020 1.00 61.46 170 ALA R CA 1
ATOM 5404 C C . ALA C 1 137 ? 128.341 144.495 146.159 1.00 66.71 170 ALA R C 1
ATOM 5405 O O . ALA C 1 137 ? 129.246 144.374 146.991 1.00 69.86 170 ALA R O 1
ATOM 5407 N N . ALA C 1 138 ? 127.457 145.488 146.211 1.00 66.50 171 ALA R N 1
ATOM 5408 C CA . ALA C 1 138 ? 127.473 146.477 147.278 1.00 61.15 171 ALA R CA 1
ATOM 5409 C C . ALA C 1 138 ? 126.678 146.046 148.502 1.00 64.15 171 ALA R C 1
ATOM 5410 O O . ALA C 1 138 ? 126.708 146.749 149.518 1.00 74.57 171 ALA R O 1
ATOM 5412 N N . VAL C 1 139 ? 125.965 144.922 148.427 1.00 69.20 172 VAL R N 1
ATOM 5413 C CA . VAL C 1 139 ? 125.236 144.421 149.594 1.00 71.56 172 VAL R CA 1
ATOM 5414 C C . VAL C 1 139 ? 126.164 144.103 150.765 1.00 75.82 172 VAL R C 1
ATOM 5415 O O . VAL C 1 139 ? 125.838 144.481 151.899 1.00 78.15 172 VAL R O 1
ATOM 5419 N N . PRO C 1 140 ? 127.304 143.422 150.580 1.00 76.53 173 PRO R N 1
ATOM 5420 C CA . PRO C 1 140 ? 128.195 143.192 151.730 1.00 76.46 173 PRO R CA 1
ATOM 5421 C C . PRO C 1 140 ? 128.655 144.468 152.411 1.00 81.04 173 PRO R C 1
ATOM 5422 O O . PRO C 1 140 ? 128.830 144.471 153.635 1.00 81.36 173 PRO R O 1
ATOM 5426 N N . THR C 1 141 ? 128.860 145.551 151.657 1.00 82.84 174 THR R N 1
ATOM 5427 C CA . THR C 1 141 ? 129.290 146.807 152.266 1.00 78.23 174 THR R CA 1
ATOM 5428 C C . THR C 1 141 ? 128.242 147.341 153.233 1.00 76.07 174 THR R C 1
ATOM 5429 O O . THR C 1 141 ? 128.576 147.802 154.331 1.00 82.07 174 THR R O 1
ATOM 5433 N N . ALA C 1 142 ? 126.965 147.278 152.848 1.00 70.30 175 ALA R N 1
ATOM 5434 C CA . ALA C 1 142 ? 125.900 147.759 153.719 1.00 72.53 175 ALA R CA 1
ATOM 5435 C C . ALA C 1 142 ? 125.816 146.970 155.017 1.00 78.12 175 ALA R C 1
ATOM 5436 O O . ALA C 1 142 ? 125.258 147.471 155.999 1.00 85.68 175 ALA R O 1
ATOM 5438 N N . ALA C 1 143 ? 126.352 145.752 155.047 1.00 82.78 176 ALA R N 1
ATOM 5439 C CA . ALA C 1 143 ? 126.359 144.930 156.246 1.00 86.73 176 ALA R CA 1
ATOM 5440 C C . ALA C 1 143 ? 127.632 145.084 157.067 1.00 87.37 176 ALA R C 1
ATOM 5441 O O . ALA C 1 143 ? 127.768 144.423 158.101 1.00 90.38 176 ALA R O 1
ATOM 5443 N N . THR C 1 144 ? 128.567 145.937 156.638 1.00 90.29 177 THR R N 1
ATOM 5444 C CA . THR C 1 144 ? 129.814 146.103 157.373 1.00 90.73 177 THR R CA 1
ATOM 5445 C C . THR C 1 144 ? 130.237 147.560 157.516 1.00 92.10 177 THR R C 1
ATOM 5446 O O . THR C 1 144 ? 131.322 147.819 158.051 1.00 92.70 177 THR R O 1
ATOM 5450 N N . GLY C 1 145 ? 129.432 148.516 157.059 1.00 92.72 178 GLY R N 1
ATOM 5451 C CA . GLY C 1 145 ? 129.789 149.911 157.221 1.00 90.94 178 GLY R CA 1
ATOM 5452 C C . GLY C 1 145 ? 129.759 150.337 158.677 1.00 94.47 178 GLY R C 1
ATOM 5453 O O . GLY C 1 145 ? 129.026 149.789 159.499 1.00 100.63 178 GLY R O 1
ATOM 5454 N N . SER C 1 146 ? 130.577 151.336 158.998 1.00 87.16 179 SER R N 1
ATOM 5455 C CA . SER C 1 146 ? 130.662 151.836 160.363 1.00 88.78 179 SER R CA 1
ATOM 5456 C C . SER C 1 146 ? 131.093 153.294 160.327 1.00 93.02 179 SER R C 1
ATOM 5457 O O . SER C 1 146 ? 131.645 153.778 159.337 1.00 98.25 179 SER R O 1
ATOM 5460 N N . LEU C 1 147 ? 130.834 153.988 161.431 1.00 97.08 180 LEU R N 1
ATOM 5461 C CA . LEU C 1 147 ? 131.165 155.399 161.540 1.00 94.58 180 LEU R CA 1
ATOM 5462 C C . LEU C 1 147 ? 132.664 155.594 161.734 1.00 99.65 180 LEU R C 1
ATOM 5463 O O . LEU C 1 147 ? 133.321 154.854 162.471 1.00 101.31 180 LEU R O 1
ATOM 5468 N N . ASP C 1 148 ? 133.202 156.606 161.058 1.00 108.52 181 ASP R N 1
ATOM 5469 C CA . ASP C 1 148 ? 134.600 156.984 161.208 1.00 106.08 181 ASP R CA 1
ATOM 5470 C C . ASP C 1 148 ? 134.792 157.772 162.496 1.00 105.80 181 ASP R C 1
ATOM 5471 O O . ASP C 1 148 ? 133.928 158.559 162.891 1.00 109.66 181 ASP R O 1
ATOM 5476 N N . TYR C 1 149 ? 135.935 157.557 163.149 1.00 106.61 182 TYR R N 1
ATOM 5477 C CA . TYR C 1 149 ? 136.232 158.223 164.407 1.00 110.75 182 TYR R CA 1
ATOM 5478 C C . TYR C 1 149 ? 137.460 159.119 164.365 1.00 111.50 182 TYR R C 1
ATOM 5479 O O . TYR C 1 149 ? 137.475 160.137 165.065 1.00 110.03 182 TYR R O 1
ATOM 5488 N N . ARG C 1 150 ? 138.484 158.777 163.582 1.00 114.73 183 ARG R N 1
ATOM 5489 C CA . ARG C 1 150 ? 139.598 159.699 163.387 1.00 113.61 183 ARG R CA 1
ATOM 5490 C C . ARG C 1 150 ? 139.120 160.963 162.683 1.00 112.64 183 ARG R C 1
ATOM 5491 O O . ARG C 1 150 ? 139.494 162.081 163.054 1.00 114.49 183 ARG R O 1
ATOM 5499 N N . TRP C 1 151 ? 138.288 160.797 161.662 1.00 108.31 184 TRP R N 1
ATOM 5500 C CA . TRP C 1 151 ? 137.532 161.879 161.054 1.00 109.06 184 TRP R CA 1
ATOM 5501 C C . TRP C 1 151 ? 136.055 161.718 161.397 1.00 113.57 184 TRP R C 1
ATOM 5502 O O . TRP C 1 151 ? 135.660 160.828 162.153 1.00 115.74 184 TRP R O 1
ATOM 5513 N N . LEU C 1 152 ? 135.232 162.595 160.829 1.00 117.29 185 LEU R N 1
ATOM 5514 C CA . LEU C 1 152 ? 133.790 162.575 161.070 1.00 115.96 185 LEU R CA 1
ATOM 5515 C C . LEU C 1 152 ? 133.013 162.112 159.846 1.00 114.92 185 LEU R C 1
ATOM 5516 O O . LEU C 1 152 ? 131.887 162.557 159.608 1.00 118.14 185 LEU R O 1
ATOM 5521 N N . GLY C 1 153 ? 133.592 161.212 159.055 1.00 105.16 186 GLY R N 1
ATOM 5522 C CA . GLY C 1 153 ? 132.927 160.715 157.868 1.00 105.15 186 GLY R CA 1
ATOM 5523 C C . GLY C 1 153 ? 132.411 159.299 158.010 1.00 103.90 186 GLY R C 1
ATOM 5524 O O . GLY C 1 153 ? 132.089 158.854 159.115 1.00 105.29 186 GLY R O 1
ATOM 5525 N N . CYS C 1 154 ? 132.325 158.582 156.891 1.00 93.98 187 CYS R N 1
ATOM 5526 C CA . CYS C 1 154 ? 131.857 157.203 156.883 1.00 86.83 187 CYS R CA 1
ATOM 5527 C C . CYS C 1 154 ? 132.871 156.352 156.136 1.00 91.70 187 CYS R C 1
ATOM 5528 O O . CYS C 1 154 ? 133.286 156.715 155.031 1.00 98.51 187 CYS R O 1
ATOM 5531 N N . GLN C 1 155 ? 133.266 155.230 156.733 1.00 89.44 188 GLN R N 1
ATOM 5532 C CA . GLN C 1 155 ? 134.291 154.390 156.130 1.00 92.09 188 GLN R CA 1
ATOM 5533 C C . GLN C 1 155 ? 134.249 152.999 156.748 1.00 91.66 188 GLN R C 1
ATOM 5534 O O . GLN C 1 155 ? 133.851 152.826 157.903 1.00 94.72 188 GLN R O 1
ATOM 5540 N N . ILE C 1 156 ? 134.662 152.015 155.958 1.00 86.36 189 ILE R N 1
ATOM 5541 C CA . ILE C 1 156 ? 134.635 150.611 156.386 1.00 84.19 189 ILE R CA 1
ATOM 5542 C C . ILE C 1 156 ? 135.702 150.387 157.450 1.00 89.32 189 ILE R C 1
ATOM 5543 O O . ILE C 1 156 ? 136.811 150.940 157.333 1.00 94.94 189 ILE R O 1
ATOM 5548 N N . PRO C 1 157 ? 135.426 149.608 158.497 1.00 83.52 190 PRO R N 1
ATOM 5549 C CA . PRO C 1 157 ? 136.455 149.331 159.505 1.00 82.12 190 PRO R CA 1
ATOM 5550 C C . PRO C 1 157 ? 137.654 148.610 158.908 1.00 81.81 190 PRO R C 1
ATOM 5551 O O . PRO C 1 157 ? 137.561 147.920 157.891 1.00 83.48 190 PRO R O 1
ATOM 5555 N N . ILE C 1 158 ? 138.802 148.787 159.566 1.00 90.96 191 ILE R N 1
ATOM 5556 C CA . ILE C 1 158 ? 140.058 148.253 159.055 1.00 93.90 191 ILE R CA 1
ATOM 5557 C C . ILE C 1 158 ? 140.088 146.729 159.058 1.00 92.67 191 ILE R C 1
ATOM 5558 O O . ILE C 1 158 ? 140.893 146.131 158.334 1.00 89.79 191 ILE R O 1
ATOM 5563 N N . GLN C 1 159 ? 139.235 146.077 159.852 1.00 89.47 192 GLN R N 1
ATOM 5564 C CA . GLN C 1 159 ? 139.213 144.620 159.868 1.00 86.06 192 GLN R CA 1
ATOM 5565 C C . GLN C 1 159 ? 138.644 144.035 158.583 1.00 89.56 192 GLN R C 1
ATOM 5566 O O . GLN C 1 159 ? 138.937 142.879 158.260 1.00 95.34 192 GLN R O 1
ATOM 5572 N N . TYR C 1 160 ? 137.841 144.801 157.847 1.00 85.23 193 TYR R N 1
ATOM 5573 C CA . TYR C 1 160 ? 137.288 144.369 156.572 1.00 81.05 193 TYR R CA 1
ATOM 5574 C C . TYR C 1 160 ? 138.012 144.986 155.383 1.00 79.97 193 TYR R C 1
ATOM 5575 O O . TYR C 1 160 ? 137.510 144.908 154.258 1.00 84.42 193 TYR R O 1
ATOM 5584 N N . ALA C 1 161 ? 139.173 145.605 155.609 1.00 77.72 194 ALA R N 1
ATOM 5585 C CA . ALA C 1 161 ? 139.896 146.251 154.519 1.00 79.04 194 ALA R CA 1
ATOM 5586 C C . ALA C 1 161 ? 140.375 145.236 153.489 1.00 83.03 194 ALA R C 1
ATOM 5587 O O . ALA C 1 161 ? 140.353 145.509 152.283 1.00 84.46 194 ALA R O 1
ATOM 5589 N N . ALA C 1 162 ? 140.823 144.064 153.944 1.00 81.12 195 ALA R N 1
ATOM 5590 C CA . ALA C 1 162 ? 141.319 143.046 153.022 1.00 75.73 195 ALA R CA 1
ATOM 5591 C C . ALA C 1 162 ? 140.218 142.570 152.083 1.00 76.43 195 ALA R C 1
ATOM 5592 O O . ALA C 1 162 ? 140.445 142.389 150.882 1.00 80.73 195 ALA R O 1
ATOM 5594 N N . VAL C 1 163 ? 139.015 142.356 152.618 1.00 74.35 196 VAL R N 1
ATOM 5595 C CA . VAL C 1 163 ? 137.896 141.934 151.782 1.00 73.26 196 VAL R CA 1
ATOM 5596 C C . VAL C 1 163 ? 137.466 143.063 150.853 1.00 76.40 196 VAL R C 1
ATOM 5597 O O . VAL C 1 163 ? 137.097 142.828 149.697 1.00 74.28 196 VAL R O 1
ATOM 5601 N N . ASP C 1 164 ? 137.501 144.305 151.344 1.00 79.99 197 ASP R N 1
ATOM 5602 C CA . ASP C 1 164 ? 137.084 145.440 150.526 1.00 71.57 197 ASP R CA 1
ATOM 5603 C C . ASP C 1 164 ? 138.006 145.634 149.329 1.00 71.45 197 ASP R C 1
ATOM 5604 O O . ASP C 1 164 ? 137.542 145.922 148.220 1.00 79.74 197 ASP R O 1
ATOM 5609 N N . LEU C 1 165 ? 139.317 145.492 149.535 1.00 63.21 198 LEU R N 1
ATOM 5610 C CA . LEU C 1 165 ? 140.258 145.652 148.431 1.00 65.34 198 LEU R CA 1
ATOM 5611 C C . LEU C 1 165 ? 140.071 144.564 147.381 1.00 71.48 198 LEU R C 1
ATOM 5612 O O . LEU C 1 165 ? 140.170 144.830 146.178 1.00 78.40 198 LEU R O 1
ATOM 5617 N N . THR C 1 166 ? 139.808 143.331 147.818 1.00 74.17 199 THR R N 1
ATOM 5618 C CA . THR C 1 166 ? 139.665 142.222 146.879 1.00 70.38 199 THR R CA 1
ATOM 5619 C C . THR C 1 166 ? 138.485 142.442 145.941 1.00 73.18 199 THR R C 1
ATOM 5620 O O . THR C 1 166 ? 138.594 142.235 144.727 1.00 86.12 199 THR R O 1
ATOM 5624 N N . ILE C 1 167 ? 137.344 142.867 146.486 1.00 64.17 200 ILE R N 1
ATOM 5625 C CA . ILE C 1 167 ? 136.174 143.124 145.650 1.00 63.31 200 ILE R CA 1
ATOM 5626 C C . ILE C 1 167 ? 136.423 144.316 144.736 1.00 68.36 200 ILE R C 1
ATOM 5627 O O . ILE C 1 167 ? 136.076 144.291 143.549 1.00 72.63 200 ILE R O 1
ATOM 5632 N N . LYS C 1 168 ? 137.020 145.381 145.275 1.00 74.00 201 LYS R N 1
ATOM 5633 C CA . LYS C 1 168 ? 137.283 146.570 144.471 1.00 70.79 201 LYS R CA 1
ATOM 5634 C C . LYS C 1 168 ? 138.293 146.284 143.366 1.00 71.80 201 LYS R C 1
ATOM 5635 O O . LYS C 1 168 ? 138.137 146.761 142.237 1.00 78.24 201 LYS R O 1
ATOM 5641 N N . MET C 1 169 ? 139.337 145.511 143.673 1.00 73.21 202 MET R N 1
ATOM 5642 C CA . MET C 1 169 ? 140.364 145.227 142.675 1.00 71.39 202 MET R CA 1
ATOM 5643 C C . MET C 1 169 ? 139.792 144.459 141.490 1.00 76.09 202 MET R C 1
ATOM 5644 O O . MET C 1 169 ? 140.111 144.760 140.334 1.00 83.38 202 MET R O 1
ATOM 5649 N N . TRP C 1 170 ? 138.948 143.464 141.756 1.00 65.05 203 TRP R N 1
ATOM 5650 C CA . TRP C 1 170 ? 138.336 142.676 140.693 1.00 62.68 203 TRP R CA 1
ATOM 5651 C C . TRP C 1 170 ? 137.373 143.511 139.860 1.00 63.63 203 TRP R C 1
ATOM 5652 O O . TRP C 1 170 ? 137.378 143.431 138.628 1.00 71.37 203 TRP R O 1
ATOM 5663 N N . PHE C 1 171 ? 136.539 144.313 140.524 1.00 64.24 204 PHE R N 1
ATOM 5664 C CA . PHE C 1 171 ? 135.517 145.076 139.816 1.00 67.46 204 PHE R CA 1
ATOM 5665 C C . PHE C 1 171 ? 136.097 146.223 139.003 1.00 68.20 204 PHE R C 1
ATOM 5666 O O . PHE C 1 171 ? 135.615 146.486 137.896 1.00 72.44 204 PHE R O 1
ATOM 5674 N N . LEU C 1 172 ? 137.111 146.913 139.519 1.00 66.97 205 LEU R N 1
ATOM 5675 C CA . LEU C 1 172 ? 137.631 148.113 138.876 1.00 68.51 205 LEU R CA 1
ATOM 5676 C C . LEU C 1 172 ? 138.717 147.828 137.848 1.00 70.12 205 LEU R C 1
ATOM 5677 O O . LEU C 1 172 ? 138.719 148.444 136.778 1.00 81.93 205 LEU R O 1
ATOM 5682 N N . LEU C 1 173 ? 139.652 146.920 138.140 1.00 69.45 206 LEU R N 1
ATOM 5683 C CA . LEU C 1 173 ? 140.706 146.605 137.186 1.00 78.67 206 LEU R CA 1
ATOM 5684 C C . LEU C 1 173 ? 140.995 145.118 137.041 1.00 82.79 206 LEU R C 1
ATOM 5685 O O . LEU C 1 173 ? 141.829 144.755 136.205 1.00 86.31 206 LEU R O 1
ATOM 5690 N N . GLY C 1 174 ? 140.346 144.250 137.810 1.00 76.43 207 GLY R N 1
ATOM 5691 C CA . GLY C 1 174 ? 140.596 142.829 137.692 1.00 70.96 207 GLY R CA 1
ATOM 5692 C C . GLY C 1 174 ? 139.921 142.214 136.486 1.00 70.62 207 GLY R C 1
ATOM 5693 O O . GLY C 1 174 ? 140.586 141.703 135.582 1.00 72.88 207 GLY R O 1
ATOM 5694 N N . ALA C 1 175 ? 138.594 142.260 136.463 1.00 67.89 208 ALA R N 1
ATOM 5695 C CA . ALA C 1 175 ? 137.807 141.697 135.374 1.00 64.29 208 ALA R CA 1
ATOM 5696 C C . ALA C 1 175 ? 137.716 142.621 134.161 1.00 73.08 208 ALA R C 1
ATOM 5697 O O . ALA C 1 175 ? 137.947 142.158 133.037 1.00 79.58 208 ALA R O 1
ATOM 5699 N N . PRO C 1 176 ? 137.374 143.911 134.320 1.00 79.45 209 PRO R N 1
ATOM 5700 C CA . PRO C 1 176 ? 137.163 144.740 133.120 1.00 80.39 209 PRO R CA 1
ATOM 5701 C C . PRO C 1 176 ? 138.379 144.857 132.220 1.00 71.83 209 PRO R C 1
ATOM 5702 O O . PRO C 1 176 ? 138.226 144.921 130.995 1.00 80.78 209 PRO R O 1
ATOM 5706 N N . MET C 1 177 ? 139.586 144.892 132.780 1.00 69.40 210 MET R N 1
ATOM 5707 C CA . MET C 1 177 ? 140.756 145.120 131.940 1.00 81.26 210 MET R CA 1
ATOM 5708 C C . MET C 1 177 ? 141.414 143.826 131.476 1.00 84.69 210 MET R C 1
ATOM 5709 O O . MET C 1 177 ? 142.131 143.837 130.470 1.00 89.43 210 MET R O 1
ATOM 5714 N N . ILE C 1 178 ? 141.198 142.709 132.176 1.00 75.32 211 ILE R N 1
ATOM 5715 C CA . ILE C 1 178 ? 141.594 141.419 131.614 1.00 74.44 211 ILE R CA 1
ATOM 5716 C C . ILE C 1 178 ? 140.790 141.132 130.353 1.00 77.94 211 ILE R C 1
ATOM 5717 O O . ILE C 1 178 ? 141.335 140.681 129.338 1.00 80.75 211 ILE R O 1
ATOM 5722 N N . ALA C 1 179 ? 139.482 141.402 130.390 1.00 70.60 212 ALA R N 1
ATOM 5723 C CA . ALA C 1 179 ? 138.658 141.237 129.197 1.00 68.24 212 ALA R CA 1
ATOM 5724 C C . ALA C 1 179 ? 139.050 142.229 128.108 1.00 71.75 212 ALA R C 1
ATOM 5725 O O . ALA C 1 179 ? 139.070 141.884 126.921 1.00 76.49 212 ALA R O 1
ATOM 5727 N N . VAL C 1 180 ? 139.350 143.472 128.491 1.00 69.44 213 VAL R N 1
ATOM 5728 C CA . VAL C 1 180 ? 139.741 144.480 127.508 1.00 63.91 213 VAL R CA 1
ATOM 5729 C C . VAL C 1 180 ? 141.084 144.127 126.882 1.00 68.33 213 VAL R C 1
ATOM 5730 O O . VAL C 1 180 ? 141.259 144.214 125.661 1.00 77.59 213 VAL R O 1
ATOM 5734 N N . LEU C 1 181 ? 142.053 143.717 127.705 1.00 65.02 214 LEU R N 1
ATOM 5735 C CA . LEU C 1 181 ? 143.370 143.371 127.179 1.00 59.86 214 LEU R CA 1
ATOM 5736 C C . LEU C 1 181 ? 143.306 142.129 126.300 1.00 69.50 214 LEU R C 1
ATOM 5737 O O . LEU C 1 181 ? 144.040 142.026 125.311 1.00 83.82 214 LEU R O 1
ATOM 5742 N N . ALA C 1 182 ? 142.444 141.172 126.649 1.00 60.31 215 ALA R N 1
ATOM 5743 C CA . ALA C 1 182 ? 142.286 139.983 125.818 1.00 58.55 215 ALA R CA 1
ATOM 5744 C C . ALA C 1 182 ? 141.725 140.339 124.448 1.00 67.43 215 ALA R C 1
ATOM 5745 O O . ALA C 1 182 ? 142.159 139.790 123.429 1.00 76.68 215 ALA R O 1
ATOM 5747 N N . ASN C 1 183 ? 140.753 141.253 124.403 1.00 64.57 216 ASN R N 1
ATOM 5748 C CA . ASN C 1 183 ? 140.191 141.675 123.125 1.00 59.41 216 ASN R CA 1
ATOM 5749 C C . ASN C 1 183 ? 141.203 142.469 122.309 1.00 67.50 216 ASN R C 1
ATOM 5750 O O . ASN C 1 183 ? 141.302 142.296 121.089 1.00 74.96 216 ASN R O 1
ATOM 5755 N N . VAL C 1 184 ? 141.961 143.350 122.965 1.00 63.24 217 VAL R N 1
ATOM 5756 C CA . VAL C 1 184 ? 142.938 144.171 122.256 1.00 52.48 217 VAL R CA 1
ATOM 5757 C C . VAL C 1 184 ? 144.060 143.306 121.693 1.00 64.49 217 VAL R C 1
ATOM 5758 O O . VAL C 1 184 ? 144.526 143.527 120.568 1.00 79.11 217 VAL R O 1
ATOM 5762 N N . VAL C 1 185 ? 144.508 142.309 122.460 1.00 66.60 218 VAL R N 1
ATOM 5763 C CA . VAL C 1 185 ? 145.589 141.439 122.003 1.00 64.49 218 VAL R CA 1
ATOM 5764 C C . VAL C 1 185 ? 145.183 140.707 120.730 1.00 61.26 218 VAL R C 1
ATOM 5765 O O . VAL C 1 185 ? 145.961 140.618 119.772 1.00 63.83 218 VAL R O 1
ATOM 5769 N N . GLU C 1 186 ? 143.960 140.176 120.696 1.00 70.08 219 GLU R N 1
ATOM 5770 C CA . GLU C 1 186 ? 143.461 139.550 119.477 1.00 70.15 219 GLU R CA 1
ATOM 5771 C C . GLU C 1 186 ? 143.269 140.573 118.365 1.00 72.65 219 GLU R C 1
ATOM 5772 O O . GLU C 1 186 ? 143.522 140.272 117.193 1.00 74.78 219 GLU R O 1
ATOM 5778 N N . LEU C 1 187 ? 142.831 141.785 118.712 1.00 71.67 220 LEU R N 1
ATOM 5779 C CA . LEU C 1 187 ? 142.624 142.824 117.708 1.00 67.16 220 LEU R CA 1
ATOM 5780 C C . LEU C 1 187 ? 143.932 143.265 117.066 1.00 66.34 220 LEU R C 1
ATOM 5781 O O . LEU C 1 187 ? 143.951 143.616 115.882 1.00 70.53 220 LEU R O 1
ATOM 5786 N N . ALA C 1 188 ? 145.029 143.258 117.827 1.00 64.26 221 ALA R N 1
ATOM 5787 C CA . ALA C 1 188 ? 146.308 143.733 117.312 1.00 63.51 221 ALA R CA 1
ATOM 5788 C C . ALA C 1 188 ? 146.844 142.870 116.178 1.00 72.69 221 ALA R C 1
ATOM 5789 O O . ALA C 1 188 ? 147.654 143.354 115.380 1.00 70.55 221 ALA R O 1
ATOM 5791 N N . TYR C 1 189 ? 146.422 141.611 116.089 1.00 71.90 222 TYR R N 1
ATOM 5792 C CA . TYR C 1 189 ? 146.922 140.691 115.079 1.00 59.94 222 TYR R CA 1
ATOM 5793 C C . TYR C 1 189 ? 145.909 140.393 113.984 1.00 64.31 222 TYR R C 1
ATOM 5794 O O . TYR C 1 189 ? 146.147 139.498 113.168 1.00 73.67 222 TYR R O 1
ATOM 5803 N N . SER C 1 190 ? 144.791 141.109 113.943 1.00 74.32 223 SER R N 1
ATOM 5804 C CA . SER C 1 190 ? 143.756 140.856 112.956 1.00 73.72 223 SER R CA 1
ATOM 5805 C C . SER C 1 190 ? 143.821 141.882 111.828 1.00 72.93 223 SER R C 1
ATOM 5806 O O . SER C 1 190 ? 144.513 142.897 111.911 1.00 77.83 223 SER R O 1
ATOM 5809 N N . ASP C 1 191 ? 143.088 141.595 110.750 1.00 85.15 224 ASP R N 1
ATOM 5810 C CA . ASP C 1 191 ? 142.998 142.536 109.641 1.00 87.41 224 ASP R CA 1
ATOM 5811 C C . ASP C 1 191 ? 142.217 143.789 110.013 1.00 90.77 224 ASP R C 1
ATOM 5812 O O . ASP C 1 191 ? 142.460 144.853 109.433 1.00 91.90 224 ASP R O 1
ATOM 5817 N N . ARG C 1 192 ? 141.288 143.685 110.962 1.00 87.58 225 ARG R N 1
ATOM 5818 C CA . ARG C 1 192 ? 140.515 144.830 111.442 1.00 81.58 225 ARG R CA 1
ATOM 5819 C C . ARG C 1 192 ? 141.308 145.545 112.537 1.00 80.77 225 ARG R C 1
ATOM 5820 O O . ARG C 1 192 ? 140.958 145.548 113.718 1.00 87.14 225 ARG R O 1
ATOM 5828 N N . ARG C 1 193 ? 142.407 146.163 112.109 1.00 82.54 226 ARG R N 1
ATOM 5829 C CA . ARG C 1 193 ? 143.377 146.752 113.024 1.00 84.69 226 ARG R CA 1
ATOM 5830 C C . ARG C 1 193 ? 143.781 148.178 112.674 1.00 89.57 226 ARG R C 1
ATOM 5831 O O . ARG C 1 193 ? 144.144 148.933 113.586 1.00 93.55 226 ARG R O 1
ATOM 5839 N N . ASP C 1 194 ? 143.687 148.586 111.407 1.00 94.96 227 ASP R N 1
ATOM 5840 C CA . ASP C 1 194 ? 144.251 149.866 110.986 1.00 98.42 227 ASP R CA 1
ATOM 5841 C C . ASP C 1 194 ? 143.602 151.041 111.709 1.00 99.85 227 ASP R C 1
ATOM 5842 O O . ASP C 1 194 ? 144.293 151.975 112.130 1.00 101.05 227 ASP R O 1
ATOM 5847 N N . HIS C 1 195 ? 142.282 151.013 111.868 1.00 95.34 228 HIS R N 1
ATOM 5848 C CA . HIS C 1 195 ? 141.528 152.152 112.383 1.00 96.08 228 HIS R CA 1
ATOM 5849 C C . HIS C 1 195 ? 140.995 151.907 113.793 1.00 94.13 228 HIS R C 1
ATOM 5850 O O . HIS C 1 195 ? 139.892 152.333 114.135 1.00 98.34 228 HIS R O 1
ATOM 5857 N N . VAL C 1 196 ? 141.773 151.225 114.630 1.00 81.01 229 VAL R N 1
ATOM 5858 C CA . VAL C 1 196 ? 141.392 150.992 116.019 1.00 79.81 229 VAL R CA 1
ATOM 5859 C C . VAL C 1 196 ? 142.427 151.493 117.012 1.00 85.24 229 VAL R C 1
ATOM 5860 O O . VAL C 1 196 ? 142.143 151.510 118.219 1.00 85.70 229 VAL R O 1
ATOM 5864 N N . TRP C 1 197 ? 143.613 151.900 116.559 1.00 86.93 230 TRP R N 1
ATOM 5865 C CA . TRP C 1 197 ? 144.681 152.244 117.490 1.00 80.58 230 TRP R CA 1
ATOM 5866 C C . TRP C 1 197 ? 144.475 153.610 118.130 1.00 84.75 230 TRP R C 1
ATOM 5867 O O . TRP C 1 197 ? 145.018 153.868 119.210 1.00 83.75 230 TRP R O 1
ATOM 5878 N N . SER C 1 198 ? 143.710 154.493 117.488 1.00 80.78 231 SER R N 1
ATOM 5879 C CA . SER C 1 198 ? 143.351 155.752 118.131 1.00 73.06 231 SER R CA 1
ATOM 5880 C C . SER C 1 198 ? 142.470 155.508 119.349 1.00 70.37 231 SER R C 1
ATOM 5881 O O . SER C 1 198 ? 142.619 156.176 120.379 1.00 70.34 231 SER R O 1
ATOM 5884 N N . TYR C 1 199 ? 141.544 154.553 119.247 1.00 65.24 232 TYR R N 1
ATOM 5885 C CA . TYR C 1 199 ? 140.682 154.223 120.376 1.00 65.80 232 TYR R CA 1
ATOM 5886 C C . TYR C 1 199 ? 141.432 153.431 121.439 1.00 69.71 232 TYR R C 1
ATOM 5887 O O . TYR C 1 199 ? 141.217 153.635 122.639 1.00 79.81 232 TYR R O 1
ATOM 5896 N N . VAL C 1 200 ? 142.310 152.517 121.020 1.00 67.28 233 VAL R N 1
ATOM 5897 C CA . VAL C 1 200 ? 143.053 151.700 121.977 1.00 66.79 233 VAL R CA 1
ATOM 5898 C C . VAL C 1 200 ? 143.984 152.573 122.809 1.00 72.23 233 VAL R C 1
ATOM 5899 O O . VAL C 1 200 ? 144.188 152.330 124.005 1.00 75.04 233 VAL R O 1
ATOM 5903 N N . GLY C 1 201 ? 144.551 153.613 122.197 1.00 69.90 234 GLY R N 1
ATOM 5904 C CA . GLY C 1 201 ? 145.377 154.537 122.955 1.00 67.53 234 GLY R CA 1
ATOM 5905 C C . GLY C 1 201 ? 144.577 155.334 123.969 1.00 68.26 234 GLY R C 1
ATOM 5906 O O . GLY C 1 201 ? 145.142 155.935 124.885 1.00 76.17 234 GLY R O 1
ATOM 5907 N N . ARG C 1 202 ? 143.251 155.353 123.816 1.00 65.65 235 ARG R N 1
ATOM 5908 C CA . ARG C 1 202 ? 142.410 156.073 124.766 1.00 66.78 235 ARG R CA 1
ATOM 5909 C C . ARG C 1 202 ? 142.028 155.192 125.948 1.00 64.31 235 ARG R C 1
ATOM 5910 O O . ARG C 1 202 ? 141.830 155.688 127.063 1.00 72.59 235 ARG R O 1
ATOM 5918 N N . VAL C 1 203 ? 141.908 153.881 125.726 1.00 57.81 236 VAL R N 1
ATOM 5919 C CA . VAL C 1 203 ? 141.554 152.992 126.827 1.00 62.73 236 VAL R CA 1
ATOM 5920 C C . VAL C 1 203 ? 142.781 152.663 127.666 1.00 76.16 236 VAL R C 1
ATOM 5921 O O . VAL C 1 203 ? 142.656 152.225 128.815 1.00 78.30 236 VAL R O 1
ATOM 5925 N N . CYS C 1 204 ? 143.980 152.863 127.115 1.00 78.88 237 CYS R N 1
ATOM 5926 C CA . CYS C 1 204 ? 145.196 152.628 127.886 1.00 70.22 237 CYS R CA 1
ATOM 5927 C C . CYS C 1 204 ? 145.397 153.716 128.933 1.00 74.74 237 CYS R C 1
ATOM 5928 O O . CYS C 1 204 ? 145.754 153.431 130.081 1.00 84.65 237 CYS R O 1
ATOM 5931 N N . THR C 1 205 ? 145.173 154.976 128.552 1.00 63.06 238 THR R N 1
ATOM 5932 C CA . THR C 1 205 ? 145.330 156.071 129.504 1.00 70.14 238 THR R CA 1
ATOM 5933 C C . THR C 1 205 ? 144.173 156.133 130.492 1.00 72.97 238 THR R C 1
ATOM 5934 O O . THR C 1 205 ? 144.350 156.612 131.618 1.00 74.08 238 THR R O 1
ATOM 5938 N N . PHE C 1 206 ? 142.988 155.667 130.094 1.00 65.09 239 PHE R N 1
ATOM 5939 C CA . PHE C 1 206 ? 141.854 155.656 131.012 1.00 57.59 239 PHE R CA 1
ATOM 5940 C C . PHE C 1 206 ? 142.087 154.680 132.155 1.00 61.05 239 PHE R C 1
ATOM 5941 O O . PHE C 1 206 ? 141.843 155.001 133.324 1.00 75.98 239 PHE R O 1
ATOM 5949 N N . TYR C 1 207 ? 142.562 153.477 131.835 1.00 62.74 240 TYR R N 1
ATOM 5950 C CA . TYR C 1 207 ? 142.760 152.469 132.868 1.00 66.34 240 TYR R CA 1
ATOM 5951 C C . TYR C 1 207 ? 143.980 152.773 133.726 1.00 68.60 240 TYR R C 1
ATOM 5952 O O . TYR C 1 207 ? 144.034 152.361 134.889 1.00 75.50 240 TYR R O 1
ATOM 5961 N N . VAL C 1 208 ? 144.968 153.478 133.173 1.00 64.21 241 VAL R N 1
ATOM 5962 C CA . VAL C 1 208 ? 146.076 153.962 133.991 1.00 58.65 241 VAL R CA 1
ATOM 5963 C C . VAL C 1 208 ? 145.573 154.993 134.994 1.00 71.83 241 VAL R C 1
ATOM 5964 O O . VAL C 1 208 ? 145.988 155.003 136.159 1.00 76.77 241 VAL R O 1
ATOM 5968 N N . THR C 1 209 ? 144.665 155.869 134.558 1.00 69.91 242 THR R N 1
ATOM 5969 C CA . THR C 1 209 ? 144.075 156.844 135.469 1.00 65.99 242 THR R CA 1
ATOM 5970 C C . THR C 1 209 ? 143.296 156.156 136.584 1.00 68.37 242 THR R C 1
ATOM 5971 O O . THR C 1 209 ? 143.397 156.544 137.753 1.00 79.93 242 THR R O 1
ATOM 5975 N N . CYS C 1 210 ? 142.516 155.129 136.242 1.00 65.22 243 CYS R N 1
ATOM 5976 C CA . CYS C 1 210 ? 141.810 154.367 137.266 1.00 68.42 243 CYS R CA 1
ATOM 5977 C C . CYS C 1 210 ? 142.789 153.631 138.172 1.00 70.95 243 CYS R C 1
ATOM 5978 O O . CYS C 1 210 ? 142.521 153.437 139.363 1.00 72.57 243 CYS R O 1
ATOM 5981 N N . LEU C 1 211 ? 143.927 153.207 137.620 1.00 74.99 244 LEU R N 1
ATOM 5982 C CA . LEU C 1 211 ? 144.919 152.489 138.412 1.00 65.62 244 LEU R CA 1
ATOM 5983 C C . LEU C 1 211 ? 145.544 153.392 139.467 1.00 66.66 244 LEU R C 1
ATOM 5984 O O . LEU C 1 211 ? 145.789 152.966 140.600 1.00 74.21 244 LEU R O 1
ATOM 5989 N N . MET C 1 212 ? 145.809 154.651 139.112 1.00 71.23 245 MET R N 1
ATOM 5990 C CA . MET C 1 212 ? 146.495 155.551 140.031 1.00 81.02 245 MET R CA 1
ATOM 5991 C C . MET C 1 212 ? 145.538 156.283 140.964 1.00 84.36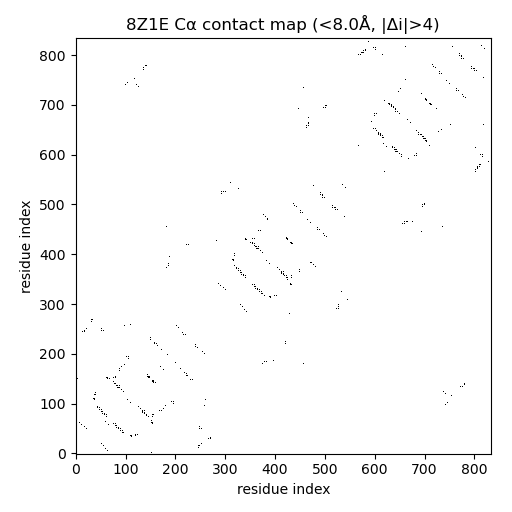 245 MET R C 1
ATOM 5992 O O . MET C 1 212 ? 145.996 156.999 141.860 1.00 86.41 245 MET R O 1
ATOM 5997 N N . LEU C 1 213 ? 144.228 156.118 140.784 1.00 80.45 246 LEU R N 1
ATOM 5998 C CA . LEU C 1 213 ? 143.259 156.762 141.662 1.00 73.66 246 LEU R CA 1
ATOM 5999 C C . LEU C 1 213 ? 142.677 155.813 142.700 1.00 76.83 246 LEU R C 1
ATOM 6000 O O . LEU C 1 213 ? 142.443 156.226 143.842 1.00 75.66 246 LEU R O 1
ATOM 6005 N N . PHE C 1 214 ? 142.442 154.553 142.335 1.00 77.05 247 PHE R N 1
ATOM 6006 C CA . PHE C 1 214 ? 141.815 153.593 143.236 1.00 75.44 247 PHE R CA 1
ATOM 6007 C C . PHE C 1 214 ? 142.827 152.848 144.095 1.00 77.55 247 PHE R C 1
ATOM 6008 O O . PHE C 1 214 ? 142.564 152.590 145.274 1.00 86.25 247 PHE R O 1
ATOM 6016 N N . VAL C 1 215 ? 143.978 152.492 143.521 1.00 75.09 248 VAL R N 1
ATOM 6017 C CA . VAL C 1 215 ? 144.939 151.650 144.238 1.00 76.10 248 VAL R CA 1
ATOM 6018 C C . VAL C 1 215 ? 145.447 152.294 145.524 1.00 81.80 248 VAL R C 1
ATOM 6019 O O . VAL C 1 215 ? 145.439 151.620 146.567 1.00 82.23 248 VAL R O 1
ATOM 6023 N N . PRO C 1 216 ? 145.902 153.557 145.536 1.00 78.96 249 PRO R N 1
ATOM 6024 C CA . PRO C 1 216 ? 146.538 154.076 146.762 1.00 73.42 249 PRO R CA 1
ATOM 6025 C C . PRO C 1 216 ? 145.656 154.036 148.000 1.00 71.18 249 PRO R C 1
ATOM 6026 O O . PRO C 1 216 ? 146.158 153.742 149.091 1.00 77.42 249 PRO R O 1
ATOM 6030 N N . TYR C 1 217 ? 144.359 154.322 147.874 1.00 76.99 250 TYR R N 1
ATOM 6031 C CA . TYR C 1 217 ? 143.516 154.405 149.064 1.00 77.81 250 TYR R CA 1
ATOM 6032 C C . TYR C 1 217 ? 143.274 153.031 149.677 1.00 81.46 250 TYR R C 1
ATOM 6033 O O . TYR C 1 217 ? 143.438 152.844 150.888 1.00 91.67 250 TYR R O 1
ATOM 6042 N N . TYR C 1 218 ? 142.879 152.054 148.857 1.00 75.87 251 TYR R N 1
ATOM 6043 C CA . TYR C 1 218 ? 142.553 150.738 149.395 1.00 76.67 251 TYR R CA 1
ATOM 6044 C C . TYR C 1 218 ? 143.798 149.969 149.816 1.00 81.81 251 TYR R C 1
ATOM 6045 O O . TYR C 1 218 ? 143.757 149.222 150.799 1.00 83.78 251 TYR R O 1
ATOM 6054 N N . CYS C 1 219 ? 144.906 150.131 149.089 1.00 81.70 252 CYS R N 1
ATOM 6055 C CA . CYS C 1 219 ? 146.147 149.473 149.487 1.00 77.69 252 CYS R CA 1
ATOM 6056 C C . CYS C 1 219 ? 146.653 150.014 150.818 1.00 83.04 252 CYS R C 1
ATOM 6057 O O . CYS C 1 219 ? 147.154 149.254 151.655 1.00 88.60 252 CYS R O 1
ATOM 6060 N N . PHE C 1 220 ? 146.538 151.327 151.029 1.00 80.71 253 PHE R N 1
ATOM 6061 C CA . PHE C 1 220 ? 146.951 151.909 152.301 1.00 83.56 253 PHE R CA 1
ATOM 6062 C C . PHE C 1 220 ? 146.071 151.423 153.446 1.00 85.30 253 PHE R C 1
ATOM 6063 O O . PHE C 1 220 ? 146.558 151.214 154.563 1.00 88.25 253 PHE R O 1
ATOM 6071 N N . ARG C 1 221 ? 144.772 151.251 153.192 1.00 84.86 254 ARG R N 1
ATOM 6072 C CA . ARG C 1 221 ? 143.860 150.834 154.251 1.00 82.80 254 ARG R CA 1
ATOM 6073 C C . ARG C 1 221 ? 144.229 149.459 154.791 1.00 88.35 254 ARG R C 1
ATOM 6074 O O . ARG C 1 221 ? 144.178 149.225 156.004 1.00 91.54 254 ARG R O 1
ATOM 6082 N N . VAL C 1 222 ? 144.598 148.533 153.906 1.00 84.51 255 VAL R N 1
ATOM 6083 C CA . VAL C 1 222 ? 145.040 147.217 154.354 1.00 83.55 255 VAL R CA 1
ATOM 6084 C C . VAL C 1 222 ? 146.358 147.328 155.110 1.00 82.48 255 VAL R C 1
ATOM 6085 O O . VAL C 1 222 ? 146.540 146.710 156.166 1.00 83.10 255 VAL R O 1
ATOM 6089 N N . LEU C 1 223 ? 147.293 148.129 154.590 1.00 87.59 256 LEU R N 1
ATOM 6090 C CA . LEU C 1 223 ? 148.602 148.261 155.222 1.00 90.16 256 LEU R CA 1
ATOM 6091 C C . LEU C 1 223 ? 148.513 148.942 156.581 1.00 97.61 256 LEU R C 1
ATOM 6092 O O . LEU C 1 223 ? 149.351 148.688 157.453 1.00 100.48 256 LEU R O 1
ATOM 6097 N N . ARG C 1 224 ? 147.515 149.806 156.781 1.00 102.14 257 ARG R N 1
ATOM 6098 C CA . ARG C 1 224 ? 147.376 150.501 158.056 1.00 96.83 257 ARG R CA 1
ATOM 6099 C C . ARG C 1 224 ? 147.073 149.547 159.204 1.00 97.21 257 ARG R C 1
ATOM 6100 O O . ARG C 1 224 ? 147.273 149.911 160.367 1.00 99.80 257 ARG R O 1
ATOM 6108 N N . GLY C 1 225 ? 146.599 148.336 158.906 1.00 101.42 258 GLY R N 1
ATOM 6109 C CA . GLY C 1 225 ? 146.334 147.364 159.951 1.00 102.40 258 GLY R CA 1
ATOM 6110 C C . GLY C 1 225 ? 147.579 146.827 160.623 1.00 103.05 258 GLY R C 1
ATOM 6111 O O . GLY C 1 225 ? 147.498 146.344 161.758 1.00 107.43 258 GLY R O 1
ATOM 6112 N N . VAL C 1 226 ? 148.726 146.896 159.952 1.00 98.37 259 VAL R N 1
ATOM 6113 C CA . VAL C 1 226 ? 149.983 146.442 160.530 1.00 99.97 259 VAL R CA 1
ATOM 6114 C C . VAL C 1 226 ? 150.956 147.584 160.794 1.00 101.84 259 VAL R C 1
ATOM 6115 O O . VAL C 1 226 ? 151.842 147.431 161.650 1.00 105.73 259 VAL R O 1
ATOM 6119 N N . LEU C 1 227 ? 150.830 148.714 160.096 1.00 103.91 260 LEU R N 1
ATOM 6120 C CA . LEU C 1 227 ? 151.690 149.858 160.373 1.00 102.44 260 LEU R CA 1
ATOM 6121 C C . LEU C 1 227 ? 151.294 150.576 161.656 1.00 104.94 260 LEU R C 1
ATOM 6122 O O . LEU C 1 227 ? 152.141 151.242 162.262 1.00 105.85 260 LEU R O 1
ATOM 6127 N N . GLN C 1 228 ? 150.035 150.456 162.073 1.00 115.16 261 GLN R N 1
ATOM 6128 C CA . GLN C 1 228 ? 149.531 151.079 163.296 1.00 117.08 261 GLN R CA 1
ATOM 6129 C C . GLN C 1 228 ? 149.756 152.589 163.299 1.00 116.37 261 GLN R C 1
ATOM 6130 O O . GLN C 1 228 ? 148.867 153.357 163.665 1.00 114.06 261 GLN R O 1
ATOM 6136 N N . GLY C 1 236 ? 146.113 164.137 168.964 1.00 115.68 269 GLY R N 1
ATOM 6137 C CA . GLY C 1 236 ? 145.828 164.766 167.688 1.00 116.74 269 GLY R CA 1
ATOM 6138 C C . GLY C 1 236 ? 146.187 163.897 166.499 1.00 116.65 269 GLY R C 1
ATOM 6139 O O . GLY C 1 236 ? 146.561 162.735 166.658 1.00 116.70 269 GLY R O 1
ATOM 6140 N N . PHE C 1 237 ? 146.072 164.465 165.302 1.00 116.02 270 PHE R N 1
ATOM 6141 C CA . PHE C 1 237 ? 146.395 163.729 164.088 1.00 115.84 270 PHE R CA 1
ATOM 6142 C C . PHE C 1 237 ? 147.898 163.505 163.976 1.00 116.66 270 PHE R C 1
ATOM 6143 O O . PHE C 1 237 ? 148.709 164.323 164.420 1.00 118.90 270 PHE R O 1
ATOM 6151 N N . GLY C 1 238 ? 148.246 162.387 163.349 1.00 112.71 271 GLY R N 1
ATOM 6152 C CA . GLY C 1 238 ? 149.666 162.076 163.143 1.00 113.25 271 GLY R CA 1
ATOM 6153 C C . GLY C 1 238 ? 149.948 161.887 161.670 1.00 111.86 271 GLY R C 1
ATOM 6154 O O . GLY C 1 238 ? 149.062 162.165 160.853 1.00 110.09 271 GLY R O 1
ATOM 6155 N N . ILE C 1 239 ? 151.143 161.414 161.349 1.00 108.99 272 ILE R N 1
ATOM 6156 C CA . ILE C 1 239 ? 151.517 161.260 159.947 1.00 109.91 272 ILE R CA 1
ATOM 6157 C C . ILE C 1 239 ? 150.660 160.196 159.270 1.00 109.64 272 ILE R C 1
ATOM 6158 O O . ILE C 1 239 ? 150.324 160.322 158.087 1.00 107.97 272 ILE R O 1
ATOM 6163 N N . MET C 1 240 ? 150.284 159.144 159.998 1.00 111.72 273 MET R N 1
ATOM 6164 C CA . MET C 1 240 ? 149.466 158.077 159.436 1.00 110.14 273 MET R CA 1
ATOM 6165 C C . MET C 1 240 ? 148.026 158.501 159.178 1.00 108.96 273 MET R C 1
ATOM 6166 O O . MET C 1 240 ? 147.312 157.793 158.460 1.00 108.43 273 MET R O 1
ATOM 6171 N N . ASP C 1 241 ? 147.582 159.623 159.742 1.00 107.14 274 ASP R N 1
ATOM 6172 C CA . ASP C 1 241 ? 146.226 160.104 159.511 1.00 102.95 274 ASP R CA 1
ATOM 6173 C C . ASP C 1 241 ? 146.146 161.114 158.376 1.00 104.42 274 ASP R C 1
ATOM 6174 O O . ASP C 1 241 ? 145.119 161.183 157.690 1.00 106.36 274 ASP R O 1
ATOM 6179 N N . TYR C 1 242 ? 147.201 161.903 158.163 1.00 104.96 275 TYR R N 1
ATOM 6180 C CA . TYR C 1 242 ? 147.190 162.863 157.064 1.00 102.98 275 TYR R CA 1
ATOM 6181 C C . TYR C 1 242 ? 147.380 162.169 155.722 1.00 103.41 275 TYR R C 1
ATOM 6182 O O . TYR C 1 242 ? 146.812 162.598 154.710 1.00 101.74 275 TYR R O 1
ATOM 6191 N N . VAL C 1 243 ? 148.179 161.100 155.689 1.00 103.05 276 VAL R N 1
ATOM 6192 C CA . VAL C 1 243 ? 148.335 160.337 154.455 1.00 100.07 276 VAL R CA 1
ATOM 6193 C C . VAL C 1 243 ? 147.026 159.650 154.084 1.00 98.61 276 VAL R C 1
ATOM 6194 O O . VAL C 1 243 ? 146.703 159.517 152.897 1.00 103.48 276 VAL R O 1
ATOM 6198 N N . GLU C 1 244 ? 146.251 159.210 155.079 1.00 91.16 277 GLU R N 1
ATOM 6199 C CA . GLU C 1 244 ? 144.936 158.647 154.794 1.00 87.31 277 GLU R CA 1
ATOM 6200 C C . GLU C 1 244 ? 144.028 159.683 154.146 1.00 94.09 277 GLU R C 1
ATOM 6201 O O . GLU C 1 244 ? 143.283 159.369 153.211 1.00 103.33 277 GLU R O 1
ATOM 6207 N N . LEU C 1 245 ? 144.069 160.923 154.638 1.00 94.77 278 LEU R N 1
ATOM 6208 C CA . LEU C 1 245 ? 143.340 162.000 153.978 1.00 94.64 278 LEU R CA 1
ATOM 6209 C C . LEU C 1 245 ? 143.906 162.279 152.592 1.00 93.03 278 LEU R C 1
ATOM 6210 O O . LEU C 1 245 ? 143.149 162.489 151.637 1.00 91.25 278 LEU R O 1
ATOM 6215 N N . ALA C 1 246 ? 145.235 162.282 152.462 1.00 84.80 279 ALA R N 1
ATOM 6216 C CA . ALA C 1 246 ? 145.854 162.560 151.170 1.00 83.57 279 ALA R CA 1
ATOM 6217 C C . ALA C 1 246 ? 145.517 161.482 150.149 1.00 82.92 279 ALA R C 1
ATOM 6218 O O . ALA C 1 246 ? 145.278 161.782 148.974 1.00 83.80 279 ALA R O 1
ATOM 6220 N N . THR C 1 247 ? 145.494 160.221 150.577 1.00 83.38 280 THR R N 1
ATOM 6221 C CA . THR C 1 247 ? 145.162 159.125 149.678 1.00 81.97 280 THR R CA 1
ATOM 6222 C C . THR C 1 247 ? 143.664 158.991 149.435 1.00 82.15 280 THR R C 1
ATOM 6223 O O . THR C 1 247 ? 143.264 158.220 148.557 1.00 87.63 280 THR R O 1
ATOM 6227 N N . ARG C 1 248 ? 142.833 159.718 150.181 1.00 90.44 281 ARG R N 1
ATOM 6228 C CA . ARG C 1 248 ? 141.390 159.675 149.984 1.00 87.99 281 ARG R CA 1
ATOM 6229 C C . ARG C 1 248 ? 140.916 160.732 148.993 1.00 92.09 281 ARG R C 1
ATOM 6230 O O . ARG C 1 248 ? 139.987 160.479 148.219 1.00 96.05 281 ARG R O 1
ATOM 6238 N N . THR C 1 249 ? 141.544 161.913 148.993 1.00 86.72 282 THR R N 1
ATOM 6239 C CA . THR C 1 249 ? 141.178 162.936 148.018 1.00 87.49 282 THR R CA 1
ATOM 6240 C C . THR C 1 249 ? 141.459 162.478 146.595 1.00 89.53 282 THR R C 1
ATOM 6241 O O . THR C 1 249 ? 140.803 162.939 145.655 1.00 90.62 282 THR R O 1
ATOM 6245 N N . LEU C 1 250 ? 142.431 161.580 146.413 1.00 89.25 283 LEU R N 1
ATOM 6246 C CA . LEU C 1 250 ? 142.635 160.974 145.103 1.00 81.92 283 LEU R CA 1
ATOM 6247 C C . LEU C 1 250 ? 141.415 160.166 144.683 1.00 83.60 283 LEU R C 1
ATOM 6248 O O . LEU C 1 250 ? 141.004 160.206 143.518 1.00 94.20 283 LEU R O 1
ATOM 6253 N N . LEU C 1 251 ? 140.826 159.420 145.621 1.00 72.42 284 LEU R N 1
ATOM 6254 C CA . LEU C 1 251 ? 139.594 158.697 145.324 1.00 74.55 284 LEU R CA 1
ATOM 6255 C C . LEU C 1 251 ? 138.453 159.659 145.019 1.00 75.02 284 LEU R C 1
ATOM 6256 O O . LEU C 1 251 ? 137.671 159.431 144.089 1.00 85.91 284 LEU R O 1
ATOM 6261 N N . THR C 1 252 ? 138.342 160.742 145.791 1.00 77.14 285 THR R N 1
ATOM 6262 C CA . THR C 1 252 ? 137.300 161.730 145.532 1.00 81.69 285 THR R CA 1
ATOM 6263 C C . THR C 1 252 ? 137.554 162.481 144.232 1.00 84.33 285 THR R C 1
ATOM 6264 O O . THR C 1 252 ? 136.606 162.959 143.599 1.00 93.30 285 THR R O 1
ATOM 6268 N N . MET C 1 253 ? 138.816 162.587 143.812 1.00 88.88 286 MET R N 1
ATOM 6269 C CA . MET C 1 253 ? 139.146 163.253 142.558 1.00 87.15 286 MET R CA 1
ATOM 6270 C C . MET C 1 253 ? 138.627 162.505 141.339 1.00 84.93 286 MET R C 1
ATOM 6271 O O . MET C 1 253 ? 138.606 163.082 140.246 1.00 89.28 286 MET R O 1
ATOM 6276 N N . ARG C 1 254 ? 138.219 161.244 141.493 1.00 72.98 287 ARG R N 1
ATOM 6277 C CA . ARG C 1 254 ? 137.671 160.491 140.372 1.00 72.30 287 ARG R CA 1
ATOM 6278 C C . ARG C 1 254 ? 136.344 161.057 139.887 1.00 76.80 287 ARG R C 1
ATOM 6279 O O . ARG C 1 254 ? 135.951 160.790 138.747 1.00 81.69 287 ARG R O 1
ATOM 6287 N N . LEU C 1 255 ? 135.648 161.832 140.720 1.00 79.21 288 LEU R N 1
ATOM 6288 C CA . LEU C 1 255 ? 134.360 162.392 140.332 1.00 81.77 288 LEU R CA 1
ATOM 6289 C C . LEU C 1 255 ? 134.485 163.501 139.296 1.00 86.31 288 LEU R C 1
ATOM 6290 O O . LEU C 1 255 ? 133.471 163.881 138.700 1.00 84.69 288 LEU R O 1
ATOM 6295 N N . GLY C 1 256 ? 135.685 164.029 139.071 1.00 80.84 289 GLY R N 1
ATOM 6296 C CA . GLY C 1 256 ? 135.874 165.073 138.085 1.00 80.18 289 GLY R CA 1
ATOM 6297 C C . GLY C 1 256 ? 136.694 164.630 136.891 1.00 80.93 289 GLY R C 1
ATOM 6298 O O . GLY C 1 256 ? 136.796 165.353 135.897 1.00 80.41 289 GLY R O 1
ATOM 6299 N N . ILE C 1 257 ? 137.281 163.442 136.978 1.00 67.82 290 ILE R N 1
ATOM 6300 C CA . ILE C 1 257 ? 138.104 162.892 135.906 1.00 69.24 290 ILE R CA 1
ATOM 6301 C C . ILE C 1 257 ? 137.345 161.846 135.102 1.00 74.72 290 ILE R C 1
ATOM 6302 O O . ILE C 1 257 ? 137.382 161.851 133.872 1.00 80.94 290 ILE R O 1
ATOM 6307 N N . LEU C 1 258 ? 136.655 160.935 135.787 1.00 72.22 291 LEU R N 1
ATOM 6308 C CA . LEU C 1 258 ? 135.878 159.914 135.089 1.00 69.58 291 LEU R CA 1
ATOM 6309 C C . LEU C 1 258 ? 134.798 160.485 134.175 1.00 66.68 291 LEU R C 1
ATOM 6310 O O . LEU C 1 258 ? 134.656 159.973 133.051 1.00 69.76 291 LEU R O 1
ATOM 6315 N N . PRO C 1 259 ? 134.010 161.497 134.566 1.00 69.86 292 PRO R N 1
ATOM 6316 C CA . PRO C 1 259 ? 133.024 162.044 133.617 1.00 71.25 292 PRO R CA 1
ATOM 6317 C C . PRO C 1 259 ? 133.642 162.587 132.342 1.00 69.86 292 PRO R C 1
ATOM 6318 O O . PRO C 1 259 ? 132.974 162.605 131.301 1.00 70.42 292 PRO R O 1
ATOM 6322 N N . LEU C 1 260 ? 134.897 163.038 132.388 1.00 69.34 293 LEU R N 1
ATOM 6323 C CA . LEU C 1 260 ? 135.564 163.501 131.178 1.00 61.18 293 LEU R CA 1
ATOM 6324 C C . LEU C 1 260 ? 135.811 162.373 130.187 1.00 63.54 293 LEU R C 1
ATOM 6325 O O . LEU C 1 260 ? 136.009 162.643 128.998 1.00 73.06 293 LEU R O 1
ATOM 6330 N N . PHE C 1 261 ? 135.809 161.122 130.644 1.00 61.13 294 PHE R N 1
ATOM 6331 C CA . PHE C 1 261 ? 136.025 159.980 129.768 1.00 64.13 294 PHE R CA 1
ATOM 6332 C C . PHE C 1 261 ? 134.744 159.466 129.126 1.00 73.60 294 PHE R C 1
ATOM 6333 O O . PHE C 1 261 ? 134.815 158.576 128.272 1.00 86.77 294 PHE R O 1
ATOM 6341 N N . ILE C 1 262 ? 133.582 159.989 129.519 1.00 67.08 295 ILE R N 1
ATOM 6342 C CA . ILE C 1 262 ? 132.340 159.603 128.857 1.00 57.49 295 ILE R CA 1
ATOM 6343 C C . ILE C 1 262 ? 132.343 160.070 127.407 1.00 68.43 295 ILE R C 1
ATOM 6344 O O . ILE C 1 262 ? 131.957 159.324 126.500 1.00 72.79 295 ILE R O 1
ATOM 6349 N N . ILE C 1 263 ? 132.780 161.306 127.165 1.00 73.60 296 ILE R N 1
ATOM 6350 C CA . ILE C 1 263 ? 132.882 161.802 125.797 1.00 74.21 296 ILE R CA 1
ATOM 6351 C C . ILE C 1 263 ? 134.102 161.216 125.092 1.00 76.19 296 ILE R C 1
ATOM 6352 O O . ILE C 1 263 ? 134.086 161.031 123.870 1.00 86.61 296 ILE R O 1
ATOM 6357 N N . ALA C 1 264 ? 135.161 160.892 125.839 1.00 57.14 297 ALA R N 1
ATOM 6358 C CA . ALA C 1 264 ? 136.346 160.306 125.221 1.00 55.33 297 ALA R CA 1
ATOM 6359 C C . ALA C 1 264 ? 136.024 158.990 124.526 1.00 66.59 297 ALA R C 1
ATOM 6360 O O . ALA C 1 264 ? 136.586 158.694 123.466 1.00 77.57 297 ALA R O 1
ATOM 6362 N N . PHE C 1 265 ? 135.122 158.196 125.096 1.00 57.98 298 PHE R N 1
ATOM 6363 C CA . PHE C 1 265 ? 134.701 156.932 124.509 1.00 60.88 298 PHE R CA 1
ATOM 6364 C C . PHE C 1 265 ? 133.412 157.059 123.709 1.00 62.19 298 PHE R C 1
ATOM 6365 O O . PHE C 1 265 ? 132.828 156.040 123.328 1.00 66.96 298 PHE R O 1
ATOM 6373 N N . PHE C 1 266 ? 132.953 158.286 123.453 1.00 69.38 299 PHE R N 1
ATOM 6374 C CA . PHE C 1 266 ? 131.677 158.478 122.770 1.00 71.09 299 PHE R CA 1
ATOM 6375 C C . PHE C 1 266 ? 131.716 157.940 121.344 1.00 78.84 299 PHE R C 1
ATOM 6376 O O . PHE C 1 266 ? 130.763 157.291 120.897 1.00 85.62 299 PHE R O 1
ATOM 6384 N N . SER C 1 267 ? 132.799 158.196 120.617 1.00 80.57 300 SER R N 1
ATOM 6385 C CA . SER C 1 267 ? 132.903 157.772 119.226 1.00 83.46 300 SER R CA 1
ATOM 6386 C C . SER C 1 267 ? 134.378 157.627 118.867 1.00 86.73 300 SER R C 1
ATOM 6387 O O . SER C 1 267 ? 135.251 157.632 119.740 1.00 84.83 300 SER R O 1
ATOM 6390 N N . ARG C 1 268 ? 134.652 157.490 117.568 1.00 90.88 301 ARG R N 1
ATOM 6391 C CA . ARG C 1 268 ? 136.025 157.306 117.109 1.00 89.35 301 ARG R CA 1
ATOM 6392 C C . ARG C 1 268 ? 136.866 158.552 117.362 1.00 92.70 301 ARG R C 1
ATOM 6393 O O . ARG C 1 268 ? 137.961 158.470 117.931 1.00 87.83 301 ARG R O 1
ATOM 6401 N N . GLU C 1 269 ? 136.371 159.717 116.945 1.00 100.96 302 GLU R N 1
ATOM 6402 C CA . GLU C 1 269 ? 137.065 160.992 117.127 1.00 99.73 302 GLU R CA 1
ATOM 6403 C C . GLU C 1 269 ? 136.082 161.993 117.717 1.00 98.30 302 GLU R C 1
ATOM 6404 O O . GLU C 1 269 ? 135.531 162.839 116.999 1.00 99.61 302 GLU R O 1
ATOM 6410 N N . PRO C 1 270 ? 135.828 161.918 119.025 1.00 93.92 303 PRO R N 1
ATOM 6411 C CA . PRO C 1 270 ? 134.856 162.839 119.636 1.00 95.29 303 PRO R CA 1
ATOM 6412 C C . PRO C 1 270 ? 135.250 164.300 119.535 1.00 98.19 303 PRO R C 1
ATOM 6413 O O . PRO C 1 270 ? 134.368 165.163 119.447 1.00 97.98 303 PRO R O 1
ATOM 6417 N N . THR C 1 271 ? 136.549 164.610 119.546 1.00 100.59 304 THR R N 1
ATOM 6418 C CA . THR C 1 271 ? 136.971 166.006 119.500 1.00 97.29 304 THR R CA 1
ATOM 6419 C C . THR C 1 271 ? 136.673 166.644 118.148 1.00 100.90 304 THR R C 1
ATOM 6420 O O . THR C 1 271 ? 136.637 167.875 118.042 1.00 103.30 304 THR R O 1
ATOM 6424 N N . LYS C 1 272 ? 136.456 165.833 117.110 1.00 105.12 305 LYS R N 1
ATOM 6425 C CA . LYS C 1 272 ? 136.098 166.378 115.806 1.00 102.50 305 LYS R CA 1
ATOM 6426 C C . LYS C 1 272 ? 134.587 166.432 115.623 1.00 102.76 305 LYS R C 1
ATOM 6427 O O . LYS C 1 272 ? 134.063 167.391 115.046 1.00 104.74 305 LYS R O 1
ATOM 6429 N N . ASP C 1 273 ? 133.873 165.411 116.103 1.00 107.45 306 ASP R N 1
ATOM 6430 C CA . ASP C 1 273 ? 132.417 165.418 116.014 1.00 107.45 306 ASP R CA 1
ATOM 6431 C C . ASP C 1 273 ? 131.815 166.497 116.904 1.00 108.04 306 ASP R C 1
ATOM 6432 O O . ASP C 1 273 ? 130.790 167.096 116.557 1.00 109.76 306 ASP R O 1
ATOM 6434 N N . LEU C 1 274 ? 132.431 166.752 118.061 1.00 110.12 307 LEU R N 1
ATOM 6435 C CA . LEU C 1 274 ? 131.921 167.779 118.963 1.00 112.02 307 LEU R CA 1
ATOM 6436 C C . LEU C 1 274 ? 132.007 169.163 118.333 1.00 112.55 307 LEU R C 1
ATOM 6437 O O . LEU C 1 274 ? 131.094 169.981 118.493 1.00 113.22 307 LEU R O 1
ATOM 6442 N N . ASP C 1 275 ? 133.100 169.447 117.620 1.00 112.43 308 ASP R N 1
ATOM 6443 C CA . ASP C 1 275 ? 133.250 170.751 116.982 1.00 111.56 308 ASP R CA 1
ATOM 6444 C C . ASP C 1 275 ? 132.172 170.977 115.930 1.00 114.63 308 ASP R C 1
ATOM 6445 O O . ASP C 1 275 ? 131.605 172.073 115.838 1.00 117.10 308 ASP R O 1
ATOM 6447 N N . ASP C 1 276 ? 131.878 169.955 115.124 1.00 119.03 309 ASP R N 1
ATOM 6448 C CA . ASP C 1 276 ? 130.819 170.081 114.127 1.00 119.13 309 ASP R CA 1
ATOM 6449 C C . ASP C 1 276 ? 129.460 170.274 114.789 1.00 118.93 309 ASP R C 1
ATOM 6450 O O . ASP C 1 276 ? 128.643 171.078 114.325 1.00 118.37 309 ASP R O 1
ATOM 6452 N N . SER C 1 277 ? 129.199 169.538 115.872 1.00 116.19 310 SER R N 1
ATOM 6453 C CA . SER C 1 277 ? 127.931 169.685 116.580 1.00 115.26 310 SER R CA 1
ATOM 6454 C C . SER C 1 277 ? 127.800 171.068 117.204 1.00 117.53 310 SER R C 1
ATOM 6455 O O . SER C 1 277 ? 126.730 171.685 117.139 1.00 119.04 310 SER R O 1
ATOM 6458 N N . PHE C 1 278 ? 128.874 171.570 117.817 1.00 124.98 311 PHE R N 1
ATOM 6459 C CA . PHE C 1 278 ? 128.807 172.872 118.473 1.00 124.21 311 PHE R CA 1
ATOM 6460 C C . PHE C 1 278 ? 128.719 174.003 117.457 1.00 124.89 311 PHE R C 1
ATOM 6461 O O . PHE C 1 278 ? 127.964 174.963 117.652 1.00 126.13 311 PHE R O 1
ATOM 6469 N N . ASP C 1 279 ? 129.489 173.914 116.369 1.00 126.87 312 ASP R N 1
ATOM 6470 C CA . ASP C 1 279 ? 129.439 174.949 115.341 1.00 127.33 312 ASP R CA 1
ATOM 6471 C C . ASP C 1 279 ? 128.075 175.004 114.666 1.00 127.50 312 ASP R C 1
ATOM 6472 O O . ASP C 1 279 ? 127.567 176.096 114.388 1.00 128.32 312 ASP R O 1
ATOM 6474 N N . TYR C 1 280 ? 127.473 173.846 114.390 1.00 129.47 313 TYR R N 1
ATOM 6475 C CA . TYR C 1 280 ? 126.144 173.830 113.791 1.00 130.83 313 TYR R CA 1
ATOM 6476 C C . TYR C 1 280 ? 125.084 174.333 114.763 1.00 132.24 313 TYR R C 1
ATOM 6477 O O . TYR C 1 280 ? 124.121 174.986 114.343 1.00 133.02 313 TYR R O 1
ATOM 6486 N N . LEU C 1 281 ? 125.239 174.039 116.056 1.00 132.42 314 LEU R N 1
ATOM 6487 C CA . LEU C 1 281 ? 124.252 174.472 117.040 1.00 132.55 314 LEU R CA 1
ATOM 6488 C C . LEU C 1 281 ? 124.202 175.991 117.152 1.00 133.75 314 LEU R C 1
ATOM 6489 O O . LEU C 1 281 ? 123.116 176.580 117.209 1.00 133.47 314 LEU R O 1
ATOM 6494 N N . VAL C 1 282 ? 125.365 176.646 117.180 1.00 135.87 315 VAL R N 1
ATOM 6495 C CA . VAL C 1 282 ? 125.392 178.094 117.355 1.00 133.89 315 VAL R CA 1
ATOM 6496 C C . VAL C 1 282 ? 125.024 178.840 116.081 1.00 135.13 315 VAL R C 1
ATOM 6497 O O . VAL C 1 282 ? 124.751 180.046 116.137 1.00 135.35 315 VAL R O 1
ATOM 6501 N N . GLU C 1 283 ? 125.006 178.164 114.932 1.00 141.00 316 GLU R N 1
ATOM 6502 C CA . GLU C 1 283 ? 124.693 178.844 113.679 1.00 141.19 316 GLU R CA 1
ATOM 6503 C C . GLU C 1 283 ? 123.191 179.063 113.529 1.00 141.17 316 GLU R C 1
ATOM 6504 O O . GLU C 1 283 ? 122.714 180.203 113.539 1.00 140.64 316 GLU R O 1
ATOM 6506 N N . ARG C 1 284 ? 122.430 177.979 113.390 1.00 141.58 317 ARG R N 1
ATOM 6507 C CA . ARG C 1 284 ? 120.984 178.064 113.227 1.00 142.65 317 ARG R CA 1
ATOM 6508 C C . ARG C 1 284 ? 120.223 177.407 114.367 1.00 142.63 317 ARG R C 1
ATOM 6509 O O . ARG C 1 284 ? 119.341 178.038 114.962 1.00 141.80 317 ARG R O 1
ATOM 6511 N N . CYS C 1 285 ? 120.536 176.157 114.690 1.00 147.18 318 CYS R N 1
ATOM 6512 C CA . CYS C 1 285 ? 119.835 175.436 115.748 1.00 147.45 318 CYS R CA 1
ATOM 6513 C C . CYS C 1 285 ? 120.803 174.613 116.589 1.00 148.02 318 CYS R C 1
ATOM 6514 O O . CYS C 1 285 ? 120.853 173.388 116.474 1.00 148.00 318 CYS R O 1
#

Nearest PDB structures (foldseek):
  8z1e-assembly1_R  TM=1.003E+00  e=3.883E-38  Human herpesvirus 5 strain AD169
  8jbh-assembly1_B  TM=6.540E-01  e=4.402E-06  Homo sapiens
  7cmu-assembly1_R  TM=6.463E-01  e=3.627E-05  Escherichia coli
  8smv-assembly1_R  TM=7.265E-01  e=1.744E-04  Homo sapiens
  7um4-assembly1_A  TM=6.339E-01  e=1.503E-03  Homo sapiens